Protein 6DAQ (pdb70)

Radius of gyration: 31.93 Å; Cα contacts (8 Å, |Δi|>4): 2854; chains: 4; bounding box: 57×90×87 Å

Structure (mmCIF, N/CA/C/O backbone):
data_6DAQ
#
_entry.id   6DAQ
#
_cell.length_a   52.532
_cell.length_b   137.200
_cell.length_c   88.270
_cell.angle_alpha   90.00
_cell.angle_beta   98.91
_cell.angle_gamma   90.00
#
_symmetry.space_group_name_H-M   'P 1 21 1'
#
loop_
_entity.id
_entity.type
_entity.pdbx_description
1 polymer PhdJ
2 polymer PhdJ
3 water water
#
loop_
_atom_site.group_PDB
_atom_site.id
_atom_site.type_symbol
_atom_site.label_atom_id
_atom_site.label_alt_id
_atom_site.label_comp_id
_atom_site.label_asym_id
_atom_site.label_entity_id
_atom_site.label_seq_id
_atom_site.pdbx_PDB_ins_code
_atom_site.Cartn_x
_atom_site.Cartn_y
_atom_site.Cartn_z
_atom_site.occupancy
_atom_site.B_iso_or_equiv
_atom_site.auth_seq_id
_atom_site.auth_comp_id
_atom_site.auth_asym_id
_atom_site.auth_atom_id
_atom_site.pdbx_PDB_model_num
ATOM 1 N N . ASP A 1 5 ? 8.730 -20.829 -27.313 1.00 51.37 5 ASP A N 1
ATOM 2 C CA . ASP A 1 5 ? 7.977 -21.531 -28.349 1.00 52.90 5 ASP A CA 1
ATOM 3 C C . ASP A 1 5 ? 6.606 -21.953 -27.826 1.00 50.94 5 ASP A C 1
ATOM 4 O O . ASP A 1 5 ? 6.232 -21.619 -26.701 1.00 54.28 5 ASP A O 1
ATOM 9 N N . THR A 1 6 ? 5.858 -22.682 -28.649 1.00 49.84 6 THR A N 1
ATOM 10 C CA . THR A 1 6 ? 4.501 -23.067 -28.291 1.00 49.87 6 THR A CA 1
ATOM 11 C C . THR A 1 6 ? 4.496 -24.202 -27.276 1.00 51.14 6 THR A C 1
ATOM 12 O O . THR A 1 6 ? 5.424 -25.015 -27.210 1.00 57.09 6 THR A O 1
ATOM 16 N N . LYS A 1 7 ? 3.424 -24.254 -26.482 1.00 48.08 7 LYS A N 1
ATOM 17 C CA . LYS A 1 7 ? 3.157 -25.407 -25.636 1.00 49.18 7 LYS A CA 1
ATOM 18 C C . LYS A 1 7 ? 2.425 -26.516 -26.381 1.00 44.39 7 LYS A C 1
ATOM 19 O O . LYS A 1 7 ? 2.491 -27.677 -25.959 1.00 48.15 7 LYS A O 1
ATOM 25 N N . LEU A 1 8 ? 1.746 -26.195 -27.482 1.00 35.06 8 LEU A N 1
ATOM 26 C CA . LEU A 1 8 ? 1.039 -27.219 -28.241 1.00 33.25 8 LEU A CA 1
ATOM 27 C C . LEU A 1 8 ? 2.034 -28.127 -28.954 1.00 28.76 8 LEU A C 1
ATOM 28 O O . LEU A 1 8 ? 2.980 -27.657 -29.595 1.00 28.23 8 LEU A O 1
ATOM 33 N N . THR A 1 9 ? 1.833 -29.433 -28.824 1.00 26.16 9 THR A N 1
ATOM 34 C CA . THR A 1 9 ? 2.649 -30.428 -29.503 1.00 26.19 9 THR A CA 1
ATOM 35 C C . THR A 1 9 ? 1.732 -31.367 -30.274 1.00 21.36 9 THR A C 1
ATOM 36 O O . THR A 1 9 ? 0.503 -31.247 -30.233 1.00 22.77 9 THR A O 1
ATOM 40 N N . VAL A 1 10 ? 2.347 -32.321 -30.973 1.00 22.49 10 VAL A N 1
ATOM 41 C CA . VAL A 1 10 ? 1.582 -33.350 -31.671 1.00 23.26 10 VAL A CA 1
ATOM 42 C C . VAL A 1 10 ? 0.613 -34.053 -30.721 1.00 21.90 10 VAL A C 1
ATOM 43 O O . VAL A 1 10 ? -0.488 -34.446 -31.128 1.00 19.93 10 VAL A O 1
ATOM 47 N N . ASP A 1 11 ? 0.974 -34.180 -29.437 1.00 24.39 11 ASP A N 1
ATOM 48 C CA . ASP A 1 11 ? 0.118 -34.885 -28.484 1.00 24.99 11 ASP A CA 1
ATOM 49 C C . ASP A 1 11 ? -1.220 -34.189 -28.272 1.00 27.13 11 ASP A C 1
ATOM 50 O O . ASP A 1 11 ? -2.183 -34.839 -27.850 1.00 27.65 11 ASP A O 1
ATOM 55 N N . ASP A 1 12 ? -1.301 -32.888 -28.542 1.00 22.31 12 ASP A N 1
ATOM 56 C CA . ASP A 1 12 ? -2.544 -32.153 -28.366 1.00 26.01 12 ASP A CA 1
ATOM 57 C C . ASP A 1 12 ? -3.490 -32.259 -29.554 1.00 22.06 12 ASP A C 1
ATOM 58 O O . ASP A 1 12 ? -4.628 -31.787 -29.458 1.00 21.93 12 ASP A O 1
ATOM 63 N N . ILE A 1 13 ? -3.068 -32.849 -30.665 1.00 21.05 13 ILE A N 1
ATOM 64 C CA . ILE A 1 13 ? -3.911 -32.929 -31.858 1.00 19.43 13 ILE A CA 1
ATOM 65 C C . ILE A 1 13 ? -4.506 -34.332 -31.883 1.00 19.58 13 ILE A C 1
ATOM 66 O O . ILE A 1 13 ? -3.932 -35.267 -32.446 1.00 18.12 13 ILE A O 1
ATOM 71 N N . THR A 1 14 ? -5.674 -34.484 -31.257 1.00 19.65 14 THR A N 1
ATOM 72 C CA . THR A 1 14 ? -6.398 -35.748 -31.247 1.00 20.31 14 THR A CA 1
ATOM 73 C C . THR A 1 14 ? -7.872 -35.494 -31.532 1.00 17.79 14 THR A C 1
ATOM 74 O O . THR A 1 14 ? -8.399 -34.411 -31.272 1.00 21.90 14 THR A O 1
ATOM 78 N N . GLY A 1 15 ? -8.542 -36.511 -32.064 1.00 16.94 15 GLY A N 1
ATOM 79 C CA . GLY A 1 15 ? -9.968 -36.403 -32.305 1.00 16.39 15 GLY A CA 1
ATOM 80 C C . GLY A 1 15 ? -10.311 -35.621 -33.557 1.00 18.52 15 GLY A C 1
ATOM 81 O O . GLY A 1 15 ? -9.642 -35.768 -34.585 1.00 18.38 15 GLY A O 1
ATOM 82 N N . VAL A 1 16 ? -11.337 -34.776 -33.487 1.00 14.81 16 VAL A N 1
ATOM 83 C CA . VAL A 1 16 ? -11.904 -34.136 -34.671 1.00 17.30 16 VAL A CA 1
ATOM 84 C C . VAL A 1 16 ? -11.300 -32.744 -34.818 1.00 17.07 16 VAL A C 1
ATOM 85 O O . VAL A 1 16 ? -11.554 -31.849 -34.001 1.00 14.98 16 VAL A O 1
ATOM 89 N N . VAL A 1 17 ? -10.506 -32.550 -35.869 1.00 14.46 17 VAL A N 1
ATOM 90 C CA . VAL A 1 17 ? -10.016 -31.224 -36.229 1.00 16.52 17 VAL A CA 1
ATOM 91 C C . VAL A 1 17 ? -11.037 -30.638 -37.198 1.00 15.09 17 VAL A C 1
ATOM 92 O O . VAL A 1 17 ? -11.033 -30.945 -38.391 1.00 13.69 17 VAL A O 1
ATOM 96 N N . GLY A 1 18 ? -11.932 -29.802 -36.677 1.00 12.38 18 GLY A N 1
ATOM 97 C CA . GLY A 1 18 ? -12.998 -29.238 -37.479 1.00 15.13 18 GLY A CA 1
ATOM 98 C C . GLY A 1 18 ? -12.537 -27.963 -38.151 1.00 14.63 18 GLY A C 1
ATOM 99 O O . GLY A 1 18 ? -11.889 -27.121 -37.525 1.00 18.56 18 GLY A O 1
ATOM 100 N N . ILE A 1 19 ? -12.875 -27.826 -39.431 1.00 14.72 19 ILE A N 1
ATOM 101 C CA . ILE A 1 19 ? -12.546 -26.643 -40.227 1.00 16.22 19 ILE A CA 1
ATOM 102 C C . ILE A 1 19 ? -13.852 -25.984 -40.646 1.00 16.84 19 ILE A C 1
ATOM 103 O O . ILE A 1 19 ? -14.679 -26.614 -41.320 1.00 16.30 19 ILE A O 1
ATOM 108 N N . ILE A 1 20 ? -14.023 -24.716 -40.282 1.00 15.70 20 ILE A N 1
ATOM 109 C CA . ILE A 1 20 ? -15.271 -24.004 -40.552 1.00 15.01 20 ILE A CA 1
ATOM 110 C C . ILE A 1 20 ? -15.079 -23.013 -41.695 1.00 16.95 20 ILE A C 1
ATOM 111 O O . ILE A 1 20 ? -13.973 -22.482 -41.883 1.00 13.27 20 ILE A O 1
ATOM 116 N N . PRO A 1 21 ? -16.117 -22.737 -42.474 1.00 15.35 21 PRO A N 1
ATOM 117 C CA . PRO A 1 21 ? -16.065 -21.648 -43.446 1.00 11.73 21 PRO A CA 1
ATOM 118 C C . PRO A 1 21 ? -16.249 -20.314 -42.733 1.00 14.03 21 PRO A C 1
ATOM 119 O O . PRO A 1 21 ? -16.486 -20.246 -41.524 1.00 15.42 21 PRO A O 1
ATOM 123 N N . THR A 1 22 ? -16.178 -19.247 -43.517 1.00 10.64 22 THR A N 1
ATOM 124 C CA . THR A 1 22 ? -16.347 -17.904 -42.988 1.00 13.31 22 THR A CA 1
ATOM 125 C C . THR A 1 22 ? -17.738 -17.398 -43.341 1.00 12.62 22 THR A C 1
ATOM 126 O O . THR A 1 22 ? -18.008 -17.140 -44.523 1.00 16.55 22 THR A O 1
ATOM 130 N N . PRO A 1 23 ? -18.647 -17.257 -42.376 1.00 14.26 23 PRO A N 1
ATOM 131 C CA . PRO A 1 23 ? -20.005 -16.801 -42.704 1.00 14.67 23 PRO A CA 1
ATOM 132 C C . PRO A 1 23 ? -19.983 -15.443 -43.396 1.00 14.80 23 PRO A C 1
ATOM 133 O O . PRO A 1 23 ? -19.142 -14.591 -43.107 1.00 15.14 23 PRO A O 1
ATOM 137 N N . SER A 1 24 ? -20.905 -15.261 -44.344 1.00 14.61 24 SER A N 1
ATOM 138 C CA . SER A 1 24 ? -20.939 -14.073 -45.182 1.00 17.00 24 SER A CA 1
ATOM 139 C C . SER A 1 24 ? -22.319 -13.427 -45.144 1.00 18.67 24 SER A C 1
ATOM 140 O O . SER A 1 24 ? -23.335 -14.094 -44.934 1.00 16.73 24 SER A O 1
ATOM 143 N N . ILE A 1 25 ? -22.335 -12.115 -45.359 1.00 17.81 25 ILE A N 1
ATOM 144 C CA . ILE A 1 25 ? -23.563 -11.325 -45.412 1.00 20.87 25 ILE A CA 1
ATOM 145 C C . ILE A 1 25 ? -24.122 -11.379 -46.833 1.00 18.25 25 ILE A C 1
ATOM 146 O O . ILE A 1 25 ? -23.392 -11.749 -47.763 1.00 15.06 25 ILE A O 1
ATOM 151 N N . PRO A 1 26 ? -25.398 -11.029 -47.047 1.00 19.02 26 PRO A N 1
ATOM 152 C CA . PRO A 1 26 ? -26.010 -11.221 -48.378 1.00 20.85 26 PRO A CA 1
ATOM 153 C C . PRO A 1 26 ? -25.281 -10.542 -49.540 1.00 21.83 26 PRO A C 1
ATOM 154 O O . PRO A 1 26 ? -25.348 -11.040 -50.671 1.00 19.50 26 PRO A O 1
ATOM 158 N N . THR A 1 27 ? -24.601 -9.420 -49.315 1.00 19.87 27 THR A N 1
ATOM 159 C CA . THR A 1 27 ? -23.900 -8.741 -50.398 1.00 20.01 27 THR A CA 1
ATOM 160 C C . THR A 1 27 ? -22.435 -9.153 -50.510 1.00 18.24 27 THR A C 1
ATOM 161 O O . THR A 1 27 ? -21.636 -8.405 -51.083 1.00 20.30 27 THR A O 1
ATOM 165 N N . ALA A 1 28 ? -22.064 -10.327 -49.993 1.00 15.95 28 ALA A N 1
ATOM 166 C CA . ALA A 1 28 ? -20.660 -10.731 -49.985 1.00 19.35 28 ALA A CA 1
ATOM 167 C C . ALA A 1 28 ? -20.093 -11.011 -51.372 1.00 19.78 28 ALA A C 1
ATOM 168 O O . ALA A 1 28 ? -18.868 -11.114 -51.505 1.00 16.90 28 ALA A O 1
ATOM 170 N N . ASP A 1 29 ? -20.929 -11.151 -52.399 1.00 16.23 29 ASP A N 1
ATOM 171 C CA . ASP A 1 29 ? -20.434 -11.431 -53.740 1.00 18.09 29 ASP A CA 1
ATOM 172 C C . ASP A 1 29 ? -20.211 -10.169 -54.566 1.00 20.70 29 ASP A C 1
ATOM 173 O O . ASP A 1 29 ? -19.970 -10.272 -55.772 1.00 23.22 29 ASP A O 1
ATOM 178 N N . GLN A 1 30 ? -20.270 -8.980 -53.939 1.00 17.05 30 GLN A N 1
ATOM 179 C CA . GLN A 1 30 ? -20.100 -7.707 -54.634 1.00 20.06 30 GLN A CA 1
ATOM 180 C C . GLN A 1 30 ? -18.720 -7.142 -54.349 1.00 19.04 30 GLN A C 1
ATOM 181 O O . GLN A 1 30 ? -18.329 -7.057 -53.179 1.00 17.38 30 GLN A O 1
ATOM 187 N N . PRO A 1 31 ? -17.957 -6.746 -55.370 1.00 17.55 31 PRO A N 1
ATOM 188 C CA . PRO A 1 31 ? -16.623 -6.183 -55.106 1.00 19.68 31 PRO A CA 1
ATOM 189 C C . PRO A 1 31 ? -16.661 -4.889 -54.307 1.00 18.54 31 PRO A C 1
ATOM 190 O O . PRO A 1 31 ? -15.672 -4.560 -53.640 1.00 18.20 31 PRO A O 1
ATOM 194 N N . GLY A 1 32 ? -17.775 -4.160 -54.325 1.00 19.19 32 GLY A N 1
ATOM 195 C CA . GLY A 1 32 ? -17.894 -2.925 -53.575 1.00 20.90 32 GLY A CA 1
ATOM 196 C C . GLY A 1 32 ? -18.215 -3.085 -52.108 1.00 24.67 32 GLY A C 1
ATOM 197 O O . GLY A 1 32 ? -18.271 -2.091 -51.377 1.00 25.41 32 GLY A O 1
ATOM 198 N N . THR A 1 33 ? -18.429 -4.314 -51.649 1.00 17.50 33 THR A N 1
ATOM 199 C CA . THR A 1 33 ? -18.719 -4.563 -50.242 1.00 21.26 33 THR A CA 1
ATOM 200 C C . THR A 1 33 ? -17.418 -4.594 -49.447 1.00 20.43 33 THR A C 1
ATOM 201 O O . THR A 1 33 ? -16.588 -5.492 -49.636 1.00 18.90 33 THR A O 1
ATOM 205 N N . ALA A 1 34 ? -17.250 -3.618 -48.552 1.00 16.93 34 ALA A N 1
ATOM 206 C CA . ALA A 1 34 ? -15.977 -3.443 -47.857 1.00 21.66 34 ALA A CA 1
ATOM 207 C C . ALA A 1 34 ? -15.736 -4.538 -46.823 1.00 21.31 34 ALA A C 1
ATOM 208 O O . ALA A 1 34 ? -14.616 -5.051 -46.713 1.00 21.87 34 ALA A O 1
ATOM 210 N N . PHE A 1 35 ? -16.760 -4.892 -46.043 1.00 20.41 35 PHE A N 1
ATOM 211 C CA . PHE A 1 35 ? -16.641 -5.878 -44.970 1.00 20.64 35 PHE A CA 1
ATOM 212 C C . PHE A 1 35 ? -17.810 -6.845 -45.075 1.00 19.05 35 PHE A C 1
ATOM 213 O O . PHE A 1 35 ? -18.963 -6.446 -44.890 1.00 19.95 35 PHE A O 1
ATOM 221 N N . SER A 1 36 ? -17.514 -8.117 -45.351 1.00 16.39 36 SER A N 1
ATOM 222 C CA . SER A 1 36 ? -18.531 -9.080 -45.761 1.00 16.26 36 SER A CA 1
ATOM 223 C C . SER A 1 36 ? -18.707 -10.239 -44.787 1.00 16.46 36 SER A C 1
ATOM 224 O O . SER A 1 36 ? -19.449 -11.181 -45.093 1.00 16.82 36 SER A O 1
ATOM 227 N N . VAL A 1 37 ? -18.047 -10.214 -43.639 1.00 14.78 37 VAL A N 1
ATOM 228 C CA . VAL A 1 37 ? -18.144 -11.306 -42.677 1.00 12.57 37 VAL A CA 1
ATOM 229 C C . VAL A 1 37 ? -19.365 -11.076 -41.797 1.00 16.93 37 VAL A C 1
ATOM 230 O O . VAL A 1 37 ? -19.603 -9.958 -41.334 1.00 13.48 37 VAL A O 1
ATOM 234 N N . ASP A 1 38 ? -20.148 -12.132 -41.578 1.00 13.92 38 ASP A N 1
ATOM 235 C CA . ASP A 1 38 ? -21.213 -12.118 -40.577 1.00 19.14 38 ASP A CA 1
ATOM 236 C C . ASP A 1 38 ? -20.586 -12.556 -39.261 1.00 18.74 38 ASP A C 1
ATOM 237 O O . ASP A 1 38 ? -20.416 -13.752 -39.009 1.00 17.12 38 ASP A O 1
ATOM 242 N N . LEU A 1 39 ? -20.235 -11.583 -38.418 1.00 16.47 39 LEU A N 1
ATOM 243 C CA . LEU A 1 39 ? -19.523 -11.904 -37.184 1.00 18.06 39 LEU A CA 1
ATOM 244 C C . LEU A 1 39 ? -20.438 -12.553 -36.155 1.00 19.60 39 LEU A C 1
ATOM 245 O O . LEU A 1 39 ? -19.974 -13.371 -35.354 1.00 19.93 39 LEU A O 1
ATOM 250 N N . ASP A 1 40 ? -21.724 -12.185 -36.143 1.00 19.96 40 ASP A N 1
ATOM 251 C CA . ASP A 1 40 ? -22.675 -12.831 -35.240 1.00 21.98 40 ASP A CA 1
ATOM 252 C C . ASP A 1 40 ? -22.744 -14.328 -35.509 1.00 20.83 40 ASP A C 1
ATOM 253 O O . ASP A 1 40 ? -22.702 -15.144 -34.581 1.00 21.42 40 ASP A O 1
ATOM 258 N N . GLU A 1 41 ? -22.864 -14.703 -36.782 1.00 18.89 41 GLU A N 1
ATOM 259 C CA . GLU A 1 41 ? -22.915 -16.112 -37.153 1.00 17.32 41 GLU A CA 1
ATOM 260 C C . GLU A 1 41 ? -21.579 -16.803 -36.917 1.00 16.78 41 GLU A C 1
ATOM 261 O O . GLU A 1 41 ? -21.552 -17.980 -36.546 1.00 19.19 41 GLU A O 1
ATOM 267 N N . ALA A 1 42 ? -20.467 -16.093 -37.134 1.00 15.92 42 ALA A N 1
ATOM 268 C CA . ALA A 1 42 ? -19.156 -16.661 -36.833 1.00 17.76 42 ALA A CA 1
ATOM 269 C C . ALA A 1 42 ? -19.054 -17.061 -35.371 1.00 18.28 42 ALA A C 1
ATOM 270 O O . ALA A 1 42 ? -18.509 -18.124 -35.048 1.00 14.57 42 ALA A O 1
ATOM 272 N N . ALA A 1 43 ? -19.563 -16.214 -34.470 1.00 16.41 43 ALA A N 1
ATOM 273 C CA . ALA A 1 43 ? -19.481 -16.512 -33.043 1.00 18.05 43 ALA A CA 1
ATOM 274 C C . ALA A 1 43 ? -20.370 -17.694 -32.671 1.00 20.21 43 ALA A C 1
ATOM 275 O O . ALA A 1 43 ? -19.951 -18.578 -31.913 1.00 20.58 43 ALA A O 1
ATOM 277 N N . THR A 1 44 ? -21.599 -17.737 -33.189 1.00 18.18 44 THR A N 1
ATOM 278 C CA . THR A 1 44 ? -22.480 -18.847 -32.842 1.00 19.47 44 THR A CA 1
ATOM 279 C C . THR A 1 44 ? -21.993 -20.150 -33.469 1.00 22.37 44 THR A C 1
ATOM 280 O O . THR A 1 44 ? -22.115 -21.222 -32.861 1.00 16.93 44 THR A O 1
ATOM 284 N N . LEU A 1 45 ? -21.419 -20.074 -34.674 1.00 18.33 45 LEU A N 1
ATOM 285 C CA . LEU A 1 45 ? -20.892 -21.272 -35.320 1.00 17.75 45 LEU A CA 1
ATOM 286 C C . LEU A 1 45 ? -19.729 -21.858 -34.528 1.00 19.12 45 LEU A C 1
ATOM 287 O O . LEU A 1 45 ? -19.706 -23.062 -34.247 1.00 17.47 45 LEU A O 1
ATOM 292 N N . ALA A 1 46 ? -18.747 -21.022 -34.171 1.00 15.83 46 ALA A N 1
ATOM 293 C CA . ALA A 1 46 ? -17.601 -21.511 -33.411 1.00 14.99 46 ALA A CA 1
ATOM 294 C C . ALA A 1 46 ? -18.044 -22.125 -32.092 1.00 15.58 46 ALA A C 1
ATOM 295 O O . ALA A 1 46 ? -17.542 -23.181 -31.690 1.00 15.35 46 ALA A O 1
ATOM 297 N N . ASP A 1 47 ? -18.994 -21.482 -31.411 1.00 17.01 47 ASP A N 1
ATOM 298 C CA . ASP A 1 47 ? -19.504 -22.032 -30.160 1.00 21.44 47 ASP A CA 1
ATOM 299 C C . ASP A 1 47 ? -20.202 -23.369 -30.391 1.00 19.56 47 ASP A C 1
ATOM 300 O O . ASP A 1 47 ? -20.061 -24.296 -29.586 1.00 18.12 47 ASP A O 1
ATOM 305 N N . ALA A 1 48 ? -20.947 -23.494 -31.494 1.00 19.21 48 ALA A N 1
ATOM 306 C CA . ALA A 1 48 ? -21.636 -24.749 -31.784 1.00 19.70 48 ALA A CA 1
ATOM 307 C C . ALA A 1 48 ? -20.656 -25.883 -32.059 1.00 19.37 48 ALA A C 1
ATOM 308 O O . ALA A 1 48 ? -20.948 -27.040 -31.742 1.00 16.55 48 ALA A O 1
ATOM 310 N N . MET A 1 49 ? -19.502 -25.579 -32.656 1.00 17.88 49 MET A N 1
ATOM 311 C CA . MET A 1 49 ? -18.496 -26.615 -32.858 1.00 18.36 49 MET A CA 1
ATOM 312 C C . MET A 1 49 ? -17.956 -27.116 -31.524 1.00 18.42 49 MET A C 1
ATOM 313 O O . MET A 1 49 ? -17.817 -28.328 -31.319 1.00 16.41 49 MET A O 1
ATOM 318 N N . VAL A 1 50 ? -17.650 -26.197 -30.605 1.00 16.28 50 VAL A N 1
ATOM 319 C CA . VAL A 1 50 ? -17.209 -26.593 -29.270 1.00 18.43 50 VAL A CA 1
ATOM 320 C C . VAL A 1 50 ? -18.270 -27.452 -28.597 1.00 18.59 50 VAL A C 1
ATOM 321 O O . VAL A 1 50 ? -17.996 -28.573 -28.149 1.00 18.65 50 VAL A O 1
ATOM 325 N N . ARG A 1 51 ? -19.502 -26.937 -28.516 1.00 18.03 51 ARG A N 1
ATOM 326 C CA . ARG A 1 51 ? -20.575 -27.670 -27.855 1.00 18.99 51 ARG A CA 1
ATOM 327 C C . ARG A 1 51 ? -20.895 -28.976 -28.565 1.00 20.79 51 ARG A C 1
ATOM 328 O O . ARG A 1 51 ? -21.393 -29.910 -27.927 1.00 22.25 51 ARG A O 1
ATOM 336 N N . GLY A 1 52 ? -20.611 -29.068 -29.865 1.00 19.62 52 GLY A N 1
ATOM 337 C CA . GLY A 1 52 ? -20.806 -30.291 -30.613 1.00 20.24 52 GLY A CA 1
ATOM 338 C C . GLY A 1 52 ? -19.704 -31.324 -30.501 1.00 20.02 52 GLY A C 1
ATOM 339 O O . GLY A 1 52 ? -19.793 -32.372 -31.145 1.00 19.71 52 GLY A O 1
ATOM 340 N N . GLY A 1 53 ? -18.657 -31.061 -29.723 1.00 17.18 53 GLY A N 1
ATOM 341 C CA . GLY A 1 53 ? -17.611 -32.040 -29.492 1.00 16.77 53 GLY A CA 1
ATOM 342 C C . GLY A 1 53 ? -16.389 -31.951 -30.382 1.00 21.59 53 GLY A C 1
ATOM 343 O O . GLY A 1 53 ? -15.530 -32.839 -30.303 1.00 19.60 53 GLY A O 1
ATOM 344 N N . VAL A 1 54 ? -16.278 -30.914 -31.221 1.00 18.09 54 VAL A N 1
ATOM 345 C CA . VAL A 1 54 ? -15.072 -30.732 -32.021 1.00 17.04 54 VAL A CA 1
ATOM 346 C C . VAL A 1 54 ? -13.881 -30.509 -31.097 1.00 15.45 54 VAL A C 1
ATOM 347 O O . VAL A 1 54 ? -13.960 -29.760 -30.115 1.00 17.62 54 VAL A O 1
ATOM 351 N N . ASP A 1 55 ? -12.766 -31.174 -31.401 1.00 15.05 55 ASP A N 1
ATOM 352 C CA . ASP A 1 55 ? -11.602 -31.151 -30.525 1.00 16.07 55 ASP A CA 1
ATOM 353 C C . ASP A 1 55 ? -10.614 -30.039 -30.860 1.00 18.48 55 ASP A C 1
ATOM 354 O O . ASP A 1 55 ? -9.945 -29.525 -29.954 1.00 17.92 55 ASP A O 1
ATOM 359 N N . VAL A 1 56 ? -10.491 -29.675 -32.136 1.00 14.17 56 VAL A N 1
ATOM 360 C CA . VAL A 1 56 ? -9.612 -28.599 -32.589 1.00 17.33 56 VAL A CA 1
ATOM 361 C C . VAL A 1 56 ? -10.331 -27.858 -33.709 1.00 19.04 56 VAL A C 1
ATOM 362 O O . VAL A 1 56 ? -10.895 -28.488 -34.609 1.00 16.79 56 VAL A O 1
ATOM 366 N N . LEU A 1 57 ? -10.316 -26.527 -33.656 1.00 15.86 57 LEU A N 1
ATOM 367 C CA . LEU A 1 57 ? -10.995 -25.687 -34.637 1.00 17.29 57 LEU A CA 1
ATOM 368 C C . LEU A 1 57 ? -9.970 -24.974 -35.510 1.00 17.94 57 LEU A C 1
ATOM 369 O O . LEU A 1 57 ? -9.015 -24.383 -34.993 1.00 15.56 57 LEU A O 1
ATOM 374 N N . MET A 1 58 ? -10.176 -25.015 -36.828 1.00 15.18 58 MET A N 1
ATOM 375 C CA . MET A 1 58 ? -9.342 -24.279 -37.771 1.00 16.15 58 MET A CA 1
ATOM 376 C C . MET A 1 58 ? -10.221 -23.422 -38.674 1.00 15.74 58 MET A C 1
ATOM 377 O O . MET A 1 58 ? -11.384 -23.749 -38.932 1.00 14.11 58 MET A O 1
ATOM 382 N N . THR A 1 59 ? -9.652 -22.316 -39.152 1.00 13.74 59 THR A N 1
ATOM 383 C CA . THR A 1 59 ? -10.350 -21.376 -40.015 1.00 17.51 59 THR A CA 1
ATOM 384 C C . THR A 1 59 ? -9.563 -21.159 -41.300 1.00 13.88 59 THR A C 1
ATOM 385 O O . THR A 1 59 ? -8.375 -21.479 -41.390 1.00 14.41 59 THR A O 1
ATOM 389 N N . THR A 1 60 ? -10.254 -20.596 -42.289 1.00 14.28 60 THR A N 1
ATOM 390 C CA . THR A 1 60 ? -9.662 -19.992 -43.488 1.00 18.20 60 THR A CA 1
ATOM 391 C C . THR A 1 60 ? -8.570 -20.860 -44.127 1.00 16.94 60 THR A C 1
ATOM 392 O O . THR A 1 60 ? -7.409 -20.464 -44.274 1.00 17.66 60 THR A O 1
ATOM 396 N N . GLY A 1 61 ? -8.976 -22.063 -44.516 1.00 12.93 61 GLY A N 1
ATOM 397 C CA . GLY A 1 61 ? -8.295 -22.777 -45.576 1.00 15.28 61 GLY A CA 1
ATOM 398 C C . GLY A 1 61 ? -8.944 -22.412 -46.900 1.00 19.26 61 GLY A C 1
ATOM 399 O O . GLY A 1 61 ? -9.396 -21.275 -47.073 1.00 16.81 61 GLY A O 1
ATOM 400 N N . THR A 1 62 ? -9.037 -23.366 -47.828 1.00 16.02 62 THR A N 1
ATOM 401 C CA . THR A 1 62 ? -9.575 -23.055 -49.149 1.00 18.33 62 THR A CA 1
ATOM 402 C C . THR A 1 62 ? -11.044 -22.650 -49.071 1.00 15.09 62 THR A C 1
ATOM 403 O O . THR A 1 62 ? -11.411 -21.534 -49.460 1.00 14.82 62 THR A O 1
ATOM 407 N N . PHE A 1 63 ? -11.906 -23.542 -48.567 1.00 13.82 63 PHE A N 1
ATOM 408 C CA . PHE A 1 63 ? -13.336 -23.237 -48.592 1.00 15.40 63 PHE A CA 1
ATOM 409 C C . PHE A 1 63 ? -13.715 -22.162 -47.586 1.00 13.39 63 PHE A C 1
ATOM 410 O O . PHE A 1 63 ? -14.799 -21.579 -47.705 1.00 14.06 63 PHE A O 1
ATOM 418 N N . GLY A 1 64 ? -12.859 -21.894 -46.600 1.00 11.14 64 GLY A N 1
ATOM 419 C CA . GLY A 1 64 ? -13.027 -20.733 -45.747 1.00 13.43 64 GLY A CA 1
ATOM 420 C C . GLY A 1 64 ? -12.658 -19.426 -46.407 1.00 13.41 64 GLY A C 1
ATOM 421 O O . GLY A 1 64 ? -12.701 -18.378 -45.754 1.00 15.77 64 GLY A O 1
ATOM 422 N N . GLU A 1 65 ? -12.265 -19.480 -47.682 1.00 16.17 65 GLU A N 1
ATOM 423 C CA . GLU A 1 65 ? -12.071 -18.300 -48.526 1.00 16.34 65 GLU A CA 1
ATOM 424 C C . GLU A 1 65 ? -10.904 -17.454 -48.034 1.00 14.44 65 GLU A C 1
ATOM 425 O O . GLU A 1 65 ? -10.930 -16.220 -48.087 1.00 15.56 65 GLU A O 1
ATOM 431 N N . CYS A 1 66 ? -9.863 -18.139 -47.555 1.00 13.76 66 CYS A N 1
ATOM 432 C CA . CYS A 1 66 ? -8.617 -17.471 -47.211 1.00 12.44 66 CYS A CA 1
ATOM 433 C C . CYS A 1 66 ? -8.107 -16.613 -48.364 1.00 15.15 66 CYS A C 1
ATOM 434 O O . CYS A 1 66 ? -7.540 -15.539 -48.136 1.00 14.61 66 CYS A O 1
ATOM 437 N N . ALA A 1 67 ? -8.330 -17.054 -49.605 1.00 15.07 67 ALA A N 1
ATOM 438 C CA . ALA A 1 67 ? -7.854 -16.304 -50.762 1.00 14.77 67 ALA A CA 1
ATOM 439 C C . ALA A 1 67 ? -8.582 -14.975 -50.917 1.00 14.85 67 ALA A C 1
ATOM 440 O O . ALA A 1 67 ? -7.981 -13.984 -51.341 1.00 15.34 67 ALA A O 1
ATOM 442 N N . SER A 1 68 ? -9.876 -14.934 -50.596 1.00 15.53 68 SER A N 1
ATOM 443 C CA . SER A 1 68 ? -10.715 -13.832 -51.035 1.00 15.92 68 SER A CA 1
ATOM 444 C C . SER A 1 68 ? -11.177 -12.904 -49.920 1.00 16.07 68 SER A C 1
ATOM 445 O O . SER A 1 68 ? -11.795 -11.878 -50.221 1.00 18.27 68 SER A O 1
ATOM 448 N N . LEU A 1 69 ? -10.901 -13.214 -48.657 1.00 14.16 69 LEU A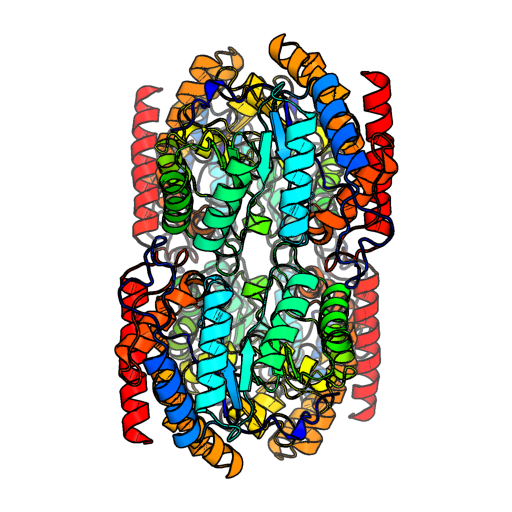 N 1
ATOM 449 C CA . LEU A 1 69 ? -11.160 -12.247 -47.595 1.00 14.43 69 LEU A CA 1
ATOM 450 C C . LEU A 1 69 ? -10.074 -11.178 -47.601 1.00 13.20 69 LEU A C 1
ATOM 451 O O . LEU A 1 69 ? -8.912 -11.457 -47.905 1.00 16.56 69 LEU A O 1
ATOM 456 N N . THR A 1 70 ? -10.455 -9.948 -47.276 1.00 14.87 70 THR A N 1
ATOM 457 C CA . THR A 1 70 ? -9.444 -8.936 -47.016 1.00 15.22 70 THR A CA 1
ATOM 458 C C . THR A 1 70 ? -8.774 -9.216 -45.673 1.00 17.37 70 THR A C 1
ATOM 459 O O . THR A 1 70 ? -9.256 -10.015 -44.860 1.00 14.64 70 THR A O 1
ATOM 463 N N . TRP A 1 71 ? -7.639 -8.550 -45.440 1.00 15.53 71 TRP A N 1
ATOM 464 C CA . TRP A 1 71 ? -6.961 -8.709 -44.158 1.00 18.45 71 TRP A CA 1
ATOM 465 C C . TRP A 1 71 ? -7.863 -8.297 -43.003 1.00 18.45 71 TRP A C 1
ATOM 466 O O . TRP A 1 71 ? -7.901 -8.969 -41.966 1.00 17.14 71 TRP A O 1
ATOM 477 N N . ASP A 1 72 ? -8.590 -7.188 -43.160 1.00 20.79 72 ASP A N 1
ATOM 478 C CA . ASP A 1 72 ? -9.437 -6.703 -42.075 1.00 18.84 72 ASP A CA 1
ATOM 479 C C . ASP A 1 72 ? -10.552 -7.691 -41.761 1.00 19.50 72 ASP A C 1
ATOM 480 O O . ASP A 1 72 ? -10.884 -7.911 -40.590 1.00 17.59 72 ASP A O 1
ATOM 485 N N . GLU A 1 73 ? -11.141 -8.295 -42.796 1.00 17.65 73 GLU A N 1
ATOM 486 C CA . GLU A 1 73 ? -12.144 -9.332 -42.579 1.00 16.10 73 GLU A CA 1
ATOM 487 C C . GLU A 1 73 ? -11.545 -10.537 -41.870 1.00 16.81 73 GLU A C 1
ATOM 488 O O . GLU A 1 73 ? -12.152 -11.097 -40.951 1.00 19.11 73 GLU A O 1
ATOM 494 N N . LEU A 1 74 ? -10.354 -10.952 -42.290 1.00 14.98 74 LEU A N 1
ATOM 495 C CA . LEU A 1 74 ? -9.755 -12.170 -41.760 1.00 18.20 74 LEU A CA 1
ATOM 496 C C . LEU A 1 74 ? -9.416 -12.024 -40.281 1.00 18.22 74 LEU A C 1
ATOM 497 O O . LEU A 1 74 ? -9.746 -12.899 -39.472 1.00 20.61 74 LEU A O 1
ATOM 502 N N . GLN A 1 75 ? -8.751 -10.925 -39.912 1.00 18.25 75 GLN A N 1
ATOM 503 C CA . GLN A 1 75 ? -8.379 -10.716 -38.515 1.00 19.19 75 GLN A CA 1
ATOM 504 C C . GLN A 1 75 ? -9.610 -10.519 -37.634 1.00 21.32 75 GLN A C 1
ATOM 505 O O . GLN A 1 75 ? -9.664 -11.031 -36.510 1.00 16.46 75 GLN A O 1
ATOM 511 N N . SER A 1 76 ? -10.609 -9.782 -38.121 1.00 18.59 76 SER A N 1
ATOM 512 C CA . SER A 1 76 ? -11.812 -9.586 -37.322 1.00 20.30 76 SER A CA 1
ATOM 513 C C . SER A 1 76 ? -12.571 -10.900 -37.145 1.00 18.81 76 SER A C 1
ATOM 514 O O . SER A 1 76 ? -13.080 -11.190 -36.054 1.00 17.57 76 SER A O 1
ATOM 517 N N . PHE A 1 77 ? -12.632 -11.714 -38.201 1.00 14.84 77 PHE A N 1
ATOM 518 C CA . PHE A 1 77 ? -13.275 -13.024 -38.116 1.00 15.41 77 PHE A CA 1
ATOM 519 C C . PHE A 1 77 ? -12.559 -13.924 -37.117 1.00 17.20 77 PHE A C 1
ATOM 520 O O . PHE A 1 77 ? -13.191 -14.532 -36.245 1.00 15.44 77 PHE A O 1
ATOM 528 N N . VAL A 1 78 ? -11.231 -14.020 -37.232 1.00 14.85 78 VAL A N 1
ATOM 529 C CA . VAL A 1 78 ? -10.448 -14.843 -36.316 1.00 15.88 78 VAL A CA 1
ATOM 530 C C . VAL A 1 78 ? -10.597 -14.348 -34.881 1.00 17.81 78 VAL A C 1
ATOM 531 O O . VAL A 1 78 ? -10.774 -15.146 -33.949 1.00 15.36 78 VAL A O 1
ATOM 535 N N . ALA A 1 79 ? -10.523 -13.029 -34.674 1.00 14.33 79 ALA A N 1
ATOM 536 C CA . ALA A 1 79 ? -10.718 -12.483 -33.330 1.00 18.49 79 ALA A CA 1
ATOM 537 C C . ALA A 1 79 ? -12.058 -12.916 -32.743 1.00 16.10 79 ALA A C 1
ATOM 538 O O . ALA A 1 79 ? -12.134 -13.309 -31.572 1.00 15.29 79 ALA A O 1
ATOM 540 N N . THR A 1 80 ? -13.122 -12.859 -33.550 1.00 15.33 80 THR A N 1
ATOM 541 C CA . THR A 1 80 ? -14.451 -13.274 -33.107 1.00 16.55 80 THR A CA 1
ATOM 542 C C . THR A 1 80 ? -14.503 -14.768 -32.795 1.00 14.86 80 THR A C 1
ATOM 543 O O . THR A 1 80 ? -15.096 -15.174 -31.786 1.00 15.53 80 THR A O 1
ATOM 547 N N . VAL A 1 81 ? -13.895 -15.603 -33.641 1.00 12.19 81 VAL A N 1
ATOM 548 C CA . VAL A 1 81 ? -13.902 -17.045 -33.388 1.00 14.11 81 VAL A CA 1
ATOM 549 C C . VAL A 1 81 ? -13.154 -17.359 -32.096 1.00 16.74 81 VAL A C 1
ATOM 550 O O . VAL A 1 81 ? -13.643 -18.104 -31.239 1.00 14.88 81 VAL A O 1
ATOM 554 N N . VAL A 1 82 ? -11.954 -16.789 -31.939 1.00 15.39 82 VAL A N 1
ATOM 555 C CA . VAL A 1 82 ? -11.167 -17.002 -30.723 1.00 14.99 82 VAL A CA 1
ATOM 556 C C . VAL A 1 82 ? -11.964 -16.601 -29.485 1.00 18.00 82 VAL A C 1
ATOM 557 O O . VAL A 1 82 ? -11.987 -17.326 -28.482 1.00 19.41 82 VAL A O 1
ATOM 561 N N . ASP A 1 83 ? -12.634 -15.446 -29.535 1.00 18.71 83 ASP A N 1
ATOM 562 C CA . ASP A 1 83 ? -13.395 -14.977 -28.378 1.00 20.29 83 ASP A CA 1
ATOM 563 C C . ASP A 1 83 ? -14.567 -15.901 -28.070 1.00 18.45 83 ASP A C 1
ATOM 564 O O . ASP A 1 83 ? -14.854 -16.178 -26.900 1.00 17.96 83 ASP A O 1
ATOM 569 N N . ALA A 1 84 ? -15.251 -16.392 -29.105 1.00 18.32 84 ALA A N 1
ATOM 570 C CA . ALA A 1 84 ? -16.383 -17.286 -28.886 1.00 17.09 84 ALA A CA 1
ATOM 571 C C . ALA A 1 84 ? -15.929 -18.638 -28.342 1.00 22.22 84 ALA A C 1
ATOM 572 O O . ALA A 1 84 ? -16.592 -19.216 -27.467 1.00 16.60 84 ALA A O 1
ATOM 574 N N . VAL A 1 85 ? -14.798 -19.154 -28.835 1.00 17.83 85 VAL A N 1
ATOM 575 C CA . VAL A 1 85 ? -14.277 -20.421 -28.321 1.00 18.93 85 VAL A CA 1
ATOM 576 C C . VAL A 1 85 ? -13.862 -20.275 -26.859 1.00 20.20 85 VAL A C 1
ATOM 577 O O . VAL A 1 85 ? -14.035 -21.201 -26.053 1.00 19.71 85 VAL A O 1
ATOM 581 N N . ALA A 1 86 ? -13.308 -19.114 -26.498 1.00 18.76 86 ALA A N 1
ATOM 582 C CA . ALA A 1 86 ? -13.023 -18.759 -25.102 1.00 21.03 86 ALA A CA 1
ATOM 583 C C . ALA A 1 86 ? -12.130 -19.790 -24.412 1.00 23.48 86 ALA A C 1
ATOM 584 O O . ALA A 1 86 ? -12.361 -20.162 -23.259 1.00 19.45 86 ALA A O 1
ATOM 586 N N . GLY A 1 87 ? -11.107 -20.260 -25.125 1.00 20.70 87 GLY A N 1
ATOM 587 C CA . GLY A 1 87 ? -10.105 -21.133 -24.546 1.00 22.18 87 GLY A CA 1
ATOM 588 C C . GLY A 1 87 ? -10.509 -22.579 -24.343 1.00 21.86 87 GLY A C 1
ATOM 589 O O . GLY A 1 87 ? -9.742 -23.334 -23.737 1.00 19.98 87 GLY A O 1
ATOM 590 N N . ARG A 1 88 ? -11.673 -23.000 -24.842 1.00 18.35 88 ARG A N 1
ATOM 591 C CA . ARG A 1 88 ? -12.139 -24.359 -24.567 1.00 21.10 88 ARG A CA 1
ATOM 592 C C . ARG A 1 88 ? -11.402 -25.400 -25.414 1.00 22.53 88 ARG A C 1
ATOM 593 O O . ARG A 1 88 ? -11.149 -26.515 -24.944 1.00 21.74 88 ARG A O 1
ATOM 601 N N . ILE A 1 89 ? -11.060 -25.067 -26.656 1.00 18.99 89 ILE A N 1
ATOM 602 C CA . ILE A 1 89 ? -10.299 -25.961 -27.533 1.00 17.85 89 ILE A CA 1
ATOM 603 C C . ILE A 1 89 ? -9.298 -25.131 -28.324 1.00 19.68 89 ILE A C 1
ATOM 604 O O . ILE A 1 89 ? -9.469 -23.914 -28.480 1.00 18.56 89 ILE A O 1
ATOM 609 N N . PRO A 1 90 ? -8.229 -25.762 -28.827 1.00 16.82 90 PRO A N 1
ATOM 610 C CA . PRO A 1 90 ? -7.243 -25.004 -29.614 1.00 22.93 90 PRO A CA 1
ATOM 611 C C . PRO A 1 90 ? -7.855 -24.475 -30.901 1.00 18.18 90 PRO A C 1
ATOM 612 O O . PRO A 1 90 ? -8.701 -25.124 -31.519 1.00 15.31 90 PRO A O 1
ATOM 616 N N . VAL A 1 91 ? -7.412 -23.282 -31.298 1.00 18.05 91 VAL A N 1
ATOM 617 C CA . VAL A 1 91 ? -7.884 -22.609 -32.506 1.00 16.21 91 VAL A CA 1
ATOM 618 C C . VAL A 1 91 ? -6.674 -22.276 -33.367 1.00 16.45 91 VAL A C 1
ATOM 619 O O . VAL A 1 91 ? -5.776 -21.545 -32.928 1.00 18.79 91 VAL A O 1
ATOM 623 N N . PHE A 1 92 ? -6.657 -22.796 -34.590 1.00 16.04 92 PHE A N 1
ATOM 624 C CA . PHE A 1 92 ? -5.614 -22.508 -35.566 1.00 16.63 92 PHE A CA 1
ATOM 625 C C . PHE A 1 92 ? -6.192 -21.568 -36.619 1.00 15.81 92 PHE A C 1
ATOM 626 O O . PHE A 1 92 ? -7.183 -21.901 -37.277 1.00 14.44 92 PHE A O 1
ATOM 634 N N . ALA A 1 93 ? -5.594 -20.389 -36.758 1.00 16.25 93 ALA A N 1
ATOM 635 C CA . ALA A 1 93 ? -6.057 -19.402 -37.723 1.00 17.55 93 ALA A CA 1
ATOM 636 C C . ALA A 1 93 ? -5.378 -19.641 -39.063 1.00 16.12 93 ALA A C 1
ATOM 637 O O . ALA A 1 93 ? -4.145 -19.700 -39.142 1.00 12.64 93 ALA A O 1
ATOM 639 N N . GLY A 1 94 ? -6.184 -19.777 -40.112 1.00 14.61 94 GLY A N 1
ATOM 640 C CA . GLY A 1 94 ? -5.649 -19.979 -41.444 1.00 15.57 94 GLY A CA 1
ATOM 641 C C . GLY A 1 94 ? -4.971 -18.724 -41.949 1.00 17.69 94 GLY A C 1
ATOM 642 O O . GLY A 1 94 ? -5.610 -17.662 -42.047 1.00 17.53 94 GLY A O 1
ATOM 643 N N . ALA A 1 95 ? -3.680 -18.818 -42.256 1.00 17.01 95 ALA A N 1
ATOM 644 C CA . ALA A 1 95 ? -2.892 -17.700 -42.767 1.00 14.47 95 ALA A CA 1
ATOM 645 C C . ALA A 1 95 ? -2.100 -18.203 -43.966 1.00 20.37 95 ALA A C 1
ATOM 646 O O . ALA A 1 95 ? -1.137 -18.961 -43.806 1.00 26.07 95 ALA A O 1
ATOM 648 N N . THR A 1 96 ? -2.520 -17.811 -45.161 1.00 17.75 96 THR A N 1
ATOM 649 C CA . THR A 1 96 ? -1.812 -18.166 -46.385 1.00 16.25 96 THR A CA 1
ATOM 650 C C . THR A 1 96 ? -1.805 -16.944 -47.283 1.00 17.09 96 THR A C 1
ATOM 651 O O . THR A 1 96 ? -2.861 -16.356 -47.531 1.00 18.54 96 THR A O 1
ATOM 655 N N . THR A 1 97 ? -0.621 -16.549 -47.745 1.00 17.40 97 THR A N 1
ATOM 656 C CA . THR A 1 97 ? -0.467 -15.429 -48.666 1.00 16.28 97 THR A CA 1
ATOM 657 C C . THR A 1 97 ? 0.423 -15.864 -49.825 1.00 17.51 97 THR A C 1
ATOM 658 O O . THR A 1 97 ? 0.868 -17.013 -49.901 1.00 17.03 97 THR A O 1
ATOM 662 N N . LEU A 1 98 ? 0.706 -14.922 -50.721 1.00 10.61 98 LEU A N 1
ATOM 663 C CA . LEU A 1 98 ? 1.556 -15.195 -51.867 1.00 13.65 98 LEU A CA 1
ATOM 664 C C . LEU A 1 98 ? 3.041 -15.262 -51.529 1.00 16.20 98 LEU A C 1
ATOM 665 O O . LEU A 1 98 ? 3.823 -15.625 -52.412 1.00 16.96 98 LEU A O 1
ATOM 670 N N . ASN A 1 99 ? 3.465 -14.934 -50.302 1.00 15.96 99 ASN A N 1
ATOM 671 C CA . ASN A 1 99 ? 4.897 -14.985 -50.010 1.00 14.83 99 ASN A CA 1
ATOM 672 C C . ASN A 1 99 ? 5.156 -15.208 -48.522 1.00 15.34 99 ASN A C 1
ATOM 673 O O . ASN A 1 99 ? 4.255 -15.126 -47.683 1.00 15.79 99 ASN A O 1
ATOM 678 N N . THR A 1 100 ? 6.432 -15.478 -48.215 1.00 14.56 100 THR A N 1
ATOM 679 C CA . THR A 1 100 ? 6.850 -15.818 -46.856 1.00 18.28 100 THR A CA 1
ATOM 680 C C . THR A 1 100 ? 6.659 -14.653 -45.895 1.00 14.28 100 THR A C 1
ATOM 681 O O . THR A 1 100 ? 6.184 -14.842 -44.768 1.00 16.01 100 THR A O 1
ATOM 685 N N . ARG A 1 101 ? 7.034 -13.443 -46.315 1.00 14.60 101 ARG A N 1
ATOM 686 C CA . ARG A 1 101 ? 7.055 -12.317 -45.386 1.00 16.52 101 ARG A CA 1
ATOM 687 C C . ARG A 1 101 ? 5.647 -11.860 -45.022 1.00 13.19 101 ARG A C 1
ATOM 688 O O . ARG A 1 101 ? 5.381 -11.531 -43.861 1.00 14.43 101 ARG A O 1
ATOM 696 N N . ASP A 1 102 ? 4.732 -11.827 -45.994 1.00 12.99 102 ASP A N 1
ATOM 697 C CA . ASP A 1 102 ? 3.345 -11.496 -45.678 1.00 11.55 102 ASP A CA 1
ATOM 698 C C . ASP A 1 102 ? 2.719 -12.545 -44.762 1.00 19.00 102 ASP A C 1
ATOM 699 O O . ASP A 1 102 ? 1.952 -12.206 -43.849 1.00 15.92 102 ASP A O 1
ATOM 704 N N . THR A 1 103 ? 3.030 -13.825 -44.990 1.00 14.00 103 THR A N 1
ATOM 705 C CA . THR A 1 103 ? 2.488 -14.869 -44.124 1.00 14.08 103 THR A CA 1
ATOM 706 C C . THR A 1 103 ? 3.010 -14.724 -42.699 1.00 13.50 103 THR A C 1
ATOM 707 O O . THR A 1 103 ? 2.257 -14.906 -41.735 1.00 16.93 103 THR A O 1
ATOM 711 N N . ILE A 1 104 ? 4.297 -14.395 -42.546 1.00 14.06 104 ILE A N 1
ATOM 712 C CA . ILE A 1 104 ? 4.861 -14.164 -41.216 1.00 16.54 104 ILE A CA 1
ATOM 713 C C . ILE A 1 104 ? 4.163 -12.987 -40.543 1.00 15.90 104 ILE A C 1
ATOM 714 O O . ILE A 1 104 ? 3.751 -13.068 -39.380 1.00 15.01 104 ILE A O 1
ATOM 719 N N . ALA A 1 105 ? 3.998 -11.882 -41.277 1.00 14.78 105 ALA A N 1
ATOM 720 C CA . ALA A 1 105 ? 3.358 -10.696 -40.711 1.00 17.70 105 ALA A CA 1
ATOM 721 C C . ALA A 1 105 ? 1.910 -10.972 -40.319 1.00 16.41 105 ALA A C 1
ATOM 722 O O . ALA A 1 105 ? 1.452 -10.534 -39.257 1.00 15.98 105 ALA A O 1
ATOM 724 N N . ARG A 1 106 ? 1.164 -11.681 -41.167 1.00 16.10 106 ARG A N 1
ATOM 725 C CA . ARG A 1 106 ? -0.198 -12.053 -40.797 1.00 16.65 106 ARG A CA 1
ATOM 726 C C . ARG A 1 106 ? -0.197 -12.973 -39.577 1.00 17.09 106 ARG A C 1
ATOM 727 O O . ARG A 1 106 ? -0.948 -12.756 -38.619 1.00 14.39 106 ARG A O 1
ATOM 735 N N . GLY A 1 107 ? 0.664 -13.995 -39.588 1.00 16.22 107 GLY A N 1
ATOM 736 C CA . GLY A 1 107 ? 0.675 -14.959 -38.496 1.00 15.88 107 GLY A CA 1
ATOM 737 C C . GLY A 1 107 ? 1.033 -14.344 -37.155 1.00 18.50 107 GLY A C 1
ATOM 738 O O . GLY A 1 107 ? 0.476 -14.722 -36.119 1.00 17.76 107 GLY A O 1
ATOM 739 N N . ARG A 1 108 ? 1.982 -13.403 -37.152 1.00 19.42 108 ARG A N 1
ATOM 740 C CA . ARG A 1 108 ? 2.310 -12.684 -35.926 1.00 20.58 108 ARG A CA 1
ATOM 741 C C . ARG A 1 108 ? 1.081 -11.982 -35.371 1.00 19.68 108 ARG A C 1
ATOM 742 O O . ARG A 1 108 ? 0.794 -12.058 -34.171 1.00 18.52 108 ARG A O 1
ATOM 750 N N . ARG A 1 109 ? 0.341 -11.292 -36.240 1.00 19.63 109 ARG A N 1
ATOM 751 C CA . ARG A 1 109 ? -0.830 -10.551 -35.794 1.00 22.09 109 ARG A CA 1
ATOM 752 C C . ARG A 1 109 ? -1.946 -11.492 -35.359 1.00 20.01 109 ARG A C 1
ATOM 753 O O . ARG A 1 109 ? -2.655 -11.214 -34.383 1.00 14.95 109 ARG A O 1
ATOM 761 N N . LEU A 1 110 ? -2.117 -12.611 -36.067 1.00 14.95 110 LEU A N 1
ATOM 762 C CA . LEU A 1 110 ? -3.159 -13.555 -35.681 1.00 18.40 110 LEU A CA 1
ATOM 763 C C . LEU A 1 110 ? -2.853 -14.170 -34.319 1.00 17.44 110 LEU A C 1
ATOM 764 O O . LEU A 1 110 ? -3.759 -14.357 -33.499 1.00 14.76 110 LEU A O 1
ATOM 769 N N . GLY A 1 111 ? -1.575 -14.450 -34.043 1.00 18.20 111 GLY A N 1
ATOM 770 C CA . GLY A 1 111 ? -1.206 -14.915 -32.716 1.00 18.14 111 GLY A CA 1
ATOM 771 C C . GLY A 1 111 ? -1.499 -13.884 -31.643 1.00 18.07 111 GLY A C 1
ATOM 772 O O . GLY A 1 111 ? -1.973 -14.222 -30.555 1.00 18.52 111 GLY A O 1
ATOM 773 N N . GLU A 1 112 ? -1.245 -12.606 -31.945 1.00 21.26 112 GLU A N 1
ATOM 774 C CA . GLU A 1 112 ? -1.549 -11.529 -31.009 1.00 17.96 112 GLU A CA 1
ATOM 775 C C . GLU A 1 112 ? -3.043 -11.410 -30.729 1.00 19.90 112 GLU A C 1
ATOM 776 O O . GLU A 1 112 ? -3.424 -10.856 -29.695 1.00 19.83 112 GLU A O 1
ATOM 782 N N . LEU A 1 113 ? -3.897 -11.918 -31.616 1.00 16.08 113 LEU A N 1
ATOM 783 C CA . LEU A 1 113 ? -5.337 -11.917 -31.392 1.00 17.48 113 LEU A CA 1
ATOM 784 C C . LEU A 1 113 ? -5.811 -13.119 -30.578 1.00 21.98 113 LEU A C 1
ATOM 785 O O . LEU A 1 113 ? -7.015 -13.248 -30.329 1.00 24.79 113 LEU A O 1
ATOM 790 N N . GLY A 1 114 ? -4.906 -14.003 -30.166 1.00 17.46 114 GLY A N 1
ATOM 791 C CA . GLY A 1 114 ? -5.264 -15.109 -29.305 1.00 20.18 114 GLY A CA 1
ATOM 792 C C . GLY A 1 114 ? -5.362 -16.456 -29.986 1.00 21.01 114 GLY A C 1
ATOM 793 O O . GLY A 1 114 ? -5.711 -17.441 -29.321 1.00 14.82 114 GLY A O 1
ATOM 794 N N . ALA A 1 115 ? -5.080 -16.536 -31.286 1.00 15.61 115 ALA A N 1
ATOM 795 C CA . ALA A 1 115 ? -5.039 -17.838 -31.935 1.00 16.23 115 ALA A CA 1
ATOM 796 C C . ALA A 1 115 ? -3.955 -18.696 -31.298 1.00 19.29 115 ALA A C 1
ATOM 797 O O . ALA A 1 115 ? -2.885 -18.201 -30.933 1.00 18.82 115 ALA A O 1
ATOM 799 N N . ASP A 1 116 ? -4.245 -19.991 -31.142 1.00 15.97 116 ASP A N 1
ATOM 800 C CA . ASP A 1 116 ? -3.283 -20.904 -30.534 1.00 18.22 116 ASP A CA 1
ATOM 801 C C . ASP A 1 116 ? -2.256 -21.416 -31.528 1.00 20.22 116 ASP A C 1
ATOM 802 O O . ASP A 1 116 ? -1.190 -21.883 -31.114 1.00 21.73 116 ASP A O 1
ATOM 807 N N . GLY A 1 117 ? -2.553 -21.344 -32.818 1.00 18.86 117 GLY A N 1
ATOM 808 C CA . GLY A 1 117 ? -1.591 -21.733 -33.825 1.00 19.47 117 GLY A CA 1
ATOM 809 C C . GLY A 1 117 ? -2.013 -21.213 -35.178 1.00 19.19 117 GLY A C 1
ATOM 810 O O . GLY A 1 117 ? -2.992 -20.475 -35.304 1.00 16.60 117 GLY A O 1
ATOM 811 N N . LEU A 1 118 ? -1.265 -21.626 -36.199 1.00 15.78 118 LEU A N 1
ATOM 812 C CA . LEU A 1 118 ? -1.510 -21.204 -37.570 1.00 16.65 118 LEU A CA 1
ATOM 813 C C . LEU A 1 118 ? -1.755 -22.413 -38.465 1.00 19.84 118 LEU A C 1
ATOM 814 O O . LEU A 1 118 ? -1.057 -23.429 -38.365 1.00 17.95 118 LEU A O 1
ATOM 819 N N . PHE A 1 119 ? -2.749 -22.286 -39.342 1.00 16.43 119 PHE A N 1
ATOM 820 C CA . PHE A 1 119 ? -3.088 -23.279 -40.361 1.00 17.06 119 PHE A CA 1
ATOM 821 C C . PHE A 1 119 ? -2.600 -22.675 -41.680 1.00 16.55 119 PHE A C 1
ATOM 822 O O . PHE A 1 119 ? -3.222 -21.757 -42.218 1.00 14.39 119 PHE A O 1
ATOM 830 N N . VAL A 1 120 ? -1.468 -23.165 -42.186 1.00 16.67 120 VAL A N 1
ATOM 831 C CA . VAL A 1 120 ? -0.677 -22.429 -43.173 1.00 18.32 120 VAL A CA 1
ATOM 832 C C . VAL A 1 120 ? -0.517 -23.263 -44.441 1.00 17.09 120 VAL A C 1
ATOM 833 O O . VAL A 1 120 ? 0.063 -24.357 -44.406 1.00 17.50 120 VAL A O 1
ATOM 837 N N . GLY A 1 121 ? -1.033 -22.741 -45.559 1.00 18.58 121 GLY A N 1
ATOM 838 C CA . GLY A 1 121 ? -0.667 -23.201 -46.884 1.00 19.74 121 GLY A CA 1
ATOM 839 C C . GLY A 1 121 ? 0.639 -22.558 -47.309 1.00 22.81 121 GLY A C 1
ATOM 840 O O . GLY A 1 121 ? 1.405 -22.061 -46.483 1.00 28.64 121 GLY A O 1
ATOM 841 N N . ARG A 1 122 ? 0.903 -22.555 -48.608 1.00 16.53 122 ARG A N 1
ATOM 842 C CA . ARG A 1 122 ? 2.158 -21.981 -49.066 1.00 16.96 122 ARG A CA 1
ATOM 843 C C . ARG A 1 122 ? 1.949 -21.169 -50.336 1.00 18.25 122 ARG A C 1
ATOM 844 O O . ARG A 1 122 ? 0.944 -21.341 -51.034 1.00 16.45 122 ARG A O 1
ATOM 852 N N . PRO A 1 123 ? 2.875 -20.255 -50.645 1.00 17.37 123 PRO A N 1
ATOM 853 C CA . PRO A 1 123 ? 2.763 -19.468 -51.883 1.00 15.99 123 PRO A CA 1
ATOM 854 C C . PRO A 1 123 ? 2.662 -20.364 -53.108 1.00 15.82 123 PRO A C 1
ATOM 855 O O . PRO A 1 123 ? 3.320 -21.404 -53.193 1.00 15.07 123 PRO A O 1
ATOM 859 N N . MET A 1 124 ? 1.820 -19.957 -54.066 1.00 16.58 124 MET A N 1
ATOM 860 C CA . MET A 1 124 ? 1.555 -20.823 -55.211 1.00 14.20 124 MET A CA 1
ATOM 861 C C . MET A 1 124 ? 1.576 -20.121 -56.569 1.00 16.08 124 MET A C 1
ATOM 862 O O . MET A 1 124 ? 1.210 -20.752 -57.570 1.00 15.03 124 MET A O 1
ATOM 867 N N . TRP A 1 125 ? 1.998 -18.855 -56.657 1.00 12.76 125 TRP A N 1
ATOM 868 C CA . TRP A 1 125 ? 2.159 -18.230 -57.971 1.00 13.22 125 TRP A CA 1
ATOM 869 C C . TRP A 1 125 ? 3.091 -19.063 -58.844 1.00 15.10 125 TRP A C 1
ATOM 870 O O . TRP A 1 125 ? 2.797 -19.333 -60.016 1.00 14.23 125 TRP A O 1
ATOM 881 N N . LEU A 1 126 ? 4.233 -19.475 -58.282 1.00 15.61 126 LEU A N 1
ATOM 882 C CA . LEU A 1 126 ? 5.034 -20.584 -58.769 1.00 14.69 126 LEU A CA 1
ATOM 883 C C . LEU A 1 126 ? 4.942 -21.742 -57.785 1.00 15.67 126 LEU A C 1
ATOM 884 O O . LEU A 1 126 ? 4.740 -21.524 -56.585 1.00 14.16 126 LEU A O 1
ATOM 889 N N . PRO A 1 127 ? 5.076 -22.982 -58.247 1.00 15.34 127 PRO A N 1
ATOM 890 C CA . PRO A 1 127 ? 5.168 -24.097 -57.302 1.00 14.16 127 PRO A CA 1
ATOM 891 C C . PRO A 1 127 ? 6.478 -24.036 -56.533 1.00 17.47 127 PRO A C 1
ATOM 892 O O . PRO A 1 127 ? 7.480 -23.488 -56.997 1.00 19.56 127 PRO A O 1
ATOM 896 N N . LEU A 1 128 ? 6.455 -24.588 -55.329 1.00 15.91 128 LEU A N 1
ATOM 897 C CA . LEU A 1 128 ? 7.654 -24.758 -54.524 1.00 14.80 128 LEU A CA 1
ATOM 898 C C . LEU A 1 128 ? 8.041 -26.230 -54.564 1.00 19.32 128 LEU A C 1
ATOM 899 O O . LEU A 1 128 ? 7.172 -27.101 -54.440 1.00 17.32 128 LEU A O 1
ATOM 904 N N . ASP A 1 129 ? 9.328 -26.510 -54.774 1.00 14.80 129 ASP A N 1
ATOM 905 C CA . ASP A 1 129 ? 9.792 -27.884 -54.667 1.00 21.90 129 ASP A CA 1
ATOM 906 C C . ASP A 1 129 ? 9.981 -28.230 -53.193 1.00 20.55 129 ASP A C 1
ATOM 907 O O . ASP A 1 129 ? 9.781 -27.395 -52.309 1.00 17.30 129 ASP A O 1
ATOM 912 N N . ASP A 1 130 ? 10.369 -29.477 -52.921 1.00 19.56 130 ASP A N 1
ATOM 913 C CA . ASP A 1 130 ? 10.482 -29.919 -51.535 1.00 21.25 130 ASP A CA 1
ATOM 914 C C . ASP A 1 130 ? 11.465 -29.052 -50.756 1.00 18.65 130 ASP A C 1
ATOM 915 O O . ASP A 1 130 ? 11.209 -28.700 -49.597 1.00 21.17 130 ASP A O 1
ATOM 920 N N . ALA A 1 131 ? 12.578 -28.668 -51.386 1.00 18.63 131 ALA A N 1
ATOM 921 C CA . ALA A 1 131 ? 13.517 -27.749 -50.745 1.00 20.64 131 ALA A CA 1
ATOM 922 C C . ALA A 1 131 ? 12.845 -26.425 -50.384 1.00 21.90 131 ALA A C 1
ATOM 923 O O . ALA A 1 131 ? 13.013 -25.912 -49.271 1.00 16.48 131 ALA A O 1
ATOM 925 N N . GLY A 1 132 ? 12.085 -25.848 -51.320 1.00 19.67 132 GLY A N 1
ATOM 926 C CA . GLY A 1 132 ? 11.434 -24.573 -51.056 1.00 17.90 132 GLY A CA 1
ATOM 927 C C . GLY A 1 132 ? 10.281 -24.681 -50.079 1.00 16.55 132 GLY A C 1
ATOM 928 O O . GLY A 1 132 ? 10.031 -23.753 -49.305 1.00 17.13 132 GLY A O 1
ATOM 929 N N . ILE A 1 133 ? 9.566 -25.809 -50.100 1.00 17.97 133 ILE A N 1
ATOM 930 C CA . ILE A 1 133 ? 8.500 -26.045 -49.129 1.00 19.01 133 ILE A CA 1
ATOM 931 C C . ILE A 1 133 ? 9.065 -26.070 -47.714 1.00 16.56 133 ILE A C 1
ATOM 932 O O . ILE A 1 133 ? 8.540 -25.416 -46.803 1.00 14.73 133 ILE A O 1
ATOM 937 N N . VAL A 1 134 ? 10.146 -26.828 -47.508 1.00 19.03 134 VAL A N 1
ATOM 938 C CA . VAL A 1 134 ? 10.751 -26.918 -46.180 1.00 20.30 134 VAL A CA 1
ATOM 939 C C . VAL A 1 134 ? 11.265 -25.553 -45.741 1.00 18.49 134 VAL A C 1
ATOM 940 O O . VAL A 1 134 ? 11.032 -25.118 -44.606 1.00 15.94 134 VAL A O 1
ATOM 944 N N . ARG A 1 135 ? 11.977 -24.860 -46.637 1.00 19.57 135 ARG A N 1
ATOM 945 C CA . ARG A 1 135 ? 12.494 -23.531 -46.321 1.00 21.39 135 ARG A CA 1
ATOM 946 C C . ARG A 1 135 ? 11.381 -22.588 -45.880 1.00 19.60 135 ARG A C 1
ATOM 947 O O . ARG A 1 135 ? 11.553 -21.809 -44.936 1.00 17.00 135 ARG A O 1
ATOM 955 N N . PHE A 1 136 ? 10.225 -22.657 -46.547 1.00 18.67 136 PHE A N 1
ATOM 956 C CA . PHE A 1 136 ? 9.112 -21.772 -46.218 1.00 16.60 136 PHE A CA 1
ATOM 957 C C . PHE A 1 136 ? 8.598 -22.021 -44.804 1.00 16.63 136 PHE A C 1
ATOM 958 O O . PHE A 1 136 ? 8.392 -21.077 -44.033 1.00 16.31 136 PHE A O 1
ATOM 966 N N . TYR A 1 137 ? 8.350 -23.289 -44.456 1.00 15.12 137 TYR A N 1
ATOM 967 C CA . TYR A 1 137 ? 7.818 -23.591 -43.129 1.00 18.41 137 TYR A CA 1
ATOM 968 C C . TYR A 1 137 ? 8.855 -23.347 -42.038 1.00 16.14 137 TYR A C 1
ATOM 969 O O . TYR A 1 137 ? 8.503 -22.908 -40.934 1.00 17.33 137 TYR A O 1
ATOM 978 N N . ARG A 1 138 ? 10.133 -23.602 -42.321 1.00 17.17 138 ARG A N 1
ATOM 979 C CA . ARG A 1 138 ? 11.164 -23.252 -41.350 1.00 20.49 138 ARG A CA 1
ATOM 980 C C . ARG A 1 138 ? 11.214 -21.747 -41.118 1.00 22.49 138 ARG A C 1
ATOM 981 O O . ARG A 1 138 ? 11.362 -21.296 -39.975 1.00 20.62 138 ARG A O 1
ATOM 989 N N . ASP A 1 139 ? 11.084 -20.955 -42.191 1.00 17.92 139 ASP A N 1
ATOM 990 C CA . ASP A 1 139 ? 11.074 -19.498 -42.058 1.00 17.29 139 ASP A CA 1
ATOM 991 C C . ASP A 1 139 ? 9.911 -19.030 -41.191 1.00 18.23 139 ASP A C 1
ATOM 992 O O . ASP A 1 139 ? 10.079 -18.176 -40.313 1.00 18.25 139 ASP A O 1
ATOM 997 N N . VAL A 1 140 ? 8.708 -19.553 -41.448 1.00 18.34 140 VAL A N 1
ATOM 998 C CA . VAL A 1 140 ? 7.550 -19.160 -40.650 1.00 17.62 140 VAL A CA 1
ATOM 999 C C . VAL A 1 140 ? 7.747 -19.576 -39.198 1.00 18.90 140 VAL A C 1
ATOM 1000 O O . VAL A 1 140 ? 7.488 -18.799 -38.273 1.00 19.74 140 VAL A O 1
ATOM 1004 N N . ALA A 1 141 ? 8.222 -20.804 -38.979 1.00 16.37 141 ALA A N 1
ATOM 1005 C CA . ALA A 1 141 ? 8.368 -21.320 -37.622 1.00 22.27 141 ALA A CA 1
ATOM 1006 C C . ALA A 1 141 ? 9.403 -20.530 -36.833 1.00 23.44 141 ALA A C 1
ATOM 1007 O O . ALA A 1 141 ? 9.201 -20.240 -35.648 1.00 22.26 141 ALA A O 1
ATOM 1009 N N . GLU A 1 142 ? 10.519 -20.171 -37.472 1.00 20.55 142 GLU A N 1
ATOM 1010 C CA . GLU A 1 142 ? 11.551 -19.410 -36.777 1.00 22.24 142 GLU A CA 1
ATOM 1011 C C . GLU A 1 142 ? 11.117 -17.974 -36.514 1.00 24.02 142 GLU A C 1
ATOM 1012 O O . GLU A 1 142 ? 11.559 -17.371 -35.531 1.00 20.57 142 GLU A O 1
ATOM 1018 N N . ALA A 1 143 ? 10.257 -17.411 -37.371 1.00 23.54 143 ALA A N 1
ATOM 1019 C CA . ALA A 1 143 ? 9.831 -16.026 -37.188 1.00 22.27 143 ALA A CA 1
ATOM 1020 C C . ALA A 1 143 ? 8.732 -15.887 -36.146 1.00 20.65 143 ALA A C 1
ATOM 1021 O O . ALA A 1 143 ? 8.687 -14.876 -35.439 1.00 23.54 143 ALA A O 1
ATOM 1023 N N . VAL A 1 144 ? 7.843 -16.871 -36.035 1.00 20.35 144 VAL A N 1
ATOM 1024 C CA . VAL A 1 144 ? 6.767 -16.817 -35.047 1.00 22.50 144 VAL A CA 1
ATOM 1025 C C . VAL A 1 144 ? 6.854 -18.080 -34.188 1.00 28.41 144 VAL A C 1
ATOM 1026 O O . VAL A 1 144 ? 5.950 -18.933 -34.202 1.00 24.71 144 VAL A O 1
ATOM 1030 N N . PRO A 1 145 ? 7.926 -18.231 -33.405 1.00 24.53 145 PRO A N 1
ATOM 1031 C CA . PRO A 1 145 ? 8.157 -19.508 -32.703 1.00 31.12 145 PRO A CA 1
ATOM 1032 C C . PRO A 1 145 ? 7.070 -19.880 -31.702 1.00 31.53 145 PRO A C 1
ATOM 1033 O O . PRO A 1 145 ? 6.972 -21.057 -31.329 1.00 30.33 145 PRO A O 1
ATOM 1037 N N . ASN A 1 146 ? 6.246 -18.922 -31.271 1.00 29.49 146 ASN A N 1
ATOM 1038 C CA . ASN A 1 146 ? 5.186 -19.157 -30.298 1.00 31.29 146 ASN A CA 1
ATOM 1039 C C . ASN A 1 146 ? 3.978 -19.883 -30.878 1.00 28.62 146 ASN A C 1
ATOM 1040 O O . ASN A 1 146 ? 3.139 -20.360 -30.107 1.00 28.16 146 ASN A O 1
ATOM 1045 N N . MET A 1 147 ? 3.854 -19.972 -32.197 1.00 23.54 147 MET A N 1
ATOM 1046 C CA . MET A 1 147 ? 2.667 -20.535 -32.825 1.00 21.53 147 MET A CA 1
ATOM 1047 C C . MET A 1 147 ? 2.938 -21.963 -33.277 1.00 24.24 147 MET A C 1
ATOM 1048 O O . MET A 1 147 ? 3.917 -22.220 -33.985 1.00 22.31 147 MET A O 1
ATOM 1053 N N . ALA A 1 148 ? 2.071 -22.886 -32.867 1.00 21.03 148 ALA A N 1
ATOM 1054 C CA . ALA A 1 148 ? 2.051 -24.206 -33.478 1.00 21.94 148 ALA A CA 1
ATOM 1055 C C . ALA A 1 148 ? 1.563 -24.089 -34.918 1.00 18.96 148 ALA A C 1
ATOM 1056 O O . ALA A 1 148 ? 0.842 -23.152 -35.273 1.00 22.47 148 ALA A O 1
ATOM 1058 N N . LEU A 1 149 ? 1.966 -25.041 -35.754 1.00 17.57 149 LEU A N 1
ATOM 1059 C CA . LEU A 1 149 ? 1.672 -25.001 -37.179 1.00 19.37 149 LEU A CA 1
ATOM 1060 C C . LEU A 1 149 ? 0.950 -26.268 -37.611 1.00 20.79 149 LEU A C 1
ATOM 1061 O O . LEU A 1 149 ? 1.335 -27.379 -37.229 1.00 17.29 149 LEU A O 1
ATOM 1066 N N . VAL A 1 150 ? -0.101 -26.097 -38.406 1.00 17.42 150 VAL A N 1
ATOM 1067 C CA . VAL A 1 150 ? -0.714 -27.193 -39.145 1.00 18.76 150 VAL A CA 1
ATOM 1068 C C . VAL A 1 150 ? -0.386 -26.974 -40.616 1.00 21.49 150 VAL A C 1
ATOM 1069 O O . VAL A 1 150 ? -0.805 -25.973 -41.211 1.00 18.16 150 VAL A O 1
ATOM 1073 N N . VAL A 1 151 ? 0.387 -27.897 -41.190 1.00 17.64 151 VAL A N 1
ATOM 1074 C CA . VAL A 1 151 ? 0.778 -27.818 -42.594 1.00 19.26 151 VAL A CA 1
ATOM 1075 C C . VAL A 1 151 ? -0.420 -28.156 -43.471 1.00 17.50 151 VAL A C 1
ATOM 1076 O O . VAL A 1 151 ? -1.116 -29.152 -43.234 1.00 18.04 151 VAL A O 1
ATOM 1080 N N . TYR A 1 152 ? -0.667 -27.329 -44.494 1.00 16.62 152 TYR A N 1
ATOM 1081 C CA . TYR A 1 152 ? -1.821 -27.475 -45.387 1.00 12.64 152 TYR A CA 1
ATOM 1082 C C . TYR A 1 152 ? -1.350 -28.113 -46.692 1.00 17.89 152 TYR A C 1
ATOM 1083 O O . TYR A 1 152 ? -0.840 -27.432 -47.587 1.00 17.43 152 TYR A O 1
ATOM 1092 N N . ASP A 1 153 ? -1.557 -29.424 -46.806 1.00 10.58 153 ASP A N 1
ATOM 1093 C CA . ASP A 1 153 ? -1.067 -30.221 -47.932 1.00 16.93 153 ASP A CA 1
ATOM 1094 C C . ASP A 1 153 ? -2.194 -30.359 -48.955 1.00 17.54 153 ASP A C 1
ATOM 1095 O O . ASP A 1 153 ? -2.858 -31.388 -49.059 1.00 15.21 153 ASP A O 1
ATOM 1100 N N . ASN A 1 154 ? -2.409 -29.290 -49.723 1.00 18.80 154 ASN A N 1
ATOM 1101 C CA . ASN A 1 154 ? -3.449 -29.249 -50.748 1.00 16.72 154 ASN A CA 1
ATOM 1102 C C . ASN A 1 154 ? -2.778 -29.224 -52.114 1.00 17.23 154 ASN A C 1
ATOM 1103 O O . ASN A 1 154 ? -2.428 -28.147 -52.618 1.00 15.67 154 ASN A O 1
ATOM 1108 N N . PRO A 1 155 ? -2.589 -30.378 -52.762 1.00 15.55 155 PRO A N 1
ATOM 1109 C CA . PRO A 1 155 ? -1.782 -30.391 -53.993 1.00 16.71 155 PRO A CA 1
ATOM 1110 C C . PRO A 1 155 ? -2.352 -29.526 -55.101 1.00 16.23 155 PRO A C 1
ATOM 1111 O O . PRO A 1 155 ? -1.588 -28.837 -55.788 1.00 17.67 155 PRO A O 1
ATOM 1115 N N . GLY A 1 156 ? -3.674 -29.528 -55.288 1.00 15.21 156 GLY A N 1
ATOM 1116 C CA . GLY A 1 156 ? -4.260 -28.736 -56.361 1.00 16.02 156 GLY A CA 1
ATOM 1117 C C . GLY A 1 156 ? -4.154 -27.239 -56.126 1.00 19.13 156 GLY A C 1
ATOM 1118 O O . GLY A 1 156 ? -3.857 -26.476 -57.050 1.00 19.69 156 GLY A O 1
ATOM 1119 N N . ALA A 1 157 ? -4.395 -26.792 -54.891 1.00 18.08 157 ALA A N 1
ATOM 1120 C CA . ALA A 1 157 ? -4.329 -25.359 -54.625 1.00 18.04 157 ALA A CA 1
ATOM 1121 C C . ALA A 1 157 ? -2.901 -24.838 -54.734 1.00 14.05 157 ALA A C 1
ATOM 1122 O O . ALA A 1 157 ? -2.667 -23.783 -55.333 1.00 13.52 157 ALA A O 1
ATOM 1124 N N . PHE A 1 158 ? -1.933 -25.565 -54.178 1.00 13.57 158 PHE A N 1
ATOM 1125 C CA . PHE A 1 158 ? -0.571 -25.062 -54.044 1.00 15.81 158 PHE A CA 1
ATOM 1126 C C . PHE A 1 158 ? 0.382 -25.626 -55.093 1.00 14.29 158 PHE A C 1
ATOM 1127 O O . PHE A 1 158 ? 1.599 -25.426 -54.985 1.00 14.85 158 PHE A O 1
ATOM 1135 N N . LYS A 1 159 ? -0.152 -26.305 -56.113 1.00 16.16 159 LYS A N 1
ATOM 1136 C CA . LYS A 1 159 ? 0.611 -26.774 -57.274 1.00 12.28 159 LYS A CA 1
ATOM 1137 C C . LYS A 1 159 ? 1.642 -27.834 -56.876 1.00 15.71 159 LYS A C 1
ATOM 1138 O O . LYS A 1 159 ? 2.828 -27.736 -57.196 1.00 12.72 159 LYS A O 1
ATOM 1144 N N . GLY A 1 160 ? 1.178 -28.862 -56.175 1.00 17.16 160 GLY A N 1
ATOM 1145 C CA . GLY A 1 160 ? 2.069 -29.963 -55.880 1.00 16.67 160 GLY A CA 1
ATOM 1146 C C . GLY A 1 160 ? 1.825 -30.649 -54.557 1.00 18.00 160 GLY A C 1
ATOM 1147 O O . GLY A 1 160 ? 1.504 -30.014 -53.547 1.00 15.17 160 GLY A O 1
ATOM 1148 N N . LYS A 1 161 ? 1.979 -31.966 -54.566 1.00 19.35 161 LYS A N 1
ATOM 1149 C CA . LYS A 1 161 ? 1.918 -32.757 -53.349 1.00 17.92 161 LYS A CA 1
ATOM 1150 C C . LYS A 1 161 ? 3.236 -32.628 -52.595 1.00 19.06 161 LYS A C 1
ATOM 1151 O O . LYS A 1 161 ? 4.313 -32.779 -53.183 1.00 17.10 161 LYS A O 1
ATOM 1157 N N . ILE A 1 162 ? 3.154 -32.334 -51.295 1.00 14.00 162 ILE A N 1
ATOM 1158 C CA . ILE A 1 162 ? 4.357 -32.268 -50.475 1.00 16.33 162 ILE A CA 1
ATOM 1159 C C . ILE A 1 162 ? 5.046 -33.629 -50.476 1.00 20.36 162 ILE A C 1
ATOM 1160 O O . ILE A 1 162 ? 4.420 -34.664 -50.208 1.00 14.54 162 ILE A O 1
ATOM 1165 N N . GLY A 1 163 ? 6.340 -33.637 -50.795 1.00 17.96 163 GLY A N 1
ATOM 1166 C CA . GLY A 1 163 ? 7.067 -34.891 -50.901 1.00 22.15 163 GLY A CA 1
ATOM 1167 C C . GLY A 1 163 ? 7.373 -35.506 -49.544 1.00 22.03 163 GLY A C 1
ATOM 1168 O O . GLY A 1 163 ? 7.492 -34.816 -48.532 1.00 18.05 163 GLY A O 1
ATOM 1169 N N . THR A 1 164 ? 7.484 -36.836 -49.532 1.00 19.18 164 THR A N 1
ATOM 1170 C CA . THR A 1 164 ? 7.921 -37.541 -48.329 1.00 22.19 164 THR A CA 1
ATOM 1171 C C . THR A 1 164 ? 9.253 -37.027 -47.786 1.00 19.80 164 THR A C 1
ATOM 1172 O O . THR A 1 164 ? 9.369 -36.890 -46.556 1.00 21.53 164 THR A O 1
ATOM 1176 N N . PRO A 1 165 ? 10.272 -36.725 -48.602 1.00 22.43 165 PRO A N 1
ATOM 1177 C CA . PRO A 1 165 ? 11.475 -36.085 -48.037 1.00 24.00 165 PRO A CA 1
ATOM 1178 C C . PRO A 1 165 ? 11.191 -34.748 -47.375 1.00 24.17 165 PRO A C 1
ATOM 1179 O O . PRO A 1 165 ? 11.847 -34.401 -46.381 1.00 22.24 165 PRO A O 1
ATOM 1183 N N . ALA A 1 166 ? 10.235 -33.977 -47.898 1.00 22.01 166 ALA A N 1
ATOM 1184 C CA . ALA A 1 166 ? 9.854 -32.740 -47.225 1.00 18.99 166 ALA A CA 1
ATOM 1185 C C . ALA A 1 166 ? 9.214 -33.033 -45.874 1.00 17.51 166 ALA A C 1
ATOM 1186 O O . ALA A 1 166 ? 9.460 -32.316 -44.895 1.00 19.85 166 ALA A O 1
ATOM 1188 N N . TYR A 1 167 ? 8.397 -34.087 -45.797 1.00 22.05 167 TYR A N 1
ATOM 1189 C CA . TYR A 1 167 ? 7.767 -34.438 -44.527 1.00 20.64 167 TYR A CA 1
ATOM 1190 C C . TYR A 1 167 ? 8.808 -34.854 -43.493 1.00 18.94 167 TYR A C 1
ATOM 1191 O O . TYR A 1 167 ? 8.691 -34.502 -42.314 1.00 18.66 167 TYR A O 1
ATOM 1200 N N . GLU A 1 168 ? 9.837 -35.593 -43.920 1.00 20.26 168 GLU A N 1
ATOM 1201 C CA . GLU A 1 168 ? 10.932 -35.941 -43.018 1.00 21.56 168 GLU A CA 1
ATOM 1202 C C . GLU A 1 168 ? 11.522 -34.694 -42.362 1.00 19.68 168 GLU A C 1
ATOM 1203 O O . GLU A 1 168 ? 11.661 -34.636 -41.136 1.00 23.44 168 GLU A O 1
ATOM 1209 N N . ALA A 1 169 ? 11.840 -33.667 -43.160 1.00 18.73 169 ALA A N 1
ATOM 1210 C CA . ALA A 1 169 ? 12.442 -32.456 -42.597 1.00 19.68 169 ALA A CA 1
ATOM 1211 C C . ALA A 1 169 ? 11.435 -31.645 -41.783 1.00 18.56 169 ALA A C 1
ATOM 1212 O O . ALA A 1 169 ? 11.797 -31.046 -40.763 1.00 21.47 169 ALA A O 1
ATOM 1214 N N . LEU A 1 170 ? 10.172 -31.602 -42.217 1.00 18.27 170 LEU A N 1
ATOM 1215 C CA . LEU A 1 170 ? 9.155 -30.874 -41.456 1.00 18.72 170 LEU A CA 1
ATOM 1216 C C . LEU A 1 170 ? 8.960 -31.461 -40.060 1.00 19.62 170 LEU A C 1
ATOM 1217 O O . LEU A 1 170 ? 8.661 -30.725 -39.113 1.00 19.56 170 LEU A O 1
ATOM 1222 N N . SER A 1 171 ? 9.117 -32.779 -39.914 1.00 22.31 171 SER A N 1
ATOM 1223 C CA . SER A 1 171 ? 8.979 -33.427 -38.615 1.00 21.83 171 SER A CA 1
ATOM 1224 C C . SER A 1 171 ? 10.120 -33.086 -37.667 1.00 24.70 171 SER A C 1
ATOM 1225 O O . SER A 1 171 ? 10.070 -33.485 -36.499 1.00 27.34 171 SER A O 1
ATOM 1228 N N . GLN A 1 172 ? 11.141 -32.371 -38.138 1.00 22.22 172 GLN A N 1
ATOM 1229 C CA . GLN A 1 172 ? 12.197 -31.879 -37.268 1.00 26.12 172 GLN A CA 1
ATOM 1230 C C . GLN A 1 172 ? 11.932 -30.464 -36.774 1.00 25.34 172 GLN A C 1
ATOM 1231 O O . GLN A 1 172 ? 12.696 -29.957 -35.946 1.00 24.61 172 GLN A O 1
ATOM 1237 N N . ILE A 1 173 ? 10.878 -29.815 -37.260 1.00 26.75 173 ILE A N 1
ATOM 1238 C CA . ILE A 1 173 ? 10.511 -28.471 -36.828 1.00 20.65 173 ILE A CA 1
ATOM 1239 C C . ILE A 1 173 ? 9.507 -28.608 -35.681 1.00 24.29 173 ILE A C 1
ATOM 1240 O O . ILE A 1 173 ? 8.382 -29.070 -35.922 1.00 20.94 173 ILE A O 1
ATOM 1245 N N . PRO A 1 174 ? 9.856 -28.214 -34.456 1.00 28.36 174 PRO A N 1
ATOM 1246 C CA . PRO A 1 174 ? 8.968 -28.494 -33.313 1.00 30.04 174 PRO A CA 1
ATOM 1247 C C . PRO A 1 174 ? 7.600 -27.855 -33.440 1.00 27.99 174 PRO A C 1
ATOM 1248 O O . PRO A 1 174 ? 6.614 -28.426 -32.953 1.00 27.22 174 PRO A O 1
ATOM 1252 N N . GLN A 1 175 ? 7.515 -26.689 -34.085 1.00 26.46 175 GLN A N 1
ATOM 1253 C CA . GLN A 1 175 ? 6.243 -25.987 -34.216 1.00 22.45 175 GLN A CA 1
ATOM 1254 C C . GLN A 1 175 ? 5.249 -26.762 -35.067 1.00 20.36 175 GLN A C 1
ATOM 1255 O O . GLN A 1 175 ? 4.036 -26.571 -34.926 1.00 20.50 175 GLN A O 1
ATOM 1261 N N . VAL A 1 176 ? 5.735 -27.615 -35.965 1.00 19.19 176 VAL A N 1
ATOM 1262 C CA . VAL A 1 176 ? 4.861 -28.371 -36.857 1.00 22.66 176 VAL A CA 1
ATOM 1263 C C . VAL A 1 176 ? 4.256 -29.526 -36.062 1.00 22.30 176 VAL A C 1
ATOM 1264 O O . VAL A 1 176 ? 4.929 -30.518 -35.773 1.00 21.29 176 VAL A O 1
ATOM 1268 N N . VAL A 1 177 ? 2.973 -29.404 -35.719 1.00 17.78 177 VAL A N 1
ATOM 1269 C CA . VAL A 1 177 ? 2.305 -30.413 -34.905 1.00 24.31 177 VAL A CA 1
ATOM 1270 C C . VAL A 1 177 ? 1.360 -31.296 -35.711 1.00 18.94 177 VAL A C 1
ATOM 1271 O O . VAL A 1 177 ? 1.026 -32.402 -35.257 1.00 19.18 177 VAL A O 1
ATOM 1275 N N . ALA A 1 178 ? 0.919 -30.850 -36.882 1.00 18.56 178 ALA A N 1
ATOM 1276 C CA . ALA A 1 178 ? -0.026 -31.628 -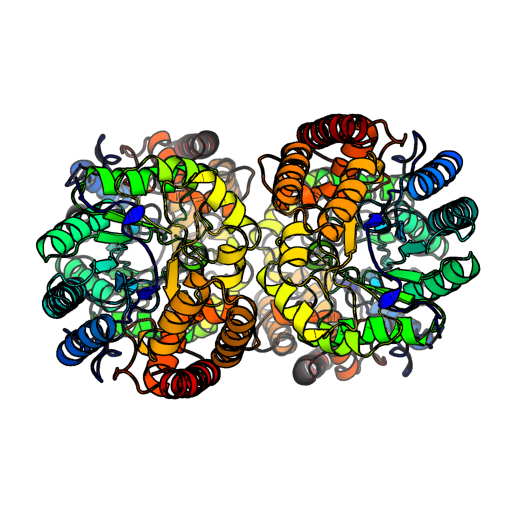37.665 1.00 15.54 178 ALA A CA 1
ATOM 1277 C C . ALA A 1 178 ? 0.073 -31.205 -39.119 1.00 17.73 178 ALA A C 1
ATOM 1278 O O . ALA A 1 178 ? 0.640 -30.158 -39.446 1.00 18.82 178 ALA A O 1
ATOM 1280 N N . ALA A 1 179 ? -0.490 -32.038 -39.984 1.00 16.90 179 ALA A N 1
ATOM 1281 C CA . ALA A 1 179 ? -0.629 -31.703 -41.393 1.00 18.36 179 ALA A CA 1
ATOM 1282 C C . ALA A 1 179 ? -2.009 -32.133 -41.892 1.00 18.85 179 ALA A C 1
ATOM 1283 O O . ALA A 1 179 ? -2.445 -33.267 -41.659 1.00 15.08 179 ALA A O 1
ATOM 1309 N N . HIS A 1 181 ? -4.069 -33.569 -44.572 1.00 18.84 181 HIS A N 1
ATOM 1310 C CA . HIS A 1 181 ? -3.660 -34.471 -45.644 1.00 19.18 181 HIS A CA 1
ATOM 1311 C C . HIS A 1 181 ? -4.849 -34.852 -46.523 1.00 17.98 181 HIS A C 1
ATOM 1312 O O . HIS A 1 181 ? -5.997 -34.630 -46.149 1.00 21.68 181 HIS A O 1
ATOM 1319 N N . LEU A 1 182 ? -4.567 -35.430 -47.692 1.00 24.46 182 LEU A N 1
ATOM 1320 C CA . LEU A 1 182 ? -5.597 -35.884 -48.620 1.00 23.94 182 LEU A CA 1
ATOM 1321 C C . LEU A 1 182 ? -6.071 -37.306 -48.344 1.00 24.25 182 LEU A C 1
ATOM 1322 O O . LEU A 1 182 ? -7.093 -37.722 -48.902 1.00 25.87 182 LEU A O 1
ATOM 1327 N N . GLY A 1 183 ? -5.355 -38.062 -47.518 1.00 21.66 183 GLY A N 1
ATOM 1328 C CA . GLY A 1 183 ? -5.752 -39.435 -47.263 1.00 20.56 183 GLY A CA 1
ATOM 1329 C C . GLY A 1 183 ? -5.609 -40.294 -48.506 1.00 26.66 183 GLY A C 1
ATOM 1330 O O . GLY A 1 183 ? -4.638 -40.182 -49.265 1.00 22.64 183 GLY A O 1
ATOM 1331 N N . LEU A 1 184 ? -6.604 -41.159 -48.728 1.00 21.80 184 LEU A N 1
ATOM 1332 C CA . LEU A 1 184 ? -6.577 -42.056 -49.879 1.00 26.91 184 LEU A CA 1
ATOM 1333 C C . LEU A 1 184 ? -6.575 -41.307 -51.206 1.00 29.67 184 LEU A C 1
ATOM 1334 O O . LEU A 1 184 ? -6.172 -41.880 -52.223 1.00 28.46 184 LEU A O 1
ATOM 1339 N N . LEU A 1 185 ? -7.011 -40.043 -51.225 1.00 24.47 185 LEU A N 1
ATOM 1340 C CA . LEU A 1 185 ? -6.981 -39.273 -52.467 1.00 27.84 185 LEU A CA 1
ATOM 1341 C C . LEU A 1 185 ? -5.559 -39.086 -52.986 1.00 29.67 185 LEU A C 1
ATOM 1342 O O . LEU A 1 185 ? -5.353 -38.981 -54.201 1.00 33.92 185 LEU A O 1
ATOM 1347 N N . SER A 1 186 ? -4.569 -39.027 -52.098 1.00 26.22 186 SER A N 1
ATOM 1348 C CA . SER A 1 186 ? -3.179 -39.030 -52.531 1.00 27.83 186 SER A CA 1
ATOM 1349 C C . SER A 1 186 ? -2.615 -40.440 -52.647 1.00 33.55 186 SER A C 1
ATOM 1350 O O . SER A 1 186 ? -1.443 -40.597 -53.004 1.00 34.07 186 SER A O 1
ATOM 1353 N N . GLY A 1 187 ? -3.419 -41.457 -52.343 1.00 30.84 187 GLY A N 1
ATOM 1354 C CA . GLY A 1 187 ? -3.046 -42.838 -52.569 1.00 32.51 187 GLY A CA 1
ATOM 1355 C C . GLY A 1 187 ? -2.034 -43.392 -51.591 1.00 32.77 187 GLY A C 1
ATOM 1356 O O . GLY A 1 187 ? -2.270 -43.429 -50.380 1.00 36.97 187 GLY A O 1
ATOM 1357 N N . SER A 1 188 ? -0.893 -43.831 -52.118 1.00 33.88 188 SER A N 1
ATOM 1358 C CA . SER A 1 188 ? 0.155 -44.406 -51.288 1.00 29.01 188 SER A CA 1
ATOM 1359 C C . SER A 1 188 ? 0.893 -43.359 -50.461 1.00 28.79 188 SER A C 1
ATOM 1360 O O . SER A 1 188 ? 1.636 -43.730 -49.547 1.00 24.37 188 SER A O 1
ATOM 1363 N N . ALA A 1 189 ? 0.691 -42.070 -50.749 1.00 31.60 189 ALA A N 1
ATOM 1364 C CA . ALA A 1 189 ? 1.502 -41.027 -50.127 1.00 26.89 189 ALA A CA 1
ATOM 1365 C C . ALA A 1 189 ? 1.259 -40.937 -48.623 1.00 20.04 189 ALA A C 1
ATOM 1366 O O . ALA A 1 189 ? 2.203 -40.713 -47.856 1.00 21.35 189 ALA A O 1
ATOM 1368 N N . PHE A 1 190 ? 0.007 -41.098 -48.180 1.00 18.17 190 PHE A N 1
ATOM 1369 C CA . PHE A 1 190 ? -0.291 -40.955 -46.755 1.00 21.63 190 PHE A CA 1
ATOM 1370 C C . PHE A 1 190 ? 0.571 -41.888 -45.916 1.00 23.36 190 PHE A C 1
ATOM 1371 O O . PHE A 1 190 ? 1.104 -41.488 -44.870 1.00 21.73 190 PHE A O 1
ATOM 1379 N N . LEU A 1 191 ? 0.713 -43.138 -46.362 1.00 22.61 191 LEU A N 1
ATOM 1380 C CA . LEU A 1 191 ? 1.490 -44.123 -45.616 1.00 24.86 191 LEU A CA 1
ATOM 1381 C C . LEU A 1 191 ? 2.974 -43.784 -45.631 1.00 26.65 191 LEU A C 1
ATOM 1382 O O . LEU A 1 191 ? 3.650 -43.895 -44.600 1.00 25.06 191 LEU A O 1
ATOM 1387 N N . SER A 1 192 ? 3.497 -43.379 -46.795 1.00 23.51 192 SER A N 1
ATOM 1388 C CA . SER A 1 192 ? 4.886 -42.937 -46.886 1.00 23.97 192 SER A CA 1
ATOM 1389 C C . SER A 1 192 ? 5.138 -41.726 -45.994 1.00 22.33 192 SER A C 1
ATOM 1390 O O . SER A 1 192 ? 6.102 -41.704 -45.218 1.00 19.58 192 SER A O 1
ATOM 1393 N N . ASP A 1 193 ? 4.284 -40.699 -46.102 1.00 20.26 193 ASP A N 1
ATOM 1394 C CA . ASP A 1 193 ? 4.419 -39.529 -45.236 1.00 21.71 193 ASP A CA 1
ATOM 1395 C C . ASP A 1 193 ? 4.326 -39.904 -43.760 1.00 19.69 193 ASP A C 1
ATOM 1396 O O . ASP A 1 193 ? 5.026 -39.315 -42.927 1.00 20.64 193 ASP A O 1
ATOM 1401 N N . LEU A 1 194 ? 3.468 -40.870 -43.419 1.00 20.34 194 LEU A N 1
ATOM 1402 C CA . LEU A 1 194 ? 3.318 -41.287 -42.025 1.00 25.56 194 LEU A CA 1
ATOM 1403 C C . LEU A 1 194 ? 4.634 -41.810 -41.459 1.00 20.99 194 LEU A C 1
ATOM 1404 O O . LEU A 1 194 ? 5.044 -41.423 -40.358 1.00 22.66 194 LEU A O 1
ATOM 1409 N N . ARG A 1 195 ? 5.310 -42.695 -42.201 1.00 25.96 195 ARG A N 1
ATOM 1410 C CA . ARG A 1 195 ? 6.609 -43.202 -41.756 1.00 27.03 195 ARG A CA 1
ATOM 1411 C C . ARG A 1 195 ? 7.623 -42.078 -41.628 1.00 25.01 195 ARG A C 1
ATOM 1412 O O . ARG A 1 195 ? 8.456 -42.081 -40.714 1.00 25.09 195 ARG A O 1
ATOM 1420 N N . ALA A 1 196 ? 7.552 -41.098 -42.529 1.00 25.60 196 ALA A N 1
ATOM 1421 C CA . ALA A 1 196 ? 8.536 -40.024 -42.566 1.00 23.65 196 ALA A CA 1
ATOM 1422 C C . ALA A 1 196 ? 8.493 -39.171 -41.306 1.00 24.08 196 ALA A C 1
ATOM 1423 O O . ALA A 1 196 ? 9.543 -38.746 -40.806 1.00 27.65 196 ALA A O 1
ATOM 1425 N N . VAL A 1 197 ? 7.296 -38.870 -40.796 1.00 22.43 197 VAL A N 1
ATOM 1426 C CA . VAL A 1 197 ? 7.215 -37.978 -39.643 1.00 22.53 197 VAL A CA 1
ATOM 1427 C C . VAL A 1 197 ? 7.454 -38.719 -38.337 1.00 26.24 197 VAL A C 1
ATOM 1428 O O . VAL A 1 197 ? 7.739 -38.077 -37.316 1.00 23.76 197 VAL A O 1
ATOM 1432 N N . SER A 1 198 ? 7.332 -40.047 -38.342 1.00 22.42 198 SER A N 1
ATOM 1433 C CA . SER A 1 198 ? 7.731 -40.892 -37.216 1.00 24.35 198 SER A CA 1
ATOM 1434 C C . SER A 1 198 ? 7.111 -40.416 -35.903 1.00 24.61 198 SER A C 1
ATOM 1435 O O . SER A 1 198 ? 7.798 -40.202 -34.902 1.00 24.20 198 SER A O 1
ATOM 1438 N N . GLY A 1 199 ? 5.791 -40.235 -35.920 1.00 21.77 199 GLY A N 1
ATOM 1439 C CA . GLY A 1 199 ? 5.060 -39.855 -34.733 1.00 19.32 199 GLY A CA 1
ATOM 1440 C C . GLY A 1 199 ? 5.272 -38.437 -34.256 1.00 25.89 199 GLY A C 1
ATOM 1441 O O . GLY A 1 199 ? 4.672 -38.047 -33.250 1.00 23.26 199 GLY A O 1
ATOM 1442 N N . ARG A 1 200 ? 6.097 -37.644 -34.937 1.00 24.88 200 ARG A N 1
ATOM 1443 C CA . ARG A 1 200 ? 6.344 -36.278 -34.500 1.00 23.01 200 ARG A CA 1
ATOM 1444 C C . ARG A 1 200 ? 5.323 -35.289 -35.051 1.00 23.48 200 ARG A C 1
ATOM 1445 O O . ARG A 1 200 ? 5.297 -34.135 -34.609 1.00 23.26 200 ARG A O 1
ATOM 1453 N N . VAL A 1 201 ? 4.489 -35.718 -35.994 1.00 21.37 201 VAL A N 1
ATOM 1454 C CA . VAL A 1 201 ? 3.473 -34.882 -36.624 1.00 22.66 201 VAL A CA 1
ATOM 1455 C C . VAL A 1 201 ? 2.203 -35.710 -36.759 1.00 18.95 201 VAL A C 1
ATOM 1456 O O . VAL A 1 201 ? 2.256 -36.876 -37.159 1.00 18.80 201 VAL A O 1
ATOM 1460 N N . ARG A 1 202 ? 1.058 -35.109 -36.441 1.00 19.04 202 ARG A N 1
ATOM 1461 C CA . ARG A 1 202 ? -0.225 -35.783 -36.619 1.00 18.96 202 ARG A CA 1
ATOM 1462 C C . ARG A 1 202 ? -0.676 -35.610 -38.062 1.00 18.00 202 ARG A C 1
ATOM 1463 O O . ARG A 1 202 ? -0.971 -34.492 -38.498 1.00 18.84 202 ARG A O 1
ATOM 1471 N N . LEU A 1 203 ? -0.731 -36.708 -38.809 1.00 16.56 203 LEU A N 1
ATOM 1472 C CA . LEU A 1 203 ? -1.176 -36.665 -40.195 1.00 18.53 203 LEU A CA 1
ATOM 1473 C C . LEU A 1 203 ? -2.682 -36.896 -40.244 1.00 19.94 203 LEU A C 1
ATOM 1474 O O . LEU A 1 203 ? -3.165 -37.980 -39.886 1.00 21.04 203 LEU A O 1
ATOM 1479 N N . LEU A 1 204 ? -3.412 -35.880 -40.707 1.00 15.69 204 LEU A N 1
ATOM 1480 C CA . LEU A 1 204 ? -4.864 -35.841 -40.645 1.00 16.94 204 LEU A CA 1
ATOM 1481 C C . LEU A 1 204 ? -5.456 -36.288 -41.970 1.00 17.86 204 LEU A C 1
ATOM 1482 O O . LEU A 1 204 ? -5.399 -35.525 -42.951 1.00 17.54 204 LEU A O 1
ATOM 1487 N N . PRO A 1 205 ? -6.033 -37.480 -42.057 1.00 15.97 205 PRO A N 1
ATOM 1488 C CA . PRO A 1 205 ? -6.860 -37.823 -43.214 1.00 14.40 205 PRO A CA 1
ATOM 1489 C C . PRO A 1 205 ? -8.236 -37.188 -43.069 1.00 15.36 205 PRO A C 1
ATOM 1490 O O . PRO A 1 205 ? -8.576 -36.618 -42.034 1.00 16.10 205 PRO A O 1
ATOM 1494 N N . LEU A 1 206 ? -9.028 -37.304 -44.131 1.00 19.99 206 LEU A N 1
ATOM 1495 C CA . LEU A 1 206 ? -10.434 -36.928 -44.073 1.00 18.13 206 LEU A CA 1
ATOM 1496 C C . LEU A 1 206 ? -11.203 -37.908 -43.193 1.00 21.22 206 LEU A C 1
ATOM 1497 O O . LEU A 1 206 ? -10.803 -39.063 -43.009 1.00 20.23 206 LEU A O 1
ATOM 1502 N N . GLU A 1 207 ? -12.335 -37.443 -42.653 1.00 20.49 207 GLU A N 1
ATOM 1503 C CA . GLU A 1 207 ? -13.152 -38.327 -41.829 1.00 21.71 207 GLU A CA 1
ATOM 1504 C C . GLU A 1 207 ? -13.679 -39.510 -42.631 1.00 20.97 207 GLU A C 1
ATOM 1505 O O . GLU A 1 207 ? -13.977 -40.557 -42.047 1.00 19.92 207 GLU A O 1
ATOM 1511 N N . THR A 1 208 ? -13.749 -39.392 -43.958 1.00 21.17 208 THR A N 1
ATOM 1512 C CA . THR A 1 208 ? -14.241 -40.490 -44.782 1.00 22.51 208 THR A CA 1
ATOM 1513 C C . THR A 1 208 ? -13.221 -41.613 -44.962 1.00 21.59 208 THR A C 1
ATOM 1514 O O . THR A 1 208 ? -13.598 -42.696 -45.427 1.00 22.60 208 THR A O 1
ATOM 1518 N N . ASP A 1 209 ? -11.951 -41.415 -44.583 1.00 23.36 209 ASP A N 1
ATOM 1519 C CA . ASP A 1 209 ? -11.041 -42.555 -44.559 1.00 23.02 209 ASP A CA 1
ATOM 1520 C C . ASP A 1 209 ? -10.242 -42.642 -43.263 1.00 21.21 209 ASP A C 1
ATOM 1521 O O . ASP A 1 209 ? -9.277 -43.406 -43.200 1.00 16.71 209 ASP A O 1
ATOM 1526 N N . TRP A 1 210 ? -10.658 -41.910 -42.225 1.00 15.67 210 TRP A N 1
ATOM 1527 C CA . TRP A 1 210 ? -10.033 -42.029 -40.916 1.00 18.47 210 TRP A CA 1
ATOM 1528 C C . TRP A 1 210 ? -10.066 -43.469 -40.419 1.00 16.08 210 TRP A C 1
ATOM 1529 O O . TRP A 1 210 ? -9.060 -43.975 -39.919 1.00 15.32 210 TRP A O 1
ATOM 1540 N N . TYR A 1 211 ? -11.208 -44.149 -40.553 1.00 14.08 211 TYR A N 1
ATOM 1541 C CA . TYR A 1 211 ? -11.323 -45.495 -39.996 1.00 16.84 211 TYR A CA 1
ATOM 1542 C C . TYR A 1 211 ? -10.284 -46.442 -40.597 1.00 18.14 211 TYR A C 1
ATOM 1543 O O . TYR A 1 211 ? -9.649 -47.217 -39.870 1.00 17.47 211 TYR A O 1
ATOM 1552 N N . TYR A 1 212 ? -10.083 -46.379 -41.917 1.00 17.06 212 TYR A N 1
ATOM 1553 C CA . TYR A 1 212 ? -9.130 -47.278 -42.569 1.00 17.60 212 TYR A CA 1
ATOM 1554 C C . TYR A 1 212 ? -7.720 -47.083 -42.022 1.00 20.83 212 TYR A C 1
ATOM 1555 O O . TYR A 1 212 ? -7.024 -48.055 -41.702 1.00 15.97 212 TYR A O 1
ATOM 1564 N N . PHE A 1 213 ? -7.282 -45.827 -41.906 1.00 14.18 213 PHE A N 1
ATOM 1565 C CA . PHE A 1 213 ? -5.925 -45.556 -41.442 1.00 16.60 213 PHE A CA 1
ATOM 1566 C C . PHE A 1 213 ? -5.779 -45.756 -39.939 1.00 16.99 213 PHE A C 1
ATOM 1567 O O . PHE A 1 213 ? -4.701 -46.138 -39.475 1.00 18.51 213 PHE A O 1
ATOM 1575 N N . ALA A 1 214 ? -6.834 -45.491 -39.164 1.00 14.95 214 ALA A N 1
ATOM 1576 C CA . ALA A 1 214 ? -6.744 -45.680 -37.720 1.00 18.55 214 ALA A CA 1
ATOM 1577 C C . ALA A 1 214 ? -6.680 -47.161 -37.357 1.00 19.43 214 ALA A C 1
ATOM 1578 O O . ALA A 1 214 ? -5.991 -47.543 -36.408 1.00 20.65 214 ALA A O 1
ATOM 1580 N N . ARG A 1 215 ? -7.397 -48.011 -38.086 1.00 17.12 215 ARG A N 1
ATOM 1581 C CA . ARG A 1 215 ? -7.325 -49.434 -37.777 1.00 19.13 215 ARG A CA 1
ATOM 1582 C C . ARG A 1 215 ? -5.944 -49.990 -38.093 1.00 19.66 215 ARG A C 1
ATOM 1583 O O . ARG A 1 215 ? -5.421 -50.829 -37.349 1.00 18.17 215 ARG A O 1
ATOM 1591 N N . LEU A 1 216 ? -5.329 -49.513 -39.179 1.00 15.54 216 LEU A N 1
ATOM 1592 C CA . LEU A 1 216 ? -3.993 -49.961 -39.554 1.00 17.40 216 LEU A CA 1
ATOM 1593 C C . LEU A 1 216 ? -2.908 -49.370 -38.662 1.00 16.27 216 LEU A C 1
ATOM 1594 O O . LEU A 1 216 ? -1.891 -50.027 -38.419 1.00 18.78 216 LEU A O 1
ATOM 1599 N N . PHE A 1 217 ? -3.078 -48.133 -38.195 1.00 19.91 217 PHE A N 1
ATOM 1600 C CA . PHE A 1 217 ? -2.047 -47.432 -37.423 1.00 20.57 217 PHE A CA 1
ATOM 1601 C C . PHE A 1 217 ? -2.704 -46.740 -36.235 1.00 21.94 217 PHE A C 1
ATOM 1602 O O . PHE A 1 217 ? -2.759 -45.506 -36.158 1.00 20.45 217 PHE A O 1
ATOM 1610 N N . PRO A 1 218 ? -3.190 -47.523 -35.264 1.00 21.24 218 PRO A N 1
ATOM 1611 C CA . PRO A 1 218 ? -4.055 -46.954 -34.215 1.00 21.21 218 PRO A CA 1
ATOM 1612 C C . PRO A 1 218 ? -3.351 -46.023 -33.249 1.00 25.68 218 PRO A C 1
ATOM 1613 O O . PRO A 1 218 ? -4.010 -45.152 -32.667 1.00 26.31 218 PRO A O 1
ATOM 1617 N N . GLU A 1 219 ? -2.049 -46.186 -33.032 1.00 22.40 219 GLU A N 1
ATOM 1618 C CA . GLU A 1 219 ? -1.363 -45.313 -32.093 1.00 28.41 219 GLU A CA 1
ATOM 1619 C C . GLU A 1 219 ? -0.946 -43.989 -32.721 1.00 26.60 219 GLU A C 1
ATOM 1620 O O . GLU A 1 219 ? -0.692 -43.028 -31.989 1.00 27.02 219 GLU A O 1
ATOM 1626 N N . GLU A 1 220 ? -0.885 -43.912 -34.051 1.00 24.01 220 GLU A N 1
ATOM 1627 C CA . GLU A 1 220 ? -0.453 -42.709 -34.755 1.00 21.05 220 GLU A CA 1
ATOM 1628 C C . GLU A 1 220 ? -1.619 -41.912 -35.334 1.00 21.08 220 GLU A C 1
ATOM 1629 O O . GLU A 1 220 ? -1.674 -40.691 -35.174 1.00 21.99 220 GLU A O 1
ATOM 1635 N N . VAL A 1 221 ? -2.552 -42.573 -36.017 1.00 22.03 221 VAL A N 1
ATOM 1636 C CA . VAL A 1 221 ? -3.642 -41.873 -36.689 1.00 20.45 221 VAL A CA 1
ATOM 1637 C C . VAL A 1 221 ? -4.813 -41.737 -35.726 1.00 19.23 221 VAL A C 1
ATOM 1638 O O . VAL A 1 221 ? -5.835 -42.422 -35.849 1.00 18.07 221 VAL A O 1
ATOM 1642 N N . THR A 1 222 ? -4.665 -40.838 -34.759 1.00 17.83 222 THR A N 1
ATOM 1643 C CA . THR A 1 222 ? -5.635 -40.634 -33.693 1.00 20.03 222 THR A CA 1
ATOM 1644 C C . THR A 1 222 ? -6.487 -39.387 -33.908 1.00 18.49 222 THR A C 1
ATOM 1645 O O . THR A 1 222 ? -7.168 -38.940 -32.979 1.00 18.33 222 THR A O 1
ATOM 1649 N N . ALA A 1 223 ? -6.451 -38.810 -35.104 1.00 16.19 223 ALA A N 1
ATOM 1650 C CA . ALA A 1 223 ? -7.197 -37.599 -35.398 1.00 15.87 223 ALA A CA 1
ATOM 1651 C C . ALA A 1 223 ? -7.502 -37.565 -36.885 1.00 19.28 223 ALA A C 1
ATOM 1652 O O . ALA A 1 223 ? -6.834 -38.219 -37.692 1.00 16.65 223 ALA A O 1
ATOM 1654 N N . CYS A 1 224 ? -8.540 -36.806 -37.235 1.00 17.14 224 CYS A N 1
ATOM 1655 C CA . CYS A 1 224 ? -8.875 -36.521 -38.621 1.00 17.51 224 CYS A CA 1
ATOM 1656 C C . CYS A 1 224 ? -9.191 -35.037 -38.745 1.00 15.35 224 CYS A C 1
ATOM 1657 O O . CYS A 1 224 ? -9.326 -34.326 -37.751 1.00 14.65 224 CYS A O 1
ATOM 1660 N N . TRP A 1 225 ? -9.295 -34.558 -39.979 1.00 16.32 225 TRP A N 1
ATOM 1661 C CA . TRP A 1 225 ? -9.889 -33.252 -40.216 1.00 18.39 225 TRP A CA 1
ATOM 1662 C C . TRP A 1 225 ? -11.233 -33.459 -40.902 1.00 17.42 225 TRP A C 1
ATOM 1663 O O . TRP A 1 225 ? -11.475 -34.494 -41.529 1.00 15.93 225 TRP A O 1
ATOM 1674 N N . SER A 1 226 ? -12.129 -32.493 -40.730 1.00 15.73 226 SER A N 1
ATOM 1675 C CA . SER A 1 226 ? -13.427 -32.539 -41.387 1.00 14.39 226 SER A CA 1
ATOM 1676 C C . SER A 1 226 ? -13.821 -31.139 -41.821 1.00 15.48 226 SER A C 1
ATOM 1677 O O . SER A 1 226 ? -13.924 -30.235 -40.986 1.00 15.01 226 SER A O 1
ATOM 1680 N N . GLY A 1 227 ? -14.056 -30.972 -43.118 1.00 18.39 227 GLY A N 1
ATOM 1681 C CA . GLY A 1 227 ? -14.651 -29.769 -43.652 1.00 21.04 227 GLY A CA 1
ATOM 1682 C C . GLY A 1 227 ? -16.160 -29.785 -43.640 1.00 20.48 227 GLY A C 1
ATOM 1683 O O . GLY A 1 227 ? -16.782 -28.870 -44.187 1.00 16.43 227 GLY A O 1
ATOM 1684 N N . ASN A 1 228 ? -16.765 -30.797 -43.014 1.00 17.00 228 ASN A N 1
ATOM 1685 C CA . ASN A 1 228 ? -18.209 -30.968 -42.983 1.00 18.03 228 ASN A CA 1
ATOM 1686 C C . ASN A 1 228 ? -18.841 -30.599 -41.646 1.00 16.58 228 ASN A C 1
ATOM 1687 O O . ASN A 1 228 ? -20.072 -30.639 -41.537 1.00 17.01 228 ASN A O 1
ATOM 1692 N N . VAL A 1 229 ? -18.044 -30.243 -40.628 1.00 15.89 229 VAL A N 1
ATOM 1693 C CA . VAL A 1 229 ? -18.601 -30.048 -39.286 1.00 18.05 229 VAL A CA 1
ATOM 1694 C C . VAL A 1 229 ? -19.597 -28.894 -39.260 1.00 19.11 229 VAL A C 1
ATOM 1695 O O . VAL A 1 229 ? -20.532 -28.895 -38.451 1.00 18.68 229 VAL A O 1
ATOM 1699 N N . ALA A 1 230 ? -19.431 -27.901 -40.143 1.00 18.08 230 ALA A N 1
ATOM 1700 C CA . ALA A 1 230 ? -20.386 -26.798 -40.198 1.00 18.14 230 ALA A CA 1
ATOM 1701 C C . ALA A 1 230 ? -21.734 -27.214 -40.771 1.00 19.51 230 ALA A C 1
ATOM 1702 O O . ALA A 1 230 ? -22.659 -26.395 -40.786 1.00 16.73 230 ALA A O 1
ATOM 1704 N N . CYS A 1 231 ? -21.865 -28.452 -41.249 1.00 16.21 231 CYS A N 1
ATOM 1705 C CA . CYS A 1 231 ? -23.155 -29.023 -41.610 1.00 17.34 231 CYS A CA 1
ATOM 1706 C C . CYS A 1 231 ? -23.768 -29.822 -40.471 1.00 18.44 231 CYS A C 1
ATOM 1707 O O . CYS A 1 231 ? -24.860 -30.376 -40.638 1.00 17.29 231 CYS A O 1
ATOM 1710 N N . GLY A 1 232 ? -23.092 -29.882 -39.324 1.00 17.87 232 GLY A N 1
ATOM 1711 C CA . GLY A 1 232 ? -23.484 -30.731 -38.225 1.00 19.92 232 GLY A CA 1
ATOM 1712 C C . GLY A 1 232 ? -22.357 -31.679 -37.858 1.00 18.29 232 GLY A C 1
ATOM 1713 O O . GLY A 1 232 ? -21.975 -32.549 -38.645 1.00 18.21 232 GLY A O 1
ATOM 1714 N N . PRO A 1 233 ? -21.798 -31.529 -36.653 1.00 16.81 233 PRO A N 1
ATOM 1715 C CA . PRO A 1 233 ? -20.599 -32.296 -36.291 1.00 18.35 233 PRO A CA 1
ATOM 1716 C C . PRO A 1 233 ? -20.855 -33.669 -35.690 1.00 19.31 233 PRO A C 1
ATOM 1717 O O . PRO A 1 233 ? -19.891 -34.428 -35.528 1.00 19.90 233 PRO A O 1
ATOM 1721 N N . ALA A 1 234 ? -22.104 -34.012 -35.366 1.00 18.93 234 ALA A N 1
ATOM 1722 C CA . ALA A 1 234 ? -22.370 -35.268 -34.663 1.00 20.06 234 ALA A CA 1
ATOM 1723 C C . ALA A 1 234 ? -21.956 -36.528 -35.425 1.00 19.47 234 ALA A C 1
ATOM 1724 O O . ALA A 1 234 ? -21.531 -37.493 -34.764 1.00 19.98 234 ALA A O 1
ATOM 1726 N N . PRO A 1 235 ? -22.075 -36.622 -36.757 1.00 17.96 235 PRO A N 1
ATOM 1727 C CA . PRO A 1 235 ? -21.567 -37.836 -37.423 1.00 20.12 235 PRO A CA 1
ATOM 1728 C C . PRO A 1 235 ? -20.066 -38.024 -37.266 1.00 20.52 235 PRO A C 1
ATOM 1729 O O . PRO A 1 235 ? -19.597 -39.168 -37.214 1.00 18.46 235 PRO A O 1
ATOM 1733 N N . VAL A 1 236 ? -19.300 -36.936 -37.175 1.00 16.40 236 VAL A N 1
ATOM 1734 C CA . VAL A 1 236 ? -17.846 -37.057 -37.132 1.00 17.79 236 VAL A CA 1
ATOM 1735 C C . VAL A 1 236 ? -17.361 -37.322 -35.712 1.00 18.20 236 VAL A C 1
ATOM 1736 O O . VAL A 1 236 ? -16.410 -38.085 -35.504 1.00 15.10 236 VAL A O 1
ATOM 1740 N N . THR A 1 237 ? -17.988 -36.692 -34.714 1.00 15.24 237 THR A N 1
ATOM 1741 C CA . THR A 1 237 ? -17.630 -37.006 -33.336 1.00 15.56 237 THR A CA 1
ATOM 1742 C C . THR A 1 237 ? -18.041 -38.428 -32.976 1.00 16.89 237 THR A C 1
ATOM 1743 O O . THR A 1 237 ? -17.329 -39.107 -32.231 1.00 17.80 237 THR A O 1
ATOM 1747 N N . HIS A 1 238 ? -19.161 -38.908 -33.525 1.00 17.04 238 HIS A N 1
ATOM 1748 C CA . HIS A 1 238 ? -19.546 -40.302 -33.324 1.00 18.90 238 HIS A CA 1
ATOM 1749 C C . HIS A 1 238 ? -18.513 -41.255 -33.924 1.00 18.10 238 HIS A C 1
ATOM 1750 O O . HIS A 1 238 ? -18.171 -42.276 -33.316 1.00 17.52 238 HIS A O 1
ATOM 1757 N N . LEU A 1 239 ? -17.993 -40.931 -35.112 1.00 19.78 239 LEU A N 1
ATOM 1758 C CA . LEU A 1 239 ? -16.939 -41.747 -35.710 1.00 16.74 239 LEU A CA 1
ATOM 1759 C C . LEU A 1 239 ? -15.705 -41.800 -34.814 1.00 17.03 239 LEU A C 1
ATOM 1760 O O . LEU A 1 239 ? -15.088 -42.861 -34.654 1.00 19.83 239 LEU A O 1
ATOM 1765 N N . ARG A 1 240 ? -15.339 -40.664 -34.218 1.00 17.89 240 ARG A N 1
ATOM 1766 C CA . ARG A 1 240 ? -14.201 -40.623 -33.302 1.00 18.30 240 ARG A CA 1
ATOM 1767 C C . ARG A 1 240 ? -14.386 -41.594 -32.141 1.00 18.15 240 ARG A C 1
ATOM 1768 O O . ARG A 1 240 ? -13.447 -42.306 -31.766 1.00 15.18 240 ARG A O 1
ATOM 1776 N N . ASP A 1 241 ? -15.588 -41.624 -31.554 1.00 17.83 241 ASP A N 1
ATOM 1777 C CA . ASP A 1 241 ? -15.858 -42.532 -30.442 1.00 18.81 241 ASP A CA 1
ATOM 1778 C C . ASP A 1 241 ? -15.844 -43.988 -30.896 1.00 19.26 241 ASP A C 1
ATOM 1779 O O . ASP A 1 241 ? -15.340 -44.862 -30.178 1.00 17.66 241 ASP A O 1
ATOM 1784 N N . LEU A 1 242 ? -16.417 -44.271 -32.072 1.00 16.98 242 LEU A N 1
ATOM 1785 C CA . LEU A 1 242 ? -16.398 -45.634 -32.597 1.00 20.28 242 LEU A CA 1
ATOM 1786 C C . LEU A 1 242 ? -14.971 -46.107 -32.848 1.00 20.65 242 LEU A C 1
ATOM 1787 O O . LEU A 1 242 ? -14.637 -47.271 -32.584 1.00 18.89 242 LEU A O 1
ATOM 1792 N N . ILE A 1 243 ? -14.116 -45.219 -33.363 1.00 14.55 243 ILE A N 1
ATOM 1793 C CA . ILE A 1 243 ? -12.725 -45.586 -33.604 1.00 16.72 243 ILE A CA 1
ATOM 1794 C C . ILE A 1 243 ? -12.000 -45.825 -32.284 1.00 19.28 243 ILE A C 1
ATOM 1795 O O . ILE A 1 243 ? -11.233 -46.787 -32.144 1.00 19.50 243 ILE A O 1
ATOM 1800 N N . ARG A 1 244 ? -12.242 -44.966 -31.291 1.00 19.27 244 ARG A N 1
ATOM 1801 C CA . ARG A 1 244 ? -11.647 -45.175 -29.974 1.00 22.19 244 ARG A CA 1
ATOM 1802 C C . ARG A 1 244 ? -12.066 -46.516 -29.384 1.00 22.50 244 ARG A C 1
ATOM 1803 O O . ARG A 1 244 ? -11.246 -47.224 -28.787 1.00 24.63 244 ARG A O 1
ATOM 1811 N N . ALA A 1 245 ? -13.335 -46.889 -29.549 1.00 18.93 245 ALA A N 1
ATOM 1812 C CA . ALA A 1 245 ? -13.832 -48.172 -29.064 1.00 21.94 245 ALA A CA 1
ATOM 1813 C C . ALA A 1 245 ? -13.404 -49.348 -29.937 1.00 20.08 245 ALA A C 1
ATOM 1814 O O . ALA A 1 245 ? -13.715 -50.495 -29.595 1.00 23.15 245 ALA A O 1
ATOM 1816 N N . ARG A 1 246 ? -12.707 -49.089 -31.044 1.00 20.40 246 ARG A N 1
ATOM 1817 C CA . ARG A 1 246 ? -12.301 -50.121 -32.002 1.00 19.59 246 ARG A CA 1
ATOM 1818 C C . ARG A 1 246 ? -13.494 -50.973 -32.441 1.00 22.57 246 ARG A C 1
ATOM 1819 O O . ARG A 1 246 ? -13.389 -52.189 -32.636 1.00 23.49 246 ARG A O 1
ATOM 1827 N N . ARG A 1 247 ? -14.646 -50.317 -32.610 1.00 18.97 247 ARG A N 1
ATOM 1828 C CA . ARG A 1 247 ? -15.860 -50.979 -33.095 1.00 22.63 247 ARG A CA 1
ATOM 1829 C C . ARG A 1 247 ? -15.849 -50.942 -34.621 1.00 21.24 247 ARG A C 1
ATOM 1830 O O . ARG A 1 247 ? -16.512 -50.123 -35.263 1.00 19.14 247 ARG A O 1
ATOM 1838 N N . TRP A 1 248 ? -15.087 -51.872 -35.209 1.00 20.22 248 TRP A N 1
ATOM 1839 C CA . TRP A 1 248 ? -14.719 -51.744 -36.619 1.00 21.08 248 TRP A CA 1
ATOM 1840 C C . TRP A 1 248 ? -15.919 -51.925 -37.542 1.00 21.76 248 TRP A C 1
ATOM 1841 O O . TRP A 1 248 ? -16.034 -51.225 -38.556 1.00 19.85 248 TRP A O 1
ATOM 1852 N N . ASP A 1 249 ? -16.813 -52.866 -37.226 1.00 18.88 249 ASP A N 1
ATOM 1853 C CA . ASP A 1 249 ? -18.010 -53.041 -38.047 1.00 19.80 249 ASP A CA 1
ATOM 1854 C C . ASP A 1 249 ? -18.836 -51.759 -38.088 1.00 19.40 249 ASP A C 1
ATOM 1855 O O . ASP A 1 249 ? -19.272 -51.320 -39.160 1.00 19.44 249 ASP A O 1
ATOM 1860 N N . ASP A 1 250 ? -19.061 -51.144 -36.924 1.00 16.96 250 ASP A N 1
ATOM 1861 C CA . ASP A 1 250 ? -19.813 -49.893 -36.886 1.00 18.09 250 ASP A CA 1
ATOM 1862 C C . ASP A 1 250 ? -19.051 -48.767 -37.573 1.00 16.52 250 ASP A C 1
ATOM 1863 O O . ASP A 1 250 ? -19.656 -47.923 -38.243 1.00 18.26 250 ASP A O 1
ATOM 1868 N N . CYS A 1 251 ? -17.726 -48.727 -37.401 1.00 18.59 251 CYS A N 1
ATOM 1869 C CA . CYS A 1 251 ? -16.909 -47.743 -38.107 1.00 16.65 251 CYS A CA 1
ATOM 1870 C C . CYS A 1 251 ? -17.093 -47.853 -39.615 1.00 20.09 251 CYS A C 1
ATOM 1871 O O . CYS A 1 251 ? -17.232 -46.837 -40.307 1.00 18.82 251 CYS A O 1
ATOM 1874 N N . GLN A 1 252 ? -17.076 -49.082 -40.141 1.00 15.54 252 GLN A N 1
ATOM 1875 C CA . GLN A 1 252 ? -17.266 -49.287 -41.573 1.00 18.87 252 GLN A CA 1
ATOM 1876 C C . GLN A 1 252 ? -18.664 -48.869 -42.014 1.00 19.36 252 GLN A C 1
ATOM 1877 O O . GLN A 1 252 ? -18.822 -48.215 -43.052 1.00 17.25 252 GLN A O 1
ATOM 1883 N N . ALA A 1 253 ? -19.689 -49.252 -41.247 1.00 16.40 253 ALA A N 1
ATOM 1884 C CA . ALA A 1 253 ? -21.054 -48.856 -41.580 1.00 22.47 253 ALA A CA 1
ATOM 1885 C C . ALA A 1 253 ? -21.199 -47.339 -41.607 1.00 19.35 253 ALA A C 1
ATOM 1886 O O . ALA A 1 253 ? -21.793 -46.781 -42.538 1.00 19.51 253 ALA A O 1
ATOM 1888 N N . LEU A 1 254 ? -20.660 -46.655 -40.595 1.00 17.97 254 LEU A N 1
ATOM 1889 C CA . LEU A 1 254 ? -20.768 -45.198 -40.546 1.00 18.02 254 LEU A CA 1
ATOM 1890 C C . LEU A 1 254 ? -19.979 -44.549 -41.676 1.00 17.85 254 LEU A C 1
ATOM 1891 O O . LEU A 1 254 ? -20.442 -43.576 -42.285 1.00 20.34 254 LEU A O 1
ATOM 1896 N N . THR A 1 255 ? -18.787 -45.076 -41.971 1.00 17.76 255 THR A N 1
ATOM 1897 C CA . THR A 1 255 ? -17.997 -44.549 -43.079 1.00 16.13 255 THR A CA 1
ATOM 1898 C C . THR A 1 255 ? -18.762 -44.647 -44.393 1.00 17.91 255 THR A C 1
ATOM 1899 O O . THR A 1 255 ? -18.719 -43.725 -45.215 1.00 19.05 255 THR A O 1
ATOM 1903 N N . ASP A 1 256 ? -19.481 -45.753 -44.602 1.00 18.48 256 ASP A N 1
ATOM 1904 C CA . ASP A 1 256 ? -20.319 -45.884 -45.790 1.00 17.48 256 ASP A CA 1
ATOM 1905 C C . ASP A 1 256 ? -21.442 -44.850 -45.793 1.00 19.32 256 ASP A C 1
ATOM 1906 O O . ASP A 1 256 ? -21.771 -44.291 -46.845 1.00 21.52 256 ASP A O 1
ATOM 1911 N N . GLU A 1 257 ? -22.042 -44.583 -44.627 1.00 18.17 257 GLU A N 1
ATOM 1912 C CA . GLU A 1 257 ? -23.069 -43.546 -44.534 1.00 17.78 257 GLU A CA 1
ATOM 1913 C C . GLU A 1 257 ? -22.507 -42.174 -44.898 1.00 19.90 257 GLU A C 1
ATOM 1914 O O . GLU A 1 257 ? -23.124 -41.421 -45.662 1.00 20.30 257 GLU A O 1
ATOM 1920 N N . LEU A 1 258 ? -21.339 -41.828 -44.345 1.00 18.00 258 LEU A N 1
ATOM 1921 C CA . LEU A 1 258 ? -20.715 -40.541 -44.641 1.00 18.03 258 LEU A CA 1
ATOM 1922 C C . LEU A 1 258 ? -20.410 -40.404 -46.127 1.00 20.91 258 LEU A C 1
ATOM 1923 O O . LEU A 1 258 ? -20.701 -39.371 -46.739 1.00 20.13 258 LEU A O 1
ATOM 1928 N N . GLU A 1 259 ? -19.809 -41.441 -46.723 1.00 18.34 259 GLU A N 1
ATOM 1929 C CA . GLU A 1 259 ? -19.492 -41.405 -48.147 1.00 24.59 259 GLU A CA 1
ATOM 1930 C C . GLU A 1 259 ? -20.759 -41.335 -48.990 1.00 26.27 259 GLU A C 1
ATOM 1931 O O . GLU A 1 259 ? -20.797 -40.639 -50.014 1.00 23.56 259 GLU A O 1
ATOM 1937 N N . GLY A 1 260 ? -21.811 -42.044 -48.569 1.00 22.74 260 GLY A N 1
ATOM 1938 C CA . GLY A 1 260 ? -23.069 -41.989 -49.300 1.00 24.05 260 GLY A CA 1
ATOM 1939 C C . GLY A 1 260 ? -23.706 -40.611 -49.283 1.00 28.03 260 GLY A C 1
ATOM 1940 O O . GLY A 1 260 ? -24.294 -40.178 -50.279 1.00 24.06 260 GLY A O 1
ATOM 1941 N N . ALA A 1 261 ? -23.607 -39.904 -48.154 1.00 22.07 261 ALA A N 1
ATOM 1942 C CA . ALA A 1 261 ? -24.195 -38.572 -48.072 1.00 21.41 261 ALA A CA 1
ATOM 1943 C C . ALA A 1 261 ? -23.470 -37.577 -48.970 1.00 23.50 261 ALA A C 1
ATOM 1944 O O . ALA A 1 261 ? -24.103 -36.673 -49.524 1.00 22.66 261 ALA A O 1
ATOM 1946 N N . LEU A 1 262 ? -22.158 -37.727 -49.131 1.00 22.59 262 LEU A N 1
ATOM 1947 C CA . LEU A 1 262 ? -21.351 -36.820 -49.937 1.00 22.68 262 LEU A CA 1
ATOM 1948 C C . LEU A 1 262 ? -21.194 -37.290 -51.380 1.00 23.29 262 LEU A C 1
ATOM 1949 O O . LEU A 1 262 ? -20.375 -36.729 -52.111 1.00 27.18 262 LEU A O 1
ATOM 1954 N N . GLU A 1 263 ? -21.974 -38.286 -51.805 1.00 24.81 263 GLU A N 1
ATOM 1955 C CA . GLU A 1 263 ? -21.765 -38.919 -53.106 1.00 31.34 263 GLU A CA 1
ATOM 1956 C C . GLU A 1 263 ? -21.920 -37.937 -54.265 1.00 31.26 263 GLU A C 1
ATOM 1957 O O . GLU A 1 263 ? -21.237 -38.078 -55.287 1.00 30.94 263 GLU A O 1
ATOM 1963 N N . THR A 1 264 ? -22.800 -36.947 -54.133 1.00 26.78 264 THR A N 1
ATOM 1964 C CA . THR A 1 264 ? -23.058 -36.002 -55.213 1.00 27.92 264 THR A CA 1
ATOM 1965 C C . THR A 1 264 ? -22.129 -34.799 -55.199 1.00 26.47 264 THR A C 1
ATOM 1966 O O . THR A 1 264 ? -22.274 -33.922 -56.055 1.00 25.84 264 THR A O 1
ATOM 1970 N N . LEU A 1 265 ? -21.191 -34.736 -54.253 1.00 20.65 265 LEU A N 1
ATOM 1971 C CA . LEU A 1 265 ? -20.350 -33.552 -54.106 1.00 25.96 265 LEU A CA 1
ATOM 1972 C C . LEU A 1 265 ? -19.461 -33.327 -55.327 1.00 27.46 265 LEU A C 1
ATOM 1973 O O . LEU A 1 265 ? -19.255 -32.183 -55.748 1.00 25.64 265 LEU A O 1
ATOM 1978 N N . TYR A 1 266 ? -18.918 -34.395 -55.904 1.00 27.11 266 TYR A N 1
ATOM 1979 C CA . TYR A 1 266 ? -17.996 -34.254 -57.025 1.00 28.45 266 TYR A CA 1
ATOM 1980 C C . TYR A 1 266 ? -18.763 -34.382 -58.334 1.00 29.08 266 TYR A C 1
ATOM 1981 O O . TYR A 1 266 ? -19.434 -35.401 -58.545 1.00 31.68 266 TYR A O 1
ATOM 1990 N N . PRO A 1 267 ? -18.705 -33.392 -59.226 1.00 30.82 267 PRO A N 1
ATOM 1991 C CA . PRO A 1 267 ? -19.458 -33.485 -60.485 1.00 31.70 267 PRO A CA 1
ATOM 1992 C C . PRO A 1 267 ? -19.028 -34.698 -61.298 1.00 31.71 267 PRO A C 1
ATOM 1993 O O . PRO A 1 267 ? -17.843 -34.889 -61.584 1.00 34.62 267 PRO A O 1
ATOM 1997 N N . GLY A 1 268 ? -20.007 -35.526 -61.657 1.00 32.08 268 GLY A N 1
ATOM 1998 C CA . GLY A 1 268 ? -19.749 -36.771 -62.354 1.00 35.78 268 GLY A CA 1
ATOM 1999 C C . GLY A 1 268 ? -18.729 -37.647 -61.655 1.00 37.37 268 GLY A C 1
ATOM 2000 O O . GLY A 1 268 ? -18.038 -38.443 -62.298 1.00 40.03 268 GLY A O 1
ATOM 2001 N N . GLY A 1 269 ? -18.623 -37.505 -60.334 1.00 33.60 269 GLY A N 1
ATOM 2002 C CA . GLY A 1 269 ? -17.612 -38.199 -59.565 1.00 32.02 269 GLY A CA 1
ATOM 2003 C C . GLY A 1 269 ? -16.195 -37.710 -59.768 1.00 34.87 269 GLY A C 1
ATOM 2004 O O . GLY A 1 269 ? -15.268 -38.311 -59.212 1.00 36.22 269 GLY A O 1
ATOM 2005 N N . ASN A 1 270 ? -15.996 -36.634 -60.527 1.00 36.72 270 ASN A N 1
ATOM 2006 C CA . ASN A 1 270 ? -14.667 -36.167 -60.912 1.00 34.51 270 ASN A CA 1
ATOM 2007 C C . ASN A 1 270 ? -14.128 -35.224 -59.841 1.00 31.28 270 ASN A C 1
ATOM 2008 O O . ASN A 1 270 ? -14.647 -34.117 -59.657 1.00 30.81 270 ASN A O 1
ATOM 2013 N N . PHE A 1 271 ? -13.067 -35.654 -59.155 1.00 30.72 271 PHE A N 1
ATOM 2014 C CA . PHE A 1 271 ? -12.488 -34.850 -58.082 1.00 33.61 271 PHE A CA 1
ATOM 2015 C C . PHE A 1 271 ? -11.885 -33.556 -58.618 1.00 34.50 271 PHE A C 1
ATOM 2016 O O . PHE A 1 271 ? -12.122 -32.473 -58.069 1.00 28.34 271 PHE A O 1
ATOM 2024 N N . ALA A 1 272 ? -11.093 -33.654 -59.690 1.00 34.02 272 ALA A N 1
ATOM 2025 C CA . ALA A 1 272 ? -10.407 -32.479 -60.224 1.00 34.56 272 ALA A CA 1
ATOM 2026 C C . ALA A 1 272 ? -11.390 -31.411 -60.679 1.00 29.59 272 ALA A C 1
ATOM 2027 O O . ALA A 1 272 ? -11.098 -30.215 -60.573 1.00 31.58 272 ALA A O 1
ATOM 2029 N N . GLU A 1 273 ? -12.557 -31.816 -61.180 1.00 29.30 273 GLU A N 1
ATOM 2030 C CA . GLU A 1 273 ? -13.571 -30.834 -61.544 1.00 26.69 273 GLU A CA 1
ATOM 2031 C C . GLU A 1 273 ? -14.155 -30.160 -60.305 1.00 32.03 273 GLU A C 1
ATOM 2032 O O . GLU A 1 273 ? -14.452 -28.957 -60.327 1.00 27.00 273 GLU A O 1
ATOM 2038 N N . PHE A 1 274 ? -14.311 -30.914 -59.211 1.00 27.15 274 PHE A N 1
ATOM 2039 C CA . PHE A 1 274 ? -14.797 -30.326 -57.965 1.00 27.62 274 PHE A CA 1
ATOM 2040 C C . PHE A 1 274 ? -13.848 -29.254 -57.449 1.00 25.49 274 PHE A C 1
ATOM 2041 O O . PHE A 1 274 ? -14.290 -28.232 -56.912 1.00 21.26 274 PHE A O 1
ATOM 2049 N N . LEU A 1 275 ? -12.537 -29.483 -57.576 1.00 24.04 275 LEU A N 1
ATOM 2050 C CA . LEU A 1 275 ? -11.565 -28.532 -57.050 1.00 28.17 275 LEU A CA 1
ATOM 2051 C C . LEU A 1 275 ? -11.567 -27.223 -57.825 1.00 22.93 275 LEU A C 1
ATOM 2052 O O . LEU A 1 275 ? -11.254 -26.171 -57.253 1.00 27.20 275 LEU A O 1
ATOM 2057 N N . LYS A 1 276 ? -11.900 -27.263 -59.119 1.00 25.12 276 LYS A N 1
ATOM 2058 C CA . LYS A 1 276 ? -12.020 -26.029 -59.889 1.00 26.58 276 LYS A CA 1
ATOM 2059 C C . LYS A 1 276 ? -13.092 -25.105 -59.327 1.00 25.23 276 LYS A C 1
ATOM 2060 O O . LYS A 1 276 ? -13.069 -23.900 -59.612 1.00 24.81 276 LYS A O 1
ATOM 2066 N N . TYR A 1 277 ? -14.037 -25.647 -58.550 1.00 20.24 277 TYR A N 1
ATOM 2067 C CA . TYR A 1 277 ? -15.177 -24.892 -58.044 1.00 21.54 277 TYR A CA 1
ATOM 2068 C C . TYR A 1 277 ? -15.465 -25.233 -56.588 1.00 19.19 277 TYR A C 1
ATOM 2069 O O . TYR A 1 277 ? -16.617 -25.158 -56.148 1.00 18.91 277 TYR A O 1
ATOM 2078 N N . SER A 1 278 ? -14.430 -25.600 -55.830 1.00 16.65 278 SER A N 1
ATOM 2079 C CA . SER A 1 278 ? -14.642 -26.139 -54.492 1.00 19.63 278 SER A CA 1
ATOM 2080 C C . SER A 1 278 ? -15.224 -25.096 -53.547 1.00 19.50 278 SER A C 1
ATOM 2081 O O . SER A 1 278 ? -16.043 -25.425 -52.677 1.00 16.87 278 SER A O 1
ATOM 2084 N N . ILE A 1 279 ? -14.806 -23.838 -53.689 1.00 16.69 279 ILE A N 1
ATOM 2085 C CA . ILE A 1 279 ? -15.343 -22.781 -52.839 1.00 14.82 279 ILE A CA 1
ATOM 2086 C C . ILE A 1 279 ? -16.842 -22.634 -53.067 1.00 14.88 279 ILE A C 1
ATOM 2087 O O . ILE A 1 279 ? -17.632 -22.550 -52.118 1.00 15.81 279 ILE A O 1
ATOM 2092 N N . GLN A 1 280 ? -17.250 -22.600 -54.334 1.00 13.77 280 GLN A N 1
ATOM 2093 C CA . GLN A 1 280 ? -18.654 -22.400 -54.673 1.00 14.96 280 GLN A CA 1
ATOM 2094 C C . GLN A 1 280 ? -19.500 -23.601 -54.275 1.00 16.90 280 GLN A C 1
ATOM 2095 O O . GLN A 1 280 ? -20.627 -23.440 -53.792 1.00 16.12 280 GLN A O 1
ATOM 2101 N N . ILE A 1 281 ? -18.971 -24.812 -54.471 1.00 15.57 281 ILE A N 1
ATOM 2102 C CA . ILE A 1 281 ? -19.751 -26.021 -54.227 1.00 15.84 281 ILE A CA 1
ATOM 2103 C C . ILE A 1 281 ? -19.937 -26.242 -52.731 1.00 16.90 281 ILE A C 1
ATOM 2104 O O . ILE A 1 281 ? -21.041 -26.549 -52.268 1.00 15.44 281 ILE A O 1
ATOM 2109 N N . ASP A 1 282 ? -18.861 -26.082 -51.953 1.00 16.28 282 ASP A N 1
ATOM 2110 C CA . ASP A 1 282 ? -18.975 -26.214 -50.501 1.00 17.67 282 ASP A CA 1
ATOM 2111 C C . ASP A 1 282 ? -19.947 -25.189 -49.930 1.00 18.22 282 ASP A C 1
ATOM 2112 O O . ASP A 1 282 ? -20.685 -25.483 -48.980 1.00 18.94 282 ASP A O 1
ATOM 2117 N N . ASN A 1 283 ? -19.958 -23.979 -50.499 1.00 16.88 283 ASN A N 1
ATOM 2118 C CA . ASN A 1 283 ? -20.867 -22.933 -50.039 1.00 16.04 283 ASN A CA 1
ATOM 2119 C C . ASN A 1 283 ? -22.319 -23.361 -50.194 1.00 18.53 283 ASN A C 1
ATOM 2120 O O . ASN A 1 283 ? -23.147 -23.106 -49.312 1.00 21.41 283 ASN A O 1
ATOM 2125 N N . ALA A 1 284 ? -22.648 -24.012 -51.311 1.00 17.80 284 ALA A N 1
ATOM 2126 C CA . ALA A 1 284 ? -24.002 -24.524 -51.496 1.00 19.81 284 ALA A CA 1
ATOM 2127 C C . ALA A 1 284 ? -24.308 -25.631 -50.495 1.00 20.99 284 ALA A C 1
ATOM 2128 O O . ALA A 1 284 ? -25.430 -25.722 -49.985 1.00 20.84 284 ALA A O 1
ATOM 2130 N N . GLN A 1 285 ? -23.316 -26.477 -50.200 1.00 16.12 285 GLN A N 1
ATOM 2131 C CA . GLN A 1 285 ? -23.502 -27.536 -49.211 1.00 19.59 285 GLN A CA 1
ATOM 2132 C C . GLN A 1 285 ? -23.765 -26.961 -47.823 1.00 17.41 285 GLN A C 1
ATOM 2133 O O . GLN A 1 285 ? -24.671 -27.420 -47.118 1.00 22.26 285 GLN A O 1
ATOM 2139 N N . PHE A 1 286 ? -22.990 -25.949 -47.414 1.00 21.01 286 PHE A N 1
ATOM 2140 C CA . PHE A 1 286 ? -23.214 -25.335 -46.107 1.00 19.98 286 PHE A CA 1
ATOM 2141 C C . PHE A 1 286 ? -24.605 -24.717 -46.014 1.00 21.37 286 PHE A C 1
ATOM 2142 O O . PHE A 1 286 ? -25.291 -24.874 -44.998 1.00 19.00 286 PHE A O 1
ATOM 2150 N N . GLN A 1 287 ? -25.037 -24.007 -47.060 1.00 19.86 287 GLN A N 1
ATOM 2151 C CA . GLN A 1 287 ? -26.370 -23.404 -47.041 1.00 22.08 287 GLN A CA 1
ATOM 2152 C C . GLN A 1 287 ? -27.458 -24.467 -46.905 1.00 19.59 287 GLN A C 1
ATOM 2153 O O . GLN A 1 287 ? -28.391 -24.320 -46.107 1.00 18.13 287 GLN A O 1
ATOM 2159 N N . ALA A 1 288 ? -27.350 -25.553 -47.674 1.00 18.91 288 ALA A N 1
ATOM 2160 C CA . ALA A 1 288 ? -28.439 -26.525 -47.734 1.00 21.56 288 ALA A CA 1
ATOM 2161 C C . ALA A 1 288 ? -28.555 -27.345 -46.452 1.00 20.77 288 ALA A C 1
ATOM 2162 O O . ALA A 1 288 ? -29.665 -27.734 -46.070 1.00 22.00 288 ALA A O 1
ATOM 2164 N N . ALA A 1 289 ? -27.435 -27.624 -45.781 1.00 18.46 289 ALA A N 1
ATOM 2165 C CA . ALA A 1 289 ? -27.483 -28.432 -44.564 1.00 19.46 289 ALA A CA 1
ATOM 2166 C C . ALA A 1 289 ? -28.222 -27.725 -43.432 1.00 19.35 289 ALA A C 1
ATOM 2167 O O . ALA A 1 289 ? -28.756 -28.389 -42.535 1.00 21.20 289 ALA A O 1
ATOM 2169 N N . GLY A 1 290 ? -28.250 -26.394 -43.442 1.00 18.35 290 GLY A N 1
ATOM 2170 C CA . GLY A 1 290 ? -29.060 -25.653 -42.491 1.00 24.16 290 GLY A CA 1
ATOM 2171 C C . GLY A 1 290 ? -28.559 -25.631 -41.065 1.00 22.52 290 GLY A C 1
ATOM 2172 O O . GLY A 1 290 ? -29.272 -25.144 -40.185 1.00 22.02 290 GLY A O 1
ATOM 2173 N N . PHE A 1 291 ? -27.362 -26.155 -40.799 1.00 22.02 291 PHE A N 1
ATOM 2174 C CA . PHE A 1 291 ? -26.804 -26.057 -39.453 1.00 20.24 291 PHE A CA 1
ATOM 2175 C C . PHE A 1 291 ? -26.340 -24.637 -39.164 1.00 21.73 291 PHE A C 1
ATOM 2176 O O . PHE A 1 291 ? -26.454 -24.156 -38.032 1.00 23.24 291 PHE A O 1
ATOM 2184 N N . MET A 1 292 ? -25.811 -23.955 -40.173 1.00 22.01 292 MET A N 1
ATOM 2185 C CA . MET A 1 292 ? -25.441 -22.551 -40.084 1.00 22.98 292 MET A CA 1
ATOM 2186 C C . MET A 1 292 ? -26.113 -21.805 -41.224 1.00 23.69 292 MET A C 1
ATOM 2187 O O . MET A 1 292 ? -26.643 -22.407 -42.160 1.00 24.33 292 MET A O 1
ATOM 2192 N N . ARG A 1 293 ? -26.083 -20.480 -41.146 1.00 24.20 293 ARG A N 1
ATOM 2193 C CA . ARG A 1 293 ? -26.606 -19.632 -42.205 1.00 25.66 293 ARG A CA 1
ATOM 2194 C C . ARG A 1 293 ? -25.459 -18.836 -42.807 1.00 24.40 293 ARG A C 1
ATOM 2195 O O . ARG A 1 293 ? -24.558 -18.396 -42.090 1.00 24.01 293 ARG A O 1
ATOM 2203 N N . THR A 1 294 ? -25.482 -18.667 -44.124 1.00 20.02 294 THR A N 1
ATOM 2204 C CA . THR A 1 294 ? -24.448 -17.872 -44.772 1.00 21.24 294 THR A CA 1
ATOM 2205 C C . THR A 1 294 ? -24.944 -17.447 -46.145 1.00 21.43 294 THR A C 1
ATOM 2206 O O . THR A 1 294 ? -25.831 -18.076 -46.730 1.00 22.56 294 THR A O 1
ATOM 2210 N N . GLY A 1 295 ? -24.362 -16.359 -46.642 1.00 18.27 295 GLY A N 1
ATOM 2211 C CA . GLY A 1 295 ? -24.701 -15.837 -47.940 1.00 19.65 295 GLY A CA 1
ATOM 2212 C C . GLY A 1 295 ? -23.816 -16.410 -49.026 1.00 21.83 295 GLY A C 1
ATOM 2213 O O . GLY A 1 295 ? -23.320 -17.539 -48.931 1.00 18.28 295 GLY A O 1
ATOM 2214 N N . PRO A 1 296 ? -23.593 -15.635 -50.078 1.00 16.11 296 PRO A N 1
ATOM 2215 C CA . PRO A 1 296 ? -22.841 -16.130 -51.232 1.00 18.23 296 PRO A CA 1
ATOM 2216 C C . PRO A 1 296 ? -21.340 -16.046 -50.966 1.00 17.61 296 PRO A C 1
ATOM 2217 O O . PRO A 1 296 ? -20.893 -15.645 -49.893 1.00 17.67 296 PRO A O 1
ATOM 2221 N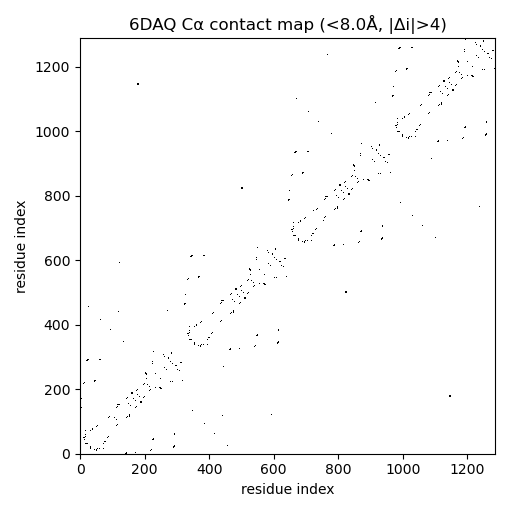 N . THR A 1 297 ? -20.565 -16.443 -51.968 1.00 17.85 297 THR A N 1
ATOM 2222 C CA . THR A 1 297 ? -19.114 -16.428 -51.885 1.00 16.03 297 THR A CA 1
ATOM 2223 C C . THR A 1 297 ? -18.577 -15.055 -52.278 1.00 17.65 297 THR A C 1
ATOM 2224 O O . THR A 1 297 ? -19.284 -14.225 -52.850 1.00 15.03 297 THR A O 1
ATOM 2228 N N . ARG A 1 298 ? -17.294 -14.817 -51.958 1.00 14.97 298 ARG A N 1
ATOM 2229 C CA . ARG A 1 298 ? -16.680 -13.525 -52.236 1.00 16.05 298 ARG A CA 1
ATOM 2230 C C . ARG A 1 298 ? -16.042 -13.510 -53.626 1.00 15.14 298 ARG A C 1
ATOM 2231 O O . ARG A 1 298 ? -15.668 -14.562 -54.160 1.00 15.65 298 ARG A O 1
ATOM 2239 N N . PRO A 1 299 ? -15.913 -12.334 -54.239 1.00 12.31 299 PRO A N 1
ATOM 2240 C CA . PRO A 1 299 ? -15.200 -12.235 -55.525 1.00 15.22 299 PRO A CA 1
ATOM 2241 C C . PRO A 1 299 ? -13.762 -12.699 -55.380 1.00 14.49 299 PRO A C 1
ATOM 2242 O O . PRO A 1 299 ? -13.098 -12.381 -54.381 1.00 16.20 299 PRO A O 1
ATOM 2246 N N . PRO A 1 300 ? -13.222 -13.418 -56.376 1.00 14.97 300 PRO A N 1
ATOM 2247 C CA . PRO A 1 300 ? -13.765 -13.650 -57.716 1.00 13.39 300 PRO A CA 1
ATOM 2248 C C . PRO A 1 300 ? -14.490 -14.978 -57.912 1.00 16.93 300 PRO A C 1
ATOM 2249 O O . PRO A 1 300 ? -14.813 -15.307 -59.051 1.00 14.26 300 PRO A O 1
ATOM 2253 N N . TYR A 1 301 ? -14.719 -15.739 -56.847 1.00 16.87 301 TYR A N 1
ATOM 2254 C CA . TYR A 1 301 ? -15.181 -17.120 -56.994 1.00 16.02 301 TYR A CA 1
ATOM 2255 C C . TYR A 1 301 ? -16.700 -17.190 -56.837 1.00 16.25 301 TYR A C 1
ATOM 2256 O O . TYR A 1 301 ? -17.242 -17.790 -55.908 1.00 17.75 301 TYR A O 1
ATOM 2265 N N . THR A 1 302 ? -17.381 -16.566 -57.805 1.00 15.27 302 THR A N 1
ATOM 2266 C CA . THR A 1 302 ? -18.837 -16.519 -57.859 1.00 16.80 302 THR A CA 1
ATOM 2267 C C . THR A 1 302 ? -19.425 -17.216 -59.080 1.00 19.83 302 THR A C 1
ATOM 2268 O O . THR A 1 302 ? -20.654 -17.281 -59.200 1.00 21.42 302 THR A O 1
ATOM 2272 N N . GLU A 1 303 ? -18.600 -17.728 -59.990 1.00 14.70 303 GLU A N 1
ATOM 2273 C CA . GLU A 1 303 ? -19.077 -18.376 -61.204 1.00 18.64 303 GLU A CA 1
ATOM 2274 C C . GLU A 1 303 ? -18.866 -19.882 -61.094 1.00 22.17 303 GLU A C 1
ATOM 2275 O O . GLU A 1 303 ? -17.792 -20.339 -60.682 1.00 16.18 303 GLU A O 1
ATOM 2281 N N . VAL A 1 304 ? -19.888 -20.646 -61.470 1.00 20.04 304 VAL A N 1
ATOM 2282 C CA . VAL A 1 304 ? -19.873 -22.099 -61.326 1.00 22.05 304 VAL A CA 1
ATOM 2283 C C . VAL A 1 304 ? -21.052 -22.669 -62.106 1.00 22.19 304 VAL A C 1
ATOM 2284 O O . VAL A 1 304 ? -22.146 -22.085 -62.084 1.00 20.09 304 VAL A O 1
ATOM 2288 N N . PRO A 1 305 ? -20.877 -23.776 -62.824 1.00 20.89 305 PRO A N 1
ATOM 2289 C CA . PRO A 1 305 ? -22.035 -24.446 -63.428 1.00 26.15 305 PRO A CA 1
ATOM 2290 C C . PRO A 1 305 ? -23.070 -24.792 -62.366 1.00 24.67 305 PRO A C 1
ATOM 2291 O O . PRO A 1 305 ? -22.744 -25.331 -61.307 1.00 24.54 305 PRO A O 1
ATOM 2295 N N . GLU A 1 306 ? -24.329 -24.466 -62.665 1.00 25.53 306 GLU A N 1
ATOM 2296 C CA . GLU A 1 306 ? -25.403 -24.625 -61.690 1.00 24.47 306 GLU A CA 1
ATOM 2297 C C . GLU A 1 306 ? -25.565 -26.074 -61.247 1.00 27.21 306 GLU A C 1
ATOM 2298 O O . GLU A 1 306 ? -25.897 -26.334 -60.083 1.00 24.05 306 GLU A O 1
ATOM 2304 N N . SER A 1 307 ? -25.333 -27.030 -62.150 1.00 23.44 307 SER A N 1
ATOM 2305 C CA . SER A 1 307 ? -25.465 -28.434 -61.780 1.00 25.13 307 SER A CA 1
ATOM 2306 C C . SER A 1 307 ? -24.471 -28.821 -60.692 1.00 26.67 307 SER A C 1
ATOM 2307 O O . SER A 1 307 ? -24.744 -29.734 -59.903 1.00 23.54 307 SER A O 1
ATOM 2310 N N . TYR A 1 308 ? -23.320 -28.141 -60.626 1.00 24.38 308 TYR A N 1
ATOM 2311 C CA . TYR A 1 308 ? -22.359 -28.424 -59.563 1.00 23.28 308 TYR A CA 1
ATOM 2312 C C . TYR A 1 308 ? -22.897 -27.973 -58.210 1.00 22.06 308 TYR A C 1
ATOM 2313 O O . TYR A 1 308 ? -22.686 -28.647 -57.194 1.00 23.35 308 TYR A O 1
ATOM 2322 N N . LEU A 1 309 ? -23.591 -26.833 -58.177 1.00 19.72 309 LEU A N 1
ATOM 2323 C CA . LEU A 1 309 ? -24.219 -26.384 -56.938 1.00 21.05 309 LEU A CA 1
ATOM 2324 C C . LEU A 1 309 ? -25.320 -27.339 -56.503 1.00 22.16 309 LEU A C 1
ATOM 2325 O O . LEU A 1 309 ? -25.515 -27.559 -55.304 1.00 22.37 309 LEU A O 1
ATOM 2330 N N . ALA A 1 310 ? -26.053 -27.911 -57.466 1.00 22.30 310 ALA A N 1
ATOM 2331 C CA . ALA A 1 310 ? -27.073 -28.905 -57.140 1.00 25.25 310 ALA A CA 1
ATOM 2332 C C . ALA A 1 310 ? -26.467 -30.100 -56.415 1.00 21.20 310 ALA A C 1
ATOM 2333 O O . ALA A 1 310 ? -27.030 -30.586 -55.427 1.00 22.11 310 ALA A O 1
ATOM 2335 N N . GLY A 1 311 ? -25.324 -30.593 -56.898 1.00 18.81 311 GLY A N 1
ATOM 2336 C CA . GLY A 1 311 ? -24.635 -31.660 -56.191 1.00 22.23 311 GLY A CA 1
ATOM 2337 C C . GLY A 1 311 ? -24.272 -31.272 -54.772 1.00 22.30 311 GLY A C 1
ATOM 2338 O O . GLY A 1 311 ? -24.443 -32.061 -53.839 1.00 19.74 311 GLY A O 1
ATOM 2339 N N . GLY A 1 312 ? -23.786 -30.043 -54.586 1.00 21.60 312 GLY A N 1
ATOM 2340 C CA . GLY A 1 312 ? -23.459 -29.581 -53.248 1.00 19.70 312 GLY A CA 1
ATOM 2341 C C . GLY A 1 312 ? -24.670 -29.503 -52.336 1.00 21.72 312 GLY A C 1
ATOM 2342 O O . GLY A 1 312 ? -24.607 -29.920 -51.175 1.00 20.62 312 GLY A O 1
ATOM 2343 N N . ARG A 1 313 ? -25.788 -28.978 -52.845 1.00 17.69 313 ARG A N 1
ATOM 2344 C CA . ARG A 1 313 ? -26.996 -28.876 -52.030 1.00 21.67 313 ARG A CA 1
ATOM 2345 C C . ARG A 1 313 ? -27.517 -30.248 -51.624 1.00 19.90 313 ARG A C 1
ATOM 2346 O O . ARG A 1 313 ? -27.969 -30.434 -50.488 1.00 19.48 313 ARG A O 1
ATOM 2354 N N . GLU A 1 314 ? -27.482 -31.219 -52.535 1.00 22.69 314 GLU A N 1
ATOM 2355 C CA . GLU A 1 314 ? -27.948 -32.551 -52.170 1.00 23.80 314 GLU A CA 1
ATOM 2356 C C . GLU A 1 314 ? -27.044 -33.172 -51.113 1.00 23.71 314 GLU A C 1
ATOM 2357 O O . GLU A 1 314 ? -27.528 -33.825 -50.180 1.00 19.96 314 GLU A O 1
ATOM 2363 N N . ALA A 1 315 ? -25.728 -32.962 -51.232 1.00 19.14 315 ALA A N 1
ATOM 2364 C CA . ALA A 1 315 ? -24.810 -33.444 -50.205 1.00 23.08 315 ALA A CA 1
ATOM 2365 C C . ALA A 1 315 ? -25.100 -32.793 -48.859 1.00 19.25 315 ALA A C 1
ATOM 2366 O O . ALA A 1 315 ? -25.025 -33.452 -47.816 1.00 19.99 315 ALA A O 1
ATOM 2368 N N . GLY A 1 316 ? -25.437 -31.500 -48.860 1.00 19.41 316 GLY A N 1
ATOM 2369 C CA . GLY A 1 316 ? -25.787 -30.841 -47.610 1.00 20.24 316 GLY A CA 1
ATOM 2370 C C . GLY A 1 316 ? -27.043 -31.416 -46.983 1.00 21.88 316 GLY A C 1
ATOM 2371 O O . GLY A 1 316 ? -27.085 -31.689 -45.779 1.00 19.80 316 GLY A O 1
ATOM 2372 N N . LYS A 1 317 ? -28.084 -31.615 -47.796 1.00 20.17 317 LYS A N 1
ATOM 2373 C CA . LYS A 1 317 ? -29.334 -32.172 -47.287 1.00 23.22 317 LYS A CA 1
ATOM 2374 C C . LYS A 1 317 ? -29.134 -33.581 -46.736 1.00 24.49 317 LYS A C 1
ATOM 2375 O O . LYS A 1 317 ? -29.676 -33.923 -45.677 1.00 24.62 317 LYS A O 1
ATOM 2381 N N . ASN A 1 318 ? -28.349 -34.410 -47.432 1.00 18.92 318 ASN A N 1
ATOM 2382 C CA . ASN A 1 318 ? -28.087 -35.762 -46.946 1.00 21.96 318 ASN A CA 1
ATOM 2383 C C . ASN A 1 318 ? -27.313 -35.743 -45.632 1.00 22.27 318 ASN A C 1
ATOM 2384 O O . ASN A 1 318 ? -27.605 -36.527 -44.721 1.00 17.48 318 ASN A O 1
ATOM 2389 N N . TRP A 1 319 ? -26.322 -34.858 -45.516 1.00 18.15 319 TRP A N 1
ATOM 2390 C CA . TRP A 1 319 ? -25.574 -34.761 -44.268 1.00 18.59 319 TRP A CA 1
ATOM 2391 C C . TRP A 1 319 ? -26.461 -34.261 -43.134 1.00 19.07 319 TRP A C 1
ATOM 2392 O O . TRP A 1 319 ? -26.317 -34.704 -41.989 1.00 18.34 319 TRP A O 1
ATOM 2403 N N . ALA A 1 320 ? -27.387 -33.341 -43.435 1.00 19.31 320 ALA A N 1
ATOM 2404 C CA . ALA A 1 320 ? -28.333 -32.877 -42.422 1.00 21.02 320 ALA A CA 1
ATOM 2405 C C . ALA A 1 320 ? -29.079 -34.043 -41.782 1.00 22.17 320 ALA A C 1
ATOM 2406 O O . ALA A 1 320 ? -29.295 -34.053 -40.565 1.00 18.05 320 ALA A O 1
ATOM 2408 N N . ALA A 1 321 ? -29.478 -35.036 -42.586 1.00 19.44 321 ALA A N 1
ATOM 2409 C CA . ALA A 1 321 ? -30.167 -36.204 -42.037 1.00 27.11 321 ALA A CA 1
ATOM 2410 C C . ALA A 1 321 ? -29.242 -37.033 -41.153 1.00 24.26 321 ALA A C 1
ATOM 2411 O O . ALA A 1 321 ? -29.680 -37.599 -40.143 1.00 25.03 321 ALA A O 1
ATOM 2413 N N . LEU A 1 322 ? -27.961 -37.124 -41.517 1.00 21.30 322 LEU A N 1
ATOM 2414 C CA . LEU A 1 322 ? -26.999 -37.787 -40.643 1.00 22.03 322 LEU A CA 1
ATOM 2415 C C . LEU A 1 322 ? -26.837 -37.025 -39.334 1.00 23.65 322 LEU A C 1
ATOM 2416 O O . LEU A 1 322 ? -26.797 -37.632 -38.258 1.00 23.23 322 LEU A O 1
ATOM 2421 N N . GLN A 1 323 ? -26.742 -35.693 -39.404 1.00 17.83 323 GLN A N 1
ATOM 2422 C CA . GLN A 1 323 ? -26.638 -34.894 -38.187 1.00 23.75 323 GLN A CA 1
ATOM 2423 C C . GLN A 1 323 ? -27.841 -35.121 -37.278 1.00 26.11 323 GLN A C 1
ATOM 2424 O O . GLN A 1 323 ? -27.688 -35.324 -36.068 1.00 20.78 323 GLN A O 1
ATOM 2430 N N . GLN A 1 324 ? -29.050 -35.100 -37.850 1.00 21.70 324 GLN A N 1
ATOM 2431 C CA . GLN A 1 324 ? -30.246 -35.353 -37.053 1.00 26.86 324 GLN A CA 1
ATOM 2432 C C . GLN A 1 324 ? -30.186 -36.725 -36.392 1.00 25.89 324 GLN A C 1
ATOM 2433 O O . GLN A 1 324 ? -30.489 -36.863 -35.202 1.00 30.92 324 GLN A O 1
ATOM 2439 N N . ARG A 1 325 ? -29.765 -37.749 -37.139 1.00 26.04 325 ARG A N 1
ATOM 2440 C CA . ARG A 1 325 ? -29.756 -39.103 -36.591 1.00 26.22 325 ARG A CA 1
ATOM 2441 C C . ARG A 1 325 ? -28.760 -39.242 -35.443 1.00 31.58 325 ARG A C 1
ATOM 2442 O O . ARG A 1 325 ? -29.068 -39.871 -34.424 1.00 33.68 325 ARG A O 1
ATOM 2450 N N . TYR A 1 326 ? -27.568 -38.654 -35.572 1.00 25.94 326 TYR A N 1
ATOM 2451 C CA . TYR A 1 326 ? -26.519 -38.883 -34.586 1.00 26.84 326 TYR A CA 1
ATOM 2452 C C . TYR A 1 326 ? -26.460 -37.824 -33.490 1.00 28.07 326 TYR A C 1
ATOM 2453 O O . TYR A 1 326 ? -25.705 -38.001 -32.528 1.00 31.34 326 TYR A O 1
ATOM 2462 N N . ALA A 1 327 ? -27.247 -36.756 -33.586 1.00 26.15 327 ALA A N 1
ATOM 2463 C CA . ALA A 1 327 ? -27.302 -35.753 -32.523 1.00 26.91 327 ALA A CA 1
ATOM 2464 C C . ALA A 1 327 ? -28.035 -36.288 -31.292 1.00 36.52 327 ALA A C 1
ATOM 2465 O O . ALA A 1 327 ? -28.856 -37.208 -31.390 1.00 40.24 327 ALA A O 1
ATOM 2467 N N . ASP B 2 5 ? -12.297 8.375 -67.474 1.00 20.84 5 ASP B N 1
ATOM 2468 C CA . ASP B 2 5 ? -11.760 7.246 -68.237 1.00 23.58 5 ASP B CA 1
ATOM 2469 C C . ASP B 2 5 ? -10.289 7.468 -68.549 1.00 23.99 5 ASP B C 1
ATOM 2470 O O . ASP B 2 5 ? -9.852 8.607 -68.735 1.00 22.26 5 ASP B O 1
ATOM 2475 N N . THR B 2 6 ? -9.529 6.377 -68.599 1.00 22.38 6 THR B N 1
ATOM 2476 C CA . THR B 2 6 ? -8.175 6.441 -69.132 1.00 19.99 6 THR B CA 1
ATOM 2477 C C . THR B 2 6 ? -8.196 7.023 -70.540 1.00 17.27 6 THR B C 1
ATOM 2478 O O . THR B 2 6 ? -9.141 6.809 -71.306 1.00 18.28 6 THR B O 1
ATOM 2482 N N . LYS B 2 7 ? -7.150 7.779 -70.871 1.00 19.37 7 LYS B N 1
ATOM 2483 C CA . LYS B 2 7 ? -6.994 8.315 -72.217 1.00 20.98 7 LYS B CA 1
ATOM 2484 C C . LYS B 2 7 ? -6.301 7.332 -73.145 1.00 24.02 7 LYS B C 1
ATOM 2485 O O . LYS B 2 7 ? -6.356 7.509 -74.368 1.00 21.84 7 LYS B O 1
ATOM 2491 N N . LEU B 2 8 ? -5.657 6.307 -72.589 1.00 20.32 8 LEU B N 1
ATOM 2492 C CA . LEU B 2 8 ? -4.967 5.315 -73.402 1.00 21.82 8 LEU B CA 1
ATOM 2493 C C . LEU B 2 8 ? -5.967 4.401 -74.094 1.00 18.28 8 LEU B C 1
ATOM 2494 O O . LEU B 2 8 ? -7.014 4.058 -73.535 1.00 20.11 8 LEU B O 1
ATOM 2499 N N . THR B 2 9 ? -5.639 4.012 -75.323 1.00 20.48 9 THR B N 1
ATOM 2500 C CA . THR B 2 9 ? -6.396 3.038 -76.095 1.00 21.33 9 THR B CA 1
ATOM 2501 C C . THR B 2 9 ? -5.412 2.062 -76.726 1.00 20.15 9 THR B C 1
ATOM 2502 O O . THR B 2 9 ? -4.194 2.160 -76.536 1.00 18.80 9 THR B O 1
ATOM 2506 N N . VAL B 2 10 ? -5.956 1.121 -77.500 1.00 21.14 10 VAL B N 1
ATOM 2507 C CA . VAL B 2 10 ? -5.124 0.154 -78.215 1.00 21.45 10 VAL B CA 1
ATOM 2508 C C . VAL B 2 10 ? -4.109 0.852 -79.116 1.00 23.00 10 VAL B C 1
ATOM 2509 O O . VAL B 2 10 ? -2.986 0.362 -79.294 1.00 24.27 10 VAL B O 1
ATOM 2513 N N . ASP B 2 11 ? -4.466 2.015 -79.676 1.00 24.17 11 ASP B N 1
ATOM 2514 C CA . ASP B 2 11 ? -3.570 2.719 -80.592 1.00 23.23 11 ASP B CA 1
ATOM 2515 C C . ASP B 2 11 ? -2.273 3.146 -79.911 1.00 22.80 11 ASP B C 1
ATOM 2516 O O . ASP B 2 11 ? -1.252 3.333 -80.581 1.00 24.14 11 ASP B O 1
ATOM 2521 N N . ASP B 2 12 ? -2.296 3.320 -78.591 1.00 22.10 12 ASP B N 1
ATOM 2522 C CA . ASP B 2 12 ? -1.114 3.731 -77.846 1.00 22.19 12 ASP B CA 1
ATOM 2523 C C . ASP B 2 12 ? -0.129 2.595 -77.606 1.00 21.09 12 ASP B C 1
ATOM 2524 O O . ASP B 2 12 ? 1.000 2.855 -77.172 1.00 21.54 12 ASP B O 1
ATOM 2529 N N . ILE B 2 13 ? -0.518 1.354 -77.875 1.00 18.85 13 ILE B N 1
ATOM 2530 C CA . ILE B 2 13 ? 0.321 0.192 -77.590 1.00 19.15 13 ILE B CA 1
ATOM 2531 C C . ILE B 2 13 ? 0.939 -0.238 -78.918 1.00 17.20 13 ILE B C 1
ATOM 2532 O O . ILE B 2 13 ? 0.382 -1.051 -79.658 1.00 18.58 13 ILE B O 1
ATOM 2537 N N . THR B 2 14 ? 2.112 0.318 -79.221 1.00 22.22 14 THR B N 1
ATOM 2538 C CA . THR B 2 14 ? 2.871 -0.012 -80.419 1.00 19.05 14 THR B CA 1
ATOM 2539 C C . THR B 2 14 ? 4.337 -0.158 -80.046 1.00 17.47 14 THR B C 1
ATOM 2540 O O . THR B 2 14 ? 4.830 0.523 -79.145 1.00 18.47 14 THR B O 1
ATOM 2544 N N . GLY B 2 15 ? 5.035 -1.048 -80.747 1.00 17.61 15 GLY B N 1
ATOM 2545 C CA . GLY B 2 15 ? 6.461 -1.201 -80.527 1.00 16.52 15 GLY B CA 1
ATOM 2546 C C . GLY B 2 15 ? 6.809 -2.144 -79.395 1.00 16.89 15 GLY B C 1
ATOM 2547 O O . GLY B 2 15 ? 6.148 -3.161 -79.208 1.00 17.09 15 GLY B O 1
ATOM 2548 N N . VAL B 2 16 ? 7.836 -1.817 -78.620 1.00 17.33 16 VAL B N 1
ATOM 2549 C CA . VAL B 2 16 ? 8.356 -2.728 -77.610 1.00 14.22 16 VAL B CA 1
ATOM 2550 C C . VAL B 2 16 ? 7.684 -2.423 -76.275 1.00 18.51 16 VAL B C 1
ATOM 2551 O O . VAL B 2 16 ? 7.866 -1.341 -75.706 1.00 14.54 16 VAL B O 1
ATOM 2555 N N . VAL B 2 17 ? 6.899 -3.377 -75.777 1.00 15.41 17 VAL B N 1
ATOM 2556 C CA . VAL B 2 17 ? 6.388 -3.335 -74.409 1.00 16.47 17 VAL B CA 1
ATOM 2557 C C . VAL B 2 17 ? 7.407 -4.068 -73.542 1.00 16.06 17 VAL B C 1
ATOM 2558 O O . VAL B 2 17 ? 7.379 -5.294 -73.428 1.00 18.39 17 VAL B O 1
ATOM 2562 N N . GLY B 2 18 ? 8.320 -3.320 -72.932 1.00 12.50 18 GLY B N 1
ATOM 2563 C CA . GLY B 2 18 ? 9.357 -3.920 -72.107 1.00 13.88 18 GLY B CA 1
ATOM 2564 C C . GLY B 2 18 ? 8.864 -4.165 -70.688 1.00 17.36 18 GLY B C 1
ATOM 2565 O O . GLY B 2 18 ? 8.185 -3.326 -70.098 1.00 15.59 18 GLY B O 1
ATOM 2566 N N . ILE B 2 19 ? 9.217 -5.332 -70.153 1.00 16.65 19 ILE B N 1
ATOM 2567 C CA . ILE B 2 19 ? 8.884 -5.721 -68.787 1.00 15.66 19 ILE B CA 1
ATOM 2568 C C . ILE B 2 19 ? 10.183 -5.848 -68.003 1.00 16.72 19 ILE B C 1
ATOM 2569 O O . ILE B 2 19 ? 11.069 -6.621 -68.386 1.00 12.68 19 ILE B O 1
ATOM 2574 N N . ILE B 2 20 ? 10.299 -5.097 -66.909 1.00 15.40 20 ILE B N 1
ATOM 2575 C CA . ILE B 2 20 ? 11.534 -5.092 -66.121 1.00 12.95 20 ILE B CA 1
ATOM 2576 C C . ILE B 2 20 ? 11.362 -5.904 -64.843 1.00 16.47 20 ILE B C 1
ATOM 2577 O O . ILE B 2 20 ? 10.251 -5.982 -64.295 1.00 15.38 20 ILE B O 1
ATOM 2582 N N . PRO B 2 21 ? 12.424 -6.511 -64.335 1.00 14.47 21 PRO B N 1
ATOM 2583 C CA . PRO B 2 21 ? 12.384 -7.113 -63.003 1.00 15.38 21 PRO B CA 1
ATOM 2584 C C . PRO B 2 21 ? 12.453 -6.009 -61.956 1.00 13.35 21 PRO B C 1
ATOM 2585 O O . PRO B 2 21 ? 12.536 -4.821 -62.270 1.00 16.72 21 PRO B O 1
ATOM 2589 N N . THR B 2 22 ? 12.428 -6.426 -60.697 1.00 11.96 22 THR B N 1
ATOM 2590 C CA . THR B 2 22 ? 12.518 -5.513 -59.565 1.00 14.98 22 THR B CA 1
ATOM 2591 C C . THR B 2 22 ? 13.892 -5.678 -58.934 1.00 16.13 22 THR B C 1
ATOM 2592 O O . THR B 2 22 ? 14.140 -6.683 -58.248 1.00 15.59 22 THR B O 1
ATOM 2596 N N . PRO B 2 23 ? 14.817 -4.740 -59.151 1.00 14.06 23 PRO B N 1
ATOM 2597 C CA . PRO B 2 23 ? 16.175 -4.896 -58.614 1.00 14.87 23 PRO B CA 1
ATOM 2598 C C . PRO B 2 23 ? 16.159 -5.111 -57.108 1.00 16.12 23 PRO B C 1
ATOM 2599 O O . PRO B 2 23 ? 15.399 -4.472 -56.376 1.00 16.68 23 PRO B O 1
ATOM 2603 N N . SER B 2 24 ? 16.999 -6.031 -56.647 1.00 16.66 24 SER B N 1
ATOM 2604 C CA . SER B 2 24 ? 17.028 -6.411 -55.243 1.00 18.57 24 SER B CA 1
ATOM 2605 C C . SER B 2 24 ? 18.393 -6.116 -54.633 1.00 20.20 24 SER B C 1
ATOM 2606 O O . SER B 2 24 ? 19.408 -6.065 -55.336 1.00 19.34 24 SER B O 1
ATOM 2609 N N . ILE B 2 25 ? 18.398 -5.915 -53.315 1.00 16.94 25 ILE B N 1
ATOM 2610 C CA . ILE B 2 25 ? 19.612 -5.683 -52.534 1.00 19.78 25 ILE B CA 1
ATOM 2611 C C . ILE B 2 25 ? 20.199 -7.038 -52.141 1.00 18.38 25 ILE B C 1
ATOM 2612 O O . ILE B 2 25 ? 19.530 -8.069 -52.308 1.00 22.34 25 ILE B O 1
ATOM 2617 N N . PRO B 2 26 ? 21.437 -7.096 -51.636 1.00 20.62 26 PRO B N 1
ATOM 2618 C CA . PRO B 2 26 ? 22.067 -8.408 -51.397 1.00 17.33 26 PRO B CA 1
ATOM 2619 C C . PRO B 2 26 ? 21.355 -9.291 -50.380 1.00 20.16 26 PRO B C 1
ATOM 2620 O O . PRO B 2 26 ? 21.463 -10.521 -50.474 1.00 18.85 26 PRO B O 1
ATOM 2624 N N . THR B 2 27 ? 20.655 -8.718 -49.399 1.00 18.80 27 THR B N 1
ATOM 2625 C CA . THR B 2 27 ? 19.945 -9.499 -48.391 1.00 19.37 27 THR B CA 1
ATOM 2626 C C . THR B 2 27 ? 18.493 -9.785 -48.775 1.00 19.51 27 THR B C 1
ATOM 2627 O O . THR B 2 27 ? 17.692 -10.151 -47.905 1.00 17.72 27 THR B O 1
ATOM 2631 N N . ALA B 2 28 ? 18.133 -9.625 -50.050 1.00 16.89 28 ALA B N 1
ATOM 2632 C CA . ALA B 2 28 ? 16.735 -9.754 -50.451 1.00 17.89 28 ALA B CA 1
ATOM 2633 C C . ALA B 2 28 ? 16.196 -11.172 -50.326 1.00 17.26 28 ALA B C 1
ATOM 2634 O O . ALA B 2 28 ? 14.977 -11.356 -50.411 1.00 16.78 28 ALA B O 1
ATOM 2636 N N . ASP B 2 29 ? 17.049 -12.177 -50.147 1.00 15.53 29 ASP B N 1
ATOM 2637 C CA . ASP B 2 29 ? 16.556 -13.541 -50.018 1.00 21.00 29 ASP B CA 1
ATOM 2638 C C . ASP B 2 29 ? 16.281 -13.933 -48.571 1.00 19.67 29 ASP B C 1
ATOM 2639 O O . ASP B 2 29 ? 15.948 -15.090 -48.310 1.00 20.31 29 ASP B O 1
ATOM 2644 N N . GLN B 2 30 ? 16.373 -12.983 -47.632 1.00 20.45 30 GLN B N 1
ATOM 2645 C CA . GLN B 2 30 ? 16.199 -13.279 -46.215 1.00 18.82 30 GLN B CA 1
ATOM 2646 C C . GLN B 2 30 ? 14.813 -12.863 -45.753 1.00 18.94 30 GLN B C 1
ATOM 2647 O O . GLN B 2 30 ? 14.374 -11.739 -46.049 1.00 16.90 30 GLN B O 1
ATOM 2653 N N . PRO B 2 31 ? 14.096 -13.728 -45.031 1.00 19.55 31 PRO B N 1
ATOM 2654 C CA . PRO B 2 31 ? 12.731 -13.374 -44.612 1.00 19.06 31 PRO B CA 1
ATOM 2655 C C . PRO B 2 31 ? 12.670 -12.191 -43.658 1.00 20.53 31 PRO B C 1
ATOM 2656 O O . PRO B 2 31 ? 11.633 -11.519 -43.605 1.00 16.38 31 PRO B O 1
ATOM 2660 N N . GLY B 2 32 ? 13.746 -11.898 -42.921 1.00 20.44 32 GLY B N 1
ATOM 2661 C CA . GLY B 2 32 ? 13.760 -10.754 -42.026 1.00 20.74 32 GLY B CA 1
ATOM 2662 C C . GLY B 2 32 ? 14.042 -9.409 -42.676 1.00 21.13 32 GLY B C 1
ATOM 2663 O O . GLY B 2 32 ? 13.961 -8.383 -41.995 1.00 19.72 32 GLY B O 1
ATOM 2664 N N . THR B 2 33 ? 14.365 -9.382 -43.969 1.00 18.80 33 THR B N 1
ATOM 2665 C CA . THR B 2 33 ? 14.651 -8.121 -44.647 1.00 18.95 33 THR B CA 1
ATOM 2666 C C . THR B 2 33 ? 13.365 -7.319 -44.819 1.00 17.57 33 THR B C 1
ATOM 2667 O O . THR B 2 33 ? 12.454 -7.742 -45.540 1.00 17.04 33 THR B O 1
ATOM 2671 N N . ALA B 2 34 ? 13.294 -6.156 -44.166 1.00 17.25 34 ALA B N 1
ATOM 2672 C CA . ALA B 2 34 ? 12.062 -5.370 -44.181 1.00 17.32 34 ALA B CA 1
ATOM 2673 C C . ALA B 2 34 ? 11.826 -4.708 -45.536 1.00 18.09 34 ALA B C 1
ATOM 2674 O O . ALA B 2 34 ? 10.680 -4.604 -45.987 1.00 19.05 34 ALA B O 1
ATOM 2676 N N . PHE B 2 35 ? 12.885 -4.232 -46.189 1.00 16.65 35 PHE B N 1
ATOM 2677 C CA . PHE B 2 35 ? 12.755 -3.561 -47.483 1.00 20.13 35 PHE B CA 1
ATOM 2678 C C . PHE B 2 35 ? 13.907 -4.016 -48.362 1.00 14.97 35 PHE B C 1
ATOM 2679 O O . PHE B 2 35 ? 15.072 -3.790 -48.022 1.00 14.79 35 PHE B O 1
ATOM 2687 N N . SER B 2 36 ? 13.585 -4.666 -49.484 1.00 14.56 36 SER B N 1
ATOM 2688 C CA . SER B 2 36 ? 14.581 -5.392 -50.265 1.00 13.77 36 SER B CA 1
ATOM 2689 C C . SER B 2 36 ? 14.781 -4.840 -51.671 1.00 16.52 36 SER B C 1
ATOM 2690 O O . SER B 2 36 ? 15.475 -5.477 -52.474 1.00 14.33 36 SER B O 1
ATOM 2693 N N . VAL B 2 37 ? 14.193 -3.691 -51.997 1.00 14.43 37 VAL B N 1
ATOM 2694 C CA . VAL B 2 37 ? 14.283 -3.128 -53.342 1.00 19.64 37 VAL B CA 1
ATOM 2695 C C . VAL B 2 37 ? 15.497 -2.210 -53.425 1.00 18.90 37 VAL B C 1
ATOM 2696 O O . VAL B 2 37 ? 15.738 -1.407 -52.517 1.00 12.89 37 VAL B O 1
ATOM 2700 N N . ASP B 2 38 ? 16.260 -2.321 -54.515 1.00 16.86 38 ASP B N 1
ATOM 2701 C CA . ASP B 2 38 ? 17.334 -1.366 -54.809 1.00 18.41 38 ASP B CA 1
ATOM 2702 C C . ASP B 2 38 ? 16.725 -0.231 -55.628 1.00 16.70 38 ASP B C 1
ATOM 2703 O O . ASP B 2 38 ? 16.602 -0.326 -56.853 1.00 15.28 38 ASP B O 1
ATOM 2708 N N . LEU B 2 39 ? 16.351 0.855 -54.947 1.00 14.80 39 LEU B N 1
ATOM 2709 C CA . LEU B 2 39 ? 15.646 1.946 -55.617 1.00 17.53 39 LEU B CA 1
ATOM 2710 C C . LEU B 2 39 ? 16.557 2.735 -56.548 1.00 15.56 39 LEU B C 1
ATOM 2711 O O . LEU B 2 39 ? 16.088 3.263 -57.562 1.00 18.55 39 LEU B O 1
ATOM 2716 N N . ASP B 2 40 ? 17.844 2.849 -56.217 1.00 18.21 40 ASP B N 1
ATOM 2717 C CA . ASP B 2 40 ? 18.781 3.509 -57.121 1.00 15.88 40 ASP B CA 1
ATOM 2718 C C . ASP B 2 40 ? 18.853 2.776 -58.455 1.00 16.93 40 ASP B C 1
ATOM 2719 O O . ASP B 2 40 ? 18.753 3.391 -59.525 1.00 16.32 40 ASP B O 1
ATOM 2724 N N . GLU B 2 41 ? 19.027 1.452 -58.409 1.00 14.38 41 GLU B N 1
ATOM 2725 C CA . GLU B 2 41 ? 19.053 0.665 -59.635 1.00 15.61 41 GLU B CA 1
ATOM 2726 C C . GLU B 2 41 ? 17.707 0.696 -60.349 1.00 16.54 41 GLU B C 1
ATOM 2727 O O . GLU B 2 41 ? 17.665 0.727 -61.584 1.00 16.46 41 GLU B O 1
ATOM 2733 N N . ALA B 2 42 ? 16.601 0.705 -59.595 1.00 16.61 42 ALA B N 1
ATOM 2734 C CA . ALA B 2 42 ? 15.285 0.797 -60.221 1.00 17.14 42 ALA B CA 1
ATOM 2735 C C . ALA B 2 42 ? 15.174 2.045 -61.088 1.00 18.72 42 ALA B C 1
ATOM 2736 O O . ALA B 2 42 ? 14.695 1.979 -62.227 1.00 20.97 42 ALA B O 1
ATOM 2738 N N . ALA B 2 43 ? 15.629 3.193 -60.574 1.00 19.71 43 ALA B N 1
ATOM 2739 C CA . ALA B 2 43 ? 15.492 4.437 -61.326 1.00 16.84 43 ALA B CA 1
ATOM 2740 C C . ALA B 2 43 ? 16.403 4.456 -62.548 1.00 16.02 43 ALA B C 1
ATOM 2741 O O . ALA B 2 43 ? 15.980 4.866 -63.635 1.00 18.10 43 ALA B O 1
ATOM 2743 N N . THR B 2 44 ? 17.655 4.011 -62.396 1.00 19.71 44 THR B N 1
ATOM 2744 C CA . THR B 2 44 ? 18.563 4.002 -63.540 1.00 20.90 44 THR B CA 1
ATOM 2745 C C . THR B 2 44 ? 18.107 3.005 -64.595 1.00 18.06 44 THR B C 1
ATOM 2746 O O . THR B 2 44 ? 18.219 3.275 -65.799 1.00 16.57 44 THR B O 1
ATOM 2750 N N . LEU B 2 45 ? 17.582 1.851 -64.166 1.00 20.35 45 LEU B N 1
ATOM 2751 C CA . LEU B 2 45 ? 17.092 0.864 -65.127 1.00 18.96 45 LEU B CA 1
ATOM 2752 C C . LEU B 2 45 ? 15.880 1.388 -65.885 1.00 17.45 45 LEU B C 1
ATOM 2753 O O . LEU B 2 45 ? 15.794 1.234 -67.109 1.00 17.37 45 LEU B O 1
ATOM 2758 N N . ALA B 2 46 ? 14.931 2.011 -65.178 1.00 15.00 46 ALA B N 1
ATOM 2759 C CA . ALA B 2 46 ? 13.763 2.565 -65.857 1.00 14.87 46 ALA B CA 1
ATOM 2760 C C . ALA B 2 46 ? 14.174 3.653 -66.845 1.00 18.77 46 ALA B C 1
ATOM 2761 O O . ALA B 2 46 ? 13.645 3.724 -67.962 1.00 16.35 46 ALA B O 1
ATOM 2763 N N . ASP B 2 47 ? 15.133 4.497 -66.457 1.00 17.90 47 ASP B N 1
ATOM 2764 C CA . ASP B 2 47 ? 15.607 5.539 -67.363 1.00 19.49 47 ASP B CA 1
ATOM 2765 C C . ASP B 2 47 ? 16.335 4.939 -68.559 1.00 19.14 47 ASP B C 1
ATOM 2766 O O . ASP B 2 47 ? 16.190 5.425 -69.687 1.00 20.82 47 ASP B O 1
ATOM 2771 N N . ALA B 2 48 ? 17.126 3.886 -68.334 1.00 18.99 48 ALA B N 1
ATOM 2772 C CA . ALA B 2 48 ? 17.811 3.227 -69.443 1.00 23.50 48 ALA B CA 1
ATOM 2773 C C . ALA B 2 48 ? 16.822 2.626 -70.432 1.00 20.71 48 ALA B C 1
ATOM 2774 O O . ALA B 2 48 ? 17.072 2.635 -71.643 1.00 17.94 48 ALA B O 1
ATOM 2776 N N . MET B 2 49 ? 15.692 2.106 -69.941 1.00 18.24 49 MET B N 1
ATOM 2777 C CA . MET B 2 49 ? 14.679 1.585 -70.852 1.00 19.67 49 MET B CA 1
ATOM 2778 C C . MET B 2 49 ? 14.118 2.689 -71.740 1.00 17.21 49 MET B C 1
ATOM 2779 O O . MET B 2 49 ? 13.941 2.487 -72.947 1.00 18.39 49 MET B O 1
ATOM 2784 N N . VAL B 2 50 ? 13.847 3.869 -71.169 1.00 15.36 50 VAL B N 1
ATOM 2785 C CA . VAL B 2 50 ? 13.317 4.970 -71.970 1.00 19.23 50 VAL B CA 1
ATOM 2786 C C . VAL B 2 50 ? 14.343 5.416 -73.004 1.00 21.68 50 VAL B C 1
ATOM 2787 O O . VAL B 2 50 ? 14.033 5.549 -74.195 1.00 20.29 50 VAL B O 1
ATOM 2791 N N . ARG B 2 51 ? 15.580 5.660 -72.561 1.00 18.41 51 ARG B N 1
ATOM 2792 C CA . ARG B 2 51 ? 16.610 6.143 -73.472 1.00 22.79 51 ARG B CA 1
ATOM 2793 C C . ARG B 2 51 ? 16.925 5.113 -74.545 1.00 22.46 51 ARG B C 1
ATOM 2794 O O . ARG B 2 51 ? 17.280 5.480 -75.672 1.00 22.25 51 ARG B O 1
ATOM 2802 N N . GLY B 2 52 ? 16.787 3.830 -74.221 1.00 19.83 52 GLY B N 1
ATOM 2803 C CA . GLY B 2 52 ? 16.989 2.739 -75.149 1.00 18.26 52 GLY B CA 1
ATOM 2804 C C . GLY B 2 52 ? 15.882 2.530 -76.152 1.00 19.92 52 GLY B C 1
ATOM 2805 O O . GLY B 2 52 ? 16.014 1.676 -77.033 1.00 24.42 52 GLY B O 1
ATOM 2806 N N . GLY B 2 53 ? 14.786 3.274 -76.040 1.00 19.31 53 GLY B N 1
ATOM 2807 C CA . GLY B 2 53 ? 13.732 3.246 -77.032 1.00 20.22 53 GLY B CA 1
ATOM 2808 C C . GLY B 2 53 ? 12.564 2.337 -76.731 1.00 20.47 53 GLY B C 1
ATOM 2809 O O . GLY B 2 53 ? 11.747 2.098 -77.629 1.00 20.20 53 GLY B O 1
ATOM 2810 N N . VAL B 2 54 ? 12.461 1.815 -75.506 1.00 16.61 54 VAL B N 1
ATOM 2811 C CA . VAL B 2 54 ? 11.297 1.019 -75.132 1.00 17.39 54 VAL B CA 1
ATOM 2812 C C . VAL B 2 54 ? 10.061 1.901 -75.197 1.00 15.06 54 VAL B C 1
ATOM 2813 O O . VAL B 2 54 ? 10.071 3.047 -74.729 1.00 18.90 54 VAL B O 1
ATOM 2817 N N . ASP B 2 55 ? 8.986 1.370 -75.781 1.00 16.10 55 ASP B N 1
ATOM 2818 C CA . ASP B 2 55 ? 7.814 2.180 -76.090 1.00 17.08 55 ASP B CA 1
ATOM 2819 C C . ASP B 2 55 ? 6.794 2.213 -74.962 1.00 20.00 55 ASP B C 1
ATOM 2820 O O . ASP B 2 55 ? 6.122 3.232 -74.771 1.00 15.24 55 ASP B O 1
ATOM 2825 N N . VAL B 2 56 ? 6.638 1.103 -74.244 1.00 16.07 56 VAL B N 1
ATOM 2826 C CA . VAL B 2 56 ? 5.766 1.000 -73.081 1.00 15.88 56 VAL B CA 1
ATOM 2827 C C . VAL B 2 56 ? 6.518 0.194 -72.031 1.00 15.09 56 VAL B C 1
ATOM 2828 O O . VAL B 2 56 ? 7.168 -0.802 -72.360 1.00 17.16 56 VAL B O 1
ATOM 2832 N N . LEU B 2 57 ? 6.432 0.611 -70.771 1.00 14.86 57 LEU B N 1
ATOM 2833 C CA . LEU B 2 57 ? 7.111 -0.080 -69.681 1.00 15.59 57 LEU B CA 1
ATOM 2834 C C . LEU B 2 57 ? 6.090 -0.713 -68.743 1.00 16.96 57 LEU B C 1
ATOM 2835 O O . LEU B 2 57 ? 5.071 -0.097 -68.412 1.00 17.07 57 LEU B O 1
ATOM 2840 N N . MET B 2 58 ? 6.361 -1.953 -68.332 1.00 14.61 58 MET B N 1
ATOM 2841 C CA . MET B 2 58 ? 5.544 -2.647 -67.346 1.00 15.61 58 MET B CA 1
ATOM 2842 C C . MET B 2 58 ? 6.435 -3.215 -66.251 1.00 15.99 58 MET B C 1
ATOM 2843 O O . MET B 2 58 ? 7.602 -3.541 -66.485 1.00 13.04 58 MET B O 1
ATOM 2848 N N . THR B 2 59 ? 5.870 -3.322 -65.048 1.00 15.75 59 THR B N 1
ATOM 2849 C CA . THR B 2 59 ? 6.562 -3.856 -63.885 1.00 9.84 59 THR B CA 1
ATOM 2850 C C . THR B 2 59 ? 5.797 -5.039 -63.306 1.00 15.32 59 THR B C 1
ATOM 2851 O O . THR B 2 59 ? 4.624 -5.263 -63.617 1.00 13.12 59 THR B O 1
ATOM 2855 N N . THR B 2 60 ? 6.504 -5.793 -62.463 1.00 11.86 60 THR B N 1
ATOM 2856 C CA . THR B 2 60 ? 5.939 -6.771 -61.526 1.00 14.54 60 THR B CA 1
ATOM 2857 C C . THR B 2 60 ? 4.884 -7.679 -62.172 1.00 17.31 60 THR B C 1
ATOM 2858 O O . THR B 2 60 ? 3.722 -7.740 -61.758 1.00 17.45 60 THR B O 1
ATOM 2862 N N . GLY B 2 61 ? 5.323 -8.401 -63.201 1.00 14.62 61 GLY B N 1
ATOM 2863 C CA . GLY B 2 61 ? 4.680 -9.645 -63.575 1.00 16.34 61 GLY B CA 1
ATOM 2864 C C . GLY B 2 61 ? 5.296 -10.788 -62.786 1.00 16.20 61 GLY B C 1
ATOM 2865 O O . GLY B 2 61 ? 5.688 -10.597 -61.631 1.00 17.04 61 GLY B O 1
ATOM 2866 N N . THR B 2 62 ? 5.427 -11.967 -63.399 1.00 14.12 62 THR B N 1
ATOM 2867 C CA . THR B 2 62 ? 5.963 -13.120 -62.678 1.00 18.53 62 THR B CA 1
ATOM 2868 C C . THR B 2 62 ? 7.422 -12.906 -62.287 1.00 17.02 62 THR B C 1
ATOM 2869 O O . THR B 2 62 ? 7.773 -12.973 -61.101 1.00 16.13 62 THR B O 1
ATOM 2873 N N . PHE B 2 63 ? 8.297 -12.674 -63.272 1.00 13.99 63 PHE B N 1
ATOM 2874 C CA . PHE B 2 63 ? 9.719 -12.581 -62.960 1.00 19.10 63 PHE B CA 1
ATOM 2875 C C . PHE B 2 63 ? 10.062 -11.288 -62.235 1.00 15.58 63 PHE B C 1
ATOM 2876 O O . PHE B 2 63 ? 11.126 -11.212 -61.615 1.00 13.56 63 PHE B O 1
ATOM 2884 N N . GLY B 2 64 ? 9.192 -10.278 -62.303 1.00 13.92 64 GLY B N 1
ATOM 2885 C CA . GLY B 2 64 ? 9.308 -9.094 -61.466 1.00 13.35 64 GLY B CA 1
ATOM 2886 C C . GLY B 2 64 ? 8.915 -9.303 -60.019 1.00 16.83 64 GLY B C 1
ATOM 2887 O O . GLY B 2 64 ? 8.918 -8.341 -59.242 1.00 14.02 64 GLY B O 1
ATOM 2888 N N . GLU B 2 65 ? 8.561 -10.539 -59.651 1.00 13.79 65 GLU B N 1
ATOM 2889 C CA . GLU B 2 65 ? 8.297 -10.927 -58.265 1.00 14.26 65 GLU B CA 1
ATOM 2890 C C . GLU B 2 65 ? 7.107 -10.167 -57.681 1.00 14.14 65 GLU B C 1
ATOM 2891 O O . GLU B 2 65 ? 7.106 -9.774 -56.513 1.00 13.89 65 GLU B O 1
ATOM 2897 N N . CYS B 2 66 ? 6.073 -9.977 -58.505 1.00 14.99 66 CYS B N 1
ATOM 2898 C CA . CYS B 2 66 ? 4.795 -9.495 -58.001 1.00 14.04 66 CYS B CA 1
ATOM 2899 C C . CYS B 2 66 ? 4.320 -10.317 -56.809 1.00 14.76 66 CYS B C 1
ATOM 2900 O O . CYS B 2 66 ? 3.740 -9.771 -55.863 1.00 17.45 66 CYS B O 1
ATOM 2903 N N . ALA B 2 67 ? 4.577 -11.624 -56.826 1.00 15.33 67 ALA B N 1
ATOM 2904 C CA . ALA B 2 67 ? 4.099 -12.487 -55.751 1.00 15.89 67 ALA B CA 1
ATOM 2905 C C . ALA B 2 67 ? 4.777 -12.173 -54.425 1.00 14.16 67 ALA B C 1
ATOM 2906 O O . ALA B 2 67 ? 4.125 -12.187 -53.379 1.00 15.15 67 ALA B O 1
ATOM 2908 N N . SER B 2 68 ? 6.087 -11.899 -54.444 1.00 15.27 68 SER B N 1
ATOM 2909 C CA . SER B 2 68 ? 6.899 -11.928 -53.233 1.00 14.95 68 SER B CA 1
ATOM 2910 C C . SER B 2 68 ? 7.312 -10.559 -52.695 1.00 18.93 68 SER B C 1
ATOM 2911 O O . SER B 2 68 ? 7.886 -10.497 -51.601 1.00 16.47 68 SER B O 1
ATOM 2914 N N . LEU B 2 69 ? 7.056 -9.470 -53.416 1.00 14.76 69 LEU B N 1
ATOM 2915 C CA . LEU B 2 69 ? 7.276 -8.143 -52.845 1.00 17.96 69 LEU B CA 1
ATOM 2916 C C . LEU B 2 69 ? 6.195 -7.816 -51.823 1.00 16.90 69 LEU B C 1
ATOM 2917 O O . LEU B 2 69 ? 5.029 -8.180 -51.998 1.00 16.59 69 LEU B O 1
ATOM 2922 N N . THR B 2 70 ? 6.578 -7.104 -50.761 1.00 14.91 70 THR B N 1
ATOM 2923 C CA . THR B 2 70 ? 5.569 -6.568 -49.855 1.00 17.44 70 THR B CA 1
ATOM 2924 C C . THR B 2 70 ? 4.817 -5.421 -50.528 1.00 17.01 70 THR B C 1
ATOM 2925 O O . THR B 2 70 ? 5.253 -4.865 -51.542 1.00 13.00 70 THR B O 1
ATOM 2929 N N . TRP B 2 71 ? 3.661 -5.075 -49.952 1.00 13.95 71 TRP B N 1
ATOM 2930 C CA . TRP B 2 71 ? 2.865 -3.974 -50.493 1.00 14.38 71 TRP B CA 1
ATOM 2931 C C . TRP B 2 71 ? 3.641 -2.662 -50.429 1.00 17.44 71 TRP B C 1
ATOM 2932 O O . TRP B 2 71 ? 3.623 -1.871 -51.381 1.00 16.67 71 TRP B O 1
ATOM 2943 N N . ASP B 2 72 ? 4.357 -2.438 -49.323 1.00 15.90 72 ASP B N 1
ATOM 2944 C CA . ASP B 2 72 ? 5.235 -1.279 -49.188 1.00 14.56 72 ASP B CA 1
ATOM 2945 C C . ASP B 2 72 ? 6.298 -1.250 -50.287 1.00 14.75 72 ASP B C 1
ATOM 2946 O O . ASP B 2 72 ? 6.547 -0.201 -50.893 1.00 15.59 72 ASP B O 1
ATOM 2951 N N . GLU B 2 73 ? 6.933 -2.394 -50.560 1.00 13.87 73 GLU B N 1
ATOM 2952 C CA . GLU B 2 73 ? 7.956 -2.459 -51.603 1.00 15.84 73 GLU B CA 1
ATOM 2953 C C . GLU B 2 73 ? 7.365 -2.186 -52.981 1.00 15.14 73 GLU B C 1
ATOM 2954 O O . GLU B 2 73 ? 7.977 -1.488 -53.797 1.00 14.85 73 GLU B O 1
ATOM 2960 N N . LEU B 2 74 ? 6.188 -2.749 -53.265 1.00 15.41 74 LEU B N 1
ATOM 2961 C CA . LEU B 2 74 ? 5.574 -2.559 -54.576 1.00 17.67 74 LEU B CA 1
ATOM 2962 C C . LEU B 2 74 ? 5.255 -1.089 -54.826 1.00 16.20 74 LEU B C 1
ATOM 2963 O O . LEU B 2 74 ? 5.537 -0.558 -55.907 1.00 14.79 74 LEU B O 1
ATOM 2968 N N . GLN B 2 75 ? 4.665 -0.412 -53.833 1.00 16.29 75 GLN B N 1
ATOM 2969 C CA . GLN B 2 75 ? 4.368 1.012 -53.979 1.00 15.24 75 GLN B CA 1
ATOM 2970 C C . GLN B 2 75 ? 5.638 1.816 -54.223 1.00 14.20 75 GLN B C 1
ATOM 2971 O O . GLN B 2 75 ? 5.707 2.631 -55.150 1.00 16.35 75 GLN B O 1
ATOM 2977 N N . SER B 2 76 ? 6.648 1.610 -53.379 1.00 13.88 76 SER B N 1
ATOM 2978 C CA . SER B 2 76 ? 7.890 2.362 -53.496 1.00 12.17 76 SER B CA 1
ATOM 2979 C C . SER B 2 76 ? 8.551 2.126 -54.850 1.00 14.29 76 SER B C 1
ATOM 2980 O O . SER B 2 76 ? 8.994 3.073 -55.512 1.00 14.91 76 SER B O 1
ATOM 2983 N N . PHE B 2 77 ? 8.619 0.863 -55.281 1.00 13.90 77 PHE B N 1
ATOM 2984 C CA . PHE B 2 77 ? 9.249 0.536 -56.561 1.00 13.19 77 PHE B CA 1
ATOM 2985 C C . PHE B 2 77 ? 8.506 1.175 -57.726 1.00 11.41 77 PHE B C 1
ATOM 2986 O O . PHE B 2 77 ? 9.129 1.710 -58.650 1.00 13.09 77 PHE B O 1
ATOM 2994 N N . VAL B 2 78 ? 7.175 1.111 -57.713 1.00 12.27 78 VAL B N 1
ATOM 2995 C CA . VAL B 2 78 ? 6.406 1.670 -58.819 1.00 13.27 78 VAL B CA 1
ATOM 2996 C C . VAL B 2 78 ? 6.521 3.189 -58.829 1.00 16.32 78 VAL B C 1
ATOM 2997 O O . VAL B 2 78 ? 6.697 3.805 -59.889 1.00 14.49 78 VAL B O 1
ATOM 3001 N N . ALA B 2 79 ? 6.443 3.815 -57.650 1.00 14.14 79 ALA B N 1
ATOM 3002 C CA . ALA B 2 79 ? 6.612 5.262 -57.571 1.00 17.98 79 ALA B CA 1
ATOM 3003 C C . ALA B 2 79 ? 7.971 5.677 -58.113 1.00 16.96 79 ALA B C 1
ATOM 3004 O O . ALA B 2 79 ? 8.081 6.661 -58.854 1.00 13.89 79 ALA B O 1
ATOM 3006 N N . THR B 2 80 ? 9.016 4.923 -57.763 1.00 14.60 80 THR B N 1
ATOM 3007 C CA . THR B 2 80 ? 10.356 5.227 -58.252 1.00 16.03 80 THR B CA 1
ATOM 3008 C C . THR B 2 80 ? 10.444 5.056 -59.768 1.00 16.49 80 THR B C 1
ATOM 3009 O O . THR B 2 80 ? 11.084 5.861 -60.457 1.00 14.47 80 THR B O 1
ATOM 3013 N N . VAL B 2 81 ? 9.799 4.020 -60.306 1.00 16.97 81 VAL B N 1
ATOM 3014 C CA . VAL B 2 81 ? 9.805 3.818 -61.754 1.00 16.86 81 VAL B CA 1
ATOM 3015 C C . VAL B 2 81 ? 9.023 4.926 -62.451 1.00 17.18 81 VAL B C 1
ATOM 3016 O O . VAL B 2 81 ? 9.478 5.485 -63.458 1.00 17.74 81 VAL B O 1
ATOM 3020 N N . VAL B 2 82 ? 7.849 5.275 -61.915 1.00 16.51 82 VAL B N 1
ATOM 3021 C CA . VAL B 2 82 ? 7.047 6.356 -62.487 1.00 16.03 82 VAL B CA 1
ATOM 3022 C C . VAL B 2 82 ? 7.842 7.661 -62.500 1.00 18.73 82 VAL B C 1
ATOM 3023 O O . VAL B 2 82 ? 7.930 8.343 -63.530 1.00 16.21 82 VAL B O 1
ATOM 3027 N N . ASP B 2 83 ? 8.454 8.013 -61.361 1.00 17.38 83 ASP B N 1
ATOM 3028 C CA . ASP B 2 83 ? 9.238 9.245 -61.283 1.00 16.97 83 ASP B CA 1
ATOM 3029 C C . ASP B 2 83 ? 10.371 9.253 -62.306 1.00 17.78 83 ASP B C 1
ATOM 3030 O O . ASP B 2 83 ? 10.609 10.268 -62.969 1.00 17.49 83 ASP B O 1
ATOM 3035 N N . ALA B 2 84 ? 11.088 8.133 -62.440 1.00 17.36 84 ALA B N 1
ATOM 3036 C CA . ALA B 2 84 ? 12.225 8.086 -63.357 1.00 19.90 84 ALA B CA 1
ATOM 3037 C C . ALA B 2 84 ? 11.778 8.201 -64.813 1.00 21.91 84 ALA B C 1
ATOM 3038 O O . ALA B 2 84 ? 12.446 8.858 -65.621 1.00 17.71 84 ALA B O 1
ATOM 3040 N N . VAL B 2 85 ? 10.653 7.571 -65.167 1.00 17.73 85 VAL B N 1
ATOM 3041 C CA . VAL B 2 85 ? 10.147 7.666 -66.534 1.00 18.48 85 VAL B CA 1
ATOM 3042 C C . VAL B 2 85 ? 9.668 9.085 -66.829 1.00 18.31 85 VAL B C 1
ATOM 3043 O O . VAL B 2 85 ? 9.823 9.585 -67.949 1.00 17.19 85 VAL B O 1
ATOM 3047 N N . ALA B 2 86 ? 9.087 9.751 -65.827 1.00 19.05 86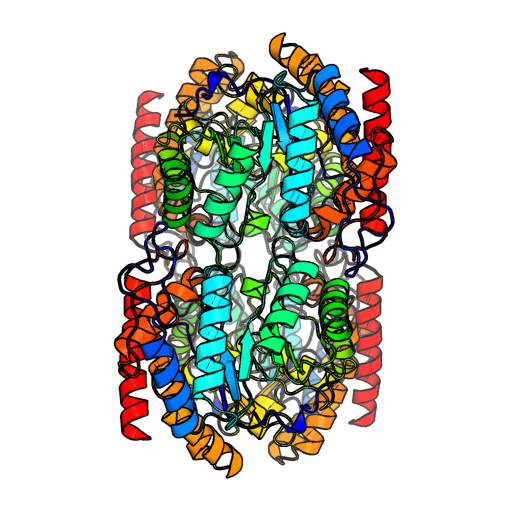 ALA B N 1
ATOM 3048 C CA . ALA B 2 86 ? 8.700 11.167 -65.898 1.00 21.17 86 ALA B CA 1
ATOM 3049 C C . ALA B 2 86 ? 7.758 11.448 -67.066 1.00 25.08 86 ALA B C 1
ATOM 3050 O O . ALA B 2 86 ? 7.891 12.456 -67.760 1.00 22.89 86 ALA B O 1
ATOM 3052 N N . GLY B 2 87 ? 6.793 10.555 -67.279 1.00 17.36 87 GLY B N 1
ATOM 3053 C CA . GLY B 2 87 ? 5.801 10.756 -68.314 1.00 20.11 87 GLY B CA 1
ATOM 3054 C C . GLY B 2 87 ? 6.276 10.560 -69.740 1.00 20.59 87 GLY B C 1
ATOM 3055 O O . GLY B 2 87 ? 5.510 10.835 -70.667 1.00 20.91 87 GLY B O 1
ATOM 3056 N N . ARG B 2 88 ? 7.504 10.080 -69.952 1.00 17.21 88 ARG B N 1
ATOM 3057 C CA . ARG B 2 88 ? 8.025 9.973 -71.314 1.00 18.89 88 ARG B CA 1
ATOM 3058 C C . ARG B 2 88 ? 7.362 8.834 -72.083 1.00 22.16 88 ARG B C 1
ATOM 3059 O O . ARG B 2 88 ? 7.095 8.967 -73.282 1.00 22.68 88 ARG B O 1
ATOM 3067 N N . ILE B 2 89 ? 7.111 7.704 -71.425 1.00 16.97 89 ILE B N 1
ATOM 3068 C CA . ILE B 2 89 ? 6.361 6.594 -72.016 1.00 19.60 89 ILE B CA 1
ATOM 3069 C C . ILE B 2 89 ? 5.359 6.085 -70.990 1.00 17.82 89 ILE B C 1
ATOM 3070 O O . ILE B 2 89 ? 5.527 6.300 -69.782 1.00 17.76 89 ILE B O 1
ATOM 3075 N N . PRO B 2 90 ? 4.287 5.426 -71.442 1.00 19.33 90 PRO B N 1
ATOM 3076 C CA . PRO B 2 90 ? 3.294 4.907 -70.485 1.00 18.52 90 PRO B CA 1
ATOM 3077 C C . PRO B 2 90 ? 3.893 3.825 -69.592 1.00 19.86 90 PRO B C 1
ATOM 3078 O O . PRO B 2 90 ? 4.663 2.976 -70.047 1.00 15.29 90 PRO B O 1
ATOM 3082 N N . VAL B 2 91 ? 3.519 3.855 -68.313 1.00 16.62 91 VAL B N 1
ATOM 3083 C CA . VAL B 2 91 ? 3.993 2.894 -67.319 1.00 17.41 91 VAL B CA 1
ATOM 3084 C C . VAL B 2 91 ? 2.798 2.104 -66.799 1.00 15.22 91 VAL B C 1
ATOM 3085 O O . VAL B 2 91 ? 1.846 2.686 -66.267 1.00 15.63 91 VAL B O 1
ATOM 3089 N N . PHE B 2 92 ? 2.852 0.782 -66.943 1.00 16.93 92 PHE B N 1
ATOM 3090 C CA . PHE B 2 92 ? 1.824 -0.112 -66.426 1.00 16.41 92 PHE B CA 1
ATOM 3091 C C . PHE B 2 92 ? 2.381 -0.830 -65.203 1.00 13.92 92 PHE B C 1
ATOM 3092 O O . PHE B 2 92 ? 3.388 -1.536 -65.303 1.00 16.09 92 PHE B O 1
ATOM 3100 N N . ALA B 2 93 ? 1.741 -0.638 -64.051 1.00 14.67 93 ALA B N 1
ATOM 3101 C CA . ALA B 2 93 ? 2.195 -1.252 -62.810 1.00 14.78 93 ALA B CA 1
ATOM 3102 C C . ALA B 2 93 ? 1.569 -2.631 -62.640 1.00 16.20 93 ALA B C 1
ATOM 3103 O O . ALA B 2 93 ? 0.342 -2.775 -62.683 1.00 13.53 93 ALA B O 1
ATOM 3105 N N . GLY B 2 94 ? 2.413 -3.639 -62.437 1.00 16.12 94 GLY B N 1
ATOM 3106 C CA . GLY B 2 94 ? 1.924 -4.985 -62.209 1.00 12.60 94 GLY B CA 1
ATOM 3107 C C . GLY B 2 94 ? 1.215 -5.084 -60.877 1.00 17.93 94 GLY B C 1
ATOM 3108 O O . GLY B 2 94 ? 1.831 -4.867 -59.820 1.00 15.77 94 GLY B O 1
ATOM 3109 N N . ALA B 2 95 ? -0.078 -5.394 -60.903 1.00 13.28 95 ALA B N 1
ATOM 3110 C CA . ALA B 2 95 ? -0.880 -5.542 -59.695 1.00 15.98 95 ALA B CA 1
ATOM 3111 C C . ALA B 2 95 ? -1.688 -6.823 -59.837 1.00 21.89 95 ALA B C 1
ATOM 3112 O O . ALA B 2 95 ? -2.635 -6.883 -60.630 1.00 23.62 95 ALA B O 1
ATOM 3114 N N . THR B 2 96 ? -1.289 -7.853 -59.101 1.00 16.51 96 THR B N 1
ATOM 3115 C CA . THR B 2 96 ? -2.002 -9.123 -59.077 1.00 16.41 96 THR B CA 1
ATOM 3116 C C . THR B 2 96 ? -2.021 -9.598 -57.635 1.00 17.60 96 THR B C 1
ATOM 3117 O O . THR B 2 96 ? -0.964 -9.698 -57.006 1.00 22.45 96 THR B O 1
ATOM 3121 N N . THR B 2 97 ? -3.214 -9.862 -57.110 1.00 14.18 97 THR B N 1
ATOM 3122 C CA . THR B 2 97 ? -3.351 -10.423 -55.770 1.00 16.55 97 THR B CA 1
ATOM 3123 C C . THR B 2 97 ? -4.206 -11.679 -55.837 1.00 15.75 97 THR B C 1
ATOM 3124 O O . THR B 2 97 ? -4.613 -12.100 -56.925 1.00 13.24 97 THR B O 1
ATOM 3128 N N . LEU B 2 98 ? -4.512 -12.256 -54.674 1.00 13.26 98 LEU B N 1
ATOM 3129 C CA . LEU B 2 98 ? -5.343 -13.446 -54.589 1.00 11.64 98 LEU B CA 1
ATOM 3130 C C . LEU B 2 98 ? -6.832 -13.175 -54.792 1.00 13.08 98 LEU B C 1
ATOM 3131 O O . LEU B 2 98 ? -7.596 -14.136 -54.914 1.00 16.34 98 LEU B O 1
ATOM 3136 N N . ASN B 2 99 ? -7.284 -11.919 -54.825 1.00 14.39 99 ASN B N 1
ATOM 3137 C CA . ASN B 2 99 ? -8.715 -11.684 -54.999 1.00 14.01 99 ASN B CA 1
ATOM 3138 C C . ASN B 2 99 ? -8.974 -10.324 -55.636 1.00 15.03 99 ASN B C 1
ATOM 3139 O O . ASN B 2 99 ? -8.088 -9.471 -55.738 1.00 13.84 99 ASN B O 1
ATOM 3144 N N . THR B 2 100 ? -10.233 -10.139 -56.048 1.00 16.00 100 THR B N 1
ATOM 3145 C CA . THR B 2 100 ? -10.650 -8.957 -56.802 1.00 17.85 100 THR B CA 1
ATOM 3146 C C . THR B 2 100 ? -10.512 -7.674 -55.987 1.00 18.36 100 THR B C 1
ATOM 3147 O O . THR B 2 100 ? -10.069 -6.642 -56.509 1.00 13.49 100 THR B O 1
ATOM 3151 N N . ARG B 2 101 ? -10.903 -7.710 -54.711 1.00 14.84 101 ARG B N 1
ATOM 3152 C CA . ARG B 2 101 ? -10.998 -6.469 -53.947 1.00 14.02 101 ARG B CA 1
ATOM 3153 C C . ARG B 2 101 ? -9.622 -5.943 -53.558 1.00 17.50 101 ARG B C 1
ATOM 3154 O O . ARG B 2 101 ? -9.392 -4.726 -53.585 1.00 15.50 101 ARG B O 1
ATOM 3162 N N . ASP B 2 102 ? -8.690 -6.834 -53.199 1.00 14.60 102 ASP B N 1
ATOM 3163 C CA . ASP B 2 102 ? -7.321 -6.392 -52.937 1.00 12.19 102 ASP B CA 1
ATOM 3164 C C . ASP B 2 102 ? -6.662 -5.860 -54.204 1.00 15.32 102 ASP B C 1
ATOM 3165 O O . ASP B 2 102 ? -5.890 -4.898 -54.149 1.00 16.64 102 ASP B O 1
ATOM 3170 N N . THR B 2 103 ? -6.934 -6.490 -55.351 1.00 16.30 103 THR B N 1
ATOM 3171 C CA . THR B 2 103 ? -6.393 -5.993 -56.614 1.00 15.19 103 THR B CA 1
ATOM 3172 C C . THR B 2 103 ? -6.934 -4.604 -56.931 1.00 13.42 103 THR B C 1
ATOM 3173 O O . THR B 2 103 ? -6.196 -3.733 -57.405 1.00 15.99 103 THR B O 1
ATOM 3177 N N . ILE B 2 104 ? -8.225 -4.378 -56.680 1.00 12.64 104 ILE B N 1
ATOM 3178 C CA . ILE B 2 104 ? -8.795 -3.048 -56.880 1.00 14.53 104 ILE B CA 1
ATOM 3179 C C . ILE B 2 104 ? -8.133 -2.046 -55.945 1.00 15.59 104 ILE B C 1
ATOM 3180 O O . ILE B 2 104 ? -7.728 -0.952 -56.359 1.00 17.03 104 ILE B O 1
ATOM 3185 N N . ALA B 2 105 ? -8.010 -2.407 -54.666 1.00 14.39 105 ALA B N 1
ATOM 3186 C CA . ALA B 2 105 ? -7.411 -1.501 -53.691 1.00 19.06 105 ALA B CA 1
ATOM 3187 C C . ALA B 2 105 ? -5.979 -1.149 -54.079 1.00 14.80 105 ALA B C 1
ATOM 3188 O O . ALA B 2 105 ? -5.582 0.021 -54.035 1.00 14.84 105 ALA B O 1
ATOM 3190 N N . ARG B 2 106 ? -5.192 -2.151 -54.487 1.00 13.60 106 ARG B N 1
ATOM 3191 C CA . ARG B 2 106 ? -3.826 -1.884 -54.936 1.00 15.19 106 ARG B CA 1
ATOM 3192 C C . ARG B 2 106 ? -3.816 -1.048 -56.212 1.00 15.59 106 ARG B C 1
ATOM 3193 O O . ARG B 2 106 ? -3.017 -0.110 -56.342 1.00 13.72 106 ARG B O 1
ATOM 3201 N N . GLY B 2 107 ? -4.706 -1.365 -57.155 1.00 14.79 107 GLY B N 1
ATOM 3202 C CA . GLY B 2 107 ? -4.721 -0.649 -58.419 1.00 16.39 107 GLY B CA 1
ATOM 3203 C C . GLY B 2 107 ? -5.054 0.822 -58.261 1.00 15.20 107 GLY B C 1
ATOM 3204 O O . GLY B 2 107 ? -4.492 1.673 -58.958 1.00 15.20 107 GLY B O 1
ATOM 3205 N N . ARG B 2 108 ? -5.980 1.141 -57.352 1.00 17.61 108 ARG B N 1
ATOM 3206 C CA . ARG B 2 108 ? -6.289 2.541 -57.072 1.00 16.50 108 ARG B CA 1
ATOM 3207 C C . ARG B 2 108 ? -5.052 3.276 -56.576 1.00 16.64 108 ARG B C 1
ATOM 3208 O O . ARG B 2 108 ? -4.710 4.356 -57.076 1.00 15.93 108 ARG B O 1
ATOM 3216 N N . ARG B 2 109 ? -4.363 2.694 -55.589 1.00 16.59 109 ARG B N 1
ATOM 3217 C CA . ARG B 2 109 ? -3.181 3.336 -55.027 1.00 17.16 109 ARG B CA 1
ATOM 3218 C C . ARG B 2 109 ? -2.099 3.525 -56.083 1.00 15.94 109 ARG B C 1
ATOM 3219 O O . ARG B 2 109 ? -1.493 4.600 -56.176 1.00 14.88 109 ARG B O 1
ATOM 3227 N N . LEU B 2 110 ? -1.847 2.498 -56.901 1.00 14.30 110 LEU B N 1
ATOM 3228 C CA . LEU B 2 110 ? -0.790 2.622 -57.901 1.00 14.60 110 LEU B CA 1
ATOM 3229 C C . LEU B 2 110 ? -1.118 3.704 -58.924 1.00 14.03 110 LEU B C 1
ATOM 3230 O O . LEU B 2 110 ? -0.215 4.401 -59.406 1.00 13.00 110 LEU B O 1
ATOM 3235 N N . GLY B 2 111 ? -2.399 3.876 -59.256 1.00 16.51 111 GLY B N 1
ATOM 3236 C CA . GLY B 2 111 ? -2.786 5.009 -60.084 1.00 15.56 111 GLY B CA 1
ATOM 3237 C C . GLY B 2 111 ? -2.555 6.338 -59.386 1.00 18.64 111 GLY B C 1
ATOM 3238 O O . GLY B 2 111 ? -2.074 7.297 -59.999 1.00 16.19 111 GLY B O 1
ATOM 3239 N N . GLU B 2 112 ? -2.878 6.410 -58.089 1.00 18.03 112 GLU B N 1
ATOM 3240 C CA . GLU B 2 112 ? -2.586 7.612 -57.311 1.00 23.23 112 GLU B CA 1
ATOM 3241 C C . GLU B 2 112 ? -1.097 7.934 -57.301 1.00 18.96 112 GLU B C 1
ATOM 3242 O O . GLU B 2 112 ? -0.717 9.104 -57.191 1.00 17.07 112 GLU B O 1
ATOM 3248 N N . LEU B 2 113 ? -0.243 6.918 -57.402 1.00 16.34 113 LEU B N 1
ATOM 3249 C CA . LEU B 2 113 ? 1.200 7.117 -57.436 1.00 15.22 113 LEU B CA 1
ATOM 3250 C C . LEU B 2 113 ? 1.723 7.421 -58.835 1.00 17.76 113 LEU B C 1
ATOM 3251 O O . LEU B 2 113 ? 2.942 7.481 -59.028 1.00 15.08 113 LEU B O 1
ATOM 3256 N N . GLY B 2 114 ? 0.838 7.602 -59.812 1.00 17.12 114 GLY B N 1
ATOM 3257 C CA . GLY B 2 114 ? 1.240 8.085 -61.118 1.00 20.92 114 GLY B CA 1
ATOM 3258 C C . GLY B 2 114 ? 1.352 7.046 -62.213 1.00 20.58 114 GLY B C 1
ATOM 3259 O O . GLY B 2 114 ? 1.767 7.394 -63.328 1.00 14.34 114 GLY B O 1
ATOM 3260 N N . ALA B 2 115 ? 1.012 5.787 -61.947 1.00 14.13 115 ALA B N 1
ATOM 3261 C CA . ALA B 2 115 ? 1.028 4.799 -63.017 1.00 16.55 115 ALA B CA 1
ATOM 3262 C C . ALA B 2 115 ? -0.068 5.111 -64.029 1.00 17.38 115 ALA B C 1
ATOM 3263 O O . ALA B 2 115 ? -1.157 5.566 -63.668 1.00 16.98 115 ALA B O 1
ATOM 3265 N N . ASP B 2 116 ? 0.223 4.864 -65.306 1.00 16.67 116 ASP B N 1
ATOM 3266 C CA . ASP B 2 116 ? -0.766 5.096 -66.353 1.00 17.82 116 ASP B CA 1
ATOM 3267 C C . ASP B 2 116 ? -1.739 3.936 -66.498 1.00 20.96 116 ASP B C 1
ATOM 3268 O O . ASP B 2 116 ? -2.856 4.136 -66.990 1.00 15.61 116 ASP B O 1
ATOM 3273 N N . GLY B 2 117 ? -1.340 2.736 -66.085 1.00 18.21 117 GLY B N 1
ATOM 3274 C CA . GLY B 2 117 ? -2.198 1.577 -66.196 1.00 16.26 117 GLY B CA 1
ATOM 3275 C C . GLY B 2 117 ? -1.729 0.485 -65.263 1.00 17.26 117 GLY B C 1
ATOM 3276 O O . GLY B 2 117 ? -0.751 0.635 -64.526 1.00 15.59 117 GLY B O 1
ATOM 3277 N N . LEU B 2 118 ? -2.447 -0.627 -65.310 1.00 14.09 118 LEU B N 1
ATOM 3278 C CA . LEU B 2 118 ? -2.165 -1.776 -64.467 1.00 17.11 118 LEU B CA 1
ATOM 3279 C C . LEU B 2 118 ? -1.937 -3.000 -65.343 1.00 16.73 118 LEU B C 1
ATOM 3280 O O . LEU B 2 118 ? -2.660 -3.223 -66.318 1.00 16.15 118 LEU B O 1
ATOM 3285 N N . PHE B 2 119 ? -0.906 -3.763 -64.996 1.00 15.13 119 PHE B N 1
ATOM 3286 C CA . PHE B 2 119 ? -0.550 -5.023 -65.643 1.00 14.45 119 PHE B CA 1
ATOM 3287 C C . PHE B 2 119 ? -1.064 -6.116 -64.705 1.00 18.73 119 PHE B C 1
ATOM 3288 O O . PHE B 2 119 ? -0.465 -6.381 -63.660 1.00 14.69 119 PHE B O 1
ATOM 3296 N N . VAL B 2 120 ? -2.193 -6.731 -65.062 1.00 13.79 120 VAL B N 1
ATOM 3297 C CA . VAL B 2 120 ? -3.034 -7.439 -64.099 1.00 16.93 120 VAL B CA 1
ATOM 3298 C C . VAL B 2 120 ? -3.139 -8.912 -64.482 1.00 18.30 120 VAL B C 1
ATOM 3299 O O . VAL B 2 120 ? -3.712 -9.256 -65.525 1.00 15.45 120 VAL B O 1
ATOM 3303 N N . GLY B 2 121 ? -2.595 -9.783 -63.627 1.00 18.28 121 GLY B N 1
ATOM 3304 C CA . GLY B 2 121 ? -2.911 -11.201 -63.651 1.00 15.24 121 GLY B CA 1
ATOM 3305 C C . GLY B 2 121 ? -4.283 -11.434 -63.055 1.00 20.90 121 GLY B C 1
ATOM 3306 O O . GLY B 2 121 ? -5.171 -10.579 -63.140 1.00 26.48 121 GLY B O 1
ATOM 3307 N N . ARG B 2 122 ? -4.478 -12.591 -62.437 1.00 17.02 122 ARG B N 1
ATOM 3308 C CA . ARG B 2 122 ? -5.776 -12.855 -61.836 1.00 16.02 122 ARG B CA 1
ATOM 3309 C C . ARG B 2 122 ? -5.599 -13.811 -60.668 1.00 15.78 122 ARG B C 1
ATOM 3310 O O . ARG B 2 122 ? -4.561 -14.475 -60.557 1.00 16.09 122 ARG B O 1
ATOM 3318 N N . PRO B 2 123 ? -6.580 -13.880 -59.762 1.00 17.04 123 PRO B N 1
ATOM 3319 C CA . PRO B 2 123 ? -6.484 -14.812 -58.629 1.00 14.03 123 PRO B CA 1
ATOM 3320 C C . PRO B 2 123 ? -6.319 -16.251 -59.096 1.00 15.95 123 PRO B C 1
ATOM 3321 O O . PRO B 2 123 ? -6.950 -16.685 -60.062 1.00 14.55 123 PRO B O 1
ATOM 3325 N N . MET B 2 124 ? -5.460 -16.999 -58.396 1.00 13.77 124 MET B N 1
ATOM 3326 C CA . MET B 2 124 ? -5.125 -18.348 -58.834 1.00 15.29 124 MET B CA 1
ATOM 3327 C C . MET B 2 124 ? -5.176 -19.421 -57.749 1.00 15.53 124 MET B C 1
ATOM 3328 O O . MET B 2 124 ? -4.826 -20.569 -58.040 1.00 15.59 124 MET B O 1
ATOM 3333 N N . TRP B 2 125 ? -5.598 -19.101 -56.518 1.00 12.33 125 TRP B N 1
ATOM 3334 C CA . TRP B 2 125 ? -5.783 -20.154 -55.515 1.00 13.50 125 TRP B CA 1
ATOM 3335 C C . TRP B 2 125 ? -6.710 -21.242 -56.049 1.00 16.57 125 TRP B C 1
ATOM 3336 O O . TRP B 2 125 ? -6.386 -22.435 -56.001 1.00 17.29 125 TRP B O 1
ATOM 3347 N N . LEU B 2 126 ? -7.873 -20.842 -56.560 1.00 16.29 126 LEU B N 1
ATOM 3348 C CA . LEU B 2 126 ? -8.677 -21.658 -57.452 1.00 16.13 126 LEU B CA 1
ATOM 3349 C C . LEU B 2 126 ? -8.568 -21.104 -58.868 1.00 16.02 126 LEU B C 1
ATOM 3350 O O . LEU B 2 126 ? -8.373 -19.896 -59.054 1.00 17.59 126 LEU B O 1
ATOM 3355 N N . PRO B 2 127 ? -8.664 -21.951 -59.884 1.00 16.31 127 PRO B N 1
ATOM 3356 C CA . PRO B 2 127 ? -8.747 -21.436 -61.251 1.00 17.23 127 PRO B CA 1
ATOM 3357 C C . PRO B 2 127 ? -10.059 -20.699 -61.455 1.00 20.57 127 PRO B C 1
ATOM 3358 O O . PRO B 2 127 ? -11.045 -20.906 -60.739 1.00 18.72 127 PRO B O 1
ATOM 3362 N N . LEU B 2 128 ? -10.047 -19.800 -62.433 1.00 15.69 128 LEU B N 1
ATOM 3363 C CA . LEU B 2 128 ? -11.232 -19.070 -62.857 1.00 17.73 128 LEU B CA 1
ATOM 3364 C C . LEU B 2 128 ? -11.610 -19.540 -64.253 1.00 20.20 128 LEU B C 1
ATOM 3365 O O . LEU B 2 128 ? -10.745 -19.634 -65.133 1.00 19.08 128 LEU B O 1
ATOM 3370 N N . ASP B 2 129 ? -12.888 -19.851 -64.457 1.00 17.85 129 ASP B N 1
ATOM 3371 C CA . ASP B 2 129 ? -13.319 -20.171 -65.807 1.00 23.71 129 ASP B CA 1
ATOM 3372 C C . ASP B 2 129 ? -13.507 -18.870 -66.589 1.00 18.93 129 ASP B C 1
ATOM 3373 O O . ASP B 2 129 ? -13.275 -17.771 -66.079 1.00 19.78 129 ASP B O 1
ATOM 3378 N N . ASP B 2 130 ? -13.936 -18.987 -67.846 1.00 21.65 130 ASP B N 1
ATOM 3379 C CA . ASP B 2 130 ? -14.026 -17.800 -68.692 1.00 22.81 130 ASP B CA 1
ATOM 3380 C C . ASP B 2 130 ? -15.004 -16.777 -68.116 1.00 19.91 130 ASP B C 1
ATOM 3381 O O . ASP B 2 130 ? -14.765 -15.567 -68.200 1.00 19.54 130 ASP B O 1
ATOM 3386 N N . ALA B 2 131 ? -16.091 -17.242 -67.494 1.00 18.43 131 ALA B N 1
ATOM 3387 C CA . ALA B 2 131 ? -17.032 -16.318 -66.865 1.00 24.15 131 ALA B CA 1
ATOM 3388 C C . ALA B 2 131 ? -16.396 -15.590 -65.687 1.00 20.47 131 ALA B C 1
ATOM 3389 O O . ALA B 2 131 ? -16.570 -14.374 -65.534 1.00 17.93 131 ALA B O 1
ATOM 3391 N N . GLY B 2 132 ? -15.669 -16.316 -64.833 1.00 20.76 132 GLY B N 1
ATOM 3392 C CA . GLY B 2 132 ? -1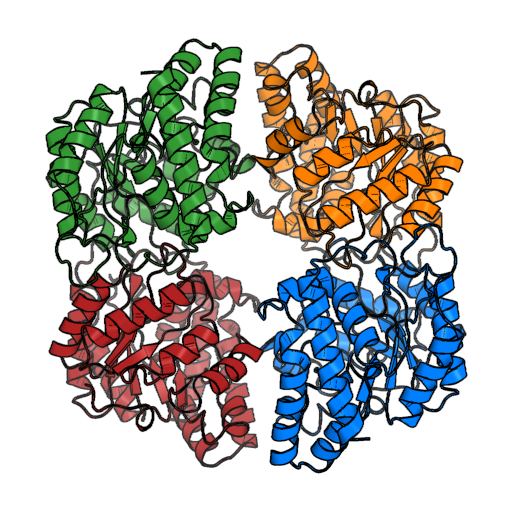5.017 -15.671 -63.704 1.00 17.56 132 GLY B CA 1
ATOM 3393 C C . GLY B 2 132 ? -13.873 -14.774 -64.128 1.00 18.02 132 GLY B C 1
ATOM 3394 O O . GLY B 2 132 ? -13.579 -13.780 -63.459 1.00 17.97 132 GLY B O 1
ATOM 3395 N N . ILE B 2 133 ? -13.215 -15.109 -65.239 1.00 16.47 133 ILE B N 1
ATOM 3396 C CA . ILE B 2 133 ? -12.158 -14.254 -65.766 1.00 18.14 133 ILE B CA 1
ATOM 3397 C C . ILE B 2 133 ? -12.739 -12.936 -66.264 1.00 16.43 133 ILE B C 1
ATOM 3398 O O . ILE B 2 133 ? -12.209 -11.859 -65.973 1.00 14.85 133 ILE B O 1
ATOM 3403 N N . VAL B 2 134 ? -13.835 -13.004 -67.026 1.00 16.75 134 VAL B N 1
ATOM 3404 C CA . VAL B 2 134 ? -14.453 -11.788 -67.553 1.00 17.06 134 VAL B CA 1
ATOM 3405 C C . VAL B 2 134 ? -14.954 -10.912 -66.409 1.00 17.66 134 VAL B C 1
ATOM 3406 O O . VAL B 2 134 ? -14.713 -9.700 -66.381 1.00 16.13 134 VAL B O 1
ATOM 3410 N N . ARG B 2 135 ? -15.642 -11.519 -65.437 1.00 16.77 135 ARG B N 1
ATOM 3411 C CA . ARG B 2 135 ? -16.197 -10.747 -64.326 1.00 17.17 135 ARG B CA 1
ATOM 3412 C C . ARG B 2 135 ? -15.096 -10.088 -63.503 1.00 17.16 135 ARG B C 1
ATOM 3413 O O . ARG B 2 135 ? -15.261 -8.961 -63.022 1.00 18.14 135 ARG B O 1
ATOM 3421 N N . PHE B 2 136 ? -13.969 -10.782 -63.322 1.00 15.57 136 PHE B N 1
ATOM 3422 C CA . PHE B 2 136 ? -12.846 -10.208 -62.587 1.00 14.96 136 PHE B CA 1
ATOM 3423 C C . PHE B 2 136 ? -12.343 -8.935 -63.259 1.00 14.73 136 PHE B C 1
ATOM 3424 O O . PHE B 2 136 ? -12.197 -7.895 -62.611 1.00 16.28 136 PHE B O 1
ATOM 3432 N N . TYR B 2 137 ? -12.066 -9.000 -64.564 1.00 13.09 137 TYR B N 1
ATOM 3433 C CA . TYR B 2 137 ? -11.554 -7.821 -65.255 1.00 17.83 137 TYR B CA 1
ATOM 3434 C C . TYR B 2 137 ? -12.610 -6.727 -65.382 1.00 19.08 137 TYR B C 1
ATOM 3435 O O . TYR B 2 137 ? -12.271 -5.537 -65.333 1.00 19.45 137 TYR B O 1
ATOM 3444 N N . ARG B 2 138 ? -13.884 -7.097 -65.550 1.00 17.79 138 ARG B N 1
ATOM 3445 C CA . ARG B 2 138 ? -14.945 -6.093 -65.546 1.00 21.06 138 ARG B CA 1
ATOM 3446 C C . ARG B 2 138 ? -15.021 -5.386 -64.196 1.00 20.33 138 ARG B C 1
ATOM 3447 O O . ARG B 2 138 ? -15.160 -4.157 -64.139 1.00 16.73 138 ARG B O 1
ATOM 3455 N N . ASP B 2 139 ? -14.938 -6.149 -63.098 1.00 15.73 139 ASP B N 1
ATOM 3456 C CA . ASP B 2 139 ? -14.934 -5.548 -61.765 1.00 19.14 139 ASP B CA 1
ATOM 3457 C C . ASP B 2 139 ? -13.775 -4.570 -61.602 1.00 19.78 139 ASP B C 1
ATOM 3458 O O . ASP B 2 139 ? -13.943 -3.480 -61.041 1.00 16.59 139 ASP B O 1
ATOM 3463 N N . VAL B 2 140 ? -12.582 -4.957 -62.059 1.00 19.83 140 VAL B N 1
ATOM 3464 C CA . VAL B 2 140 ? -11.418 -4.090 -61.909 1.00 17.62 140 VAL B CA 1
ATOM 3465 C C . VAL B 2 140 ? -11.608 -2.815 -62.718 1.00 18.66 140 VAL B C 1
ATOM 3466 O O . VAL B 2 140 ? -11.424 -1.700 -62.213 1.00 15.24 140 VAL B O 1
ATOM 3470 N N . ALA B 2 141 ? -12.004 -2.964 -63.982 1.00 16.73 141 ALA B N 1
ATOM 3471 C CA . ALA B 2 141 ? -12.154 -1.807 -64.857 1.00 18.61 141 ALA B CA 1
ATOM 3472 C C . ALA B 2 141 ? -13.214 -0.843 -64.339 1.00 17.50 141 ALA B C 1
ATOM 3473 O O . ALA B 2 141 ? -13.009 0.377 -64.357 1.00 19.56 141 ALA B O 1
ATOM 3475 N N . GLU B 2 142 ? -14.350 -1.367 -63.867 1.00 18.20 142 GLU B N 1
ATOM 3476 C CA . GLU B 2 142 ? -15.416 -0.497 -63.376 1.00 18.95 142 GLU B CA 1
ATOM 3477 C C . GLU B 2 142 ? -15.010 0.228 -62.100 1.00 18.93 142 GLU B C 1
ATOM 3478 O O . GLU B 2 142 ? -15.422 1.373 -61.881 1.00 20.36 142 GLU B O 1
ATOM 3484 N N . ALA B 2 143 ? -14.200 -0.409 -61.255 1.00 18.67 143 ALA B N 1
ATOM 3485 C CA . ALA B 2 143 ? -13.784 0.228 -60.011 1.00 20.39 143 ALA B CA 1
ATOM 3486 C C . ALA B 2 143 ? -12.667 1.240 -60.227 1.00 19.05 143 ALA B C 1
ATOM 3487 O O . ALA B 2 143 ? -12.584 2.230 -59.493 1.00 17.30 143 ALA B O 1
ATOM 3489 N N . VAL B 2 144 ? -11.799 1.012 -61.208 1.00 15.23 144 VAL B N 1
ATOM 3490 C CA . VAL B 2 144 ? -10.672 1.909 -61.452 1.00 17.97 144 VAL B CA 1
ATOM 3491 C C . VAL B 2 144 ? -10.705 2.347 -62.914 1.00 21.13 144 VAL B C 1
ATOM 3492 O O . VAL B 2 144 ? -9.773 2.042 -63.673 1.00 18.86 144 VAL B O 1
ATOM 3496 N N . PRO B 2 145 ? -11.745 3.070 -63.352 1.00 22.48 145 PRO B N 1
ATOM 3497 C CA . PRO B 2 145 ? -11.894 3.355 -64.790 1.00 19.77 145 PRO B CA 1
ATOM 3498 C C . PRO B 2 145 ? -10.826 4.282 -65.345 1.00 24.37 145 PRO B C 1
ATOM 3499 O O . PRO B 2 145 ? -10.676 4.360 -66.572 1.00 23.34 145 PRO B O 1
ATOM 3503 N N . ASN B 2 146 ? -10.078 4.973 -64.484 1.00 20.14 146 ASN B N 1
ATOM 3504 C CA . ASN B 2 146 ? -8.992 5.846 -64.905 1.00 22.82 146 ASN B CA 1
ATOM 3505 C C . ASN B 2 146 ? -7.728 5.089 -65.300 1.00 20.71 146 ASN B C 1
ATOM 3506 O O . ASN B 2 146 ? -6.800 5.712 -65.824 1.00 18.80 146 ASN B O 1
ATOM 3511 N N . MET B 2 147 ? -7.656 3.780 -65.059 1.00 19.06 147 MET B N 1
ATOM 3512 C CA . MET B 2 147 ? -6.475 2.989 -65.395 1.00 19.64 147 MET B CA 1
ATOM 3513 C C . MET B 2 147 ? -6.730 2.149 -66.642 1.00 19.40 147 MET B C 1
ATOM 3514 O O . MET B 2 147 ? -7.712 1.401 -66.706 1.00 16.20 147 MET B O 1
ATOM 3519 N N . ALA B 2 148 ? -5.843 2.269 -67.624 1.00 19.58 148 ALA B N 1
ATOM 3520 C CA . ALA B 2 148 ? -5.803 1.291 -68.697 1.00 17.04 148 ALA B CA 1
ATOM 3521 C C . ALA B 2 148 ? -5.301 -0.039 -68.147 1.00 15.64 148 ALA B C 1
ATOM 3522 O O . ALA B 2 148 ? -4.631 -0.093 -67.112 1.00 14.51 148 ALA B O 1
ATOM 3524 N N . LEU B 2 149 ? -5.646 -1.127 -68.836 1.00 15.45 149 LEU B N 1
ATOM 3525 C CA . LEU B 2 149 ? -5.328 -2.471 -68.363 1.00 17.39 149 LEU B CA 1
ATOM 3526 C C . LEU B 2 149 ? -4.618 -3.272 -69.440 1.00 18.93 149 LEU B C 1
ATOM 3527 O O . LEU B 2 149 ? -5.040 -3.275 -70.602 1.00 16.84 149 LEU B O 1
ATOM 3532 N N . VAL B 2 150 ? -3.561 -3.979 -69.043 1.00 18.64 150 VAL B N 1
ATOM 3533 C CA . VAL B 2 150 ? -2.961 -5.026 -69.865 1.00 15.85 150 VAL B CA 1
ATOM 3534 C C . VAL B 2 150 ? -3.261 -6.364 -69.205 1.00 15.16 150 VAL B C 1
ATOM 3535 O O . VAL B 2 150 ? -2.826 -6.621 -68.075 1.00 13.97 150 VAL B O 1
ATOM 3539 N N . VAL B 2 151 ? -3.998 -7.217 -69.914 1.00 13.56 151 VAL B N 1
ATOM 3540 C CA . VAL B 2 151 ? -4.327 -8.544 -69.406 1.00 17.58 151 VAL B CA 1
ATOM 3541 C C . VAL B 2 151 ? -3.093 -9.436 -69.456 1.00 15.09 151 VAL B C 1
ATOM 3542 O O . VAL B 2 151 ? -2.367 -9.473 -70.458 1.00 15.56 151 VAL B O 1
ATOM 3546 N N . TYR B 2 152 ? -2.863 -10.174 -68.374 1.00 16.35 152 TYR B N 1
ATOM 3547 C CA . TYR B 2 152 ? -1.685 -11.025 -68.210 1.00 15.44 152 TYR B CA 1
ATOM 3548 C C . TYR B 2 152 ? -2.116 -12.475 -68.415 1.00 14.72 152 TYR B C 1
ATOM 3549 O O . TYR B 2 152 ? -2.582 -13.134 -67.481 1.00 15.87 152 TYR B O 1
ATOM 3558 N N . ASP B 2 153 ? -1.948 -12.976 -69.643 1.00 13.81 153 ASP B N 1
ATOM 3559 C CA . ASP B 2 153 ? -2.419 -14.310 -70.029 1.00 20.36 153 ASP B CA 1
ATOM 3560 C C . ASP B 2 153 ? -1.281 -15.305 -69.809 1.00 20.00 153 ASP B C 1
ATOM 3561 O O . ASP B 2 153 ? -0.563 -15.698 -70.730 1.00 19.48 153 ASP B O 1
ATOM 3566 N N . ASN B 2 154 ? -1.111 -15.703 -68.544 1.00 16.69 154 ASN B N 1
ATOM 3567 C CA . ASN B 2 154 ? -0.086 -16.657 -68.132 1.00 17.83 154 ASN B CA 1
ATOM 3568 C C . ASN B 2 154 ? -0.774 -17.947 -67.687 1.00 21.21 154 ASN B C 1
ATOM 3569 O O . ASN B 2 154 ? -1.256 -18.034 -66.545 1.00 16.81 154 ASN B O 1
ATOM 3574 N N . PRO B 2 155 ? -0.866 -18.962 -68.555 1.00 15.37 155 PRO B N 1
ATOM 3575 C CA . PRO B 2 155 ? -1.653 -20.159 -68.201 1.00 18.38 155 PRO B CA 1
ATOM 3576 C C . PRO B 2 155 ? -1.083 -20.945 -67.036 1.00 17.77 155 PRO B C 1
ATOM 3577 O O . PRO B 2 155 ? -1.849 -21.442 -66.200 1.00 17.76 155 PRO B O 1
ATOM 3581 N N . GLY B 2 156 ? 0.242 -21.093 -66.969 1.00 18.72 156 GLY B N 1
ATOM 3582 C CA . GLY B 2 156 ? 0.838 -21.821 -65.861 1.00 18.41 156 GLY B CA 1
ATOM 3583 C C . GLY B 2 156 ? 0.652 -21.116 -64.532 1.00 18.40 156 GLY B C 1
ATOM 3584 O O . GLY B 2 156 ? 0.270 -21.742 -63.536 1.00 18.81 156 GLY B O 1
ATOM 3585 N N . ALA B 2 157 ? 0.890 -19.801 -64.499 1.00 14.27 157 ALA B N 1
ATOM 3586 C CA . ALA B 2 157 ? 0.777 -19.069 -63.240 1.00 15.09 157 ALA B CA 1
ATOM 3587 C C . ALA B 2 157 ? -0.656 -19.063 -62.717 1.00 15.37 157 ALA B C 1
ATOM 3588 O O . ALA B 2 157 ? -0.888 -19.276 -61.522 1.00 14.09 157 ALA B O 1
ATOM 3590 N N . PHE B 2 158 ? -1.633 -18.831 -63.589 1.00 15.17 158 PHE B N 1
ATOM 3591 C CA . PHE B 2 158 ? -2.999 -18.582 -63.142 1.00 16.73 158 PHE B CA 1
ATOM 3592 C C . PHE B 2 158 ? -3.922 -19.770 -63.383 1.00 15.32 158 PHE B C 1
ATOM 3593 O O . PHE B 2 158 ? -5.143 -19.635 -63.240 1.00 15.64 158 PHE B O 1
ATOM 3601 N N . LYS B 2 159 ? -3.360 -20.929 -63.741 1.00 16.35 159 LYS B N 1
ATOM 3602 C CA . LYS B 2 159 ? -4.094 -22.191 -63.835 1.00 15.44 159 LYS B CA 1
ATOM 3603 C C . LYS B 2 159 ? -5.136 -22.150 -64.953 1.00 20.49 159 LYS B C 1
ATOM 3604 O O . LYS B 2 159 ? -6.309 -22.476 -64.757 1.00 14.62 159 LYS B O 1
ATOM 3610 N N . GLY B 2 160 ? -4.699 -21.739 -66.142 1.00 18.98 160 GLY B N 1
ATOM 3611 C CA . GLY B 2 160 ? -5.555 -21.848 -67.307 1.00 17.03 160 GLY B CA 1
ATOM 3612 C C . GLY B 2 160 ? -5.305 -20.808 -68.379 1.00 22.44 160 GLY B C 1
ATOM 3613 O O . GLY B 2 160 ? -5.057 -19.639 -68.076 1.00 16.21 160 GLY B O 1
ATOM 3614 N N . LYS B 2 161 ? -5.371 -21.230 -69.637 1.00 21.65 161 LYS B N 1
ATOM 3615 C CA . LYS B 2 161 ? -5.324 -20.309 -70.762 1.00 18.68 161 LYS B CA 1
ATOM 3616 C C . LYS B 2 161 ? -6.654 -19.572 -70.887 1.00 21.69 161 LYS B C 1
ATOM 3617 O O . LYS B 2 161 ? -7.724 -20.178 -70.774 1.00 19.56 161 LYS B O 1
ATOM 3623 N N . ILE B 2 162 ? -6.587 -18.252 -71.099 1.00 16.41 162 ILE B N 1
ATOM 3624 C CA . ILE B 2 162 ? -7.802 -17.464 -71.284 1.00 16.20 162 ILE B CA 1
ATOM 3625 C C . ILE B 2 162 ? -8.489 -17.896 -72.572 1.00 18.22 162 ILE B C 1
ATOM 3626 O O . ILE B 2 162 ? -7.869 -17.946 -73.643 1.00 16.72 162 ILE B O 1
ATOM 3631 N N . GLY B 2 163 ? -9.774 -18.223 -72.474 1.00 17.40 163 GLY B N 1
ATOM 3632 C CA . GLY B 2 163 ? -10.485 -18.738 -73.625 1.00 18.66 163 GLY B CA 1
ATOM 3633 C C . GLY B 2 163 ? -10.831 -17.659 -74.632 1.00 22.23 163 GLY B C 1
ATOM 3634 O O . GLY B 2 163 ? -10.894 -16.469 -74.326 1.00 20.42 163 GLY B O 1
ATOM 3635 N N . THR B 2 164 ? -11.051 -18.096 -75.871 1.00 23.52 164 THR B N 1
ATOM 3636 C CA . THR B 2 164 ? -11.456 -17.162 -76.916 1.00 19.95 164 THR B CA 1
ATOM 3637 C C . THR B 2 164 ? -12.770 -16.454 -76.602 1.00 23.37 164 THR B C 1
ATOM 3638 O O . THR B 2 164 ? -12.852 -15.240 -76.856 1.00 23.31 164 THR B O 1
ATOM 3642 N N . PRO B 2 165 ? -13.808 -17.108 -76.063 1.00 23.61 165 PRO B N 1
ATOM 3643 C CA . PRO B 2 165 ? -15.003 -16.343 -75.666 1.00 24.08 165 PRO B CA 1
ATOM 3644 C C . PRO B 2 165 ? -14.719 -15.277 -74.621 1.00 25.83 165 PRO B C 1
ATOM 3645 O O . PRO B 2 165 ? -15.403 -14.245 -74.600 1.00 24.36 165 PRO B O 1
ATOM 3649 N N . ALA B 2 166 ? -13.738 -15.496 -73.742 1.00 19.55 166 ALA B N 1
ATOM 3650 C CA . ALA B 2 166 ? -13.408 -14.474 -72.754 1.00 22.84 166 ALA B CA 1
ATOM 3651 C C . ALA B 2 166 ? -12.720 -13.285 -73.411 1.00 16.53 166 ALA B C 1
ATOM 3652 O O . ALA B 2 166 ? -12.975 -12.135 -73.045 1.00 17.98 166 ALA B O 1
ATOM 3654 N N . TYR B 2 167 ? -11.851 -13.545 -74.391 1.00 21.83 167 TYR B N 1
ATOM 3655 C CA . TYR B 2 167 ? -11.223 -12.450 -75.122 1.00 18.93 167 TYR B CA 1
ATOM 3656 C C . TYR B 2 167 ? -12.262 -11.613 -75.860 1.00 20.79 167 TYR B C 1
ATOM 3657 O O . TYR B 2 167 ? -12.125 -10.389 -75.951 1.00 19.56 167 TYR B O 1
ATOM 3666 N N . GLU B 2 168 ? -13.313 -12.252 -76.386 1.00 23.66 168 GLU B N 1
ATOM 3667 C CA . GLU B 2 168 ? -14.377 -11.500 -77.047 1.00 24.05 168 GLU B CA 1
ATOM 3668 C C . GLU B 2 168 ? -14.991 -10.486 -76.094 1.00 21.36 168 GLU B C 1
ATOM 3669 O O . GLU B 2 168 ? -15.131 -9.303 -76.430 1.00 19.70 168 GLU B O 1
ATOM 3675 N N . ALA B 2 169 ? -15.356 -10.935 -74.888 1.00 21.07 169 ALA B N 1
ATOM 3676 C CA . ALA B 2 169 ? -15.957 -10.041 -73.903 1.00 22.66 169 ALA B CA 1
ATOM 3677 C C . ALA B 2 169 ? -14.955 -9.025 -73.368 1.00 20.70 169 ALA B C 1
ATOM 3678 O O . ALA B 2 169 ? -15.329 -7.882 -73.084 1.00 22.22 169 ALA B O 1
ATOM 3680 N N . LEU B 2 170 ? -13.686 -9.417 -73.215 1.00 20.45 170 LEU B N 1
ATOM 3681 C CA . LEU B 2 170 ? -12.680 -8.481 -72.715 1.00 17.76 170 LEU B CA 1
ATOM 3682 C C . LEU B 2 170 ? -12.463 -7.329 -73.685 1.00 19.43 170 LEU B C 1
ATOM 3683 O O . LEU B 2 170 ? -12.203 -6.201 -73.257 1.00 17.28 170 LEU B O 1
ATOM 3688 N N . SER B 2 171 ? -12.564 -7.591 -74.990 1.00 19.04 171 SER B N 1
ATOM 3689 C CA . SER B 2 171 ? -12.383 -6.530 -75.970 1.00 17.39 171 SER B CA 1
ATOM 3690 C C . SER B 2 171 ? -13.523 -5.522 -75.963 1.00 20.32 171 SER B C 1
ATOM 3691 O O . SER B 2 171 ? -13.420 -4.500 -76.648 1.00 22.10 171 SER B O 1
ATOM 3694 N N . GLN B 2 172 ? -14.600 -5.782 -75.223 1.00 18.88 172 GLN B N 1
ATOM 3695 C CA . GLN B 2 172 ? -15.665 -4.805 -75.034 1.00 25.18 172 GLN B CA 1
ATOM 3696 C C . GLN B 2 172 ? -15.424 -3.893 -73.833 1.00 25.43 172 GLN B C 1
ATOM 3697 O O . GLN B 2 172 ? -16.225 -2.983 -73.599 1.00 24.53 172 GLN B O 1
ATOM 3703 N N . ILE B 2 173 ? -14.351 -4.102 -73.076 1.00 19.89 173 ILE B N 1
ATOM 3704 C CA . ILE B 2 173 ? -14.026 -3.258 -71.930 1.00 21.51 173 ILE B CA 1
ATOM 3705 C C . ILE B 2 173 ? -13.065 -2.166 -72.394 1.00 21.03 173 ILE B C 1
ATOM 3706 O O . ILE B 2 173 ? -11.919 -2.480 -72.755 1.00 18.86 173 ILE B O 1
ATOM 3711 N N . PRO B 2 174 ? -13.465 -0.890 -72.364 1.00 24.16 174 PRO B N 1
ATOM 3712 C CA . PRO B 2 174 ? -12.601 0.166 -72.925 1.00 21.84 174 PRO B CA 1
ATOM 3713 C C . PRO B 2 174 ? -11.238 0.265 -72.261 1.00 23.83 174 PRO B C 1
ATOM 3714 O O . PRO B 2 174 ? -10.270 0.676 -72.913 1.00 25.30 174 PRO B O 1
ATOM 3718 N N . GLN B 2 175 ? -11.131 -0.092 -70.980 1.00 17.67 175 GLN B N 1
ATOM 3719 C CA . GLN B 2 175 ? -9.859 0.016 -70.276 1.00 19.48 175 GLN B CA 1
ATOM 3720 C C . GLN B 2 175 ? -8.855 -1.045 -70.712 1.00 17.86 175 GLN B C 1
ATOM 3721 O O . GLN B 2 175 ? -7.647 -0.845 -70.536 1.00 19.26 175 GLN B O 1
ATOM 3727 N N . VAL B 2 176 ? -9.318 -2.163 -71.265 1.00 16.09 176 VAL B N 1
ATOM 3728 C CA . VAL B 2 176 ? -8.430 -3.242 -71.696 1.00 18.33 176 VAL B CA 1
ATOM 3729 C C . VAL B 2 176 ? -7.815 -2.849 -73.038 1.00 21.19 176 VAL B C 1
ATOM 3730 O O . VAL B 2 176 ? -8.488 -2.868 -74.071 1.00 20.41 176 VAL B O 1
ATOM 3734 N N . VAL B 2 177 ? -6.532 -2.492 -73.029 1.00 15.71 177 VAL B N 1
ATOM 3735 C CA . VAL B 2 177 ? -5.872 -2.024 -74.239 1.00 19.19 177 VAL B CA 1
ATOM 3736 C C . VAL B 2 177 ? -4.911 -3.050 -74.829 1.00 21.44 177 VAL B C 1
ATOM 3737 O O . VAL B 2 177 ? -4.571 -2.935 -76.016 1.00 17.79 177 VAL B O 1
ATOM 3741 N N . ALA B 2 178 ? -4.484 -4.053 -74.063 1.00 17.00 178 ALA B N 1
ATOM 3742 C CA . ALA B 2 178 ? -3.510 -5.018 -74.556 1.00 14.02 178 ALA B CA 1
ATOM 3743 C C . ALA B 2 178 ? -3.591 -6.291 -73.728 1.00 15.05 178 ALA B C 1
ATOM 3744 O O . ALA B 2 178 ? -4.154 -6.309 -72.631 1.00 16.04 178 ALA B O 1
ATOM 3746 N N . ALA B 2 179 ? -3.013 -7.358 -74.269 1.00 13.91 179 ALA B N 1
ATOM 3747 C CA . ALA B 2 179 ? -2.863 -8.596 -73.510 1.00 18.78 179 ALA B CA 1
ATOM 3748 C C . ALA B 2 179 ? -1.473 -9.178 -73.702 1.00 18.41 179 ALA B C 1
ATOM 3749 O O . ALA B 2 179 ? -1.015 -9.332 -74.831 1.00 15.51 179 ALA B O 1
ATOM 3765 N N . HIS B 2 181 ? 0.642 -12.103 -74.175 1.00 16.95 181 HIS B N 1
ATOM 3766 C CA . HIS B 2 181 ? 0.259 -13.407 -74.720 1.00 19.08 181 HIS B CA 1
ATOM 3767 C C . HIS B 2 181 ? 1.462 -14.340 -74.855 1.00 18.21 181 HIS B C 1
ATOM 3768 O O . HIS B 2 181 ? 2.607 -13.890 -74.848 1.00 20.31 181 HIS B O 1
ATOM 3775 N N . LEU B 2 182 ? 1.195 -15.641 -74.979 1.00 22.39 182 LEU B N 1
ATOM 3776 C CA . LEU B 2 182 ? 2.247 -16.641 -75.128 1.00 23.43 182 LEU B CA 1
ATOM 3777 C C . LEU B 2 182 ? 2.728 -16.801 -76.566 1.00 24.17 182 LEU B C 1
ATOM 3778 O O . LEU B 2 182 ? 3.740 -17.475 -76.790 1.00 22.10 182 LEU B O 1
ATOM 3783 N N . GLY B 2 183 ? 2.027 -16.229 -77.539 1.00 22.83 183 GLY B N 1
ATOM 3784 C CA . GLY B 2 183 ? 2.463 -16.368 -78.920 1.00 22.50 183 GLY B CA 1
ATOM 3785 C C . GLY B 2 183 ? 2.394 -17.815 -79.374 1.00 25.30 183 GLY B C 1
ATOM 3786 O O . GLY B 2 183 ? 1.395 -18.511 -79.159 1.00 24.86 183 GLY B O 1
ATOM 3787 N N . LEU B 2 184 ? 3.478 -18.289 -79.995 1.00 20.20 184 LEU B N 1
ATOM 3788 C CA . LEU B 2 184 ? 3.488 -19.646 -80.531 1.00 23.68 184 LEU B CA 1
ATOM 3789 C C . LEU B 2 184 ? 3.462 -20.713 -79.441 1.00 29.06 184 LEU B C 1
ATOM 3790 O O . LEU B 2 184 ? 3.093 -21.857 -79.729 1.00 24.58 184 LEU B O 1
ATOM 3795 N N . LEU B 2 185 ? 3.826 -20.368 -78.200 1.00 23.22 185 LEU B N 1
ATOM 3796 C CA . LEU B 2 185 ? 3.700 -21.305 -77.087 1.00 27.43 185 LEU B CA 1
ATOM 3797 C C . LEU B 2 185 ? 2.253 -21.707 -76.821 1.00 30.78 185 LEU B C 1
ATOM 3798 O O . LEU B 2 185 ? 2.016 -22.657 -76.067 1.00 32.09 185 LEU B O 1
ATOM 3803 N N . SER B 2 186 ? 1.290 -20.996 -77.400 1.00 31.62 186 SER B N 1
ATOM 3804 C CA . SER B 2 186 ? -0.091 -21.453 -77.527 1.00 32.12 186 SER B CA 1
ATOM 3805 C C . SER B 2 186 ? -0.456 -21.278 -79.001 1.00 39.78 186 SER B C 1
ATOM 3806 O O . SER B 2 186 ? -1.197 -20.361 -79.372 1.00 37.61 186 SER B O 1
ATOM 3809 N N . GLY B 2 187 ? 0.098 -22.153 -79.840 1.00 41.54 187 GLY B N 1
ATOM 3810 C CA . GLY B 2 187 ? 0.151 -21.949 -81.277 1.00 31.19 187 GLY B CA 1
ATOM 3811 C C . GLY B 2 187 ? -1.116 -21.467 -81.952 1.00 31.39 187 GLY B C 1
ATOM 3812 O O . GLY B 2 187 ? -1.149 -20.367 -82.513 1.00 43.40 187 GLY B O 1
ATOM 3813 N N . SER B 2 188 ? -2.171 -22.278 -81.910 1.00 29.92 188 SER B N 1
ATOM 3814 C CA . SER B 2 188 ? -3.399 -21.901 -82.597 1.00 30.90 188 SER B CA 1
ATOM 3815 C C . SER B 2 188 ? -4.157 -20.806 -81.856 1.00 32.48 188 SER B C 1
ATOM 3816 O O . SER B 2 188 ? -4.959 -20.093 -82.472 1.00 26.45 188 SER B O 1
ATOM 3819 N N . ALA B 2 189 ? -3.897 -20.636 -80.558 1.00 25.52 189 ALA B N 1
ATOM 3820 C CA . ALA B 2 189 ? -4.738 -19.763 -79.751 1.00 25.14 189 ALA B CA 1
ATOM 3821 C C . ALA B 2 189 ? -4.503 -18.291 -80.060 1.00 22.17 189 ALA B C 1
ATOM 3822 O O . ALA B 2 189 ? -5.454 -17.504 -80.016 1.00 25.82 189 ALA B O 1
ATOM 3824 N N . PHE B 2 190 ? -3.261 -17.895 -80.375 1.00 17.73 190 PHE B N 1
ATOM 3825 C CA . PHE B 2 190 ? -2.988 -16.481 -80.634 1.00 24.39 190 PHE B CA 1
ATOM 3826 C C . PHE B 2 190 ? -3.840 -15.964 -81.781 1.00 23.37 190 PHE B C 1
ATOM 3827 O O . PHE B 2 190 ? -4.377 -14.851 -81.715 1.00 17.65 190 PHE B O 1
ATOM 3835 N N . LEU B 2 191 ? -3.971 -16.757 -82.845 1.00 22.53 191 LEU B N 1
ATOM 3836 C CA . LEU B 2 191 ? -4.774 -16.320 -83.977 1.00 25.80 191 LEU B CA 1
ATOM 3837 C C . LEU B 2 191 ? -6.255 -16.309 -83.622 1.00 23.12 191 LEU B C 1
ATOM 3838 O O . LEU B 2 191 ? -6.982 -15.390 -84.016 1.00 22.29 191 LEU B O 1
ATOM 3843 N N . SER B 2 192 ? -6.720 -17.318 -82.880 1.00 21.47 192 SER B N 1
ATOM 3844 C CA . SER B 2 192 ? -8.116 -17.347 -82.456 1.00 22.97 192 SER B CA 1
ATOM 3845 C C . SER B 2 192 ? -8.432 -16.166 -81.550 1.00 21.16 192 SER B C 1
ATOM 3846 O O . SER B 2 192 ? -9.463 -15.504 -81.708 1.00 24.14 192 SER B O 1
ATOM 3849 N N . ASP B 2 193 ? -7.550 -15.894 -80.584 1.00 20.17 193 ASP B N 1
ATOM 3850 C CA . ASP B 2 193 ? -7.724 -14.729 -79.724 1.00 19.31 193 ASP B CA 1
ATOM 3851 C C . ASP B 2 193 ? -7.626 -13.427 -80.519 1.00 22.65 193 ASP B C 1
ATOM 3852 O O . ASP B 2 193 ? -8.353 -12.467 -80.230 1.00 21.84 193 ASP B O 1
ATOM 3857 N N . LEU B 2 194 ? -6.746 -13.380 -81.528 1.00 20.01 194 LEU B N 1
ATOM 3858 C CA . LEU B 2 194 ? -6.599 -12.167 -82.331 1.00 20.81 194 LEU B CA 1
ATOM 3859 C C . LEU B 2 194 ? -7.900 -11.807 -83.048 1.00 28.08 194 LEU B C 1
ATOM 3860 O O . LEU B 2 194 ? -8.296 -10.634 -83.060 1.00 28.99 194 LEU B O 1
ATOM 3865 N N . ARG B 2 195 ? -8.577 -12.796 -83.658 1.00 23.47 195 ARG B N 1
ATOM 3866 C CA . ARG B 2 195 ? -9.877 -12.524 -84.279 1.00 29.83 195 ARG B CA 1
ATOM 3867 C C . ARG B 2 195 ? -10.917 -12.122 -83.246 1.00 29.22 195 ARG B C 1
ATOM 3868 O O . ARG B 2 195 ? -11.756 -11.254 -83.519 1.00 27.08 195 ARG B O 1
ATOM 3876 N N . ALA B 2 196 ? -10.880 -12.751 -82.069 1.00 26.70 196 ALA B N 1
ATOM 3877 C CA . ALA B 2 196 ? -11.873 -12.475 -81.037 1.00 22.22 196 ALA B CA 1
ATOM 3878 C C . ALA B 2 196 ? -11.870 -11.008 -80.621 1.00 23.42 196 ALA B C 1
ATOM 3879 O O . ALA B 2 196 ? -12.929 -10.433 -80.346 1.00 26.48 196 ALA B O 1
ATOM 3881 N N . VAL B 2 197 ? -10.693 -10.379 -80.562 1.00 24.78 197 VAL B N 1
ATOM 3882 C CA . VAL B 2 197 ? -10.619 -8.993 -80.099 1.00 22.00 197 VAL B CA 1
ATOM 3883 C C . VAL B 2 197 ? -10.820 -7.980 -81.220 1.00 26.02 197 VAL B C 1
ATOM 3884 O O . VAL B 2 197 ? -11.027 -6.789 -80.927 1.00 20.78 197 VAL B O 1
ATOM 3888 N N . SER B 2 198 ? -10.764 -8.416 -82.480 1.00 22.98 198 SER B N 1
ATOM 3889 C CA . SER B 2 198 ? -11.060 -7.620 -83.678 1.00 23.32 198 SER B CA 1
ATOM 3890 C C . SER B 2 198 ? -10.541 -6.185 -83.573 1.00 19.38 198 SER B C 1
ATOM 3891 O O . SER B 2 198 ? -11.293 -5.212 -83.616 1.00 25.04 198 SER B O 1
ATOM 3894 N N . GLY B 2 199 ? -9.219 -6.072 -83.448 1.00 20.72 199 GLY B N 1
ATOM 3895 C CA . GLY B 2 199 ? -8.551 -4.787 -83.449 1.00 19.82 199 GLY B CA 1
ATOM 3896 C C . GLY B 2 199 ? -8.763 -3.920 -82.225 1.00 23.66 199 GLY B C 1
ATOM 3897 O O . GLY B 2 199 ? -8.209 -2.815 -82.173 1.00 24.58 199 GLY B O 1
ATOM 3898 N N . ARG B 2 200 ? -9.537 -4.365 -81.234 1.00 21.44 200 ARG B N 1
ATOM 3899 C CA . ARG B 2 200 ? -9.782 -3.515 -80.071 1.00 17.60 200 ARG B CA 1
ATOM 3900 C C . ARG B 2 200 ? -8.757 -3.704 -78.960 1.00 19.82 200 ARG B C 1
ATOM 3901 O O . ARG B 2 200 ? -8.647 -2.837 -78.084 1.00 22.80 200 ARG B O 1
ATOM 3909 N N . VAL B 2 201 ? -8.008 -4.804 -78.972 1.00 20.20 201 VAL B N 1
ATOM 3910 C CA . VAL B 2 201 ? -7.002 -5.098 -77.958 1.00 19.08 201 VAL B CA 1
ATOM 3911 C C . VAL B 2 201 ? -5.716 -5.487 -78.672 1.00 22.27 201 VAL B C 1
ATOM 3912 O O . VAL B 2 201 ? -5.747 -6.299 -79.602 1.00 17.34 201 VAL B O 1
ATOM 3916 N N . ARG B 2 202 ? -4.587 -4.925 -78.234 1.00 18.49 202 ARG B N 1
ATOM 3917 C CA . ARG B 2 202 ? -3.291 -5.294 -78.803 1.00 18.13 202 ARG B CA 1
ATOM 3918 C C . ARG B 2 202 ? -2.840 -6.619 -78.196 1.00 18.13 202 ARG B C 1
ATOM 3919 O O . ARG B 2 202 ? -2.579 -6.703 -76.990 1.00 14.96 202 ARG B O 1
ATOM 3927 N N . LEU B 2 203 ? -2.743 -7.653 -79.030 1.00 18.15 203 LEU B N 1
ATOM 3928 C CA . LEU B 2 203 ? -2.270 -8.960 -78.592 1.00 17.39 203 LEU B CA 1
ATOM 3929 C C . LEU B 2 203 ? -0.755 -9.013 -78.742 1.00 18.22 203 LEU B C 1
ATOM 3930 O O . LEU B 2 203 ? -0.231 -8.938 -79.860 1.00 19.57 203 LEU B O 1
ATOM 3935 N N . LEU B 2 204 ? -0.055 -9.148 -77.617 1.00 15.44 204 LEU B N 1
ATOM 3936 C CA . LEU B 2 204 ? 1.394 -9.049 -77.605 1.00 14.81 204 LEU B CA 1
ATOM 3937 C C . LEU B 2 204 ? 2.016 -10.435 -77.622 1.00 17.64 204 LEU B C 1
ATOM 3938 O O . LEU B 2 204 ? 1.933 -11.153 -76.612 1.00 16.09 204 LEU B O 1
ATOM 3943 N N . PRO B 2 205 ? 2.661 -10.846 -78.709 1.00 17.65 205 PRO B N 1
ATOM 3944 C CA . PRO B 2 205 ? 3.506 -12.041 -78.664 1.00 18.20 205 PRO B CA 1
ATOM 3945 C C . PRO B 2 205 ? 4.854 -11.710 -78.032 1.00 18.54 205 PRO B C 1
ATOM 3946 O O . PRO B 2 205 ? 5.172 -10.556 -77.748 1.00 17.90 205 PRO B O 1
ATOM 3950 N N . LEU B 2 206 ? 5.656 -12.751 -77.826 1.00 21.11 206 LEU B N 1
ATOM 3951 C CA . LEU B 2 206 ? 7.045 -12.545 -77.434 1.00 22.24 206 LEU B CA 1
ATOM 3952 C C . LEU B 2 206 ? 7.832 -11.929 -78.586 1.00 20.48 206 LEU B C 1
ATOM 3953 O O . LEU B 2 206 ? 7.462 -12.045 -79.759 1.00 20.41 206 LEU B O 1
ATOM 3958 N N . GLU B 2 207 ? 8.952 -11.288 -78.247 1.00 20.53 207 GLU B N 1
ATOM 3959 C CA . GLU B 2 207 ? 9.831 -10.791 -79.298 1.00 19.92 207 GLU B CA 1
ATOM 3960 C C . GLU B 2 207 ? 10.371 -11.919 -80.168 1.00 19.77 207 GLU B C 1
ATOM 3961 O O . GLU B 2 207 ? 10.703 -11.678 -81.331 1.00 17.14 207 GLU B O 1
ATOM 3967 N N . THR B 2 208 ? 10.431 -13.153 -79.651 1.00 18.30 208 THR B N 1
ATOM 3968 C CA . THR B 2 208 ? 10.988 -14.259 -80.424 1.00 19.36 208 THR B CA 1
ATOM 3969 C C . THR B 2 208 ? 10.041 -14.792 -81.496 1.00 21.41 208 THR B C 1
ATOM 3970 O O . THR B 2 208 ? 10.482 -15.575 -82.344 1.00 20.45 208 THR B O 1
ATOM 3974 N N . ASP B 2 209 ? 8.761 -14.405 -81.500 1.00 17.15 209 ASP B N 1
ATOM 3975 C CA . ASP B 2 209 ? 7.906 -14.768 -82.626 1.00 21.61 209 ASP B CA 1
ATOM 3976 C C . ASP B 2 209 ? 7.080 -13.588 -83.126 1.00 19.46 209 ASP B C 1
ATOM 3977 O O . ASP B 2 209 ? 6.135 -13.783 -83.901 1.00 20.08 209 ASP B O 1
ATOM 3982 N N . TRP B 2 210 ? 7.437 -12.365 -82.723 1.00 17.55 210 TRP B N 1
ATOM 3983 C CA . TRP B 2 210 ? 6.737 -11.182 -83.213 1.00 17.12 210 TRP B CA 1
ATOM 3984 C C . TRP B 2 210 ? 6.786 -11.096 -84.735 1.00 14.41 210 TRP B C 1
ATOM 3985 O O . TRP B 2 210 ? 5.762 -10.836 -85.381 1.00 14.06 210 TRP B O 1
ATOM 3996 N N . TYR B 2 211 ? 7.962 -11.327 -85.328 1.00 14.36 211 TYR B N 1
ATOM 3997 C CA . TYR B 2 211 ? 8.088 -11.200 -86.779 1.00 17.43 211 TYR B CA 1
ATOM 3998 C C . TYR B 2 211 ? 7.073 -12.077 -87.505 1.00 18.21 211 TYR B C 1
ATOM 3999 O O . TYR B 2 211 ? 6.441 -11.631 -88.471 1.00 15.69 211 TYR B O 1
ATOM 4008 N N . TYR B 2 212 ? 6.899 -13.324 -87.052 1.00 16.48 212 TYR B N 1
ATOM 4009 C CA . TYR B 2 212 ? 5.984 -14.244 -87.723 1.00 17.76 212 TYR B CA 1
ATOM 4010 C C . TYR B 2 212 ? 4.567 -13.682 -87.767 1.00 20.63 212 TYR B C 1
ATOM 4011 O O . TYR B 2 212 ? 3.930 -13.653 -88.827 1.00 17.87 212 TYR B O 1
ATOM 4020 N N . PHE B 2 213 ? 4.062 -13.214 -86.620 1.00 18.67 213 PHE B N 1
ATOM 4021 C CA . PHE B 2 213 ? 2.701 -12.689 -86.572 1.00 17.02 213 PHE B CA 1
ATOM 4022 C C . PHE B 2 213 ? 2.599 -11.321 -87.240 1.00 20.51 213 PHE B C 1
ATOM 4023 O O . PHE B 2 213 ? 1.564 -11.001 -87.841 1.00 20.67 213 PHE B O 1
ATOM 4031 N N . ALA B 2 214 ? 3.652 -10.507 -87.150 1.00 14.94 214 ALA B N 1
ATOM 4032 C CA . ALA B 2 214 ? 3.629 -9.191 -87.787 1.00 18.32 214 ALA B CA 1
ATOM 4033 C C . ALA B 2 214 ? 3.544 -9.298 -89.307 1.00 18.36 214 ALA B C 1
ATOM 4034 O O . ALA B 2 214 ? 2.800 -8.546 -89.941 1.00 18.43 214 ALA B O 1
ATOM 4036 N N . ARG B 2 215 ? 4.311 -10.202 -89.919 1.00 19.80 215 ARG B N 1
ATOM 4037 C CA . ARG B 2 215 ? 4.257 -10.299 -91.375 1.00 19.43 215 ARG B CA 1
ATOM 4038 C C . ARG B 2 215 ? 2.897 -10.807 -91.836 1.00 20.12 215 ARG B C 1
ATOM 4039 O O . ARG B 2 215 ? 2.380 -10.375 -92.875 1.00 21.15 215 ARG B O 1
ATOM 4047 N N . LEU B 2 216 ? 2.297 -11.711 -91.066 1.00 19.03 216 LEU B N 1
ATOM 4048 C CA . LEU B 2 216 ? 1.008 -12.275 -91.440 1.00 17.91 216 LEU B CA 1
ATOM 4049 C C . LEU B 2 216 ? -0.143 -11.335 -91.114 1.00 19.87 216 LEU B C 1
ATOM 4050 O O . LEU B 2 216 ? -1.161 -11.341 -91.817 1.00 18.63 216 LEU B O 1
ATOM 4055 N N . PHE B 2 217 ? 0.000 -10.525 -90.065 1.00 18.15 217 PHE B N 1
ATOM 4056 C CA . PHE B 2 217 ? -1.050 -9.619 -89.603 1.00 21.41 217 PHE B CA 1
ATOM 4057 C C . PHE B 2 217 ? -0.441 -8.250 -89.330 1.00 24.73 217 PHE B C 1
ATOM 4058 O O . PHE B 2 217 ? -0.370 -7.796 -88.180 1.00 20.21 217 PHE B O 1
ATOM 4066 N N . PRO B 2 218 ? -0.014 -7.551 -90.387 1.00 23.05 218 PRO B N 1
ATOM 4067 C CA . PRO B 2 218 ? 0.740 -6.300 -90.185 1.00 24.54 218 PRO B CA 1
ATOM 4068 C C . PRO B 2 218 ? -0.061 -5.184 -89.541 1.00 23.12 218 PRO B C 1
ATOM 4069 O O . PRO B 2 218 ? 0.525 -4.354 -88.837 1.00 19.66 218 PRO B O 1
ATOM 4073 N N . GLU B 2 219 ? -1.374 -5.128 -89.755 1.00 22.73 219 GLU B N 1
ATOM 4074 C CA . GLU B 2 219 ? -2.149 -4.003 -89.248 1.00 27.12 219 GLU B CA 1
ATOM 4075 C C . GLU B 2 219 ? -2.526 -4.161 -87.781 1.00 27.65 219 GLU B C 1
ATOM 4076 O O . GLU B 2 219 ? -2.794 -3.152 -87.118 1.00 23.90 219 GLU B O 1
ATOM 4082 N N . GLU B 2 220 ? -2.548 -5.391 -87.261 1.00 19.38 220 GLU B N 1
ATOM 4083 C CA . GLU B 2 220 ? -2.961 -5.649 -85.885 1.00 22.12 220 GLU B CA 1
ATOM 4084 C C . GLU B 2 220 ? -1.793 -5.920 -84.944 1.00 21.78 220 GLU B C 1
ATOM 4085 O O . GLU B 2 220 ? -1.772 -5.397 -83.826 1.00 19.26 220 GLU B O 1
ATOM 4091 N N . VAL B 2 221 ? -0.819 -6.727 -85.360 1.00 19.61 221 VAL B N 1
ATOM 4092 C CA . VAL B 2 221 ? 0.263 -7.141 -84.472 1.00 18.79 221 VAL B CA 1
ATOM 4093 C C . VAL B 2 221 ? 1.430 -6.175 -84.607 1.00 21.01 221 VAL B C 1
ATOM 4094 O O . VAL B 2 221 ? 2.475 -6.513 -85.176 1.00 20.05 221 VAL B O 1
ATOM 4098 N N . THR B 2 222 ? 1.260 -4.966 -84.076 1.00 18.15 222 THR B N 1
ATOM 4099 C CA . THR B 2 222 ? 2.250 -3.907 -84.205 1.00 20.22 222 THR B CA 1
ATOM 4100 C C . THR B 2 222 ? 3.097 -3.731 -82.953 1.00 18.59 222 THR B C 1
ATOM 4101 O O . THR B 2 222 ? 3.846 -2.753 -82.859 1.00 17.15 222 THR B O 1
ATOM 4105 N N . ALA B 2 223 ? 2.991 -4.644 -81.989 1.00 15.76 223 ALA B N 1
ATOM 4106 C CA . ALA B 2 223 ? 3.760 -4.550 -80.757 1.00 15.67 223 ALA B CA 1
ATOM 4107 C C . ALA B 2 223 ? 4.053 -5.950 -80.242 1.00 18.25 223 ALA B C 1
ATOM 4108 O O . ALA B 2 223 ? 3.312 -6.894 -80.521 1.00 15.80 223 ALA B O 1
ATOM 4110 N N . CYS B 2 224 ? 5.146 -6.075 -79.491 1.00 14.65 224 CYS B N 1
ATOM 4111 C CA . CYS B 2 224 ? 5.453 -7.288 -78.749 1.00 15.23 224 CYS B CA 1
ATOM 4112 C C . CYS B 2 224 ? 5.720 -6.918 -77.297 1.00 15.60 224 CYS B C 1
ATOM 4113 O O . CYS B 2 224 ? 5.782 -5.739 -76.934 1.00 14.82 224 CYS B O 1
ATOM 4116 N N . TRP B 2 225 ? 5.851 -7.940 -76.454 1.00 15.12 225 TRP B N 1
ATOM 4117 C CA . TRP B 2 225 ? 6.379 -7.771 -75.109 1.00 16.07 225 TRP B CA 1
ATOM 4118 C C . TRP B 2 225 ? 7.710 -8.505 -75.009 1.00 16.43 225 TRP B C 1
ATOM 4119 O O . TRP B 2 225 ? 7.939 -9.506 -75.697 1.00 16.67 225 TRP B O 1
ATOM 4130 N N . SER B 2 226 ? 8.603 -7.985 -74.170 1.00 13.91 226 SER B N 1
ATOM 4131 C CA . SER B 2 226 ? 9.917 -8.592 -73.986 1.00 15.51 226 SER B CA 1
ATOM 4132 C C . SER B 2 226 ? 10.295 -8.562 -72.514 1.00 16.50 226 SER B C 1
ATOM 4133 O O . SER B 2 226 ? 10.319 -7.493 -71.896 1.00 15.65 226 SER B O 1
ATOM 4136 N N . GLY B 2 227 ? 10.586 -9.734 -71.958 1.00 18.04 227 GLY B N 1
ATOM 4137 C CA . GLY B 2 227 ? 11.132 -9.868 -70.627 1.00 16.86 227 GLY B CA 1
ATOM 4138 C C . GLY B 2 227 ? 12.641 -9.810 -70.579 1.00 14.80 227 GLY B C 1
ATOM 4139 O O . GLY B 2 227 ? 13.224 -9.988 -69.507 1.00 13.21 227 GLY B O 1
ATOM 4140 N N . ASN B 2 228 ? 13.289 -9.548 -71.713 1.00 15.68 228 ASN B N 1
ATOM 4141 C CA . ASN B 2 228 ? 14.740 -9.515 -71.811 1.00 18.14 228 ASN B CA 1
ATOM 4142 C C . ASN B 2 228 ? 15.315 -8.106 -71.929 1.00 17.20 228 ASN B C 1
ATOM 4143 O O . ASN B 2 228 ? 16.536 -7.970 -72.052 1.00 18.26 228 ASN B O 1
ATOM 4148 N N . VAL B 2 229 ? 14.485 -7.056 -71.896 1.00 14.38 229 VAL B N 1
ATOM 4149 C CA . VAL B 2 229 ? 15.022 -5.712 -72.127 1.00 15.90 229 VAL B CA 1
ATOM 4150 C C . VAL B 2 229 ? 15.995 -5.306 -71.025 1.00 17.32 229 VAL B C 1
ATOM 4151 O O . VAL B 2 229 ? 16.906 -4.501 -71.265 1.00 17.73 229 VAL B O 1
ATOM 4155 N N . ALA B 2 230 ? 15.832 -5.838 -69.810 1.00 13.46 230 ALA B N 1
ATOM 4156 C CA . ALA B 2 230 ? 16.767 -5.509 -68.737 1.00 15.67 230 ALA B CA 1
ATOM 4157 C C . ALA B 2 230 ? 18.115 -6.194 -68.903 1.00 15.36 230 ALA B C 1
ATOM 4158 O O . ALA B 2 230 ? 19.020 -5.941 -68.101 1.00 17.89 230 ALA B O 1
ATOM 4160 N N . CYS B 2 231 ? 18.256 -7.071 -69.896 1.00 14.62 231 CYS B N 1
ATOM 4161 C CA . CYS B 2 231 ? 19.549 -7.566 -70.347 1.00 16.41 231 CYS B CA 1
ATOM 4162 C C . CYS B 2 231 ? 20.142 -6.700 -71.445 1.00 17.37 231 CYS B C 1
ATOM 4163 O O . CYS B 2 231 ? 21.248 -6.989 -71.917 1.00 17.94 231 CYS B O 1
ATOM 4166 N N . GLY B 2 232 ? 19.425 -5.659 -71.862 1.00 17.60 232 GLY B N 1
ATOM 4167 C CA . GLY B 2 232 ? 19.801 -4.850 -72.999 1.00 20.86 232 GLY B CA 1
ATOM 4168 C C . GLY B 2 232 ? 18.684 -4.798 -74.025 1.00 16.23 232 GLY B C 1
ATOM 4169 O O . GLY B 2 232 ? 18.331 -5.808 -74.642 1.00 17.62 232 GLY B O 1
ATOM 4170 N N . PRO B 2 233 ? 18.095 -3.616 -74.228 1.00 18.38 233 PRO B N 1
ATOM 4171 C CA . PRO B 2 233 ? 16.923 -3.522 -75.110 1.00 18.81 233 PRO B CA 1
ATOM 4172 C C . PRO B 2 233 ? 17.256 -3.396 -76.590 1.00 16.94 233 PRO B C 1
ATOM 4173 O O . PRO B 2 233 ? 16.341 -3.521 -77.418 1.00 14.58 233 PRO B O 1
ATOM 4177 N N . ALA B 2 234 ? 18.522 -3.171 -76.947 1.00 16.92 234 ALA B N 1
ATOM 4178 C CA . ALA B 2 234 ? 18.859 -2.895 -78.342 1.00 18.39 234 ALA B CA 1
ATOM 4179 C C . ALA B 2 234 ? 18.435 -3.990 -79.317 1.00 19.17 234 ALA B C 1
ATOM 4180 O O . ALA B 2 234 ? 17.966 -3.642 -80.415 1.00 20.42 234 ALA B O 1
ATOM 4182 N N . PRO B 2 235 ? 18.563 -5.290 -79.017 1.00 20.64 235 PRO B N 1
ATOM 4183 C CA . PRO B 2 235 ? 18.077 -6.290 -79.983 1.00 17.28 235 PRO B CA 1
ATOM 4184 C C . PRO B 2 235 ? 16.574 -6.242 -80.194 1.00 16.59 235 PRO B C 1
ATOM 4185 O O . PRO B 2 235 ? 16.105 -6.583 -81.287 1.00 13.56 235 PRO B O 1
ATOM 4189 N N . VAL B 2 236 ? 15.803 -5.806 -79.195 1.00 18.36 236 VAL B N 1
ATOM 4190 C CA . VAL B 2 236 ? 14.346 -5.809 -79.318 1.00 17.44 236 VAL B CA 1
ATOM 4191 C C . VAL B 2 236 ? 13.854 -4.564 -80.045 1.00 18.85 236 VAL B C 1
ATOM 4192 O O . VAL B 2 236 ? 12.943 -4.640 -80.879 1.00 18.16 236 VAL B O 1
ATOM 4196 N N . THR B 2 237 ? 14.418 -3.394 -79.729 1.00 17.39 237 THR B N 1
ATOM 4197 C CA . THR B 2 237 ? 14.053 -2.203 -80.484 1.00 17.51 237 THR B CA 1
ATOM 4198 C C . THR B 2 237 ? 14.526 -2.299 -81.933 1.00 19.21 237 THR B C 1
ATOM 4199 O O . THR B 2 237 ? 13.852 -1.793 -82.837 1.00 18.35 237 THR B O 1
ATOM 4203 N N . HIS B 2 238 ? 15.666 -2.950 -82.182 1.00 18.84 238 HIS B N 1
ATOM 4204 C CA . HIS B 2 238 ? 16.088 -3.161 -83.564 1.00 17.56 238 HIS B CA 1
ATOM 4205 C C . HIS B 2 238 ? 15.084 -4.031 -84.312 1.00 19.00 238 HIS B C 1
ATOM 4206 O O . HIS B 2 238 ? 14.723 -3.725 -85.454 1.00 16.41 238 HIS B O 1
ATOM 4213 N N . LEU B 2 239 ? 14.609 -5.111 -83.677 1.00 17.56 239 LEU B N 1
ATOM 4214 C CA . LEU B 2 239 ? 13.588 -5.951 -84.303 1.00 20.54 239 LEU B CA 1
ATOM 4215 C C . LEU B 2 239 ? 12.343 -5.144 -84.661 1.00 14.05 239 LEU B C 1
ATOM 4216 O O . LEU B 2 239 ? 11.780 -5.304 -85.752 1.00 14.32 239 LEU B O 1
ATOM 4221 N N . ARG B 2 240 ? 11.888 -4.284 -83.746 1.00 15.35 240 ARG B N 1
ATOM 4222 C CA . ARG B 2 240 ? 10.759 -3.408 -84.046 1.00 16.10 240 ARG B CA 1
ATOM 4223 C C . ARG B 2 240 ? 11.025 -2.578 -85.296 1.00 16.01 240 ARG B C 1
ATOM 4224 O O . ARG B 2 240 ? 10.149 -2.435 -86.158 1.00 14.46 240 ARG B O 1
ATOM 4232 N N . ASP B 2 241 ? 12.238 -2.035 -85.421 1.00 15.90 241 ASP B N 1
ATOM 4233 C CA . ASP B 2 241 ? 12.543 -1.185 -86.566 1.00 16.04 241 ASP B CA 1
ATOM 4234 C C . ASP B 2 241 ? 12.656 -1.993 -87.852 1.00 17.41 241 ASP B C 1
ATOM 4235 O O . ASP B 2 241 ? 12.270 -1.503 -88.917 1.00 17.72 241 ASP B O 1
ATOM 4240 N N . LEU B 2 242 ? 13.160 -3.230 -87.770 1.00 17.20 242 LEU B N 1
ATOM 4241 C CA . LEU B 2 242 ? 13.166 -4.111 -88.938 1.00 19.20 242 LEU B CA 1
ATOM 4242 C C . LEU B 2 242 ? 11.748 -4.441 -89.388 1.00 18.16 242 LEU B C 1
ATOM 4243 O O . LEU B 2 242 ? 11.458 -4.481 -90.592 1.00 15.82 242 LEU B O 1
ATOM 4248 N N . ILE B 2 243 ? 10.853 -4.695 -88.431 1.00 13.54 243 ILE B N 1
ATOM 4249 C CA . ILE B 2 243 ? 9.477 -5.053 -88.760 1.00 17.29 243 ILE B CA 1
ATOM 4250 C C . ILE B 2 243 ? 8.744 -3.868 -89.377 1.00 16.08 243 ILE B C 1
ATOM 4251 O O . ILE B 2 243 ? 7.984 -4.023 -90.341 1.00 16.45 243 ILE B O 1
ATOM 4256 N N . ARG B 2 244 ? 8.947 -2.667 -88.827 1.00 17.20 244 ARG B N 1
ATOM 4257 C CA . ARG B 2 244 ? 8.308 -1.485 -89.391 1.00 17.76 244 ARG B CA 1
ATOM 4258 C C . ARG B 2 244 ? 8.770 -1.230 -90.820 1.00 18.22 244 ARG B C 1
ATOM 4259 O O . ARG B 2 244 ? 7.983 -0.770 -91.655 1.00 19.41 244 ARG B O 1
ATOM 4267 N N . ALA B 2 245 ? 10.028 -1.534 -91.124 1.00 15.48 245 ALA B N 1
ATOM 4268 C CA . ALA B 2 245 ? 10.543 -1.407 -92.480 1.00 17.98 245 ALA B CA 1
ATOM 4269 C C . ALA B 2 245 ? 10.251 -2.634 -93.338 1.00 19.99 245 ALA B C 1
ATOM 4270 O O . ALA B 2 245 ? 10.635 -2.657 -94.513 1.00 18.10 245 ALA B O 1
ATOM 4272 N N . ARG B 2 246 ? 9.594 -3.651 -92.771 1.00 17.46 246 ARG B N 1
ATOM 4273 C CA . ARG B 2 246 ? 9.219 -4.872 -93.489 1.00 21.99 246 ARG B CA 1
ATOM 4274 C C . ARG B 2 246 ? 10.437 -5.544 -94.116 1.00 19.64 246 ARG B C 1
ATOM 4275 O O . ARG B 2 246 ? 10.382 -6.054 -95.236 1.00 18.54 246 ARG B O 1
ATOM 4283 N N . ARG B 2 247 ? 11.549 -5.539 -93.377 1.00 16.83 247 ARG B N 1
ATOM 4284 C CA . ARG B 2 247 ? 12.781 -6.208 -93.795 1.00 20.11 247 ARG B CA 1
ATOM 4285 C C . ARG B 2 247 ? 12.709 -7.662 -93.332 1.00 21.38 247 ARG B C 1
ATOM 4286 O O . ARG B 2 247 ? 13.355 -8.078 -92.366 1.00 20.18 247 ARG B O 1
ATOM 4294 N N . TRP B 2 248 ? 11.909 -8.451 -94.058 1.00 17.92 248 TRP B N 1
ATOM 4295 C CA . TRP B 2 248 ? 11.559 -9.790 -93.591 1.00 20.88 248 TRP B CA 1
ATOM 4296 C C . TRP B 2 248 ? 12.775 -10.708 -93.511 1.00 23.36 248 TRP B C 1
ATOM 4297 O O . TRP B 2 248 ? 12.906 -11.478 -92.554 1.00 22.75 248 TRP B O 1
ATOM 4308 N N . ASP B 2 249 ? 13.660 -10.668 -94.515 1.00 22.08 249 ASP B N 1
ATOM 4309 C CA . ASP B 2 249 ? 14.872 -11.486 -94.446 1.00 23.84 249 ASP B CA 1
ATOM 4310 C C . ASP B 2 249 ? 15.705 -11.135 -93.215 1.00 21.16 249 ASP B C 1
ATOM 4311 O O . ASP B 2 249 ? 16.220 -12.023 -92.524 1.00 21.81 249 ASP B O 1
ATOM 4316 N N . ASP B 2 250 ? 15.851 -9.842 -92.928 1.00 20.63 250 ASP B N 1
ATOM 4317 C CA . ASP B 2 250 ? 16.595 -9.431 -91.742 1.00 20.25 250 ASP B CA 1
ATOM 4318 C C . ASP B 2 250 ? 15.850 -9.807 -90.466 1.00 19.11 250 ASP B C 1
ATOM 4319 O O . ASP B 2 250 ? 16.473 -10.218 -89.481 1.00 15.84 250 ASP B O 1
ATOM 4324 N N . CYS B 2 251 ? 14.516 -9.684 -90.471 1.00 19.38 251 CYS B N 1
ATOM 4325 C CA . CYS B 2 251 ? 13.718 -10.091 -89.315 1.00 18.97 251 CYS B CA 1
ATOM 4326 C C . CYS B 2 251 ? 13.934 -11.560 -88.980 1.00 22.66 251 CYS B C 1
ATOM 4327 O O . CYS B 2 251 ? 14.046 -11.930 -87.802 1.00 15.59 251 CYS B O 1
ATOM 4330 N N . GLN B 2 252 ? 13.972 -12.416 -90.004 1.00 20.04 252 GLN B N 1
ATOM 4331 C CA . GLN B 2 252 ? 14.178 -13.837 -89.759 1.00 20.53 252 GLN B CA 1
ATOM 4332 C C . GLN B 2 252 ? 15.555 -14.090 -89.167 1.00 19.65 252 GLN B C 1
ATOM 4333 O O . GLN B 2 252 ? 15.693 -14.849 -88.200 1.00 19.32 252 GLN B O 1
ATOM 4339 N N . ALA B 2 253 ? 16.585 -13.444 -89.724 1.00 21.80 253 ALA B N 1
ATOM 4340 C CA . ALA B 2 253 ? 17.941 -13.619 -89.215 1.00 23.50 253 ALA B CA 1
ATOM 4341 C C . ALA B 2 253 ? 18.060 -13.143 -87.772 1.00 20.24 253 ALA B C 1
ATOM 4342 O O . ALA B 2 253 ? 18.688 -13.811 -86.943 1.00 22.98 253 ALA B O 1
ATOM 4344 N N . LEU B 2 254 ? 17.462 -11.994 -87.448 1.00 19.62 254 LEU B N 1
ATOM 4345 C CA . LEU B 2 254 ? 17.516 -11.515 -86.068 1.00 18.19 254 LEU B CA 1
ATOM 4346 C C . LEU B 2 254 ? 16.711 -12.419 -85.142 1.00 18.31 254 LEU B C 1
ATOM 4347 O O . LEU B 2 254 ? 17.166 -12.740 -84.035 1.00 17.21 254 LEU B O 1
ATOM 4352 N N . THR B 2 255 ? 15.513 -12.832 -85.574 1.00 15.38 255 THR B N 1
ATOM 4353 C CA . THR B 2 255 ? 14.704 -13.753 -84.778 1.00 18.23 255 THR B CA 1
ATOM 4354 C C . THR B 2 255 ? 15.473 -15.031 -84.460 1.00 20.64 255 THR B C 1
ATOM 4355 O O . THR B 2 255 ? 15.386 -15.553 -83.341 1.00 20.20 255 THR B O 1
ATOM 4359 N N . ASP B 2 256 ? 16.233 -15.549 -85.435 1.00 18.56 256 ASP B N 1
ATOM 4360 C CA . ASP B 2 256 ? 17.078 -16.713 -85.185 1.00 23.79 256 ASP B CA 1
ATOM 4361 C C . ASP B 2 256 ? 18.162 -16.395 -84.159 1.00 21.68 256 ASP B C 1
ATOM 4362 O O . ASP B 2 256 ? 18.524 -17.248 -83.341 1.00 17.82 256 ASP B O 1
ATOM 4367 N N . GLU B 2 257 ? 18.708 -15.178 -84.203 1.00 20.00 257 GLU B N 1
ATOM 4368 C CA . GLU B 2 257 ? 19.729 -14.792 -83.236 1.00 21.34 257 GLU B CA 1
ATOM 4369 C C . GLU B 2 257 ? 19.151 -14.721 -81.826 1.00 23.72 257 GLU B C 1
ATOM 4370 O O . GLU B 2 257 ? 19.795 -15.159 -80.865 1.00 20.64 257 GLU B O 1
ATOM 4376 N N . LEU B 2 258 ? 17.935 -14.184 -81.683 1.00 19.89 258 LEU B N 1
ATOM 4377 C CA . LEU B 2 258 ? 17.306 -14.133 -80.366 1.00 18.13 258 LEU B CA 1
ATOM 4378 C C . LEU B 2 258 ? 17.035 -15.534 -79.833 1.00 21.61 258 LEU B C 1
ATOM 4379 O O . LEU B 2 258 ? 17.292 -15.819 -78.657 1.00 21.83 258 LEU B O 1
ATOM 4384 N N . GLU B 2 259 ? 16.516 -16.422 -80.685 1.00 21.38 259 GLU B N 1
ATOM 4385 C CA . GLU B 2 259 ? 16.219 -17.786 -80.253 1.00 24.12 259 GLU B CA 1
ATOM 4386 C C . GLU B 2 259 ? 17.482 -18.524 -79.842 1.00 25.42 259 GLU B C 1
ATOM 4387 O O . GLU B 2 259 ? 17.495 -19.228 -78.825 1.00 27.52 259 GLU B O 1
ATOM 4393 N N . GLY B 2 260 ? 18.550 -18.389 -80.630 1.00 20.87 260 GLY B N 1
ATOM 4394 C CA . GLY B 2 260 ? 19.793 -19.065 -80.296 1.00 26.09 260 GLY B CA 1
ATOM 4395 C C . GLY B 2 260 ? 20.407 -18.555 -79.007 1.00 23.06 260 GLY B C 1
ATOM 4396 O O . GLY B 2 260 ? 21.012 -19.318 -78.250 1.00 28.68 260 GLY B O 1
ATOM 4397 N N . ALA B 2 261 ? 20.261 -17.259 -78.736 1.00 21.54 261 ALA B N 1
ATOM 4398 C CA . ALA B 2 261 ? 20.802 -16.710 -77.499 1.00 20.88 261 ALA B CA 1
ATOM 4399 C C . ALA B 2 261 ? 20.053 -17.245 -76.286 1.00 21.89 261 ALA B C 1
ATOM 4400 O O . ALA B 2 261 ? 20.656 -17.482 -75.234 1.00 20.22 261 ALA B O 1
ATOM 4402 N N . LEU B 2 262 ? 18.744 -17.450 -76.419 1.00 21.83 262 LEU B N 1
ATOM 4403 C CA . LEU B 2 262 ? 17.892 -17.900 -75.327 1.00 25.91 262 LEU B CA 1
ATOM 4404 C C . LEU B 2 262 ? 17.739 -19.416 -75.274 1.00 27.74 262 LEU B C 1
ATOM 4405 O O . LEU B 2 262 ? 16.958 -19.915 -74.459 1.00 27.89 262 LEU B O 1
ATOM 4410 N N . GLU B 2 263 ? 18.469 -20.153 -76.114 1.00 26.11 263 GLU B N 1
ATOM 4411 C CA . GLU B 2 263 ? 18.259 -21.594 -76.228 1.00 34.35 263 GLU B CA 1
ATOM 4412 C C . GLU B 2 263 ? 18.418 -22.308 -74.889 1.00 33.06 263 GLU B C 1
ATOM 4413 O O . GLU B 2 263 ? 17.616 -23.187 -74.548 1.00 33.42 263 GLU B O 1
ATOM 4419 N N . THR B 2 264 ? 19.450 -21.956 -74.121 1.00 28.46 264 THR B N 1
ATOM 4420 C CA . THR B 2 264 ? 19.743 -22.644 -72.866 1.00 27.90 264 THR B CA 1
ATOM 4421 C C . THR B 2 264 ? 18.787 -22.280 -71.735 1.00 32.44 264 THR B C 1
ATOM 4422 O O . THR B 2 264 ? 18.920 -22.844 -70.643 1.00 30.66 264 THR B O 1
ATOM 4426 N N . LEU B 2 265 ? 17.837 -21.369 -71.960 1.00 28.09 265 LEU B N 1
ATOM 4427 C CA . LEU B 2 265 ? 16.965 -20.923 -70.877 1.00 29.94 265 LEU B CA 1
ATOM 4428 C C . LEU B 2 265 ? 16.132 -22.068 -70.310 1.00 32.64 265 LEU B C 1
ATOM 4429 O O . LEU B 2 265 ? 15.958 -22.174 -69.091 1.00 32.31 265 LEU B O 1
ATOM 4434 N N . TYR B 2 266 ? 15.612 -22.937 -71.170 1.00 29.98 266 TYR B N 1
ATOM 4435 C CA . TYR B 2 266 ? 14.718 -23.992 -70.713 1.00 36.74 266 TYR B CA 1
ATOM 4436 C C . TYR B 2 266 ? 15.519 -25.256 -70.440 1.00 37.69 266 TYR B C 1
ATOM 4437 O O . TYR B 2 266 ? 16.163 -25.779 -71.362 1.00 34.88 266 TYR B O 1
ATOM 4446 N N . PRO B 2 267 ? 15.510 -25.780 -69.212 1.00 39.19 267 PRO B N 1
ATOM 4447 C CA . PRO B 2 267 ? 16.364 -26.935 -68.881 1.00 44.30 267 PRO B CA 1
ATOM 4448 C C . PRO B 2 267 ? 15.978 -28.161 -69.695 1.00 42.58 267 PRO B C 1
ATOM 4449 O O . PRO B 2 267 ? 14.860 -28.671 -69.589 1.00 47.73 267 PRO B O 1
ATOM 4453 N N . GLY B 2 268 ? 16.918 -28.637 -70.510 1.00 46.23 268 GLY B N 1
ATOM 4454 C CA . GLY B 2 268 ? 16.615 -29.730 -71.420 1.00 43.64 268 GLY B CA 1
ATOM 4455 C C . GLY B 2 268 ? 15.528 -29.389 -72.414 1.00 46.87 268 GLY B C 1
ATOM 4456 O O . GLY B 2 268 ? 14.797 -30.281 -72.861 1.00 42.28 268 GLY B O 1
ATOM 4457 N N . GLY B 2 269 ? 15.387 -28.109 -72.758 1.00 38.87 269 GLY B N 1
ATOM 4458 C CA . GLY B 2 269 ? 14.337 -27.674 -73.657 1.00 36.78 269 GLY B CA 1
ATOM 4459 C C . GLY B 2 269 ? 12.968 -27.812 -73.030 1.00 40.68 269 GLY B C 1
ATOM 4460 O O . GLY B 2 269 ? 11.950 -27.545 -73.674 1.00 42.15 269 GLY B O 1
ATOM 4461 N N . ASN B 2 270 ? 12.933 -28.226 -71.766 1.00 44.63 270 ASN B N 1
ATOM 4462 C CA . ASN B 2 270 ? 11.680 -28.508 -71.075 1.00 41.11 270 ASN B CA 1
ATOM 4463 C C . ASN B 2 270 ? 11.076 -27.188 -70.631 1.00 41.67 270 ASN B C 1
ATOM 4464 O O . ASN B 2 270 ? 11.514 -26.589 -69.644 1.00 40.74 270 ASN B O 1
ATOM 4469 N N . PHE B 2 271 ? 10.066 -26.725 -71.365 1.00 38.78 271 PHE B N 1
ATOM 4470 C CA . PHE B 2 271 ? 9.423 -25.469 -71.000 1.00 39.71 271 PHE B CA 1
ATOM 4471 C C . PHE B 2 271 ? 8.781 -25.565 -69.618 1.00 44.50 271 PHE B C 1
ATOM 4472 O O . PHE B 2 271 ? 9.129 -24.799 -68.711 1.00 41.65 271 PHE B O 1
ATOM 4480 N N . ALA B 2 272 ? 7.866 -26.525 -69.429 1.00 44.01 272 ALA B N 1
ATOM 4481 C CA . ALA B 2 272 ? 7.166 -26.669 -68.150 1.00 40.64 272 ALA B CA 1
ATOM 4482 C C . ALA B 2 272 ? 8.129 -26.668 -66.965 1.00 34.80 272 ALA B C 1
ATOM 4483 O O . ALA B 2 272 ? 7.814 -26.133 -65.896 1.00 34.14 272 ALA B O 1
ATOM 4485 N N . GLU B 2 273 ? 9.314 -27.252 -67.141 1.00 32.78 273 GLU B N 1
ATOM 4486 C CA . GLU B 2 273 ? 10.303 -27.250 -66.069 1.00 34.59 273 GLU B CA 1
ATOM 4487 C C . GLU B 2 273 ? 10.841 -25.846 -65.812 1.00 36.73 273 GLU B C 1
ATOM 4488 O O . GLU B 2 273 ? 11.091 -25.470 -64.659 1.00 28.65 273 GLU B O 1
ATOM 4494 N N . PHE B 2 274 ? 11.036 -25.060 -66.874 1.00 32.84 274 PHE B N 1
ATOM 4495 C CA . PHE B 2 274 ? 11.432 -23.670 -66.689 1.00 27.76 274 PHE B CA 1
ATOM 4496 C C . PHE B 2 274 ? 10.362 -22.884 -65.945 1.00 28.45 274 PHE B C 1
ATOM 4497 O O . PHE B 2 274 ? 10.686 -21.965 -65.183 1.00 26.58 274 PHE B O 1
ATOM 4505 N N . LEU B 2 275 ? 9.086 -23.219 -66.158 1.00 29.53 275 LEU B N 1
ATOM 4506 C CA . LEU B 2 275 ? 8.019 -22.546 -65.423 1.00 34.36 275 LEU B CA 1
ATOM 4507 C C . LEU B 2 275 ? 8.141 -22.765 -63.917 1.00 27.91 275 LEU B C 1
ATOM 4508 O O . LEU B 2 275 ? 7.820 -21.863 -63.136 1.00 30.63 275 LEU B O 1
ATOM 4513 N N . LYS B 2 276 ? 8.612 -23.945 -63.492 1.00 30.03 276 LYS B N 1
ATOM 4514 C CA . LYS B 2 276 ? 8.729 -24.234 -62.062 1.00 25.80 276 LYS B CA 1
ATOM 4515 C C . LYS B 2 276 ? 9.678 -23.269 -61.356 1.00 26.78 276 LYS B C 1
ATOM 4516 O O . LYS B 2 276 ? 9.504 -22.990 -60.163 1.00 28.00 276 LYS B O 1
ATOM 4522 N N . TYR B 2 277 ? 10.687 -22.761 -62.066 1.00 22.25 277 TYR B N 1
ATOM 4523 C CA . TYR B 2 277 ? 11.767 -21.989 -61.464 1.00 23.35 277 TYR B CA 1
ATOM 4524 C C . TYR B 2 277 ? 12.060 -20.729 -62.266 1.00 19.10 277 TYR B C 1
ATOM 4525 O O . TYR B 2 277 ? 13.209 -20.276 -62.324 1.00 15.73 277 TYR B O 1
ATOM 4534 N N . SER B 2 278 ? 11.036 -20.152 -62.895 1.00 20.17 278 SER B N 1
ATOM 4535 C CA . SER B 2 278 ? 11.279 -19.065 -63.834 1.00 20.70 278 SER B CA 1
ATOM 4536 C C . SER B 2 278 ? 11.803 -17.822 -63.126 1.00 21.20 278 SER B C 1
ATOM 4537 O O . SER B 2 278 ? 12.641 -17.097 -63.678 1.00 18.74 278 SER B O 1
ATOM 4540 N N . ILE B 2 279 ? 11.330 -17.563 -61.901 1.00 17.65 279 ILE B N 1
ATOM 4541 C CA . ILE B 2 279 ? 11.820 -16.419 -61.131 1.00 16.52 279 ILE B CA 1
ATOM 4542 C C . ILE B 2 279 ? 13.316 -16.564 -60.870 1.00 21.19 279 ILE B C 1
ATOM 4543 O O . ILE B 2 279 ? 14.097 -15.624 -61.065 1.00 17.51 279 ILE B O 1
ATOM 4548 N N . GLN B 2 280 ? 13.734 -17.759 -60.442 1.00 15.21 280 GLN B N 1
ATOM 4549 C CA . GLN B 2 280 ? 15.137 -18.013 -60.133 1.00 16.07 280 GLN B CA 1
ATOM 4550 C C . GLN B 2 280 ? 16.000 -18.004 -61.390 1.00 17.85 280 GLN B C 1
ATOM 4551 O O . GLN B 2 280 ? 17.102 -17.443 -61.386 1.00 17.29 280 GLN B O 1
ATOM 4557 N N . ILE B 2 281 ? 15.524 -18.633 -62.468 1.00 17.87 281 ILE B N 1
ATOM 4558 C CA . ILE B 2 281 ? 16.311 -18.720 -63.697 1.00 18.50 281 ILE B CA 1
ATOM 4559 C C . ILE B 2 281 ? 16.456 -17.348 -64.344 1.00 19.83 281 ILE B C 1
ATOM 4560 O O . ILE B 2 281 ? 17.551 -16.968 -64.781 1.00 18.85 281 ILE B O 1
ATOM 4565 N N . ASP B 2 282 ? 15.362 -16.579 -64.414 1.00 17.61 282 ASP B N 1
ATOM 4566 C CA . ASP B 2 282 ? 15.439 -15.244 -65.009 1.00 17.36 282 ASP B CA 1
ATOM 4567 C C . ASP B 2 282 ? 16.359 -14.332 -64.201 1.00 19.24 282 ASP B C 1
ATOM 4568 O O . ASP B 2 282 ? 17.111 -13.533 -64.772 1.00 15.95 282 ASP B O 1
ATOM 4573 N N . ASN B 2 283 ? 16.301 -14.429 -62.869 1.00 15.72 283 ASN B N 1
ATOM 4574 C CA . ASN B 2 283 ? 17.196 -13.644 -62.022 1.00 16.65 283 ASN B CA 1
ATOM 4575 C C . ASN B 2 283 ? 18.659 -13.895 -62.380 1.00 17.68 283 ASN B C 1
ATOM 4576 O O . ASN B 2 283 ? 19.451 -12.952 -62.496 1.00 16.08 283 ASN B O 1
ATOM 4581 N N . ALA B 2 284 ? 19.028 -15.163 -62.572 1.00 17.05 284 ALA B N 1
ATOM 4582 C CA . ALA B 2 284 ? 20.387 -15.497 -62.990 1.00 22.93 284 ALA B CA 1
ATOM 4583 C C . ALA B 2 284 ? 20.720 -14.909 -64.358 1.00 20.65 284 ALA B C 1
ATOM 4584 O O . ALA B 2 284 ? 21.866 -14.519 -64.603 1.00 19.39 284 ALA B O 1
ATOM 4586 N N . GLN B 2 285 ? 19.736 -14.839 -65.258 1.00 17.57 285 GLN B N 1
ATOM 4587 C CA . GLN B 2 285 ? 19.972 -14.249 -66.573 1.00 19.83 285 GLN B CA 1
ATOM 4588 C C . GLN B 2 285 ? 20.214 -12.746 -66.473 1.00 17.39 285 GLN B C 1
ATOM 4589 O O . GLN B 2 285 ? 21.107 -12.215 -67.143 1.00 19.12 285 GLN B O 1
ATOM 4595 N N . PHE B 2 286 ? 19.436 -12.042 -65.638 1.00 14.02 286 PHE B N 1
ATOM 4596 C CA . PHE B 2 286 ? 19.620 -10.598 -65.505 1.00 19.99 286 PHE B CA 1
ATOM 4597 C C . PHE B 2 286 ? 20.993 -10.274 -64.936 1.00 21.41 286 PHE B C 1
ATOM 4598 O O . PHE B 2 286 ? 21.649 -9.320 -65.375 1.00 21.32 286 PHE B O 1
ATOM 4606 N N . GLN B 2 287 ? 21.445 -11.071 -63.966 1.00 21.11 287 GLN B N 1
ATOM 4607 C CA . GLN B 2 287 ? 22.764 -10.878 -63.373 1.00 25.31 287 GLN B CA 1
ATOM 4608 C C . GLN B 2 287 ? 23.868 -11.064 -64.407 1.00 19.95 287 GLN B C 1
ATOM 4609 O O . GLN B 2 287 ? 24.760 -10.218 -64.543 1.00 23.06 287 GLN B O 1
ATOM 4615 N N . ALA B 2 288 ? 23.813 -12.170 -65.155 1.00 18.37 288 ALA B N 1
ATOM 4616 C CA . ALA B 2 288 ? 24.880 -12.506 -66.092 1.00 21.93 288 ALA B CA 1
ATOM 4617 C C . ALA B 2 288 ? 24.975 -11.514 -67.245 1.00 24.42 288 ALA B C 1
ATOM 4618 O O . ALA B 2 288 ? 26.073 -11.269 -67.761 1.00 22.28 288 ALA B O 1
ATOM 4620 N N . ALA B 2 289 ? 23.845 -10.940 -67.665 1.00 20.73 289 ALA B N 1
ATOM 4621 C CA . ALA B 2 289 ? 23.849 -10.042 -68.811 1.00 18.37 289 ALA B CA 1
ATOM 4622 C C . ALA B 2 289 ? 24.563 -8.723 -68.532 1.00 24.55 289 ALA B C 1
ATOM 4623 O O . ALA B 2 289 ? 25.039 -8.080 -69.473 1.00 22.54 289 ALA B O 1
ATOM 4625 N N . GLY B 2 290 ? 24.663 -8.289 -67.285 1.00 24.35 290 GLY B N 1
ATOM 4626 C CA . GLY B 2 290 ? 25.529 -7.143 -67.129 1.00 27.18 290 GLY B CA 1
ATOM 4627 C C . GLY B 2 290 ? 24.883 -5.805 -67.371 1.00 24.95 290 GLY B C 1
ATOM 4628 O O . GLY B 2 290 ? 25.482 -4.779 -67.043 1.00 23.66 290 GLY B O 1
ATOM 4629 N N . PHE B 2 291 ? 23.663 -5.773 -67.902 1.00 22.45 291 PHE B N 1
ATOM 4630 C CA . PHE B 2 291 ? 23.075 -4.482 -68.224 1.00 21.91 291 PHE B CA 1
ATOM 4631 C C . PHE B 2 291 ? 22.539 -3.781 -66.981 1.00 20.92 291 PHE B C 1
ATOM 4632 O O . PHE B 2 291 ? 22.593 -2.548 -66.889 1.00 23.91 291 PHE B O 1
ATOM 4640 N N . MET B 2 292 ? 22.021 -4.543 -66.026 1.00 20.64 292 MET B N 1
ATOM 4641 C CA . MET B 2 292 ? 21.584 -4.020 -64.744 1.00 20.92 292 MET B CA 1
ATOM 4642 C C . MET B 2 292 ? 22.251 -4.824 -63.638 1.00 27.44 292 MET B C 1
ATOM 4643 O O . MET B 2 292 ? 22.831 -5.888 -63.876 1.00 27.12 292 MET B O 1
ATOM 4648 N N . ARG B 2 293 ? 22.169 -4.301 -62.417 1.00 22.61 293 ARG B N 1
ATOM 4649 C CA . ARG B 2 293 ? 22.651 -5.015 -61.245 1.00 28.64 293 ARG B CA 1
ATOM 4650 C C . ARG B 2 293 ? 21.504 -5.419 -60.336 1.00 25.00 293 ARG B C 1
ATOM 4651 O O . ARG B 2 293 ? 20.556 -4.656 -60.139 1.00 22.32 293 ARG B O 1
ATOM 4659 N N . THR B 2 294 ? 21.585 -6.638 -59.800 1.00 21.57 294 THR B N 1
ATOM 4660 C CA . THR B 2 294 ? 20.552 -7.103 -58.880 1.00 24.31 294 THR B CA 1
ATOM 4661 C C . THR B 2 294 ? 21.084 -8.216 -57.981 1.00 23.68 294 THR B C 1
ATOM 4662 O O . THR B 2 294 ? 22.012 -8.947 -58.347 1.00 21.23 294 THR B O 1
ATOM 4666 N N . GLY B 2 295 ? 20.489 -8.328 -56.794 1.00 24.84 295 GLY B N 1
ATOM 4667 C CA . GLY B 2 295 ? 20.850 -9.361 -55.848 1.00 20.23 295 GLY B CA 1
ATOM 4668 C C . GLY B 2 295 ? 20.026 -10.617 -56.041 1.00 20.39 295 GLY B C 1
ATOM 4669 O O . GLY B 2 295 ? 19.628 -10.959 -57.160 1.00 22.67 295 GLY B O 1
ATOM 4670 N N . PRO B 2 296 ? 19.750 -11.330 -54.955 1.00 19.86 296 PRO B N 1
ATOM 4671 C CA . PRO B 2 296 ? 19.021 -12.598 -55.054 1.00 17.53 296 PRO B CA 1
ATOM 4672 C C . PRO B 2 296 ? 17.514 -12.363 -55.137 1.00 16.34 296 PRO B C 1
ATOM 4673 O O . PRO B 2 296 ? 17.023 -11.237 -55.062 1.00 18.80 296 PRO B O 1
ATOM 4677 N N . THR B 2 297 ? 16.786 -13.460 -55.319 1.00 16.13 297 THR B N 1
ATOM 4678 C CA . THR B 2 297 ? 15.332 -13.437 -55.360 1.00 16.47 297 THR B CA 1
ATOM 4679 C C . THR B 2 297 ? 14.760 -13.413 -53.946 1.00 17.41 297 THR B C 1
ATOM 4680 O O . THR B 2 297 ? 15.451 -13.698 -52.963 1.00 18.15 297 THR B O 1
ATOM 4684 N N . ARG B 2 298 ? 13.448 -13.072 -53.849 1.00 14.37 298 ARG B N 1
ATOM 4685 C CA . ARG B 2 298 ? 12.811 -12.941 -52.548 1.00 14.11 298 ARG B CA 1
ATOM 4686 C C . ARG B 2 298 ? 12.208 -14.270 -52.102 1.00 15.68 298 ARG B C 1
ATOM 4687 O O . ARG B 2 298 ? 11.834 -15.100 -52.937 1.00 14.71 298 ARG B O 1
ATOM 4695 N N . PRO B 2 299 ? 12.091 -14.481 -50.793 1.00 16.76 299 PRO B N 1
ATOM 4696 C CA . PRO B 2 299 ? 11.382 -15.663 -50.290 1.00 17.83 299 PRO B CA 1
ATOM 4697 C C . PRO B 2 299 ? 9.955 -15.673 -50.804 1.00 17.23 299 PRO B C 1
ATOM 4698 O O . PRO B 2 299 ? 9.310 -14.614 -50.870 1.00 16.77 299 PRO B O 1
ATOM 4702 N N . PRO B 2 300 ? 9.414 -16.848 -51.155 1.00 16.44 300 PRO B N 1
ATOM 4703 C CA . PRO B 2 300 ? 9.994 -18.178 -50.946 1.00 15.77 300 PRO B CA 1
ATOM 4704 C C . PRO B 2 300 ? 10.764 -18.763 -52.134 1.00 14.89 300 PRO B C 1
ATOM 4705 O O . PRO B 2 300 ? 11.175 -19.925 -52.062 1.00 17.40 300 PRO B O 1
ATOM 4709 N N . TYR B 2 301 ? 10.955 -18.000 -53.209 1.00 14.17 301 TYR B N 1
ATOM 4710 C CA . TYR B 2 301 ? 11.466 -18.578 -54.455 1.00 15.91 301 TYR B CA 1
ATOM 4711 C C . TYR B 2 301 ? 12.988 -18.436 -54.552 1.00 18.01 301 TYR B C 1
ATOM 4712 O O . TYR B 2 301 ? 13.539 -17.794 -55.445 1.00 16.69 301 TYR B O 1
ATOM 4721 N N . THR B 2 302 ? 13.666 -19.084 -53.601 1.00 16.00 302 THR B N 1
ATOM 4722 C CA . THR B 2 302 ? 15.120 -19.086 -53.518 1.00 20.67 302 THR B CA 1
ATOM 4723 C C . THR B 2 302 ? 15.757 -20.434 -53.831 1.00 22.07 302 THR B C 1
ATOM 4724 O O . THR B 2 302 ? 16.988 -20.503 -53.938 1.00 23.30 302 THR B O 1
ATOM 4728 N N . GLU B 2 303 ? 14.971 -21.502 -53.964 1.00 19.44 303 GLU B N 1
ATOM 4729 C CA . GLU B 2 303 ? 15.494 -22.851 -54.164 1.00 22.96 303 GLU B CA 1
ATOM 4730 C C . GLU B 2 303 ? 15.378 -23.256 -55.628 1.00 22.64 303 GLU B C 1
ATOM 4731 O O . GLU B 2 303 ? 14.299 -23.149 -56.222 1.00 20.34 303 GLU B O 1
ATOM 4737 N N . VAL B 2 304 ? 16.474 -23.754 -56.193 1.00 20.99 304 VAL B N 1
ATOM 4738 C CA . VAL B 2 304 ? 16.524 -24.056 -57.624 1.00 21.27 304 VAL B CA 1
ATOM 4739 C C . VAL B 2 304 ? 17.690 -24.997 -57.913 1.00 20.97 304 VAL B C 1
ATOM 4740 O O . VAL B 2 304 ? 18.761 -24.860 -57.306 1.00 26.07 304 VAL B O 1
ATOM 4744 N N . PRO B 2 305 ? 17.536 -25.967 -58.813 1.00 24.54 305 PRO B N 1
ATOM 4745 C CA . PRO B 2 305 ? 18.704 -26.737 -59.257 1.00 30.29 305 PRO B CA 1
ATOM 4746 C C . PRO B 2 305 ? 19.780 -25.837 -59.864 1.00 29.85 305 PRO B C 1
ATOM 4747 O O . PRO B 2 305 ? 19.499 -24.930 -60.649 1.00 24.91 305 PRO B O 1
ATOM 4751 N N . GLU B 2 306 ? 21.026 -26.108 -59.474 1.00 34.96 306 GLU B N 1
ATOM 4752 C CA . GLU B 2 306 ? 22.184 -25.332 -59.911 1.00 35.33 306 GLU B CA 1
ATOM 4753 C C . GLU B 2 306 ? 22.274 -25.248 -61.425 1.00 35.68 306 GLU B C 1
ATOM 4754 O O . GLU B 2 306 ? 22.520 -24.172 -61.982 1.00 32.91 306 GLU B O 1
ATOM 4760 N N . SER B 2 307 ? 22.049 -26.372 -62.109 1.00 31.65 307 SER B N 1
ATOM 4761 C CA . SER B 2 307 ? 22.163 -26.413 -63.564 1.00 33.44 307 SER B CA 1
ATOM 4762 C C . SER B 2 307 ? 21.069 -25.608 -64.256 1.00 36.09 307 SER B C 1
ATOM 4763 O O . SER B 2 307 ? 21.220 -25.242 -65.430 1.00 30.46 307 SER B O 1
ATOM 4766 N N . TYR B 2 308 ? 19.969 -25.334 -63.555 1.00 33.43 308 TYR B N 1
ATOM 4767 C CA . TYR B 2 308 ? 18.950 -24.452 -64.105 1.00 27.86 308 TYR B CA 1
ATOM 4768 C C . TYR B 2 308 ? 19.455 -23.019 -64.145 1.00 27.69 308 TYR B C 1
ATOM 4769 O O . TYR B 2 308 ? 19.156 -22.274 -65.086 1.00 21.98 308 TYR B O 1
ATOM 4778 N N . LEU B 2 309 ? 20.233 -22.622 -63.134 1.00 26.80 309 LEU B N 1
ATOM 4779 C CA . LEU B 2 309 ? 20.870 -21.313 -63.154 1.00 26.52 309 LEU B CA 1
ATOM 4780 C C . LEU B 2 309 ? 21.933 -21.231 -64.240 1.00 26.74 309 LEU B C 1
ATOM 4781 O O . LEU B 2 309 ? 22.143 -20.157 -64.816 1.00 23.63 309 LEU B O 1
ATOM 4786 N N . ALA B 2 310 ? 22.612 -22.346 -64.527 1.00 23.13 310 ALA B N 1
ATOM 4787 C CA . ALA B 2 310 ? 23.600 -22.363 -65.601 1.00 25.45 310 ALA B CA 1
ATOM 4788 C C . ALA B 2 310 ? 22.974 -21.933 -66.921 1.00 24.23 310 ALA B C 1
ATOM 4789 O O . ALA B 2 310 ? 23.535 -21.105 -67.648 1.00 22.82 310 ALA B O 1
ATOM 4791 N N . GLY B 2 311 ? 21.802 -22.483 -67.241 1.00 24.52 311 GLY B N 1
ATOM 4792 C CA . GLY B 2 311 ? 21.122 -22.105 -68.465 1.00 24.66 311 GLY B CA 1
ATOM 4793 C C . GLY B 2 311 ? 20.698 -20.650 -68.488 1.00 26.89 311 GLY B C 1
ATOM 4794 O O . GLY B 2 311 ? 20.708 -20.016 -69.545 1.00 20.21 311 GLY B O 1
ATOM 4795 N N . GLY B 2 312 ? 20.324 -20.100 -67.329 1.00 25.86 312 GLY B N 1
ATOM 4796 C CA . GLY B 2 312 ? 19.959 -18.693 -67.275 1.00 20.37 312 GLY B CA 1
ATOM 4797 C C . GLY B 2 312 ? 21.141 -17.772 -67.515 1.00 21.71 312 GLY B C 1
ATOM 4798 O O . GLY B 2 312 ? 21.041 -16.800 -68.268 1.00 19.55 312 GLY B O 1
ATOM 4799 N N . ARG B 2 313 ? 22.283 -18.074 -66.895 1.00 20.25 313 ARG B N 1
ATOM 4800 C CA . ARG B 2 313 ? 23.446 -17.203 -67.028 1.00 18.14 313 ARG B CA 1
ATOM 4801 C C . ARG B 2 313 ? 24.010 -17.228 -68.445 1.00 22.13 313 ARG B C 1
ATOM 4802 O O . ARG B 2 313 ? 24.419 -16.186 -68.972 1.00 21.42 313 ARG B O 1
ATOM 4810 N N . GLU B 2 314 ? 24.051 -18.401 -69.078 1.00 20.99 314 GLU B N 1
ATOM 4811 C CA . GLU B 2 314 ? 24.534 -18.449 -70.453 1.00 23.80 314 GLU B CA 1
ATOM 4812 C C . GLU B 2 314 ? 23.599 -17.701 -71.394 1.00 25.92 314 GLU B C 1
ATOM 4813 O O . GLU B 2 314 ? 24.058 -17.100 -72.373 1.00 22.01 314 GLU B O 1
ATOM 4819 N N . ALA B 2 315 ? 22.292 -17.720 -71.111 1.00 20.98 315 ALA B N 1
ATOM 4820 C CA . ALA B 2 315 ? 21.361 -16.903 -71.883 1.00 22.71 315 ALA B CA 1
ATOM 4821 C C . ALA B 2 315 ? 21.639 -15.417 -71.680 1.00 22.52 315 ALA B C 1
ATOM 4822 O O . ALA B 2 315 ? 21.571 -14.630 -72.633 1.00 22.66 315 ALA B O 1
ATOM 4824 N N . GLY B 2 316 ? 21.965 -15.018 -70.448 1.00 20.45 316 GLY B N 1
ATOM 4825 C CA . GLY B 2 316 ? 22.313 -13.629 -70.196 1.00 20.71 316 GLY B CA 1
ATOM 4826 C C . GLY B 2 316 ? 23.583 -13.209 -70.911 1.00 22.45 316 GLY B C 1
ATOM 4827 O O . GLY B 2 316 ? 23.639 -12.134 -71.518 1.00 20.47 316 GLY B O 1
ATOM 4828 N N . LYS B 2 317 ? 24.619 -14.050 -70.852 1.00 21.85 317 LYS B N 1
ATOM 4829 C CA . LYS B 2 317 ? 25.861 -13.756 -71.561 1.00 25.46 317 LYS B CA 1
ATOM 4830 C C . LYS B 2 317 ? 25.650 -13.734 -73.072 1.00 22.12 317 LYS B C 1
ATOM 4831 O O . LYS B 2 317 ? 26.206 -12.876 -73.768 1.00 27.86 317 LYS B O 1
ATOM 4837 N N . ASN B 2 318 ? 24.855 -14.669 -73.602 1.00 21.52 318 ASN B N 1
ATOM 4838 C CA . ASN B 2 318 ? 24.538 -14.640 -75.027 1.00 23.42 318 ASN B CA 1
ATOM 4839 C C . ASN B 2 318 ? 23.792 -13.362 -75.387 1.00 27.64 318 ASN B C 1
ATOM 4840 O O . ASN B 2 318 ? 24.110 -12.702 -76.385 1.00 23.14 318 ASN B O 1
ATOM 4845 N N . TRP B 2 319 ? 22.793 -12.992 -74.580 1.00 22.36 319 TRP B N 1
ATOM 4846 C CA . TRP B 2 319 ? 22.048 -11.773 -74.873 1.00 21.62 319 TRP B CA 1
ATOM 4847 C C . TRP B 2 319 ? 22.953 -10.553 -74.806 1.00 19.30 319 TRP B C 1
ATOM 4848 O O . TRP B 2 319 ? 22.829 -9.636 -75.627 1.00 20.05 319 TRP B O 1
ATOM 4859 N N . ALA B 2 320 ? 23.882 -10.536 -73.845 1.00 19.90 320 ALA B N 1
ATOM 4860 C CA . ALA B 2 320 ? 24.825 -9.428 -73.722 1.00 20.35 320 ALA B CA 1
ATOM 4861 C C . ALA B 2 320 ? 25.581 -9.183 -75.023 1.00 22.68 320 ALA B C 1
ATOM 4862 O O . ALA B 2 320 ? 25.802 -8.031 -75.414 1.00 22.31 320 ALA B O 1
ATOM 4864 N N . ALA B 2 321 ? 25.987 -10.254 -75.709 1.00 21.94 321 ALA B N 1
ATOM 4865 C CA . ALA B 2 321 ? 26.681 -10.085 -76.982 1.00 24.58 321 ALA B CA 1
ATOM 4866 C C . ALA B 2 321 ? 25.766 -9.464 -78.029 1.00 25.25 321 ALA B C 1
ATOM 4867 O O . ALA B 2 321 ? 26.210 -8.651 -78.848 1.00 24.67 321 ALA B O 1
ATOM 4869 N N . LEU B 2 322 ? 24.481 -9.825 -78.017 1.00 19.67 322 LEU B N 1
ATOM 4870 C CA . LEU B 2 322 ? 23.550 -9.195 -78.946 1.00 20.78 322 LEU B CA 1
ATOM 4871 C C . LEU B 2 322 ? 23.387 -7.712 -78.634 1.00 22.73 322 LEU B C 1
ATOM 4872 O O . LEU B 2 322 ? 23.364 -6.880 -79.549 1.00 19.66 322 LEU B O 1
ATOM 4877 N N . GLN B 2 323 ? 23.296 -7.359 -77.348 1.00 19.24 323 GLN B N 1
ATOM 4878 C CA . GLN B 2 323 ? 23.147 -5.955 -76.977 1.00 19.37 323 GLN B CA 1
ATOM 4879 C C . GLN B 2 323 ? 24.337 -5.128 -77.448 1.00 23.88 323 GLN B C 1
ATOM 4880 O O . GLN B 2 323 ? 24.160 -4.038 -78.006 1.00 26.18 323 GLN B O 1
ATOM 4886 N N . GLN B 2 324 ? 25.558 -5.627 -77.239 1.00 23.80 324 GLN B N 1
ATOM 4887 C CA . GLN B 2 324 ? 26.731 -4.896 -77.710 1.00 26.30 324 GLN B CA 1
ATOM 4888 C C . GLN B 2 324 ? 26.720 -4.751 -79.227 1.00 26.23 324 GLN B C 1
ATOM 4889 O O . GLN B 2 324 ? 27.085 -3.697 -79.758 1.00 27.28 324 GLN B O 1
ATOM 4895 N N . ARG B 2 325 ? 26.285 -5.793 -79.939 1.00 25.40 325 ARG B N 1
ATOM 4896 C CA . ARG B 2 325 ? 26.245 -5.731 -81.396 1.00 25.89 325 ARG B CA 1
ATOM 4897 C C . ARG B 2 325 ? 25.267 -4.668 -81.879 1.00 28.08 325 ARG B C 1
ATOM 4898 O O . ARG B 2 325 ? 25.594 -3.856 -82.753 1.00 30.34 325 ARG B O 1
ATOM 4906 N N . TYR B 2 326 ? 24.059 -4.652 -81.323 1.00 22.66 326 TYR B N 1
ATOM 4907 C CA . TYR B 2 326 ? 22.992 -3.826 -81.870 1.00 24.06 326 TYR B CA 1
ATOM 4908 C C . TYR B 2 326 ? 22.855 -2.468 -81.187 1.00 26.43 326 TYR B C 1
ATOM 4909 O O . TYR B 2 326 ? 22.038 -1.654 -81.630 1.00 28.34 326 TYR B O 1
ATOM 4918 N N . ALA B 2 327 ? 23.642 -2.185 -80.150 1.00 22.19 327 ALA B N 1
ATOM 4919 C CA . ALA B 2 327 ? 23.539 -0.891 -79.467 1.00 25.49 327 ALA B CA 1
ATOM 4920 C C . ALA B 2 327 ? 23.937 0.258 -80.389 1.00 35.97 327 ALA B C 1
ATOM 4921 O O . ALA B 2 327 ? 24.956 0.188 -81.075 1.00 40.02 327 ALA B O 1
ATOM 4923 N N . ASP C 1 5 ? 17.973 -48.592 -102.242 1.00 52.33 5 ASP C N 1
ATOM 4924 C CA . ASP C 1 5 ? 17.275 -47.462 -101.637 1.00 52.60 5 ASP C CA 1
ATOM 4925 C C . ASP C 1 5 ? 16.089 -47.012 -102.494 1.00 50.08 5 ASP C C 1
ATOM 4926 O O . ASP C 1 5 ? 15.950 -47.423 -103.648 1.00 47.00 5 ASP C O 1
ATOM 4931 N N . THR C 1 6 ? 15.235 -46.167 -101.920 1.00 47.78 6 THR C N 1
ATOM 4932 C CA . THR C 1 6 ? 14.089 -45.636 -102.646 1.00 45.73 6 THR C CA 1
ATOM 4933 C C . THR C 1 6 ? 14.512 -44.503 -103.575 1.00 43.43 6 THR C C 1
ATOM 4934 O O . THR C 1 6 ? 15.380 -43.692 -103.240 1.00 44.92 6 THR C O 1
ATOM 4938 N N . LYS C 1 7 ? 13.892 -44.454 -104.754 1.00 45.35 7 LYS C N 1
ATOM 4939 C CA . LYS C 1 7 ? 14.105 -43.326 -105.650 1.00 41.71 7 LYS C CA 1
ATOM 4940 C C . LYS C 1 7 ? 13.346 -42.082 -105.208 1.00 38.66 7 LYS C C 1
ATOM 4941 O O . LYS C 1 7 ? 13.629 -40.992 -105.719 1.00 36.20 7 LYS C O 1
ATOM 4947 N N . LEU C 1 8 ? 12.404 -42.221 -104.276 1.00 32.82 8 LEU C N 1
ATOM 4948 C CA . LEU C 1 8 ? 11.654 -41.086 -103.757 1.00 31.20 8 LEU C CA 1
ATOM 4949 C C . LEU C 1 8 ? 12.483 -40.328 -102.729 1.00 28.40 8 LEU C C 1
ATOM 4950 O O . LEU C 1 8 ? 13.134 -40.928 -101.870 1.00 28.29 8 LEU C O 1
ATOM 4955 N N . THR C 1 9 ? 12.455 -39.001 -102.825 1.00 26.35 9 THR C N 1
ATOM 4956 C CA . THR C 1 9 ? 13.199 -38.117 -101.938 1.00 25.01 9 THR C CA 1
ATOM 4957 C C . THR C 1 9 ? 12.262 -37.038 -101.408 1.00 26.00 9 THR C C 1
ATOM 4958 O O . THR C 1 9 ? 11.088 -36.955 -101.789 1.00 20.51 9 THR C O 1
ATOM 4962 N N . VAL C 1 10 ? 12.806 -36.187 -100.535 1.00 19.41 10 VAL C N 1
ATOM 4963 C CA . VAL C 1 10 ? 12.047 -35.049 -100.017 1.00 23.49 10 VAL C CA 1
ATOM 4964 C C . VAL C 1 10 ? 11.534 -34.161 -101.152 1.00 24.34 10 VAL C C 1
ATOM 4965 O O . VAL C 1 10 ? 10.462 -33.553 -101.036 1.00 21.69 10 VAL C O 1
ATOM 4969 N N . ASP C 1 11 ? 12.261 -34.096 -102.275 1.00 23.57 11 ASP C N 1
ATOM 4970 C CA . ASP C 1 11 ? 11.838 -33.240 -103.383 1.00 23.71 11 ASP C CA 1
ATOM 4971 C C . ASP C 1 11 ? 10.503 -33.680 -103.970 1.00 26.57 11 ASP C C 1
ATOM 4972 O O . ASP C 1 11 ? 9.756 -32.847 -104.495 1.00 25.73 11 ASP C O 1
ATOM 4977 N N . ASP C 1 12 ? 10.197 -34.979 -103.912 1.00 22.90 12 ASP C N 1
ATOM 4978 C CA . ASP C 1 12 ? 8.965 -35.512 -104.480 1.00 22.47 12 ASP C CA 1
ATOM 4979 C C . ASP C 1 12 ? 7.728 -35.209 -103.640 1.00 24.11 12 ASP C C 1
ATOM 4980 O O . ASP C 1 12 ? 6.610 -35.436 -104.118 1.00 27.46 12 ASP C O 1
ATOM 4985 N N . ILE C 1 13 ? 7.886 -34.719 -102.414 1.00 19.31 13 ILE C N 1
ATOM 4986 C CA . ILE C 1 13 ? 6.754 -34.470 -101.518 1.00 19.77 13 ILE C CA 1
ATOM 4987 C C . ILE C 1 13 ? 6.422 -32.984 -101.621 1.00 20.94 13 ILE C C 1
ATOM 4988 O O . ILE C 1 13 ? 6.933 -32.151 -100.864 1.00 17.67 13 ILE C O 1
ATOM 4993 N N . THR C 1 14 ? 5.548 -32.644 -102.569 1.00 18.30 14 THR C N 1
ATOM 4994 C CA . THR C 1 14 ? 5.075 -31.277 -102.742 1.00 20.49 14 THR C CA 1
ATOM 4995 C C . THR C 1 14 ? 3.573 -31.300 -102.986 1.00 20.25 14 THR C C 1
ATOM 4996 O O . THR C 1 14 ? 3.030 -32.289 -103.482 1.00 19.19 14 THR C O 1
ATOM 5000 N N . GLY C 1 15 ? 2.905 -30.203 -102.633 1.00 15.96 15 GLY C N 1
ATOM 5001 C CA . GLY C 1 15 ? 1.479 -30.087 -102.888 1.00 14.80 15 GLY C CA 1
ATOM 5002 C C . GLY C 1 15 ? 0.598 -30.666 -101.799 1.00 19.92 15 GLY C C 1
ATOM 5003 O O . GLY C 1 15 ? 0.905 -30.531 -100.614 1.00 18.40 15 GLY C O 1
ATOM 5004 N N . VAL C 1 16 ? -0.502 -31.314 -102.171 1.00 16.37 16 VAL C N 1
ATOM 5005 C CA . VAL C 1 16 ? -1.463 -31.829 -101.200 1.00 18.52 16 VAL C CA 1
ATOM 5006 C C . VAL C 1 16 ? -1.150 -33.295 -100.926 1.00 17.00 16 VAL C C 1
ATOM 5007 O O . VAL C 1 16 ? -1.206 -34.134 -101.834 1.00 16.37 16 VAL C O 1
ATOM 5011 N N . VAL C 1 17 ? -0.821 -33.607 -99.675 1.00 16.26 17 VAL C N 1
ATOM 5012 C CA . VAL C 1 17 ? -0.668 -34.989 -99.234 1.00 18.57 17 VAL C CA 1
ATOM 5013 C C . VAL C 1 17 ? -2.022 -35.407 -98.669 1.00 16.40 17 VAL C C 1
ATOM 5014 O O . VAL C 1 17 ? -2.365 -35.069 -97.536 1.00 14.98 17 VAL C O 1
ATOM 5018 N N . GLY C 1 18 ? -2.808 -36.127 -99.470 1.00 16.04 18 GLY C N 1
ATOM 5019 C CA . GLY C 1 18 ? -4.148 -36.517 -99.065 1.00 16.25 18 GLY C CA 1
ATOM 5020 C C . GLY C 1 18 ? -4.150 -37.835 -98.314 1.00 14.34 18 GLY C C 1
ATOM 5021 O O . GLY C 1 18 ? -3.576 -38.824 -98.776 1.00 17.36 18 GLY C O 1
ATOM 5022 N N . ILE C 1 19 ? -4.811 -37.847 -97.156 1.00 14.74 19 ILE C N 1
ATOM 5023 C CA . ILE C 1 19 ? -4.976 -39.050 -96.342 1.00 13.52 19 ILE C CA 1
ATOM 5024 C C . ILE C 1 19 ? -6.437 -39.476 -96.420 1.00 15.78 19 ILE C C 1
ATOM 5025 O O . ILE C 1 19 ? -7.334 -38.689 -96.097 1.00 14.28 19 ILE C O 1
ATOM 5030 N N . ILE C 1 20 ? -6.680 -40.719 -96.832 1.00 13.25 20 ILE C N 1
ATOM 5031 C CA . ILE C 1 20 ? -8.051 -41.199 -97.005 1.00 14.65 20 ILE C CA 1
ATOM 5032 C C . ILE C 1 20 ? -8.425 -42.172 -95.892 1.00 15.09 20 ILE C C 1
ATOM 5033 O O . ILE C 1 20 ? -7.547 -42.841 -95.324 1.00 12.67 20 ILE C O 1
ATOM 5038 N N . PRO C 1 21 ? -9.701 -42.270 -95.537 1.00 14.93 21 PRO C N 1
ATOM 5039 C CA . PRO C 1 21 ? -10.152 -43.311 -94.613 1.00 16.55 21 PRO C CA 1
ATOM 5040 C C . PRO C 1 21 ? -10.319 -44.629 -95.360 1.00 16.97 21 PRO C C 1
ATOM 5041 O O . PRO C 1 21 ? -10.142 -44.710 -96.573 1.00 15.27 21 PRO C O 1
ATOM 5045 N N . THR C 1 22 ? -10.680 -45.671 -94.605 1.00 16.48 22 THR C N 1
ATOM 5046 C CA . THR C 1 22 ? -10.879 -46.999 -95.168 1.00 15.64 22 THR C CA 1
ATOM 5047 C C . THR C 1 22 ? -12.370 -47.250 -95.311 1.00 17.05 22 THR C C 1
ATOM 5048 O O . THR C 1 22 ? -13.047 -47.475 -94.294 1.00 16.70 22 THR C O 1
ATOM 5052 N N . PRO C 1 23 ? -12.928 -47.218 -96.522 1.00 17.09 23 PRO C N 1
ATOM 5053 C CA . PRO C 1 23 ? -14.373 -47.436 -96.671 1.00 18.28 23 PRO C CA 1
ATOM 5054 C C . PRO C 1 23 ? -14.794 -48.785 -96.103 1.00 19.71 23 PRO C C 1
ATOM 5055 O O . PRO C 1 23 ? -14.092 -49.790 -96.242 1.00 16.15 23 PRO C O 1
ATOM 5059 N N . SER C 1 24 ? -15.953 -48.796 -95.452 1.00 20.27 24 SER C N 1
ATOM 5060 C CA . SER C 1 24 ? -16.423 -49.967 -94.732 1.00 19.60 24 SER C CA 1
ATOM 5061 C C . SER C 1 24 ? -17.823 -50.346 -95.192 1.00 22.16 24 SER C C 1
ATOM 5062 O O . SER C 1 24 ? -18.587 -49.501 -95.665 1.00 19.56 24 SER C O 1
ATOM 5065 N N . ILE C 1 25 ? -18.146 -51.631 -95.043 1.00 19.19 25 ILE C N 1
ATOM 5066 C CA . ILE C 1 25 ? -19.467 -52.164 -95.375 1.00 24.69 25 ILE C CA 1
ATOM 5067 C C . ILE C 1 25 ? -20.410 -51.916 -94.201 1.00 20.91 25 ILE C C 1
ATOM 5068 O O . ILE C 1 25 ? -19.939 -51.652 -93.087 1.00 19.81 25 ILE C O 1
ATOM 5073 N N . PRO C 1 26 ? -21.735 -51.991 -94.396 1.00 22.39 26 PRO C N 1
ATOM 5074 C CA . PRO C 1 26 ? -22.663 -51.630 -93.304 1.00 24.68 26 PRO C CA 1
ATOM 5075 C C . PRO C 1 26 ? -22.472 -52.403 -92.004 1.00 21.51 26 PRO C C 1
ATOM 5076 O O . PRO C 1 26 ? -22.790 -51.861 -90.938 1.00 25.49 26 PRO C O 1
ATOM 5080 N N . THR C 1 27 ? -21.977 -53.643 -92.047 1.00 23.20 27 THR C N 1
ATOM 5081 C CA . THR C 1 27 ? -21.791 -54.454 -90.849 1.00 25.12 27 THR C CA 1
ATOM 5082 C C . THR C 1 27 ? -20.374 -54.365 -90.293 1.00 22.97 27 THR C C 1
ATOM 5083 O O . THR C 1 27 ? -19.938 -55.271 -89.571 1.00 21.57 27 THR C O 1
ATOM 5087 N N . ALA C 1 28 ? -19.647 -53.293 -90.608 1.00 20.87 28 ALA C N 1
ATOM 5088 C CA . ALA C 1 28 ? -18.262 -53.186 -90.169 1.00 20.85 28 ALA C CA 1
ATOM 5089 C C . ALA C 1 28 ? -18.133 -52.978 -88.664 1.00 17.00 28 ALA C C 1
ATOM 5090 O O . ALA C 1 28 ? -17.029 -53.127 -88.132 1.00 19.32 28 ALA C O 1
ATOM 5092 N N . ASP C 1 29 ? -19.214 -52.619 -87.973 1.00 17.17 29 ASP C N 1
ATOM 5093 C CA . ASP C 1 29 ? -19.148 -52.357 -86.538 1.00 18.93 29 ASP C CA 1
ATOM 5094 C C . ASP C 1 29 ? -19.357 -53.609 -85.698 1.00 23.80 29 ASP C C 1
ATOM 5095 O O . ASP C 1 29 ? -19.429 -53.516 -84.464 1.00 19.70 29 ASP C O 1
ATOM 5100 N N . GLN C 1 30 ? -19.428 -54.763 -86.328 1.00 21.91 30 GLN C N 1
ATOM 5101 C CA . GLN C 1 30 ? -19.703 -56.037 -85.689 1.00 24.11 30 GLN C CA 1
ATOM 5102 C C . GLN C 1 30 ? -18.419 -56.844 -85.548 1.00 23.45 30 GLN C C 1
ATOM 5103 O O . GLN C 1 30 ? -17.705 -57.043 -86.543 1.00 20.60 30 GLN C O 1
ATOM 5109 N N . PRO C 1 31 ? -18.089 -57.308 -84.341 1.00 23.80 31 PRO C N 1
ATOM 5110 C CA . PRO C 1 31 ? -16.869 -58.117 -84.173 1.00 21.44 31 PRO C CA 1
ATOM 5111 C C . PRO C 1 31 ? -16.884 -59.415 -84.963 1.00 22.24 31 PRO C C 1
ATOM 5112 O O . PRO C 1 31 ? -15.810 -59.943 -85.273 1.00 22.29 31 PRO C O 1
ATOM 5116 N N . GLY C 1 32 ? -18.059 -59.932 -85.324 1.00 23.76 32 GLY C N 1
ATOM 5117 C CA . GLY C 1 32 ? -18.135 -61.131 -86.139 1.00 21.67 32 GLY C CA 1
ATOM 5118 C C . GLY C 1 32 ? -17.960 -60.920 -87.628 1.00 20.81 32 GLY C C 1
ATOM 5119 O O . GLY C 1 32 ? -17.919 -61.903 -88.374 1.00 20.52 32 GLY C O 1
ATOM 5120 N N . THR C 1 33 ? -17.860 -59.671 -88.085 1.00 26.68 33 THR C N 1
ATOM 5121 C CA . THR C 1 33 ? -17.597 -59.376 -89.494 1.00 21.33 33 THR C CA 1
ATOM 5122 C C . THR C 1 33 ? -16.111 -59.587 -89.770 1.00 23.52 33 THR C C 1
ATOM 5123 O O . THR C 1 33 ? -15.270 -58.819 -89.290 1.00 21.96 33 THR C O 1
ATOM 5127 N N . ALA C 1 34 ? -15.782 -60.622 -90.547 1.00 20.82 34 ALA C N 1
ATOM 5128 C CA . ALA C 1 34 ? -14.382 -60.956 -90.793 1.00 20.74 34 ALA C CA 1
ATOM 5129 C C . ALA C 1 34 ? -13.714 -59.994 -91.773 1.00 21.68 34 ALA C C 1
ATOM 5130 O O . ALA C 1 34 ? -12.526 -59.686 -91.623 1.00 20.27 34 ALA C O 1
ATOM 5132 N N . PHE C 1 35 ? -14.433 -59.539 -92.797 1.00 19.21 35 PHE C N 1
ATOM 5133 C CA . PHE C 1 35 ? -13.857 -58.674 -93.824 1.00 21.44 35 PHE C CA 1
ATOM 5134 C C . PHE C 1 35 ? -14.799 -57.499 -94.046 1.00 19.16 35 PHE C C 1
ATOM 5135 O O . PHE C 1 35 ? -15.903 -57.674 -94.571 1.00 19.91 35 PHE C O 1
ATOM 5143 N N . SER C 1 36 ? -14.363 -56.303 -93.651 1.00 17.63 36 SER C N 1
ATOM 5144 C CA . SER C 1 36 ? -15.254 -55.156 -93.531 1.00 17.00 36 SER C CA 1
ATOM 5145 C C . SER C 1 36 ? -14.903 -54.015 -94.479 1.00 16.88 36 SER C C 1
ATOM 5146 O O . SER C 1 36 ? -15.485 -52.932 -94.359 1.00 17.98 36 SER C O 1
ATOM 5149 N N . VAL C 1 37 ? -13.981 -54.223 -95.412 1.00 17.74 37 VAL C N 1
ATOM 5150 C CA . VAL C 1 37 ? -13.569 -53.175 -96.341 1.00 19.54 37 VAL C CA 1
ATOM 5151 C C . VAL C 1 37 ? -14.433 -53.241 -97.593 1.00 23.75 37 VAL C C 1
ATOM 5152 O O . VAL C 1 37 ? -14.616 -54.316 -98.182 1.00 19.83 37 VAL C O 1
ATOM 5156 N N . ASP C 1 38 ? -14.969 -52.087 -97.995 1.00 20.63 38 ASP C N 1
ATOM 5157 C CA . ASP C 1 38 ? -15.659 -51.929 -99.275 1.00 21.09 38 ASP C CA 1
ATOM 5158 C C . ASP C 1 38 ? -14.592 -51.639 -100.325 1.00 20.76 38 ASP C C 1
ATOM 5159 O O . ASP C 1 38 ? -14.177 -50.495 -100.525 1.00 18.20 38 ASP C O 1
ATOM 5164 N N . LEU C 1 39 ? -14.147 -52.693 -101.014 1.00 15.36 39 LEU C N 1
ATOM 5165 C CA . LEU C 1 39 ? -13.028 -52.547 -101.939 1.00 17.58 39 LEU C CA 1
ATOM 5166 C C . LEU C 1 39 ? -13.414 -51.748 -103.177 1.00 20.24 39 LEU C C 1
ATOM 5167 O O . LEU C 1 39 ? -12.585 -51.000 -103.706 1.00 18.38 39 LEU C O 1
ATOM 5172 N N . ASP C 1 40 ? -14.655 -51.888 -103.655 1.00 18.32 40 ASP C N 1
ATOM 5173 C CA . ASP C 1 40 ? -15.105 -51.068 -104.778 1.00 22.05 40 ASP C CA 1
ATOM 5174 C C . ASP C 1 40 ? -14.989 -49.582 -104.449 1.00 21.44 40 ASP C C 1
ATOM 5175 O O . ASP C 1 40 ? -14.461 -48.794 -105.247 1.00 18.53 40 ASP C O 1
ATOM 5180 N N . GLU C 1 41 ? -15.473 -49.185 -103.266 1.00 16.40 41 GLU C N 1
ATOM 5181 C CA . GLU C 1 41 ? -15.406 -47.784 -102.856 1.00 21.49 41 GLU C CA 1
ATOM 5182 C C . GLU C 1 41 ? -13.965 -47.333 -102.673 1.00 20.99 41 GLU C C 1
ATOM 5183 O O . GLU C 1 41 ? -13.624 -46.189 -102.993 1.00 20.72 41 GLU C O 1
ATOM 5189 N N . ALA C 1 42 ? -13.107 -48.215 -102.154 1.00 18.84 42 ALA C N 1
ATOM 5190 C CA . ALA C 1 42 ? -11.693 -47.880 -102.034 1.00 19.51 42 ALA C CA 1
ATOM 5191 C C . ALA C 1 42 ? -11.100 -47.513 -103.389 1.00 20.19 42 ALA C C 1
ATOM 5192 O O . ALA C 1 42 ? -10.379 -46.515 -103.508 1.00 17.92 42 ALA C O 1
ATOM 5194 N N . ALA C 1 43 ? -11.407 -48.300 -104.427 1.00 19.38 43 ALA C N 1
ATOM 5195 C CA . ALA C 1 43 ? -10.858 -48.024 -105.754 1.00 21.93 43 ALA C CA 1
ATOM 5196 C C . ALA C 1 43 ? -11.396 -46.715 -106.318 1.00 18.09 43 ALA C C 1
ATOM 5197 O O . ALA C 1 43 ? -10.637 -45.909 -106.869 1.00 18.63 43 ALA C O 1
ATOM 5199 N N . THR C 1 44 ? -12.711 -46.493 -106.217 1.00 20.58 44 THR C N 1
ATOM 5200 C CA . THR C 1 44 ? -13.279 -45.264 -106.764 1.00 22.35 44 THR C CA 1
ATOM 5201 C C . THR C 1 44 ? -12.814 -44.046 -105.974 1.00 19.74 44 THR C C 1
ATOM 5202 O O . THR C 1 44 ? -12.571 -42.981 -106.553 1.00 21.09 44 THR C O 1
ATOM 5206 N N . LEU C 1 45 ? -12.681 -44.181 -104.653 1.00 18.75 45 LEU C N 1
ATOM 5207 C CA . LEU C 1 45 ? -12.182 -43.064 -103.859 1.00 17.15 45 LEU C CA 1
ATOM 5208 C C . LEU C 1 45 ? -10.747 -42.728 -104.241 1.00 17.47 45 LEU C C 1
ATOM 5209 O O . LEU C 1 45 ? -10.410 -41.559 -104.466 1.00 16.88 45 LEU C O 1
ATOM 5214 N N . ALA C 1 46 ? -9.885 -43.746 -104.326 1.00 15.28 46 ALA C N 1
ATOM 5215 C CA . ALA C 1 46 ? -8.491 -43.505 -104.686 1.00 17.79 46 ALA C CA 1
ATOM 5216 C C . ALA C 1 46 ? -8.388 -42.830 -106.046 1.00 21.48 46 ALA C C 1
ATOM 5217 O O . ALA C 1 46 ? -7.583 -41.907 -106.234 1.00 17.45 46 ALA C O 1
ATOM 5219 N N . ASP C 1 47 ? -9.205 -43.269 -107.004 1.00 17.83 47 ASP C N 1
ATOM 5220 C CA . ASP C 1 47 ? -9.168 -42.666 -108.331 1.00 21.21 47 ASP C CA 1
ATOM 5221 C C . ASP C 1 47 ? -9.682 -41.233 -108.295 1.00 20.53 47 ASP C C 1
ATOM 5222 O O . ASP C 1 47 ? -9.137 -40.357 -108.979 1.00 19.81 47 ASP C O 1
ATOM 5227 N N . ALA C 1 48 ? -10.726 -40.975 -107.500 1.00 18.63 48 ALA C N 1
ATOM 5228 C CA . ALA C 1 48 ? -11.242 -39.617 -107.358 1.00 20.64 48 ALA C CA 1
ATOM 5229 C C . ALA C 1 48 ? -10.193 -38.679 -106.774 1.00 16.62 48 ALA C C 1
ATOM 5230 O O . ALA C 1 48 ? -10.117 -37.505 -107.162 1.00 17.86 48 ALA C O 1
ATOM 5232 N N . MET C 1 49 ? -9.377 -39.171 -105.837 1.00 16.63 49 MET C N 1
ATOM 5233 C CA . MET C 1 49 ? -8.310 -38.338 -105.292 1.00 17.66 49 MET C CA 1
ATOM 5234 C C . MET C 1 49 ? -7.310 -37.943 -106.376 1.00 18.74 49 MET C C 1
ATOM 5235 O O . MET C 1 49 ? -6.934 -36.768 -106.481 1.00 16.10 49 MET C O 1
ATOM 5240 N N . VAL C 1 50 ? -6.883 -38.904 -107.204 1.00 16.71 50 VAL C N 1
ATOM 5241 C CA . VAL C 1 50 ? -5.954 -38.593 -108.291 1.00 16.86 50 VAL C CA 1
ATOM 5242 C C . VAL C 1 50 ? -6.570 -37.578 -109.243 1.00 17.64 50 VAL C C 1
ATOM 5243 O O . VAL C 1 50 ? -5.943 -36.571 -109.598 1.00 17.73 50 VAL C O 1
ATOM 5247 N N . ARG C 1 51 ? -7.807 -37.832 -109.677 1.00 19.21 51 ARG C N 1
ATOM 5248 C CA . ARG C 1 51 ? -8.452 -36.946 -110.639 1.00 20.85 51 ARG C CA 1
ATOM 5249 C C . ARG C 1 51 ? -8.768 -35.588 -110.034 1.00 21.58 51 ARG C C 1
ATOM 5250 O O . ARG C 1 51 ? -8.856 -34.594 -110.764 1.00 20.87 51 ARG C O 1
ATOM 5258 N N . GLY C 1 52 ? -8.950 -35.527 -108.718 1.00 17.92 52 GLY C N 1
ATOM 5259 C CA . GLY C 1 52 ? -9.173 -34.282 -108.016 1.00 20.80 52 GLY C CA 1
ATOM 5260 C C . GLY C 1 52 ? -7.938 -33.460 -107.736 1.00 20.04 52 GLY C C 1
ATOM 5261 O O . GLY C 1 52 ? -8.038 -32.404 -107.109 1.00 22.15 52 GLY C O 1
ATOM 5262 N N . GLY C 1 53 ? -6.764 -33.916 -108.166 1.00 16.11 53 GLY C N 1
ATOM 5263 C CA . GLY C 1 53 ? -5.552 -33.139 -108.037 1.00 18.26 53 GLY C CA 1
ATOM 5264 C C . GLY C 1 53 ? -4.698 -33.443 -106.827 1.00 20.04 53 GLY C C 1
ATOM 5265 O O . GLY C 1 53 ? -3.700 -32.746 -106.612 1.00 17.18 53 GLY C O 1
ATOM 5266 N N . VAL C 1 54 ? -5.054 -34.450 -106.024 1.00 17.39 54 VAL C N 1
ATOM 5267 C CA . VAL C 1 54 ? -4.193 -34.838 -104.914 1.00 18.50 54 VAL C CA 1
ATOM 5268 C C . VAL C 1 54 ? -2.827 -35.255 -105.451 1.00 16.60 54 VAL C C 1
ATOM 5269 O O . VAL C 1 54 ? -2.725 -35.984 -106.447 1.00 18.69 54 VAL C O 1
ATOM 5273 N N . ASP C 1 55 ? -1.765 -34.784 -104.792 1.00 17.64 55 ASP C N 1
ATOM 5274 C CA . ASP C 1 55 ? -0.394 -35.001 -105.247 1.00 16.66 55 ASP C CA 1
ATOM 5275 C C . ASP C 1 55 ? 0.241 -36.253 -104.657 1.00 18.80 55 ASP C C 1
ATOM 5276 O O . ASP C 1 55 ? 1.022 -36.927 -105.339 1.00 20.50 55 ASP C O 1
ATOM 5281 N N . VAL C 1 56 ? -0.054 -36.560 -103.396 1.00 18.68 56 VAL C N 1
ATOM 5282 C CA . VAL C 1 56 ? 0.441 -37.759 -102.724 1.00 18.83 56 VAL C CA 1
ATOM 5283 C C . VAL C 1 56 ? -0.712 -38.341 -101.922 1.00 20.01 56 VAL C C 1
ATOM 5284 O O . VAL C 1 56 ? -1.463 -37.601 -101.279 1.00 18.04 56 VAL C O 1
ATOM 5288 N N . LEU C 1 57 ? -0.865 -39.665 -101.968 1.00 18.28 57 LEU C N 1
ATOM 5289 C CA . LEU C 1 57 ? -1.944 -40.358 -101.275 1.00 17.95 57 LEU C CA 1
ATOM 5290 C C . LEU C 1 57 ? -1.376 -41.213 -100.152 1.00 19.03 57 LEU C C 1
ATOM 5291 O O . LEU C 1 57 ? -0.398 -41.941 -100.355 1.00 17.96 57 LEU C O 1
ATOM 5296 N N . MET C 1 58 ? -1.990 -41.129 -98.972 1.00 17.50 58 MET C N 1
ATOM 5297 C CA . MET C 1 58 ? -1.617 -41.971 -97.845 1.00 16.87 58 MET C CA 1
ATOM 5298 C C . MET C 1 58 ? -2.862 -42.640 -97.278 1.00 17.26 58 MET C C 1
ATOM 5299 O O . MET C 1 58 ? -3.979 -42.138 -97.424 1.00 18.46 58 MET C O 1
ATOM 5304 N N . THR C 1 59 ? -2.659 -43.792 -96.642 1.00 14.93 59 THR C N 1
ATOM 5305 C CA . THR C 1 59 ? -3.748 -44.589 -96.105 1.00 16.31 59 THR C CA 1
ATOM 5306 C C . THR C 1 59 ? -3.463 -44.922 -94.651 1.00 16.01 59 THR C C 1
ATOM 5307 O O . THR C 1 59 ? -2.329 -44.811 -94.180 1.00 16.12 59 THR C O 1
ATOM 5311 N N . THR C 1 60 ? -4.524 -45.335 -93.963 1.00 13.16 60 THR C N 1
ATOM 5312 C CA . THR C 1 60 ? -4.473 -45.991 -92.660 1.00 13.77 60 THR C CA 1
ATOM 5313 C C . THR C 1 60 ? -3.502 -45.296 -91.705 1.00 17.53 60 THR C C 1
ATOM 5314 O O . THR C 1 60 ? -2.494 -45.851 -91.264 1.00 15.99 60 THR C O 1
ATOM 5318 N N . GLY C 1 61 ? -3.832 -44.040 -91.413 1.00 15.77 61 GLY C N 1
ATOM 5319 C CA . GLY C 1 61 ? -3.383 -43.384 -90.204 1.00 15.70 61 GLY C CA 1
ATOM 5320 C C . GLY C 1 61 ? -4.428 -43.620 -89.131 1.00 17.25 61 GLY C C 1
ATOM 5321 O O . GLY C 1 61 ? -5.026 -44.701 -89.095 1.00 17.55 61 GLY C O 1
ATOM 5322 N N . THR C 1 62 ? -4.681 -42.623 -88.273 1.00 16.07 62 THR C N 1
ATOM 5323 C CA . THR C 1 62 ? -5.618 -42.808 -87.166 1.00 16.65 62 THR C CA 1
ATOM 5324 C C . THR C 1 62 ? -7.053 -42.943 -87.668 1.00 16.79 62 THR C C 1
ATOM 5325 O O . THR C 1 62 ? -7.719 -43.955 -87.411 1.00 17.08 62 THR C O 1
ATOM 5329 N N . PHE C 1 63 ? -7.559 -41.929 -88.381 1.00 15.07 63 PHE C N 1
ATOM 5330 C CA . PHE C 1 63 ? -8.951 -42.007 -88.819 1.00 17.10 63 PHE C CA 1
ATOM 5331 C C . PHE C 1 63 ? -9.153 -43.057 -89.901 1.00 18.15 63 PHE C C 1
ATOM 5332 O O . PHE C 1 63 ? -10.290 -43.493 -90.109 1.00 17.91 63 PHE C O 1
ATOM 5340 N N . GLY C 1 64 ? -8.085 -43.462 -90.594 1.00 15.34 64 GLY C N 1
ATOM 5341 C CA . GLY C 1 64 ? -8.135 -44.610 -91.488 1.00 14.27 64 GLY C CA 1
ATOM 5342 C C . GLY C 1 64 ? -8.207 -45.946 -90.781 1.00 18.26 64 GLY C C 1
ATOM 5343 O O . GLY C 1 64 ? -8.190 -46.992 -91.440 1.00 17.29 64 GLY C O 1
ATOM 5344 N N . GLU C 1 65 ? -8.262 -45.928 -89.447 1.00 18.95 65 GLU C N 1
ATOM 5345 C CA . GLU C 1 65 ? -8.460 -47.123 -88.628 1.00 17.13 65 GLU C CA 1
ATOM 5346 C C . GLU C 1 65 ? -7.336 -48.136 -88.824 1.00 17.96 65 GLU C C 1
ATOM 5347 O O . GLU C 1 65 ? -7.566 -49.347 -88.909 1.00 18.53 65 GLU C O 1
ATOM 5353 N N . CYS C 1 66 ? -6.099 -47.631 -88.884 1.00 17.02 66 CYS C N 1
ATOM 5354 C CA . CYS C 1 66 ? -4.936 -48.513 -88.847 1.00 16.43 66 CYS C CA 1
ATOM 5355 C C . CYS C 1 66 ? -4.988 -49.445 -87.642 1.00 14.75 66 CYS C C 1
ATOM 5356 O O . CYS C 1 66 ? -4.551 -50.599 -87.728 1.00 14.98 66 CYS C O 1
ATOM 5359 N N . ALA C 1 67 ? -5.547 -48.971 -86.525 1.00 17.43 67 ALA C N 1
ATOM 5360 C CA . ALA C 1 67 ? -5.582 -49.766 -85.302 1.00 16.23 67 ALA C CA 1
ATOM 5361 C C . ALA C 1 67 ? -6.528 -50.955 -85.418 1.00 18.49 67 ALA C C 1
ATOM 5362 O O . ALA C 1 67 ? -6.220 -52.043 -84.916 1.00 19.81 67 ALA C O 1
ATOM 5364 N N . SER C 1 68 ? -7.690 -50.773 -86.058 1.00 16.83 68 SER C N 1
ATOM 5365 C CA . SER C 1 68 ? -8.769 -51.750 -85.945 1.00 18.41 68 SER C CA 1
ATOM 5366 C C . SER C 1 68 ? -8.951 -52.635 -87.174 1.00 19.21 68 SER C C 1
ATOM 5367 O O . SER C 1 68 ? -9.761 -53.567 -87.121 1.00 19.35 68 SER C O 1
ATOM 5370 N N . LEU C 1 69 ? -8.229 -52.385 -88.264 1.00 16.16 69 LEU C N 1
ATOM 5371 C CA . LEU C 1 69 ? -8.282 -53.275 -89.416 1.00 16.77 69 LEU C CA 1
ATOM 5372 C C . LEU C 1 69 ? -7.467 -54.535 -89.150 1.00 15.90 69 LEU C C 1
ATOM 5373 O O . LEU C 1 69 ? -6.407 -54.484 -88.520 1.00 18.20 69 LEU C O 1
ATOM 5378 N N . THR C 1 70 ? -7.957 -55.670 -89.648 1.00 16.48 70 THR C N 1
ATOM 5379 C CA . THR C 1 70 ? -7.150 -56.882 -89.627 1.00 16.29 70 THR C CA 1
ATOM 5380 C C . THR C 1 70 ? -6.041 -56.788 -90.672 1.00 17.82 70 THR C C 1
ATOM 5381 O O . THR C 1 70 ? -6.088 -55.967 -91.593 1.00 16.98 70 THR C O 1
ATOM 5385 N N . TRP C 1 71 ? -5.026 -57.642 -90.509 1.00 15.42 71 TRP C N 1
ATOM 5386 C CA . TRP C 1 71 ? -3.906 -57.652 -91.446 1.00 22.52 71 TRP C CA 1
ATOM 5387 C C . TRP C 1 71 ? -4.367 -58.027 -92.850 1.00 22.25 71 TRP C C 1
ATOM 5388 O O . TRP C 1 71 ? -3.868 -57.478 -93.840 1.00 19.22 71 TRP C O 1
ATOM 5399 N N . ASP C 1 72 ? -5.338 -58.937 -92.956 1.00 17.78 72 ASP C N 1
ATOM 5400 C CA . ASP C 1 72 ? -5.866 -59.281 -94.270 1.00 22.81 72 ASP C CA 1
ATOM 5401 C C . ASP C 1 72 ? -6.620 -58.111 -94.890 1.00 20.39 72 ASP C C 1
ATOM 5402 O O . ASP C 1 72 ? -6.525 -57.878 -96.099 1.00 19.04 72 ASP C O 1
ATOM 5407 N N . GLU C 1 73 ? -7.380 -57.368 -94.078 1.00 17.63 73 GLU C N 1
ATOM 5408 C CA . GLU C 1 73 ? -8.081 -56.194 -94.586 1.00 20.82 73 GLU C CA 1
ATOM 5409 C C . GLU C 1 73 ? -7.103 -55.126 -95.064 1.00 20.15 73 GLU C C 1
ATOM 5410 O O . GLU C 1 73 ? -7.328 -54.489 -96.100 1.00 18.73 73 GLU C O 1
ATOM 5416 N N . LEU C 1 74 ? -6.019 -54.907 -94.313 1.00 19.08 74 LEU C N 1
ATOM 5417 C CA . LEU C 1 74 ? -5.052 -53.871 -94.672 1.00 20.09 74 LEU C CA 1
ATOM 5418 C C . LEU C 1 74 ? -4.357 -54.186 -95.993 1.00 16.79 74 LEU C C 1
ATOM 5419 O O . LEU C 1 74 ? -4.213 -53.304 -96.849 1.00 19.01 74 LEU C O 1
ATOM 5424 N N . GLN C 1 75 ? -3.911 -55.433 -96.173 1.00 19.04 75 GLN C N 1
ATOM 5425 C CA . GLN C 1 75 ? -3.288 -55.832 -97.434 1.00 22.02 75 GLN C CA 1
ATOM 5426 C C . GLN C 1 75 ? -4.228 -55.604 -98.608 1.00 18.78 75 GLN C C 1
ATOM 5427 O O . GLN C 1 75 ? -3.849 -54.992 -99.614 1.00 18.04 75 GLN C O 1
ATOM 5433 N N . SER C 1 76 ? -5.460 -56.113 -98.498 1.00 16.32 76 SER C N 1
ATOM 5434 C CA . SER C 1 76 ? -6.415 -56.012 -99.600 1.00 19.39 76 SER C CA 1
ATOM 5435 C C . SER C 1 76 ? -6.752 -54.560 -99.910 1.00 19.72 76 SER C C 1
ATOM 5436 O O . SER C 1 76 ? -6.845 -54.176 -101.082 1.00 15.10 76 SER C O 1
ATOM 5439 N N . PHE C 1 77 ? -6.959 -53.747 -98.869 1.00 14.33 77 PHE C N 1
ATOM 5440 C CA . PHE C 1 77 ? -7.257 -52.331 -99.066 1.00 15.80 77 PHE C CA 1
ATOM 5441 C C . PHE C 1 77 ? -6.105 -51.626 -99.769 1.00 15.63 77 PHE C C 1
ATOM 5442 O O . PHE C 1 77 ? -6.303 -50.935 -100.774 1.00 18.13 77 PHE C O 1
ATOM 5450 N N . VAL C 1 78 ? -4.883 -51.816 -99.268 1.00 17.23 78 VAL C N 1
ATOM 5451 C CA . VAL C 1 78 ? -3.730 -51.132 -99.844 1.00 13.32 78 VAL C CA 1
ATOM 5452 C C . VAL C 1 78 ? -3.519 -51.573 -101.287 1.00 17.99 78 VAL C C 1
ATOM 5453 O O . VAL C 1 78 ? -3.325 -50.744 -102.184 1.00 16.89 78 VAL C O 1
ATOM 5457 N N . ALA C 1 79 ? -3.581 -52.884 -101.538 1.00 16.01 79 ALA C N 1
ATOM 5458 C CA . ALA C 1 79 ? -3.430 -53.383 -102.905 1.00 18.82 79 ALA C CA 1
ATOM 5459 C C . ALA C 1 79 ? -4.479 -52.781 -103.836 1.00 18.47 79 ALA C C 1
ATOM 5460 O O . ALA C 1 79 ? -4.169 -52.407 -104.974 1.00 18.96 79 ALA C O 1
ATOM 5462 N N . THR C 1 80 ? -5.726 -52.680 -103.367 1.00 17.72 80 THR C N 1
ATOM 5463 C CA . THR C 1 80 ? -6.787 -52.091 -104.180 1.00 15.23 80 THR C CA 1
ATOM 5464 C C . THR C 1 80 ? -6.516 -50.615 -104.461 1.00 20.63 80 THR C C 1
ATOM 5465 O O . THR C 1 80 ? -6.706 -50.143 -105.589 1.00 16.85 80 THR C O 1
ATOM 5469 N N . VAL C 1 81 ? -6.069 -49.875 -103.446 1.00 18.31 81 VAL C N 1
ATOM 5470 C CA . VAL C 1 81 ? -5.742 -48.460 -103.628 1.00 17.55 81 VAL C CA 1
ATOM 5471 C C . VAL C 1 81 ? -4.575 -48.303 -104.593 1.00 16.76 81 VAL C C 1
ATOM 5472 O O . VAL C 1 81 ? -4.605 -47.465 -105.502 1.00 14.92 81 VAL C O 1
ATOM 5476 N N . VAL C 1 82 ? -3.527 -49.109 -104.404 1.00 17.65 82 VAL C N 1
ATOM 5477 C CA . VAL C 1 82 ? -2.348 -49.030 -105.264 1.00 19.40 82 VAL C CA 1
ATOM 5478 C C . VAL C 1 82 ? -2.734 -49.287 -106.717 1.00 22.51 82 VAL C C 1
ATOM 5479 O O . VAL C 1 82 ? -2.352 -48.534 -107.624 1.00 19.69 82 VAL C O 1
ATOM 5483 N N . ASP C 1 83 ? -3.513 -50.346 -106.955 1.00 19.04 83 ASP C N 1
ATOM 5484 C CA . ASP C 1 83 ? -3.928 -50.675 -108.316 1.00 20.58 83 ASP C CA 1
ATOM 5485 C C . ASP C 1 83 ? -4.781 -49.565 -108.919 1.00 24.24 83 ASP C C 1
ATOM 5486 O O . ASP C 1 83 ? -4.642 -49.244 -110.105 1.00 23.09 83 ASP C O 1
ATOM 5491 N N . ALA C 1 84 ? -5.672 -48.969 -108.121 1.00 18.47 84 ALA C N 1
ATOM 5492 C CA . ALA C 1 84 ? -6.521 -47.904 -108.646 1.00 22.26 84 ALA C CA 1
ATOM 5493 C C . ALA C 1 84 ? -5.698 -46.680 -109.034 1.00 23.40 84 ALA C C 1
ATOM 5494 O O . ALA C 1 84 ? -5.945 -46.063 -110.079 1.00 21.80 84 ALA C O 1
ATOM 5496 N N . VAL C 1 85 ? -4.705 -46.320 -108.220 1.00 21.98 85 VAL C N 1
ATOM 5497 C CA . VAL C 1 85 ? -3.866 -45.174 -108.557 1.00 18.65 85 VAL C CA 1
ATOM 5498 C C . VAL C 1 85 ? -3.047 -45.463 -109.810 1.00 19.55 85 VAL C C 1
ATOM 5499 O O . VAL C 1 85 ? -2.843 -44.578 -110.650 1.00 18.04 85 VAL C O 1
ATOM 5503 N N . ALA C 1 86 ? -2.569 -46.701 -109.957 1.00 19.38 86 ALA C N 1
ATOM 5504 C CA . ALA C 1 86 ? -1.878 -47.147 -111.170 1.00 22.14 86 ALA C CA 1
ATOM 5505 C C . ALA C 1 86 ? -0.667 -46.270 -111.484 1.00 23.46 86 ALA C C 1
ATOM 5506 O O . ALA C 1 86 ? -0.446 -45.870 -112.630 1.00 19.86 86 ALA C O 1
ATOM 5508 N N . GLY C 1 87 ? 0.109 -45.947 -110.450 1.00 18.13 87 GLY C N 1
ATOM 5509 C CA . GLY C 1 87 ? 1.347 -45.215 -110.610 1.00 25.49 87 GLY C CA 1
ATOM 5510 C C . GLY C 1 87 ? 1.224 -43.734 -110.901 1.00 24.24 87 GLY C C 1
ATOM 5511 O O . GLY C 1 87 ? 2.248 -43.092 -111.155 1.00 21.78 87 GLY C O 1
ATOM 5512 N N . ARG C 1 88 ? 0.016 -43.161 -110.856 1.00 20.94 88 ARG C N 1
ATOM 5513 C CA . ARG C 1 88 ? -0.152 -41.758 -111.240 1.00 20.85 88 ARG C CA 1
ATOM 5514 C C . ARG C 1 88 ? 0.433 -40.811 -110.194 1.00 26.26 88 ARG C C 1
ATOM 5515 O O . ARG C 1 88 ? 0.961 -39.747 -110.542 1.00 20.67 88 ARG C O 1
ATOM 5523 N N . ILE C 1 89 ? 0.334 -41.167 -108.916 1.00 20.34 89 ILE C N 1
ATOM 5524 C CA . ILE C 1 89 ? 0.939 -40.406 -107.822 1.00 21.23 89 ILE C CA 1
ATOM 5525 C C . ILE C 1 89 ? 1.506 -41.384 -106.802 1.00 22.82 89 ILE C C 1
ATOM 5526 O O . ILE C 1 89 ? 1.090 -42.550 -106.744 1.00 17.58 89 ILE C O 1
ATOM 5531 N N . PRO C 1 90 ? 2.471 -40.940 -105.988 1.00 19.06 90 PRO C N 1
ATOM 5532 C CA . PRO C 1 90 ? 3.026 -41.833 -104.958 1.00 19.67 90 PRO C CA 1
ATOM 5533 C C . PRO C 1 90 ? 1.976 -42.228 -103.928 1.00 18.86 90 PRO C C 1
ATOM 5534 O O . PRO C 1 90 ? 1.142 -41.417 -103.517 1.00 19.57 90 PRO C O 1
ATOM 5538 N N . VAL C 1 91 ? 2.042 -43.485 -103.495 1.00 20.55 91 VAL C N 1
ATOM 5539 C CA . VAL C 1 91 ? 1.111 -44.041 -102.519 1.00 20.39 91 VAL C CA 1
ATOM 5540 C C . VAL C 1 91 ? 1.907 -44.506 -101.307 1.00 20.81 91 VAL C C 1
ATOM 5541 O O . VAL C 1 91 ? 2.791 -45.368 -101.426 1.00 19.27 91 VAL C O 1
ATOM 5545 N N . PHE C 1 92 ? 1.578 -43.954 -100.144 1.00 17.17 92 PHE C N 1
ATOM 5546 C CA . PHE C 1 92 ? 2.211 -44.302 -98.875 1.00 18.77 92 PHE C CA 1
ATOM 5547 C C . PHE C 1 92 ? 1.218 -45.119 -98.054 1.00 17.00 92 PHE C C 1
ATOM 5548 O O . PHE C 1 92 ? 0.174 -44.604 -97.640 1.00 18.41 92 PHE C O 1
ATOM 5556 N N . ALA C 1 93 ? 1.541 -46.388 -97.820 1.00 15.64 93 ALA C N 1
ATOM 5557 C CA . ALA C 1 93 ? 0.659 -47.264 -97.060 1.00 17.44 93 ALA C CA 1
ATOM 5558 C C . ALA C 1 93 ? 0.902 -47.103 -95.564 1.00 17.35 93 ALA C C 1
ATOM 5559 O O . ALA C 1 93 ? 2.039 -47.222 -95.092 1.00 17.34 93 ALA C O 1
ATOM 5561 N N . GLY C 1 94 ? -0.170 -46.849 -94.818 1.00 13.45 94 GLY C N 1
ATOM 5562 C CA . GLY C 1 94 ? -0.069 -46.733 -93.376 1.00 19.28 94 GLY C CA 1
ATOM 5563 C C . GLY C 1 94 ? 0.156 -48.063 -92.683 1.00 19.68 94 GLY C C 1
ATOM 5564 O O . GLY C 1 94 ? -0.697 -48.958 -92.728 1.00 18.71 94 GLY C O 1
ATOM 5565 N N . ALA C 1 95 ? 1.315 -48.201 -92.040 1.00 15.62 95 ALA C N 1
ATOM 5566 C CA . ALA C 1 95 ? 1.703 -49.424 -91.350 1.00 20.47 95 ALA C CA 1
ATOM 5567 C C . ALA C 1 95 ? 2.207 -49.032 -89.970 1.00 21.08 95 ALA C C 1
ATOM 5568 O O . ALA C 1 95 ? 3.289 -48.450 -89.843 1.00 26.92 95 ALA C O 1
ATOM 5570 N N . THR C 1 96 ? 1.412 -49.324 -88.944 1.00 16.67 96 THR C N 1
ATOM 5571 C CA . THR C 1 96 ? 1.781 -49.044 -87.562 1.00 16.02 96 THR C CA 1
ATOM 5572 C C . THR C 1 96 ? 1.299 -50.202 -86.705 1.00 18.07 96 THR C C 1
ATOM 5573 O O . THR C 1 96 ? 0.099 -50.484 -86.673 1.00 22.12 96 THR C O 1
ATOM 5577 N N . THR C 1 97 ? 2.223 -50.872 -86.023 1.00 17.30 97 THR C N 1
ATOM 5578 C CA . THR C 1 97 ? 1.898 -51.949 -85.096 1.00 17.86 97 THR C CA 1
ATOM 5579 C C . THR C 1 97 ? 2.423 -51.590 -83.707 1.00 18.48 97 THR C C 1
ATOM 5580 O O . THR C 1 97 ? 2.894 -50.476 -83.466 1.00 15.31 97 THR C O 1
ATOM 5584 N N . LEU C 1 98 ? 2.334 -52.556 -82.790 1.00 15.44 98 LEU C N 1
ATOM 5585 C CA . LEU C 1 98 ? 2.825 -52.376 -81.433 1.00 13.79 98 LEU C CA 1
ATOM 5586 C C . LEU C 1 98 ? 4.329 -52.584 -81.296 1.00 15.21 98 LEU C C 1
ATOM 5587 O O . LEU C 1 98 ? 4.864 -52.333 -80.211 1.00 16.22 98 LEU C O 1
ATOM 5592 N N . ASN C 1 99 ? 5.026 -53.048 -82.335 1.00 15.84 99 ASN C N 1
ATOM 5593 C CA . ASN C 1 99 ? 6.455 -53.306 -82.199 1.00 15.80 99 ASN C CA 1
ATOM 5594 C C . ASN C 1 99 ? 7.155 -53.218 -83.549 1.00 18.11 99 ASN C C 1
ATOM 5595 O O . ASN C 1 99 ? 6.525 -53.183 -84.610 1.00 17.57 99 ASN C O 1
ATOM 5600 N N . THR C 1 100 ? 8.490 -53.225 -83.479 1.00 16.53 100 THR C N 1
ATOM 5601 C CA . THR C 1 100 ? 9.330 -52.946 -84.639 1.00 17.22 100 THR C CA 1
ATOM 5602 C C . THR C 1 100 ? 9.273 -54.070 -85.666 1.00 17.03 100 THR C C 1
ATOM 5603 O O . THR C 1 100 ? 9.227 -53.809 -86.873 1.00 14.98 100 THR C O 1
ATOM 5607 N N . ARG C 1 101 ? 9.279 -55.327 -85.206 1.00 14.78 101 ARG C N 1
ATOM 5608 C CA . ARG C 1 101 ? 9.375 -56.455 -86.129 1.00 17.77 101 ARG C CA 1
ATOM 5609 C C . ARG C 1 101 ? 8.062 -56.714 -86.857 1.00 17.45 101 ARG C C 1
ATOM 5610 O O . ARG C 1 101 ? 8.079 -57.115 -88.027 1.00 18.58 101 ARG C O 1
ATOM 5618 N N . ASP C 1 102 ? 6.920 -56.506 -86.196 1.00 16.36 102 ASP C N 1
ATOM 5619 C CA . ASP C 1 102 ? 5.642 -56.619 -86.897 1.00 15.10 102 ASP C CA 1
ATOM 5620 C C . ASP C 1 102 ? 5.486 -55.506 -87.929 1.00 17.70 102 ASP C C 1
ATOM 5621 O O . ASP C 1 102 ? 4.988 -55.743 -89.035 1.00 19.06 102 ASP C O 1
ATOM 5626 N N . THR C 1 103 ? 5.908 -54.284 -87.585 1.00 17.93 103 THR C N 1
ATOM 5627 C CA . THR C 1 103 ? 5.814 -53.175 -88.534 1.00 15.33 103 THR C CA 1
ATOM 5628 C C . THR C 1 103 ? 6.717 -53.408 -89.743 1.00 16.76 103 THR C C 1
ATOM 5629 O O . THR C 1 103 ? 6.309 -53.172 -90.885 1.00 16.86 103 THR C O 1
ATOM 5633 N N . ILE C 1 104 ? 7.943 -53.886 -89.511 1.00 17.26 104 ILE C N 1
ATOM 5634 C CA . ILE C 1 104 ? 8.839 -54.221 -90.617 1.00 17.07 104 ILE C CA 1
ATOM 5635 C C . ILE C 1 104 ? 8.205 -55.281 -91.516 1.00 17.44 104 ILE C C 1
ATOM 5636 O O . ILE C 1 104 ? 8.164 -55.137 -92.743 1.00 20.54 104 ILE C O 1
ATOM 5641 N N . ALA C 1 105 ? 7.688 -56.358 -90.916 1.00 16.53 105 ALA C N 1
ATOM 5642 C CA . ALA C 1 105 ? 7.106 -57.438 -91.708 1.00 17.29 105 ALA C CA 1
ATOM 5643 C C . ALA C 1 105 ? 5.906 -56.950 -92.510 1.00 16.81 105 ALA C C 1
ATOM 5644 O O . ALA C 1 105 ? 5.739 -57.318 -93.676 1.00 14.42 105 ALA C O 1
ATOM 5646 N N . ARG C 1 106 ? 5.056 -56.125 -91.898 1.00 15.14 106 ARG C N 1
ATOM 5647 C CA . ARG C 1 106 ? 3.946 -55.542 -92.641 1.00 16.22 106 ARG C CA 1
ATOM 5648 C C . ARG C 1 106 ? 4.454 -54.638 -93.754 1.00 17.74 106 ARG C C 1
ATOM 5649 O O . ARG C 1 106 ? 3.941 -54.681 -94.879 1.00 15.91 106 ARG C O 1
ATOM 5657 N N . GLY C 1 107 ? 5.481 -53.834 -93.465 1.00 17.39 107 GLY C N 1
ATOM 5658 C CA . GLY C 1 107 ? 5.969 -52.881 -94.451 1.00 17.38 107 GLY C CA 1
ATOM 5659 C C . GLY C 1 107 ? 6.586 -53.545 -95.668 1.00 19.40 107 GLY C C 1
ATOM 5660 O O . GLY C 1 107 ? 6.435 -53.060 -96.794 1.00 19.34 107 GLY C O 1
ATOM 5661 N N . ARG C 1 108 ? 7.301 -54.653 -95.460 1.00 21.16 108 ARG C N 1
ATOM 5662 C CA . ARG C 1 108 ? 7.843 -55.404 -96.589 1.00 17.66 108 ARG C CA 1
ATOM 5663 C C . ARG C 1 108 ? 6.724 -55.903 -97.492 1.00 19.66 108 ARG C C 1
ATOM 5664 O O . ARG C 1 108 ? 6.791 -55.765 -98.716 1.00 21.27 108 ARG C O 1
ATOM 5672 N N . ARG C 1 109 ? 5.674 -56.475 -96.898 1.00 21.47 109 ARG C N 1
ATOM 5673 C CA . ARG C 1 109 ? 4.556 -56.970 -97.695 1.00 23.56 109 ARG C CA 1
ATOM 5674 C C . ARG C 1 109 ? 3.848 -55.836 -98.434 1.00 20.86 109 ARG C C 1
ATOM 5675 O O . ARG C 1 109 ? 3.489 -55.983 -99.608 1.00 20.86 109 ARG C O 1
ATOM 5683 N N . LEU C 1 110 ? 3.630 -54.700 -97.763 1.00 18.72 110 LEU C N 1
ATOM 5684 C CA . LEU C 1 110 ? 2.965 -53.578 -98.422 1.00 19.96 110 LEU C CA 1
ATOM 5685 C C . LEU C 1 110 ? 3.791 -53.064 -99.599 1.00 17.40 110 LEU C C 1
ATOM 5686 O O . LEU C 1 110 ? 3.237 -52.673 -100.632 1.00 16.73 110 LEU C O 1
ATOM 5691 N N . GLY C 1 111 ? 5.120 -53.079 -99.469 1.00 19.41 111 GLY C N 1
ATOM 5692 C CA . GLY C 1 111 ? 5.967 -52.770 -100.610 1.00 22.03 111 GLY C CA 1
ATOM 5693 C C . GLY C 1 111 ? 5.817 -53.772 -101.740 1.00 21.27 111 GLY C C 1
ATOM 5694 O O . GLY C 1 111 ? 5.825 -53.400 -102.917 1.00 18.98 111 GLY C O 1
ATOM 5695 N N . GLU C 1 112 ? 5.670 -55.057 -101.401 1.00 21.34 112 GLU C N 1
ATOM 5696 C CA . GLU C 1 112 ? 5.452 -56.073 -102.426 1.00 19.68 112 GLU C CA 1
ATOM 5697 C C . GLU C 1 112 ? 4.149 -55.829 -103.169 1.00 21.24 112 GLU C C 1
ATOM 5698 O O . GLU C 1 112 ? 4.057 -56.073 -104.378 1.00 20.43 112 GLU C O 1
ATOM 5704 N N . LEU C 1 113 ? 3.129 -55.343 -102.463 1.00 17.97 113 LEU C N 1
ATOM 5705 C CA . LEU C 1 113 ? 1.849 -55.027 -103.085 1.00 18.29 113 LEU C CA 1
ATOM 5706 C C . LEU C 1 113 ? 1.887 -53.737 -103.905 1.00 19.03 113 LEU C C 1
ATOM 5707 O O . LEU C 1 113 ? 0.858 -53.358 -104.475 1.00 21.27 113 LEU C O 1
ATOM 5712 N N . GLY C 1 114 ? 3.026 -53.057 -103.984 1.00 16.62 114 GLY C N 1
ATOM 5713 C CA . GLY C 1 114 ? 3.170 -51.923 -104.878 1.00 18.56 114 GLY C CA 1
ATOM 5714 C C . GLY C 1 114 ? 3.165 -50.549 -104.242 1.00 21.19 114 GLY C C 1
ATOM 5715 O O . GLY C 1 114 ? 3.190 -49.553 -104.974 1.00 20.39 114 GLY C O 1
ATOM 5716 N N . ALA C 1 115 ? 3.138 -50.452 -102.914 1.00 19.25 115 ALA C N 1
ATOM 5717 C CA . ALA C 1 115 ? 3.225 -49.144 -102.276 1.00 21.52 115 ALA C CA 1
ATOM 5718 C C . ALA C 1 115 ? 4.588 -48.517 -102.537 1.00 21.96 115 ALA C C 1
ATOM 5719 O O . ALA C 1 115 ? 5.612 -49.205 -102.549 1.00 20.35 115 ALA C O 1
ATOM 5721 N N . ASP C 1 116 ? 4.595 -47.198 -102.741 1.00 20.78 116 ASP C N 1
ATOM 5722 C CA . ASP C 1 116 ? 5.840 -46.468 -102.940 1.00 19.52 116 ASP C CA 1
ATOM 5723 C C . ASP C 1 116 ? 6.552 -46.162 -101.634 1.00 21.45 116 ASP C C 1
ATOM 5724 O O . ASP C 1 116 ? 7.769 -45.951 -101.637 1.00 21.71 116 ASP C O 1
ATOM 5729 N N . GLY C 1 117 ? 5.824 -46.135 -100.524 1.00 21.75 117 GLY C N 1
ATOM 5730 C CA . GLY C 1 117 ? 6.422 -45.841 -99.240 1.00 19.68 117 GLY C CA 1
ATOM 5731 C C . GLY C 1 117 ? 5.486 -46.260 -98.129 1.00 19.75 117 GLY C C 1
ATOM 5732 O O . GLY C 1 117 ? 4.383 -46.760 -98.366 1.00 17.24 117 GLY C O 1
ATOM 5733 N N . LEU C 1 118 ? 5.947 -46.042 -96.903 1.00 16.38 118 LEU C N 1
ATOM 5734 C CA . LEU C 1 118 ? 5.200 -46.385 -95.704 1.00 17.08 118 LEU C CA 1
ATOM 5735 C C . LEU C 1 118 ? 4.939 -45.130 -94.881 1.00 19.21 118 LEU C C 1
ATOM 5736 O O . LEU C 1 118 ? 5.823 -44.282 -94.721 1.00 18.10 118 LEU C O 1
ATOM 5741 N N . PHE C 1 119 ? 3.716 -45.022 -94.377 1.00 13.81 119 PHE C N 1
ATOM 5742 C CA . PHE C 1 119 ? 3.268 -43.939 -93.505 1.00 16.06 119 PHE C CA 1
ATOM 5743 C C . PHE C 1 119 ? 3.191 -44.556 -92.112 1.00 16.75 119 PHE C C 1
ATOM 5744 O O . PHE C 1 119 ? 2.261 -45.310 -91.810 1.00 15.33 119 PHE C O 1
ATOM 5752 N N . VAL C 1 120 ? 4.183 -44.260 -91.273 1.00 13.86 120 VAL C N 1
ATOM 5753 C CA . VAL C 1 120 ? 4.495 -45.088 -90.112 1.00 15.89 120 VAL C CA 1
ATOM 5754 C C . VAL C 1 120 ? 4.379 -44.264 -88.835 1.00 18.18 120 VAL C C 1
ATOM 5755 O O . VAL C 1 120 ? 5.094 -43.269 -88.659 1.00 14.24 120 VAL C O 1
ATOM 5759 N N . GLY C 1 121 ? 3.477 -44.685 -87.945 1.00 20.35 121 GLY C N 1
ATOM 5760 C CA . GLY C 1 121 ? 3.506 -44.275 -86.554 1.00 15.50 121 GLY C CA 1
ATOM 5761 C C . GLY C 1 121 ? 4.574 -45.056 -85.818 1.00 20.22 121 GLY C C 1
ATOM 5762 O O . GLY C 1 121 ? 5.571 -45.483 -86.406 1.00 25.79 121 GLY C O 1
ATOM 5763 N N . ARG C 1 122 ? 4.377 -45.263 -84.522 1.00 15.67 122 ARG C N 1
ATOM 5764 C CA . ARG C 1 122 ? 5.389 -45.967 -83.748 1.00 15.08 122 ARG C CA 1
ATOM 5765 C C . ARG C 1 122 ? 4.710 -46.721 -82.618 1.00 15.43 122 ARG C C 1
ATOM 5766 O O . ARG C 1 122 ? 3.567 -46.410 -82.258 1.00 16.46 122 ARG C O 1
ATOM 5774 N N . PRO C 1 123 ? 5.369 -47.746 -82.067 1.00 14.11 123 PRO C N 1
ATOM 5775 C CA . PRO C 1 123 ? 4.808 -48.469 -80.914 1.00 15.37 123 PRO C CA 1
ATOM 5776 C C . PRO C 1 123 ? 4.483 -47.531 -79.762 1.00 16.38 123 PRO C C 1
ATOM 5777 O O . PRO C 1 123 ? 5.214 -46.577 -79.489 1.00 16.92 123 PRO C O 1
ATOM 5781 N N . MET C 1 124 ? 3.369 -47.809 -79.075 1.00 18.45 124 MET C N 1
ATOM 5782 C CA . MET C 1 124 ? 2.903 -46.875 -78.056 1.00 18.05 124 MET C CA 1
ATOM 5783 C C . MET C 1 124 ? 2.416 -47.538 -76.770 1.00 17.24 124 MET C C 1
ATOM 5784 O O . MET C 1 124 ? 1.879 -46.835 -75.906 1.00 17.10 124 MET C O 1
ATOM 5789 N N . TRP C 1 125 ? 2.582 -48.855 -76.604 1.00 16.95 125 TRP C N 1
ATOM 5790 C CA . TRP C 1 125 ? 2.264 -49.471 -75.315 1.00 18.42 125 TRP C CA 1
ATOM 5791 C C . TRP C 1 125 ? 3.022 -48.774 -74.195 1.00 16.29 125 TRP C C 1
ATOM 5792 O O . TRP C 1 125 ? 2.425 -48.320 -73.213 1.00 18.89 125 TRP C O 1
ATOM 5803 N N . LEU C 1 126 ? 4.377 -48.687 -74.328 1.00 15.93 126 LEU C N 1
ATOM 5804 C CA . LEU C 1 126 ? 5.149 -47.697 -73.590 1.00 17.22 126 LEU C CA 1
ATOM 5805 C C . LEU C 1 126 ? 5.505 -46.540 -74.514 1.00 16.98 126 LEU C C 1
ATOM 5806 O O . LEU C 1 126 ? 5.681 -46.738 -75.721 1.00 16.49 126 LEU C O 1
ATOM 5811 N N . PRO C 1 127 ? 5.623 -45.318 -74.005 1.00 19.11 127 PRO C N 1
ATOM 5812 C CA . PRO C 1 127 ? 6.157 -44.242 -74.844 1.00 18.66 127 PRO C CA 1
ATOM 5813 C C . PRO C 1 127 ? 7.619 -44.509 -75.163 1.00 21.09 127 PRO C C 1
ATOM 5814 O O . PRO C 1 127 ? 8.350 -45.123 -74.381 1.00 22.54 127 PRO C O 1
ATOM 5818 N N . LEU C 1 128 ? 8.030 -44.080 -76.350 1.00 17.65 128 LEU C N 1
ATOM 5819 C CA . LEU C 1 128 ? 9.433 -44.076 -76.731 1.00 18.01 128 LEU C CA 1
ATOM 5820 C C . LEU C 1 128 ? 10.005 -42.679 -76.513 1.00 21.70 128 LEU C C 1
ATOM 5821 O O . LEU C 1 128 ? 9.345 -41.674 -76.802 1.00 17.89 128 LEU C O 1
ATOM 5826 N N . ASP C 1 129 ? 11.220 -42.618 -75.969 1.00 20.17 129 ASP C N 1
ATOM 5827 C CA . ASP C 1 129 ? 11.941 -41.357 -75.904 1.00 22.89 129 ASP C CA 1
ATOM 5828 C C . ASP C 1 129 ? 12.638 -41.110 -77.242 1.00 18.97 129 ASP C C 1
ATOM 5829 O O . ASP C 1 129 ? 12.537 -41.910 -78.176 1.00 16.63 129 ASP C O 1
ATOM 5834 N N . ASP C 1 130 ? 13.351 -39.987 -77.348 1.00 21.20 130 ASP C N 1
ATOM 5835 C CA . ASP C 1 130 ? 13.897 -39.594 -78.646 1.00 20.65 130 ASP C CA 1
ATOM 5836 C C . ASP C 1 130 ? 14.872 -40.634 -79.187 1.00 20.48 130 ASP C C 1
ATOM 5837 O O . ASP C 1 130 ? 14.852 -40.944 -80.384 1.00 23.20 130 ASP C O 1
ATOM 5842 N N . ALA C 1 131 ? 15.724 -41.193 -78.322 1.00 23.64 131 ALA C N 1
ATOM 5843 C CA . ALA C 1 131 ? 16.615 -42.263 -78.765 1.00 22.70 131 ALA C CA 1
ATOM 5844 C C . ALA C 1 131 ? 15.826 -43.478 -79.244 1.00 19.02 131 ALA C C 1
ATOM 5845 O O . ALA C 1 131 ? 16.163 -44.083 -80.270 1.00 19.36 131 ALA C O 1
ATOM 5847 N N . GLY C 1 132 ? 14.768 -43.849 -78.518 1.00 20.00 132 GLY C N 1
ATOM 5848 C CA . GLY C 1 132 ? 13.944 -44.971 -78.937 1.00 19.62 132 GLY C CA 1
ATOM 5849 C C . GLY C 1 132 ? 13.159 -44.691 -80.202 1.00 20.70 132 GLY C C 1
ATOM 5850 O O . GLY C 1 132 ? 12.923 -45.601 -81.005 1.00 16.38 132 GLY C O 1
ATOM 5851 N N . ILE C 1 133 ? 12.746 -43.436 -80.399 1.00 15.23 133 ILE C N 1
ATOM 5852 C CA . ILE C 1 133 ? 12.068 -43.055 -81.636 1.00 19.69 133 ILE C CA 1
ATOM 5853 C C . ILE C 1 133 ? 13.011 -43.192 -82.827 1.00 16.39 133 ILE C C 1
ATOM 5854 O O . ILE C 1 133 ? 12.653 -43.764 -83.865 1.00 18.45 133 ILE C O 1
ATOM 5859 N N . VAL C 1 134 ? 14.229 -42.661 -82.697 1.00 18.88 134 VAL C N 1
ATOM 5860 C CA . VAL C 1 134 ? 15.180 -42.702 -83.805 1.00 21.56 134 VAL C CA 1
ATOM 5861 C C . VAL C 1 134 ? 15.588 -44.138 -84.099 1.00 21.79 134 VAL C C 1
ATOM 5862 O O . VAL C 1 134 ? 15.668 -44.551 -85.265 1.00 18.17 134 VAL C O 1
ATOM 5866 N N . ARG C 1 135 ? 15.841 -44.923 -83.047 1.00 18.00 135 ARG C N 1
ATOM 5867 C CA . ARG C 1 135 ? 16.192 -46.328 -83.230 1.00 20.43 135 ARG C CA 1
ATOM 5868 C C . ARG C 1 135 ? 15.097 -47.076 -83.978 1.00 19.17 135 ARG C C 1
ATOM 5869 O O . ARG C 1 135 ? 15.383 -47.903 -84.852 1.00 20.09 135 ARG C O 1
ATOM 5877 N N . PHE C 1 136 ? 13.835 -46.793 -83.651 1.00 18.31 136 PHE C N 1
ATOM 5878 C CA . PHE C 1 136 ? 12.735 -47.476 -84.322 1.00 19.59 136 PHE C CA 1
ATOM 5879 C C . PHE C 1 136 ? 12.701 -47.136 -85.809 1.00 18.78 136 PHE C C 1
ATOM 5880 O O . PHE C 1 136 ? 12.620 -48.030 -86.661 1.00 15.06 136 PHE C O 1
ATOM 5888 N N . TYR C 1 137 ? 12.756 -45.845 -86.144 1.00 15.30 137 TYR C N 1
ATOM 5889 C CA . TYR C 1 137 ? 12.687 -45.474 -87.554 1.00 18.04 137 TYR C CA 1
ATOM 5890 C C . TYR C 1 137 ? 13.934 -45.906 -88.312 1.00 15.61 137 TYR C C 1
ATOM 5891 O O . TYR C 1 137 ? 13.849 -46.238 -89.498 1.00 16.46 137 TYR C O 1
ATOM 5900 N N . ARG C 1 138 ? 15.091 -45.913 -87.653 1.00 18.15 138 ARG C N 1
ATOM 5901 C CA . ARG C 1 138 ? 16.293 -46.436 -88.291 1.00 20.68 138 ARG C CA 1
ATOM 5902 C C . ARG C 1 138 ? 16.146 -47.921 -88.595 1.00 22.10 138 ARG C C 1
ATOM 5903 O O . ARG C 1 138 ? 16.511 -48.377 -89.686 1.00 23.49 138 ARG C O 1
ATOM 5911 N N . ASP C 1 139 ? 15.599 -48.689 -87.647 1.00 20.60 139 ASP C N 1
ATOM 5912 C CA . ASP C 1 139 ? 15.391 -50.118 -87.869 1.00 19.10 139 ASP C CA 1
ATOM 5913 C C . ASP C 1 139 ? 14.488 -50.359 -89.070 1.00 20.25 139 ASP C C 1
ATOM 5914 O O . ASP C 1 139 ? 14.777 -51.213 -89.918 1.00 19.22 139 ASP C O 1
ATOM 5919 N N . VAL C 1 140 ? 13.381 -49.617 -89.155 1.00 19.32 140 VAL C N 1
ATOM 5920 C CA . VAL C 1 140 ? 12.481 -49.752 -90.299 1.00 17.84 140 VAL C CA 1
ATOM 5921 C C . VAL C 1 140 ? 13.199 -49.362 -91.585 1.00 20.83 140 VAL C C 1
ATOM 5922 O O . VAL C 1 140 ? 13.156 -50.089 -92.586 1.00 19.11 140 VAL C O 1
ATOM 5926 N N . ALA C 1 141 ? 13.879 -48.211 -91.574 1.00 20.40 141 ALA C N 1
ATOM 5927 C CA . ALA C 1 141 ? 14.592 -47.759 -92.767 1.00 21.18 141 ALA C CA 1
ATOM 5928 C C . ALA C 1 141 ? 15.630 -48.780 -93.216 1.00 23.91 141 ALA C C 1
ATOM 5929 O O . ALA C 1 141 ? 15.783 -49.032 -94.417 1.00 23.35 141 ALA C O 1
ATOM 5931 N N . GLU C 1 142 ? 16.347 -49.386 -92.264 1.00 23.05 142 GLU C N 1
ATOM 5932 C CA . GLU C 1 142 ? 17.386 -50.348 -92.619 1.00 25.06 142 GLU C CA 1
ATOM 5933 C C . GLU C 1 142 ? 16.798 -51.656 -93.134 1.00 27.41 142 GLU C C 1
ATOM 5934 O O . GLU C 1 142 ? 17.399 -52.299 -94.001 1.00 22.89 142 GLU C O 1
ATOM 5940 N N . ALA C 1 143 ? 15.636 -52.069 -92.617 1.00 26.43 143 ALA C N 1
ATOM 5941 C CA . ALA C 1 143 ? 15.062 -53.352 -93.013 1.00 28.04 143 ALA C CA 1
ATOM 5942 C C . ALA C 1 143 ? 14.372 -53.283 -94.367 1.00 26.44 143 ALA C C 1
ATOM 5943 O O . ALA C 1 143 ? 14.265 -54.303 -95.057 1.00 25.34 143 ALA C O 1
ATOM 5945 N N . VAL C 1 144 ? 13.888 -52.112 -94.759 1.00 22.80 144 VAL C N 1
ATOM 5946 C CA . VAL C 1 144 ? 13.188 -51.991 -96.033 1.00 25.62 144 VAL C CA 1
ATOM 5947 C C . VAL C 1 144 ? 13.719 -50.740 -96.734 1.00 28.65 144 VAL C C 1
ATOM 5948 O O . VAL C 1 144 ? 12.981 -49.767 -96.956 1.00 28.10 144 VAL C O 1
ATOM 5952 N N . PRO C 1 145 ? 14.997 -50.741 -97.129 1.00 29.16 145 PRO C N 1
ATOM 5953 C CA . PRO C 1 145 ? 15.605 -49.518 -97.681 1.00 32.79 145 PRO C CA 1
ATOM 5954 C C . PRO C 1 145 ? 14.977 -49.052 -98.981 1.00 32.02 145 PRO C C 1
ATOM 5955 O O . PRO C 1 145 ? 15.208 -47.903 -99.375 1.00 38.32 145 PRO C O 1
ATOM 5959 N N . ASN C 1 146 ? 14.182 -49.892 -99.643 1.00 30.41 146 ASN C N 1
ATOM 5960 C CA . ASN C 1 146 ? 13.518 -49.536 -100.891 1.00 36.10 146 ASN C CA 1
ATOM 5961 C C . ASN C 1 146 ? 12.308 -48.627 -100.701 1.00 32.46 146 ASN C C 1
ATOM 5962 O O . ASN C 1 146 ? 11.792 -48.104 -101.694 1.00 33.18 146 ASN C O 1
ATOM 5967 N N . MET C 1 147 ? 11.835 -48.429 -99.473 1.00 29.48 147 MET C N 1
ATOM 5968 C CA . MET C 1 147 ? 10.601 -47.694 -99.219 1.00 25.98 147 MET C CA 1
ATOM 5969 C C . MET C 1 147 ? 10.907 -46.338 -98.597 1.00 26.13 147 MET C C 1
ATOM 5970 O O . MET C 1 147 ? 11.606 -46.260 -97.580 1.00 23.47 147 MET C O 1
ATOM 5975 N N . ALA C 1 148 ? 10.377 -45.277 -99.202 1.00 24.15 148 ALA C N 1
ATOM 5976 C CA . ALA C 1 148 ? 10.384 -43.977 -98.549 1.00 19.83 148 ALA C CA 1
ATOM 5977 C C . ALA C 1 148 ? 9.461 -44.010 -97.336 1.00 19.76 148 ALA C C 1
ATOM 5978 O O . ALA C 1 148 ? 8.541 -44.824 -97.250 1.00 20.63 148 ALA C O 1
ATOM 5980 N N . LEU C 1 149 ? 9.713 -43.109 -96.389 1.00 21.34 149 LEU C N 1
ATOM 5981 C CA . LEU C 1 149 ? 8.997 -43.103 -95.122 1.00 19.36 149 LEU C CA 1
ATOM 5982 C C . LEU C 1 149 ? 8.401 -41.728 -94.851 1.00 18.90 149 LEU C C 1
ATOM 5983 O O . LEU C 1 149 ? 9.064 -40.706 -95.052 1.00 20.06 149 LEU C O 1
ATOM 5988 N N . VAL C 1 150 ? 7.148 -41.710 -94.397 1.00 15.78 150 VAL C N 1
ATOM 5989 C CA . VAL C 1 150 ? 6.533 -40.519 -93.819 1.00 15.91 150 VAL C CA 1
ATOM 5990 C C . VAL C 1 150 ? 6.342 -40.779 -92.330 1.00 16.69 150 VAL C C 1
ATOM 5991 O O . VAL C 1 150 ? 5.634 -41.717 -91.935 1.00 17.89 150 VAL C O 1
ATOM 5995 N N . VAL C 1 151 ? 6.999 -39.965 -91.513 1.00 16.16 151 VAL C N 1
ATOM 5996 C CA . VAL C 1 151 ? 6.900 -40.064 -90.062 1.00 17.51 151 VAL C CA 1
ATOM 5997 C C . VAL C 1 151 ? 5.547 -39.520 -89.615 1.00 17.78 151 VAL C C 1
ATOM 5998 O O . VAL C 1 151 ? 5.129 -38.436 -90.036 1.00 14.95 151 VAL C O 1
ATOM 6002 N N . TYR C 1 152 ? 4.863 -40.275 -88.752 1.00 17.61 152 TYR C N 1
ATOM 6003 C CA . TYR C 1 152 ? 3.550 -39.911 -88.220 1.00 17.45 152 TYR C CA 1
ATOM 6004 C C . TYR C 1 152 ? 3.747 -39.315 -86.825 1.00 15.95 152 TYR C C 1
ATOM 6005 O O . TYR C 1 152 ? 3.877 -40.042 -85.837 1.00 16.26 152 TYR C O 1
ATOM 6014 N N . ASP C 1 153 ? 3.755 -37.984 -86.745 1.00 15.38 153 ASP C N 1
ATOM 6015 C CA . ASP C 1 153 ? 3.975 -37.273 -85.481 1.00 16.88 153 ASP C CA 1
ATOM 6016 C C . ASP C 1 153 ? 2.610 -36.974 -84.865 1.00 19.15 153 ASP C C 1
ATOM 6017 O O . ASP C 1 153 ? 2.065 -35.879 -84.992 1.00 18.15 153 ASP C O 1
ATOM 6022 N N . ASN C 1 154 ? 2.043 -37.983 -84.191 1.00 17.25 154 ASN C N 1
ATOM 6023 C CA . ASN C 1 154 ? 0.757 -37.832 -83.513 1.00 20.05 154 ASN C CA 1
ATOM 6024 C C . ASN C 1 154 ? 0.978 -37.948 -82.010 1.00 18.53 154 ASN C C 1
ATOM 6025 O O . ASN C 1 154 ? 1.004 -39.067 -81.469 1.00 18.03 154 ASN C O 1
ATOM 6030 N N . PRO C 1 155 ? 1.141 -36.828 -81.296 1.00 19.34 155 PRO C N 1
ATOM 6031 C CA . PRO C 1 155 ? 1.478 -36.904 -79.862 1.00 18.54 155 PRO C CA 1
ATOM 6032 C C . PRO C 1 155 ? 0.445 -37.644 -79.029 1.00 17.55 155 PRO C C 1
ATOM 6033 O O . PRO C 1 155 ? 0.815 -38.390 -78.111 1.00 16.80 155 PRO C O 1
ATOM 6037 N N . GLY C 1 156 ? -0.844 -37.462 -79.322 1.00 15.67 156 GLY C N 1
ATOM 6038 C CA . GLY C 1 156 ? -1.865 -38.163 -78.559 1.00 16.22 156 GLY C CA 1
ATOM 6039 C C . GLY C 1 156 ? -1.819 -39.665 -78.770 1.00 18.10 156 GLY C C 1
ATOM 6040 O O . GLY C 1 156 ? -1.808 -40.440 -77.808 1.00 18.52 156 GLY C O 1
ATOM 6041 N N . ALA C 1 157 ? -1.761 -40.098 -80.031 1.00 15.85 157 ALA C N 1
ATOM 6042 C CA . ALA C 1 157 ? -1.845 -41.525 -80.325 1.00 16.53 157 ALA C CA 1
ATOM 6043 C C . ALA C 1 157 ? -0.615 -42.282 -79.834 1.00 15.44 157 ALA C C 1
ATOM 6044 O O . ALA C 1 157 ? -0.733 -43.401 -79.326 1.00 14.47 157 ALA C O 1
ATOM 6046 N N . PHE C 1 158 ? 0.572 -41.702 -79.982 1.00 14.68 158 PHE C N 1
ATOM 6047 C CA . PHE C 1 158 ? 1.806 -42.419 -79.693 1.00 16.12 158 PHE C CA 1
ATOM 6048 C C . PHE C 1 158 ? 2.454 -41.971 -78.390 1.00 16.50 158 PHE C C 1
ATOM 6049 O O . PHE C 1 158 ? 3.604 -42.339 -78.124 1.00 18.12 158 PHE C O 1
ATOM 6057 N N . LYS C 1 159 ? 1.733 -41.199 -77.572 1.00 17.38 159 LYS C N 1
ATOM 6058 C CA . LYS C 1 159 ? 2.149 -40.833 -76.216 1.00 16.64 159 LYS C CA 1
ATOM 6059 C C . LYS C 1 159 ? 3.412 -39.975 -76.223 1.00 17.36 159 LYS C C 1
ATOM 6060 O O . LYS C 1 159 ? 4.367 -40.226 -75.485 1.00 14.33 159 LYS C O 1
ATOM 6066 N N . GLY C 1 160 ? 3.409 -38.939 -77.059 1.00 16.40 160 GLY C N 1
ATOM 6067 C CA . GLY C 1 160 ? 4.511 -38.001 -77.018 1.00 17.46 160 GLY C CA 1
ATOM 6068 C C . GLY C 1 160 ? 4.754 -37.245 -78.305 1.00 17.43 160 GLY C C 1
ATOM 6069 O O . GLY C 1 160 ? 4.623 -37.800 -79.400 1.00 15.31 160 GLY C O 1
ATOM 6070 N N . LYS C 1 161 ? 5.105 -35.968 -78.174 1.00 17.26 161 LYS C N 1
ATOM 6071 C CA . LYS C 1 161 ? 5.564 -35.177 -79.307 1.00 15.11 161 LYS C CA 1
ATOM 6072 C C . LYS C 1 161 ? 6.998 -35.565 -79.635 1.00 16.34 161 LYS C C 1
ATOM 6073 O O . LYS C 1 161 ? 7.841 -35.640 -78.737 1.00 18.06 161 LYS C O 1
ATOM 6079 N N . ILE C 1 162 ? 7.272 -35.822 -80.915 1.00 16.01 162 ILE C N 1
ATOM 6080 C CA . ILE C 1 162 ? 8.623 -36.188 -81.341 1.00 18.76 162 ILE C CA 1
ATOM 6081 C C . ILE C 1 162 ? 9.549 -34.999 -81.106 1.00 22.78 162 ILE C C 1
ATOM 6082 O O . ILE C 1 162 ? 9.305 -33.893 -81.607 1.00 17.70 162 ILE C O 1
ATOM 6087 N N . GLY C 1 163 ? 10.617 -35.225 -80.345 1.00 22.16 163 GLY C N 1
ATOM 6088 C CA . GLY C 1 163 ? 11.475 -34.128 -79.943 1.00 21.61 163 GLY C CA 1
ATOM 6089 C C . GLY C 1 163 ? 12.309 -33.598 -81.094 1.00 24.67 163 GLY C C 1
ATOM 6090 O O . GLY C 1 163 ? 12.645 -34.312 -82.041 1.00 20.17 163 GLY C O 1
ATOM 6091 N N . THR C 1 164 ? 12.638 -32.311 -81.007 1.00 24.15 164 THR C N 1
ATOM 6092 C CA . THR C 1 164 ? 13.536 -31.703 -81.984 1.00 22.57 164 THR C CA 1
ATOM 6093 C C . THR C 1 164 ? 14.857 -32.454 -82.139 1.00 25.70 164 THR C C 1
ATOM 6094 O O . THR C 1 164 ? 15.298 -32.625 -83.288 1.00 23.88 164 THR C O 1
ATOM 6098 N N . PRO C 1 165 ? 15.519 -32.941 -81.075 1.00 25.25 165 PRO C N 1
ATOM 6099 C CA . PRO C 1 165 ? 16.728 -33.755 -81.302 1.00 27.92 165 PRO C CA 1
ATOM 6100 C C . PRO C 1 165 ? 16.459 -35.013 -82.113 1.00 29.49 165 PRO C C 1
ATOM 6101 O O . PRO C 1 165 ? 17.297 -35.405 -82.936 1.00 28.02 165 PRO C O 1
ATOM 6105 N N . ALA C 1 166 ? 15.308 -35.659 -81.903 1.00 24.24 166 ALA C N 1
ATOM 6106 C CA . ALA C 1 166 ? 14.938 -36.795 -82.742 1.00 24.23 166 ALA C CA 1
ATOM 6107 C C . ALA C 1 166 ? 14.799 -36.376 -84.202 1.00 22.73 166 ALA C C 1
ATOM 6108 O O . ALA C 1 166 ? 15.237 -37.097 -85.106 1.00 18.39 166 ALA C O 1
ATOM 6110 N N . TYR C 1 167 ? 14.216 -35.199 -84.455 1.00 20.91 167 TYR C N 1
ATOM 6111 C CA . TYR C 1 167 ? 14.072 -34.741 -85.835 1.00 22.79 167 TYR C CA 1
ATOM 6112 C C . TYR C 1 167 ? 15.429 -34.508 -86.495 1.00 22.21 167 TYR C C 1
ATOM 6113 O O . TYR C 1 167 ? 15.602 -34.804 -87.684 1.00 18.89 167 TYR C O 1
ATOM 6122 N N . GLU C 1 168 ? 16.406 -33.993 -85.739 1.00 24.45 168 GLU C N 1
ATOM 6123 C CA . GLU C 1 168 ? 17.750 -33.802 -86.287 1.00 26.85 168 GLU C CA 1
ATOM 6124 C C . GLU C 1 168 ? 18.327 -35.117 -86.792 1.00 24.40 168 GLU C C 1
ATOM 6125 O O . GLU C 1 168 ? 18.900 -35.180 -87.886 1.00 20.62 168 GLU C O 1
ATOM 6131 N N . ALA C 1 169 ? 18.200 -36.178 -85.994 1.00 24.08 169 ALA C N 1
ATOM 6132 C CA . ALA C 1 169 ? 18.745 -37.473 -86.389 1.00 22.17 169 ALA C CA 1
ATOM 6133 C C . ALA C 1 169 ? 17.940 -38.085 -87.529 1.00 22.59 169 ALA C C 1
ATOM 6134 O O . ALA C 1 169 ? 18.514 -38.657 -88.465 1.00 19.32 169 ALA C O 1
ATOM 6136 N N . LEU C 1 170 ? 16.609 -37.962 -87.476 1.00 21.81 170 LEU C N 1
ATOM 6137 C CA . LEU C 1 170 ? 15.771 -38.510 -88.541 1.00 20.92 170 LEU C CA 1
ATOM 6138 C C . LEU C 1 170 ? 16.104 -37.880 -89.889 1.00 21.64 170 LEU C C 1
ATOM 6139 O O . LEU C 1 170 ? 16.055 -38.552 -90.925 1.00 19.20 170 LEU C O 1
ATOM 6144 N N . SER C 1 171 ? 16.449 -36.588 -89.898 1.00 23.17 171 SER C N 1
ATOM 6145 C CA . SER C 1 171 ? 16.773 -35.911 -91.149 1.00 26.35 171 SER C CA 1
ATOM 6146 C C . SER C 1 171 ? 18.052 -36.432 -91.790 1.00 27.05 171 SER C C 1
ATOM 6147 O O . SER C 1 171 ? 18.334 -36.079 -92.941 1.00 25.84 171 SER C O 1
ATOM 6150 N N . GLN C 1 172 ? 18.828 -37.250 -91.081 1.00 25.20 172 GLN C N 1
ATOM 6151 C CA . GLN C 1 172 ? 19.998 -37.907 -91.646 1.00 30.03 172 GLN C CA 1
ATOM 6152 C C . GLN C 1 172 ? 19.680 -39.284 -92.212 1.00 28.55 172 GLN C C 1
ATOM 6153 O O . GLN C 1 172 ? 20.591 -39.967 -92.689 1.00 30.58 172 GLN C O 1
ATOM 6159 N N . ILE C 1 173 ? 18.421 -39.708 -92.168 1.00 26.69 173 ILE C N 1
ATOM 6160 C CA . ILE C 1 173 ? 18.003 -40.996 -92.717 1.00 27.26 173 ILE C CA 1
ATOM 6161 C C . ILE C 1 173 ? 17.383 -40.733 -94.080 1.00 26.96 173 ILE C C 1
ATOM 6162 O O . ILE C 1 173 ? 16.275 -40.173 -94.151 1.00 24.88 173 ILE C O 1
ATOM 6167 N N . PRO C 1 174 ? 18.029 -41.126 -95.184 1.00 32.18 174 PRO C N 1
ATOM 6168 C CA . PRO C 1 174 ? 17.543 -40.723 -96.514 1.00 29.11 174 PRO C CA 1
ATOM 6169 C C . PRO C 1 174 ? 16.148 -41.222 -96.839 1.00 27.42 174 PRO C C 1
ATOM 6170 O O . PRO C 1 174 ? 15.452 -40.593 -97.647 1.00 25.69 174 PRO C O 1
ATOM 6174 N N . GLN C 1 175 ? 15.721 -42.339 -96.245 1.00 24.22 175 GLN C N 1
ATOM 6175 C CA . GLN C 1 175 ? 14.380 -42.854 -96.496 1.00 24.61 175 GLN C CA 1
ATOM 6176 C C . GLN C 1 175 ? 13.299 -41.955 -95.914 1.00 21.56 175 GLN C C 1
ATOM 6177 O O . GLN C 1 175 ? 12.156 -42.004 -96.377 1.00 22.65 175 GLN C O 1
ATOM 6183 N N . VAL C 1 176 ? 13.628 -41.148 -94.907 1.00 22.47 176 VAL C N 1
ATOM 6184 C CA . VAL C 1 176 ? 12.650 -40.276 -94.258 1.00 23.25 176 VAL C CA 1
ATOM 6185 C C . VAL C 1 176 ? 12.492 -39.040 -95.142 1.00 19.79 176 VAL C C 1
ATOM 6186 O O . VAL C 1 176 ? 13.359 -38.166 -95.165 1.00 17.68 176 VAL C O 1
ATOM 6190 N N . VAL C 1 177 ? 11.382 -38.967 -95.876 1.00 16.89 177 VAL C N 1
ATOM 6191 C CA . VAL C 1 177 ? 11.162 -37.869 -96.810 1.00 21.67 177 VAL C CA 1
ATOM 6192 C C . VAL C 1 177 ? 10.173 -36.828 -96.291 1.00 21.23 177 VAL C C 1
ATOM 6193 O O . VAL C 1 177 ? 10.196 -35.682 -96.766 1.00 19.79 177 VAL C O 1
ATOM 6197 N N . ALA C 1 178 ? 9.320 -37.178 -95.333 1.00 23.65 178 ALA C N 1
ATOM 6198 C CA . ALA C 1 178 ? 8.322 -36.234 -94.852 1.00 17.50 178 ALA C CA 1
ATOM 6199 C C . ALA C 1 178 ? 7.886 -36.629 -93.450 1.00 18.03 178 ALA C C 1
ATOM 6200 O O . ALA C 1 178 ? 8.130 -37.746 -92.988 1.00 16.87 178 ALA C O 1
ATOM 6202 N N . ALA C 1 179 ? 7.221 -35.690 -92.785 1.00 15.28 179 ALA C N 1
ATOM 6203 C CA . ALA C 1 179 ? 6.608 -35.956 -91.493 1.00 17.89 179 ALA C CA 1
ATOM 6204 C C . ALA C 1 179 ? 5.235 -35.307 -91.419 1.00 20.89 179 ALA C C 1
ATOM 6205 O O . ALA C 1 179 ? 5.091 -34.104 -91.648 1.00 18.97 179 ALA C O 1
ATOM 6231 N N . HIS C 1 181 ? 2.742 -33.576 -89.524 1.00 19.58 181 HIS C N 1
ATOM 6232 C CA . HIS C 1 181 ? 2.960 -32.750 -88.339 1.00 19.56 181 HIS C CA 1
ATOM 6233 C C . HIS C 1 181 ? 1.668 -32.116 -87.842 1.00 22.52 181 HIS C C 1
ATOM 6234 O O . HIS C 1 181 ? 0.600 -32.317 -88.415 1.00 23.69 181 HIS C O 1
ATOM 6241 N N . LEU C 1 182 ? 1.783 -31.328 -86.775 1.00 29.82 182 LEU C N 1
ATOM 6242 C CA . LEU C 1 182 ? 0.640 -30.700 -86.128 1.00 28.05 182 LEU C CA 1
ATOM 6243 C C . LEU C 1 182 ? 0.433 -29.252 -86.547 1.00 26.52 182 LEU C C 1
ATOM 6244 O O . LEU C 1 182 ? -0.641 -28.697 -86.286 1.00 27.08 182 LEU C O 1
ATOM 6249 N N . GLY C 1 183 ? 1.423 -28.629 -87.177 1.00 24.62 183 GLY C N 1
ATOM 6250 C CA . GLY C 1 183 ? 1.274 -27.230 -87.539 1.00 19.65 183 GLY C CA 1
ATOM 6251 C C . GLY C 1 183 ? 1.154 -26.371 -86.296 1.00 24.38 183 GLY C C 1
ATOM 6252 O O . GLY C 1 183 ? 1.867 -26.567 -85.307 1.00 24.55 183 GLY C O 1
ATOM 6253 N N . LEU C 1 184 ? 0.217 -25.420 -86.331 1.00 24.15 184 LEU C N 1
ATOM 6254 C CA . LEU C 1 184 ? 0.044 -24.501 -85.211 1.00 25.83 184 LEU C CA 1
ATOM 6255 C C . LEU C 1 184 ? -0.513 -25.171 -83.962 1.00 26.36 184 LEU C C 1
ATOM 6256 O O . LEU C 1 184 ? -0.554 -24.527 -82.909 1.00 27.86 184 LEU C O 1
ATOM 6261 N N . LEU C 1 185 ? -0.951 -26.430 -84.048 1.00 22.41 185 LEU C N 1
ATOM 6262 C CA . LEU C 1 185 ? -1.411 -27.133 -82.855 1.00 25.75 185 LEU C CA 1
ATOM 6263 C C . LEU C 1 185 ? -0.266 -27.455 -81.903 1.00 30.74 185 LEU C C 1
ATOM 6264 O O . LEU C 1 185 ? -0.516 -27.778 -80.736 1.00 35.09 185 LEU C O 1
ATOM 6269 N N . SER C 1 186 ? 0.981 -27.384 -82.379 1.00 31.36 186 SER C N 1
ATOM 6270 C CA . SER C 1 186 ? 2.175 -27.350 -81.536 1.00 33.85 186 SER C CA 1
ATOM 6271 C C . SER C 1 186 ? 3.109 -26.330 -82.193 1.00 35.14 186 SER C C 1
ATOM 6272 O O . SER C 1 186 ? 4.154 -26.668 -82.752 1.00 37.03 186 SER C O 1
ATOM 6275 N N . GLY C 1 187 ? 2.705 -25.060 -82.133 1.00 34.87 187 GLY C N 1
ATOM 6276 C CA . GLY C 1 187 ? 3.272 -24.012 -82.959 1.00 28.82 187 GLY C CA 1
ATOM 6277 C C . GLY C 1 187 ? 4.770 -23.833 -82.871 1.00 26.35 187 GLY C C 1
ATOM 6278 O O . GLY C 1 187 ? 5.470 -23.888 -83.887 1.00 27.20 187 GLY C O 1
ATOM 6279 N N . SER C 1 188 ? 5.276 -23.605 -81.658 1.00 28.71 188 SER C N 1
ATOM 6280 C CA . SER C 1 188 ? 6.709 -23.403 -81.490 1.00 29.24 188 SER C CA 1
ATOM 6281 C C . SER C 1 188 ? 7.497 -24.614 -81.982 1.00 26.93 188 SER C C 1
ATOM 6282 O O . SER C 1 188 ? 8.557 -24.466 -82.604 1.00 22.03 188 SER C O 1
ATOM 6285 N N . ALA C 1 189 ? 6.976 -25.821 -81.747 1.00 25.35 189 ALA C N 1
ATOM 6286 C CA . ALA C 1 189 ? 7.716 -27.027 -82.111 1.00 21.36 189 ALA C CA 1
ATOM 6287 C C . ALA C 1 189 ? 7.865 -27.165 -83.624 1.00 22.13 189 ALA C C 1
ATOM 6288 O O . ALA C 1 189 ? 8.914 -27.610 -84.103 1.00 22.51 189 ALA C O 1
ATOM 6290 N N . PHE C 1 190 ? 6.832 -26.796 -84.394 1.00 19.73 190 PHE C N 1
ATOM 6291 C CA . PHE C 1 190 ? 6.924 -26.910 -85.848 1.00 18.76 190 PHE C CA 1
ATOM 6292 C C . PHE C 1 190 ? 8.134 -26.152 -86.380 1.00 22.33 190 PHE C C 1
ATOM 6293 O O . PHE C 1 190 ? 8.858 -26.653 -87.251 1.00 21.05 190 PHE C O 1
ATOM 6301 N N . LEU C 1 191 ? 8.376 -24.947 -85.856 1.00 21.71 191 LEU C N 1
ATOM 6302 C CA . LEU C 1 191 ? 9.513 -24.154 -86.309 1.00 23.30 191 LEU C CA 1
ATOM 6303 C C . LEU C 1 191 ? 10.832 -24.747 -85.832 1.00 22.56 191 LEU C C 1
ATOM 6304 O O . LEU C 1 191 ? 11.803 -24.802 -86.597 1.00 25.04 191 LEU C O 1
ATOM 6309 N N . SER C 1 192 ? 10.892 -25.189 -84.571 1.00 22.60 192 SER C N 1
ATOM 6310 C CA . SER C 1 192 ? 12.093 -25.864 -84.083 1.00 25.44 192 SER C CA 1
ATOM 6311 C C . SER C 1 192 ? 12.408 -27.091 -84.931 1.00 23.31 192 SER C C 1
ATOM 6312 O O . SER C 1 192 ? 13.541 -27.265 -85.397 1.00 20.14 192 SER C O 1
ATOM 6315 N N . ASP C 1 193 ? 11.404 -27.952 -85.147 1.00 24.10 193 ASP C N 1
ATOM 6316 C CA . ASP C 1 193 ? 11.597 -29.133 -85.986 1.00 21.89 193 ASP C CA 1
ATOM 6317 C C . ASP C 1 193 ? 12.023 -28.748 -87.399 1.00 22.74 193 ASP C C 1
ATOM 6318 O O . ASP C 1 193 ? 12.832 -29.446 -88.023 1.00 20.89 193 ASP C O 1
ATOM 6323 N N . LEU C 1 194 ? 11.484 -27.642 -87.924 1.00 20.57 194 LEU C N 1
ATOM 6324 C CA . LEU C 1 194 ? 11.794 -27.253 -89.300 1.00 22.17 194 LEU C CA 1
ATOM 6325 C C . LEU C 1 194 ? 13.259 -26.863 -89.445 1.00 23.41 194 LEU C C 1
ATOM 6326 O O . LEU C 1 194 ? 13.912 -27.242 -90.425 1.00 23.38 194 LEU C O 1
ATOM 6331 N N . ARG C 1 195 ? 13.793 -26.101 -88.486 1.00 27.00 195 ARG C N 1
ATOM 6332 C CA . ARG C 1 195 ? 15.222 -25.808 -88.501 1.00 28.12 195 ARG C CA 1
ATOM 6333 C C . ARG C 1 195 ? 16.033 -27.086 -88.360 1.00 28.72 195 ARG C C 1
ATOM 6334 O O . ARG C 1 195 ? 17.066 -27.253 -89.021 1.00 29.31 195 ARG C O 1
ATOM 6342 N N . ALA C 1 196 ? 15.557 -28.014 -87.523 1.00 26.51 196 ALA C N 1
ATOM 6343 C CA . ALA C 1 196 ? 16.300 -29.240 -87.253 1.00 25.81 196 ALA C CA 1
ATOM 6344 C C . ALA C 1 196 ? 16.513 -30.065 -88.516 1.00 22.75 196 ALA C C 1
ATOM 6345 O O . ALA C 1 196 ? 17.575 -30.669 -88.697 1.00 23.73 196 ALA C O 1
ATOM 6347 N N . VAL C 1 197 ? 15.517 -30.118 -89.399 1.00 21.29 197 VAL C N 1
ATOM 6348 C CA . VAL C 1 197 ? 15.647 -30.985 -90.564 1.00 20.27 197 VAL C CA 1
ATOM 6349 C C . VAL C 1 197 ? 16.373 -30.298 -91.713 1.00 23.42 197 VAL C C 1
ATOM 6350 O O . VAL C 1 197 ? 16.864 -30.984 -92.618 1.00 25.06 197 VAL C O 1
ATOM 6354 N N . SER C 1 198 ? 16.454 -28.970 -91.698 1.00 24.23 198 SER C N 1
ATOM 6355 C CA . SER C 1 198 ? 17.253 -28.205 -92.658 1.00 29.11 198 SER C CA 1
ATOM 6356 C C . SER C 1 198 ? 16.954 -28.624 -94.098 1.00 24.84 198 SER C C 1
ATOM 6357 O O . SER C 1 198 ? 17.853 -28.925 -94.887 1.00 24.16 198 SER C O 1
ATOM 6360 N N . GLY C 1 199 ? 15.665 -28.668 -94.430 1.00 24.72 199 GLY C N 1
ATOM 6361 C CA . GLY C 1 199 ? 15.223 -28.961 -95.778 1.00 23.39 199 GLY C CA 1
ATOM 6362 C C . GLY C 1 199 ? 15.282 -30.413 -96.201 1.00 24.19 199 GLY C C 1
ATOM 6363 O O . GLY C 1 199 ? 14.838 -30.732 -97.312 1.00 25.60 199 GLY C O 1
ATOM 6364 N N . ARG C 1 200 ? 15.813 -31.310 -95.369 1.00 23.27 200 ARG C N 1
ATOM 6365 C CA . ARG C 1 200 ? 15.945 -32.706 -95.773 1.00 24.60 200 ARG C CA 1
ATOM 6366 C C . ARG C 1 200 ? 14.674 -33.516 -95.544 1.00 21.79 200 ARG C C 1
ATOM 6367 O O . ARG C 1 200 ? 14.595 -34.657 -96.010 1.00 20.06 200 ARG C O 1
ATOM 6375 N N . VAL C 1 201 ? 13.687 -32.965 -94.842 1.00 20.57 201 VAL C N 1
ATOM 6376 C CA . VAL C 1 201 ? 12.425 -33.648 -94.577 1.00 21.47 201 VAL C CA 1
ATOM 6377 C C . VAL C 1 201 ? 11.303 -32.637 -94.764 1.00 20.04 201 VAL C C 1
ATOM 6378 O O . VAL C 1 201 ? 11.393 -31.507 -94.273 1.00 21.42 201 VAL C O 1
ATOM 6382 N N . ARG C 1 202 ? 10.252 -33.035 -95.473 1.00 18.14 202 ARG C N 1
ATOM 6383 C CA . ARG C 1 202 ? 9.092 -32.171 -95.661 1.00 19.64 202 ARG C CA 1
ATOM 6384 C C . ARG C 1 202 ? 8.207 -32.258 -94.424 1.00 19.34 202 ARG C C 1
ATOM 6385 O O . ARG C 1 202 ? 7.636 -33.316 -94.128 1.00 19.20 202 ARG C O 1
ATOM 6393 N N . LEU C 1 203 ? 8.100 -31.155 -93.689 1.00 17.61 203 LEU C N 1
ATOM 6394 C CA . LEU C 1 203 ? 7.240 -31.092 -92.513 1.00 17.33 203 LEU C CA 1
ATOM 6395 C C . LEU C 1 203 ? 5.870 -30.604 -92.959 1.00 15.67 203 LEU C C 1
ATOM 6396 O O . LEU C 1 203 ? 5.720 -29.451 -93.372 1.00 16.13 203 LEU C O 1
ATOM 6401 N N . LEU C 1 204 ? 4.871 -31.482 -92.871 1.00 18.73 204 LEU C N 1
ATOM 6402 C CA . LEU C 1 204 ? 3.544 -31.202 -93.396 1.00 17.31 204 LEU C CA 1
ATOM 6403 C C . LEU C 1 204 ? 2.661 -30.641 -92.293 1.00 16.20 204 LEU C C 1
ATOM 6404 O O . LEU C 1 204 ? 2.322 -31.376 -91.353 1.00 18.42 204 LEU C O 1
ATOM 6409 N N . PRO C 1 205 ? 2.266 -29.375 -92.353 1.00 16.59 205 PRO C N 1
ATOM 6410 C CA . PRO C 1 205 ? 1.201 -28.888 -91.476 1.00 19.96 205 PRO C CA 1
ATOM 6411 C C . PRO C 1 205 ? -0.152 -29.269 -92.059 1.00 18.51 205 PRO C C 1
ATOM 6412 O O . PRO C 1 205 ? -0.253 -29.821 -93.157 1.00 15.45 205 PRO C O 1
ATOM 6416 N N . LEU C 1 206 ? -1.200 -28.956 -91.304 1.00 21.24 206 LEU C N 1
ATOM 6417 C CA . LEU C 1 206 ? -2.553 -29.140 -91.804 1.00 22.22 206 LEU C CA 1
ATOM 6418 C C . LEU C 1 206 ? -2.847 -28.112 -92.890 1.00 21.34 206 LEU C C 1
ATOM 6419 O O . LEU C 1 206 ? -2.227 -27.048 -92.956 1.00 18.41 206 LEU C O 1
ATOM 6424 N N . GLU C 1 207 ? -3.814 -28.437 -93.751 1.00 20.88 207 GLU C N 1
ATOM 6425 C CA . GLU C 1 207 ? -4.225 -27.466 -94.758 1.00 18.47 207 GLU C CA 1
ATOM 6426 C C . GLU C 1 207 ? -4.792 -26.201 -94.125 1.00 19.48 207 GLU C C 1
ATOM 6427 O O . GLU C 1 207 ? -4.732 -25.136 -94.745 1.00 16.45 207 GLU C O 1
ATOM 6433 N N . THR C 1 208 ? -5.292 -26.280 -92.885 1.00 20.00 208 THR C N 1
ATOM 6434 C CA . THR C 1 208 ? -5.873 -25.114 -92.230 1.00 20.64 208 THR C CA 1
ATOM 6435 C C . THR C 1 208 ? -4.837 -24.116 -91.722 1.00 20.61 208 THR C C 1
ATOM 6436 O O . THR C 1 208 ? -5.206 -22.987 -91.399 1.00 23.18 208 THR C O 1
ATOM 6440 N N . ASP C 1 209 ? -3.555 -24.479 -91.639 1.00 18.98 209 ASP C N 1
ATOM 6441 C CA . ASP C 1 209 ? -2.538 -23.474 -91.354 1.00 18.55 209 ASP C CA 1
ATOM 6442 C C . ASP C 1 209 ? -1.374 -23.515 -92.340 1.00 20.52 209 ASP C C 1
ATOM 6443 O O . ASP C 1 209 ? -0.364 -22.845 -92.106 1.00 16.32 209 ASP C O 1
ATOM 6448 N N . TRP C 1 210 ? -1.499 -24.264 -93.442 1.00 16.85 210 TRP C N 1
ATOM 6449 C CA . TRP C 1 210 ? -0.442 -24.306 -94.450 1.00 16.40 210 TRP C CA 1
ATOM 6450 C C . TRP C 1 210 ? -0.080 -22.909 -94.949 1.00 15.58 210 TRP C C 1
ATOM 6451 O O . TRP C 1 210 ? 1.105 -22.567 -95.038 1.00 14.74 210 TRP C O 1
ATOM 6462 N N . TYR C 1 211 ? -1.084 -22.086 -95.278 1.00 15.45 211 TYR C N 1
ATOM 6463 C CA . TYR C 1 211 ? -0.807 -20.752 -95.816 1.00 16.84 211 TYR C CA 1
ATOM 6464 C C . TYR C 1 211 ? 0.141 -19.970 -94.915 1.00 17.70 211 TYR C C 1
ATOM 6465 O O . TYR C 1 211 ? 1.083 -19.333 -95.400 1.00 17.22 211 TYR C O 1
ATOM 6474 N N . TYR C 1 212 ? -0.087 -20.013 -93.600 1.00 15.31 212 TYR C N 1
ATOM 6475 C CA . TYR C 1 212 ? 0.747 -19.247 -92.678 1.00 20.91 212 TYR C CA 1
ATOM 6476 C C . TYR C 1 212 ? 2.211 -19.658 -92.786 1.00 17.34 212 TYR C C 1
ATOM 6477 O O . TYR C 1 212 ? 3.102 -18.809 -92.900 1.00 17.23 212 TYR C O 1
ATOM 6486 N N . PHE C 1 213 ? 2.476 -20.961 -92.763 1.00 14.10 213 PHE C N 1
ATOM 6487 C CA . PHE C 1 213 ? 3.854 -21.439 -92.806 1.00 16.96 213 PHE C CA 1
ATOM 6488 C C . PHE C 1 213 ? 4.463 -21.307 -94.197 1.00 19.35 213 PHE C C 1
ATOM 6489 O O . PHE C 1 213 ? 5.672 -21.076 -94.325 1.00 18.71 213 PHE C O 1
ATOM 6497 N N . ALA C 1 214 ? 3.657 -21.485 -95.247 1.00 15.31 214 ALA C N 1
ATOM 6498 C CA . ALA C 1 214 ? 4.185 -21.378 -96.604 1.00 17.94 214 ALA C CA 1
ATOM 6499 C C . ALA C 1 214 ? 4.588 -19.948 -96.943 1.00 18.49 214 ALA C C 1
ATOM 6500 O O . ALA C 1 214 ? 5.544 -19.743 -97.696 1.00 17.66 214 ALA C O 1
ATOM 6502 N N . ARG C 1 215 ? 3.878 -18.951 -96.405 1.00 17.27 215 ARG C N 1
ATOM 6503 C CA . ARG C 1 215 ? 4.280 -17.564 -96.642 1.00 19.45 215 ARG C CA 1
ATOM 6504 C C . ARG C 1 215 ? 5.599 -17.252 -95.946 1.00 20.58 215 ARG C C 1
ATOM 6505 O O . ARG C 1 215 ? 6.461 -16.567 -96.511 1.00 18.28 215 ARG C O 1
ATOM 6513 N N . LEU C 1 216 ? 5.783 -17.770 -94.729 1.00 17.58 216 LEU C N 1
ATOM 6514 C CA . LEU C 1 216 ? 6.992 -17.492 -93.963 1.00 19.21 216 LEU C CA 1
ATOM 6515 C C . LEU C 1 216 ? 8.191 -18.284 -94.460 1.00 20.13 216 LEU C C 1
ATOM 6516 O O . LEU C 1 216 ? 9.327 -17.822 -94.323 1.00 18.46 216 LEU C O 1
ATOM 6521 N N . PHE C 1 217 ? 7.968 -19.479 -95.002 1.00 19.63 217 PHE C N 1
ATOM 6522 C CA . PHE C 1 217 ? 9.050 -20.369 -95.425 1.00 20.75 217 PHE C CA 1
ATOM 6523 C C . PHE C 1 217 ? 8.690 -20.955 -96.779 1.00 22.77 217 PHE C C 1
ATOM 6524 O O . PHE C 1 217 ? 8.418 -22.155 -96.909 1.00 19.94 217 PHE C O 1
ATOM 6532 N N . PRO C 1 218 ? 8.696 -20.125 -97.825 1.00 21.41 218 PRO C N 1
ATOM 6533 C CA . PRO C 1 218 ? 8.222 -20.598 -99.136 1.00 24.51 218 PRO C CA 1
ATOM 6534 C C . PRO C 1 218 ? 9.073 -21.703 -99.725 1.00 20.67 218 PRO C C 1
ATOM 6535 O O . PRO C 1 218 ? 8.569 -22.488 -100.538 1.00 20.81 218 PRO C O 1
ATOM 6539 N N . GLU C 1 219 ? 10.349 -21.790 -99.340 1.00 22.20 219 GLU C N 1
ATOM 6540 C CA . GLU C 1 219 ? 11.246 -22.797 -99.897 1.00 27.53 219 GLU C CA 1
ATOM 6541 C C . GLU C 1 219 ? 11.135 -24.141 -99.192 1.00 25.58 219 GLU C C 1
ATOM 6542 O O . GLU C 1 219 ? 11.502 -25.164 -99.778 1.00 27.84 219 GLU C O 1
ATOM 6548 N N . GLU C 1 220 ? 10.649 -24.159 -97.954 1.00 22.89 220 GLU C N 1
ATOM 6549 C CA . GLU C 1 220 ? 10.592 -25.373 -97.148 1.00 21.44 220 GLU C CA 1
ATOM 6550 C C . GLU C 1 220 ? 9.189 -25.963 -97.076 1.00 23.03 220 GLU C C 1
ATOM 6551 O O . GLU C 1 220 ? 9.005 -27.161 -97.316 1.00 23.11 220 GLU C O 1
ATOM 6557 N N . VAL C 1 221 ? 8.186 -25.145 -96.755 1.00 17.51 221 VAL C N 1
ATOM 6558 C CA . VAL C 1 221 ? 6.849 -25.669 -96.497 1.00 19.64 221 VAL C CA 1
ATOM 6559 C C . VAL C 1 221 ? 6.044 -25.640 -97.792 1.00 17.47 221 VAL C C 1
ATOM 6560 O O . VAL C 1 221 ? 5.126 -24.831 -97.962 1.00 21.03 221 VAL C O 1
ATOM 6564 N N . THR C 1 222 ? 6.390 -26.535 -98.714 1.00 17.12 222 THR C N 1
ATOM 6565 C CA . THR C 1 222 ? 5.783 -26.592 -100.035 1.00 17.76 222 THR C CA 1
ATOM 6566 C C . THR C 1 222 ? 4.686 -27.645 -100.134 1.00 20.48 222 THR C C 1
ATOM 6567 O O . THR C 1 222 ? 4.249 -27.972 -101.243 1.00 18.03 222 THR C O 1
ATOM 6571 N N . ALA C 1 223 ? 4.231 -28.180 -99.003 1.00 16.93 223 ALA C N 1
ATOM 6572 C CA . ALA C 1 223 ? 3.224 -29.234 -98.998 1.00 15.73 223 ALA C CA 1
ATOM 6573 C C . ALA C 1 223 ? 2.517 -29.237 -97.653 1.00 15.66 223 ALA C C 1
ATOM 6574 O O . ALA C 1 223 ? 3.091 -28.836 -96.637 1.00 15.22 223 ALA C O 1
ATOM 6576 N N . CYS C 1 224 ? 1.267 -29.697 -97.661 1.00 16.05 224 CYS C N 1
ATOM 6577 C CA . CYS C 1 224 ? 0.513 -29.960 -96.441 1.00 15.64 224 CYS C CA 1
ATOM 6578 C C . CYS C 1 224 ? -0.069 -31.364 -96.506 1.00 16.52 224 CYS C C 1
ATOM 6579 O O . CYS C 1 224 ? -0.017 -32.040 -97.538 1.00 17.31 224 CYS C O 1
ATOM 6582 N N . TRP C 1 225 ? -0.625 -31.808 -95.383 1.00 15.41 225 TRP C N 1
ATOM 6583 C CA . TRP C 1 225 ? -1.483 -32.978 -95.374 1.00 16.33 225 TRP C CA 1
ATOM 6584 C C . TRP C 1 225 ? -2.919 -32.535 -95.135 1.00 16.72 225 TRP C C 1
ATOM 6585 O O . TRP C 1 225 ? -3.174 -31.492 -94.526 1.00 15.39 225 TRP C O 1
ATOM 6596 N N . SER C 1 226 ? -3.857 -33.319 -95.659 1.00 15.44 226 SER C N 1
ATOM 6597 C CA . SER C 1 226 ? -5.276 -33.044 -95.475 1.00 16.12 226 SER C CA 1
ATOM 6598 C C . SER C 1 226 ? -5.998 -34.350 -95.195 1.00 14.14 226 SER C C 1
ATOM 6599 O O . SER C 1 226 ? -5.944 -35.278 -96.008 1.00 13.83 226 SER C O 1
ATOM 6602 N N . GLY C 1 227 ? -6.648 -34.422 -94.040 1.00 14.34 227 GLY C N 1
ATOM 6603 C CA . GLY C 1 227 ? -7.554 -35.499 -93.712 1.00 14.66 227 GLY C CA 1
ATOM 6604 C C . GLY C 1 227 ? -8.965 -35.271 -94.207 1.00 16.16 227 GLY C C 1
ATOM 6605 O O . GLY C 1 227 ? -9.856 -36.072 -93.910 1.00 16.19 227 GLY C O 1
ATOM 6606 N N . ASN C 1 228 ? -9.199 -34.201 -94.965 1.00 16.17 228 ASN C N 1
ATOM 6607 C CA . ASN C 1 228 ? -10.534 -33.860 -95.427 1.00 13.53 228 ASN C CA 1
ATOM 6608 C C . ASN C 1 228 ? -10.744 -34.120 -96.913 1.00 17.81 228 ASN C C 1
ATOM 6609 O O . ASN C 1 228 ? -11.849 -33.878 -97.415 1.00 16.76 228 ASN C O 1
ATOM 6614 N N . VAL C 1 229 ? -9.731 -34.633 -97.623 1.00 15.90 229 VAL C N 1
ATOM 6615 C CA . VAL C 1 229 ? -9.836 -34.774 -99.075 1.00 18.22 229 VAL C CA 1
ATOM 6616 C C . VAL C 1 229 ? -10.952 -35.739 -99.456 1.00 19.06 229 VAL C C 1
ATOM 6617 O O . VAL C 1 229 ? -11.565 -35.592 -100.521 1.00 18.64 229 VAL C O 1
ATOM 6621 N N . ALA C 1 230 ? -11.250 -36.722 -98.598 1.00 15.49 230 ALA C N 1
ATOM 6622 C CA . ALA C 1 230 ? -12.332 -37.664 -98.873 1.00 16.27 230 ALA C CA 1
ATOM 6623 C C . ALA C 1 230 ? -13.711 -37.034 -98.746 1.00 19.22 230 ALA C C 1
ATOM 6624 O O . ALA C 1 230 ? -14.705 -37.694 -99.068 1.00 20.52 230 ALA C O 1
ATOM 6626 N N . CYS C 1 231 ? -13.797 -35.792 -98.276 1.00 18.17 231 CYS C N 1
ATOM 6627 C CA . CYS C 1 231 ? -15.022 -35.009 -98.337 1.00 18.42 231 CYS C CA 1
ATOM 6628 C C . CYS C 1 231 ? -15.090 -34.150 -99.591 1.00 16.99 231 CYS C C 1
ATOM 6629 O O . CYS C 1 231 ? -16.088 -33.450 -99.802 1.00 15.10 231 CYS C O 1
ATOM 6632 N N . GLY C 1 232 ? -14.068 -34.213 -100.437 1.00 18.05 232 GLY C N 1
ATOM 6633 C CA . GLY C 1 232 ? -13.951 -33.340 -101.576 1.00 18.19 232 GLY C CA 1
ATOM 6634 C C . GLY C 1 232 ? -12.626 -32.610 -101.524 1.00 19.28 232 GLY C C 1
ATOM 6635 O O . GLY C 1 232 ? -12.358 -31.831 -100.604 1.00 18.02 232 GLY C O 1
ATOM 6636 N N . PRO C 1 233 ? -11.755 -32.868 -102.503 1.00 18.17 233 PRO C N 1
ATOM 6637 C CA . PRO C 1 233 ? -10.402 -32.305 -102.463 1.00 18.12 233 PRO C CA 1
ATOM 6638 C C . PRO C 1 233 ? -10.262 -30.924 -103.083 1.00 21.37 233 PRO C C 1
ATOM 6639 O O . PRO C 1 233 ? -9.222 -30.284 -102.873 1.00 19.17 233 PRO C O 1
ATOM 6643 N N . ALA C 1 234 ? -11.268 -30.451 -103.819 1.00 17.36 234 ALA C N 1
ATOM 6644 C CA . ALA C 1 234 ? -11.155 -29.177 -104.527 1.00 21.23 234 ALA C CA 1
ATOM 6645 C C . ALA C 1 234 ? -10.751 -27.990 -103.653 1.00 18.93 234 ALA C C 1
ATOM 6646 O O . ALA C 1 234 ? -9.899 -27.205 -104.101 1.00 19.85 234 ALA C O 1
ATOM 6648 N N . PRO C 1 235 ? -11.296 -27.782 -102.444 1.00 18.24 235 PRO C N 1
ATOM 6649 C CA . PRO C 1 235 ? -10.843 -26.625 -101.648 1.00 19.80 235 PRO C CA 1
ATOM 6650 C C . PRO C 1 235 ? -9.358 -26.657 -101.325 1.00 19.14 235 PRO C C 1
ATOM 6651 O O . PRO C 1 235 ? -8.727 -25.593 -101.242 1.00 15.79 235 PRO C O 1
ATOM 6655 N N . VAL C 1 236 ? -8.780 -27.850 -101.157 1.00 16.43 236 VAL C N 1
ATOM 6656 C CA . VAL C 1 236 ? -7.388 -27.968 -100.737 1.00 16.01 236 VAL C CA 1
ATOM 6657 C C . VAL C 1 236 ? -6.442 -27.813 -101.918 1.00 17.16 236 VAL C C 1
ATOM 6658 O O . VAL C 1 236 ? -5.365 -27.221 -101.790 1.00 14.65 236 VAL C O 1
ATOM 6662 N N . THR C 1 237 ? -6.794 -28.387 -103.068 1.00 15.64 237 THR C N 1
ATOM 6663 C CA . THR C 1 237 ? -5.964 -28.190 -104.249 1.00 17.41 237 THR C CA 1
ATOM 6664 C C . THR C 1 237 ? -6.037 -26.745 -104.728 1.00 18.49 237 THR C C 1
ATOM 6665 O O . THR C 1 237 ? -5.054 -26.216 -105.261 1.00 19.92 237 THR C O 1
ATOM 6669 N N . HIS C 1 238 ? -7.180 -26.087 -104.524 1.00 15.26 238 HIS C N 1
ATOM 6670 C CA . HIS C 1 238 ? -7.266 -24.658 -104.793 1.00 19.82 238 HIS C CA 1
ATOM 6671 C C . HIS C 1 238 ? -6.322 -23.876 -103.888 1.00 18.04 238 HIS C C 1
ATOM 6672 O O . HIS C 1 238 ? -5.664 -22.928 -104.335 1.00 16.62 238 HIS C O 1
ATOM 6679 N N . LEU C 1 239 ? -6.238 -24.264 -102.613 1.00 15.78 239 LEU C N 1
ATOM 6680 C CA . LEU C 1 239 ? -5.325 -23.593 -101.691 1.00 18.03 239 LEU C CA 1
ATOM 6681 C C . LEU C 1 239 ? -3.879 -23.762 -102.134 1.00 16.13 239 LEU C C 1
ATOM 6682 O O . LEU C 1 239 ? -3.093 -22.807 -102.088 1.00 18.42 239 LEU C O 1
ATOM 6687 N N . ARG C 1 240 ? -3.514 -24.968 -102.579 1.00 16.43 240 ARG C N 1
ATOM 6688 C CA . ARG C 1 240 ? -2.189 -25.185 -103.156 1.00 15.71 240 ARG C CA 1
ATOM 6689 C C . ARG C 1 240 ? -1.917 -24.207 -104.293 1.00 16.15 240 ARG C C 1
ATOM 6690 O O . ARG C 1 240 ? -0.858 -23.570 -104.341 1.00 16.21 240 ARG C O 1
ATOM 6698 N N . ASP C 1 241 ? -2.868 -24.075 -105.221 1.00 14.55 241 ASP C N 1
ATOM 6699 C CA . ASP C 1 241 ? -2.652 -23.198 -106.367 1.00 15.09 241 ASP C CA 1
ATOM 6700 C C . ASP C 1 241 ? -2.522 -21.741 -105.930 1.00 18.72 241 ASP C C 1
ATOM 6701 O O . ASP C 1 241 ? -1.695 -20.997 -106.472 1.00 17.59 241 ASP C O 1
ATOM 6706 N N . LEU C 1 242 ? -3.332 -21.317 -104.954 1.00 15.15 242 LEU C N 1
ATOM 6707 C CA . LEU C 1 242 ? -3.250 -19.943 -104.457 1.00 16.19 242 LEU C CA 1
ATOM 6708 C C . LEU C 1 242 ? -1.911 -19.675 -103.781 1.00 17.38 242 LEU C C 1
ATOM 6709 O O . LEU C 1 242 ? -1.327 -18.598 -103.950 1.00 17.95 242 LEU C O 1
ATOM 6714 N N . ILE C 1 243 ? -1.421 -20.638 -102.995 1.00 15.05 243 ILE C N 1
ATOM 6715 C CA . ILE C 1 243 ? -0.118 -20.501 -102.345 1.00 18.00 243 ILE C CA 1
ATOM 6716 C C . ILE C 1 243 ? 0.986 -20.368 -103.389 1.00 19.52 243 ILE C C 1
ATOM 6717 O O . ILE C 1 243 ? 1.842 -19.479 -103.303 1.00 19.96 243 ILE C O 1
ATOM 6722 N N . ARG C 1 244 ? 0.977 -21.247 -104.398 1.00 15.93 244 ARG C N 1
ATOM 6723 C CA . ARG C 1 244 ? 1.955 -21.152 -105.479 1.00 20.66 244 ARG C CA 1
ATOM 6724 C C . ARG C 1 244 ? 1.952 -19.763 -106.116 1.00 19.48 244 ARG C C 1
ATOM 6725 O O . ARG C 1 244 ? 3.012 -19.203 -106.416 1.00 19.47 244 ARG C O 1
ATOM 6733 N N . ALA C 1 245 ? 0.772 -19.183 -106.305 1.00 21.23 245 ALA C N 1
ATOM 6734 C CA . ALA C 1 245 ? 0.637 -17.871 -106.924 1.00 20.86 245 ALA C CA 1
ATOM 6735 C C . ALA C 1 245 ? 0.885 -16.716 -105.960 1.00 22.18 245 ALA C C 1
ATOM 6736 O O . ALA C 1 245 ? 0.778 -15.559 -106.380 1.00 23.40 245 ALA C O 1
ATOM 6738 N N . ARG C 1 246 ? 1.198 -16.988 -104.690 1.00 20.33 246 ARG C N 1
ATOM 6739 C CA . ARG C 1 246 ? 1.471 -15.940 -103.698 1.00 23.16 246 ARG C CA 1
ATOM 6740 C C . ARG C 1 246 ? 0.272 -15.015 -103.504 1.00 22.05 246 ARG C C 1
ATOM 6741 O O . ARG C 1 246 ? 0.433 -13.831 -103.197 1.00 21.83 246 ARG C O 1
ATOM 6749 N N . ARG C 1 247 ? -0.944 -15.538 -103.685 1.00 22.05 247 ARG C N 1
ATOM 6750 C CA . ARG C 1 247 ? -2.156 -14.727 -103.555 1.00 22.08 247 ARG C CA 1
ATOM 6751 C C . ARG C 1 247 ? -2.602 -14.759 -102.094 1.00 20.98 247 ARG C C 1
ATOM 6752 O O . ARG C 1 247 ? -3.585 -15.401 -101.715 1.00 20.35 247 ARG C O 1
ATOM 6760 N N . TRP C 1 248 ? -1.861 -14.012 -101.266 1.00 24.77 248 TRP C N 1
ATOM 6761 C CA . TRP C 1 248 ? -1.968 -14.150 -99.813 1.00 21.93 248 TRP C CA 1
ATOM 6762 C C . TRP C 1 248 ? -3.344 -13.752 -99.297 1.00 23.60 248 TRP C C 1
ATOM 6763 O O . TRP C 1 248 ? -3.872 -14.390 -98.378 1.00 21.98 248 TRP C O 1
ATOM 6774 N N . ASP C 1 249 ? -3.931 -12.685 -99.849 1.00 22.05 249 ASP C N 1
ATOM 6775 C CA . ASP C 1 249 ? -5.275 -12.291 -99.436 1.00 24.79 249 ASP C CA 1
ATOM 6776 C C . ASP C 1 249 ? -6.274 -13.416 -99.684 1.00 21.69 249 ASP C C 1
ATOM 6777 O O . ASP C 1 249 ? -7.083 -13.750 -98.810 1.00 20.93 249 ASP C O 1
ATOM 6782 N N . ASP C 1 250 ? -6.230 -14.014 -100.876 1.00 18.87 250 ASP C N 1
ATOM 6783 C CA . ASP C 1 250 ? -7.115 -15.137 -101.171 1.00 20.89 250 ASP C CA 1
ATOM 6784 C C . ASP C 1 250 ? -6.781 -16.344 -100.304 1.00 20.08 250 ASP C C 1
ATOM 6785 O O . ASP C 1 250 ? -7.684 -17.066 -99.862 1.00 18.40 250 ASP C O 1
ATOM 6790 N N . CYS C 1 251 ? -5.490 -16.581 -100.051 1.00 18.34 251 CYS C N 1
ATOM 6791 C CA . CYS C 1 251 ? -5.103 -17.680 -99.169 1.00 19.91 251 CYS C CA 1
ATOM 6792 C C . CYS C 1 251 ? -5.729 -17.520 -97.790 1.00 20.92 251 CYS C C 1
ATOM 6793 O O . CYS C 1 251 ? -6.251 -18.484 -97.219 1.00 19.10 251 CYS C O 1
ATOM 6796 N N . GLN C 1 252 ? -5.702 -16.298 -97.247 1.00 19.08 252 GLN C N 1
ATOM 6797 C CA . GLN C 1 252 ? -6.278 -16.051 -95.928 1.00 17.29 252 GLN C CA 1
ATOM 6798 C C . GLN C 1 252 ? -7.784 -16.263 -95.934 1.00 19.16 252 GLN C C 1
ATOM 6799 O O . GLN C 1 252 ? -8.340 -16.873 -95.012 1.00 17.93 252 GLN C O 1
ATOM 6805 N N . ALA C 1 253 ? -8.465 -15.743 -96.959 1.00 18.85 253 ALA C N 1
ATOM 6806 C CA . ALA C 1 253 ? -9.908 -15.923 -97.057 1.00 18.07 253 ALA C CA 1
ATOM 6807 C C . ALA C 1 253 ? -10.269 -17.396 -97.150 1.00 20.16 253 ALA C C 1
ATOM 6808 O O . ALA C 1 253 ? -11.215 -17.851 -96.499 1.00 19.98 253 ALA C O 1
ATOM 6810 N N . LEU C 1 254 ? -9.525 -18.157 -97.959 1.00 16.16 254 LEU C N 1
ATOM 6811 C CA . LEU C 1 254 ? -9.811 -19.580 -98.098 1.00 22.03 254 LEU C CA 1
ATOM 6812 C C . LEU C 1 254 ? -9.542 -20.326 -96.796 1.00 18.49 254 LEU C C 1
ATOM 6813 O O . LEU C 1 254 ? -10.330 -21.190 -96.398 1.00 19.04 254 LEU C O 1
ATOM 6818 N N . THR C 1 255 ? -8.439 -19.997 -96.117 1.00 16.27 255 THR C N 1
ATOM 6819 C CA . THR C 1 255 ? -8.171 -20.571 -94.801 1.00 17.85 255 THR C CA 1
ATOM 6820 C C . THR C 1 255 ? -9.334 -20.329 -93.847 1.00 21.65 255 THR C C 1
ATOM 6821 O O . THR C 1 255 ? -9.756 -21.241 -93.125 1.00 19.56 255 THR C O 1
ATOM 6825 N N . ASP C 1 256 ? -9.865 -19.101 -93.835 1.00 19.68 256 ASP C N 1
ATOM 6826 C CA . ASP C 1 256 ? -10.998 -18.781 -92.974 1.00 24.32 256 ASP C CA 1
ATOM 6827 C C . ASP C 1 256 ? -12.213 -19.626 -93.323 1.00 23.34 256 ASP C C 1
ATOM 6828 O O . ASP C 1 256 ? -12.979 -20.007 -92.433 1.00 22.20 256 ASP C O 1
ATOM 6833 N N . GLU C 1 257 ? -12.407 -19.920 -94.611 1.00 21.18 257 GLU C N 1
ATOM 6834 C CA . GLU C 1 257 ? -13.535 -20.748 -95.024 1.00 23.29 257 GLU C CA 1
ATOM 6835 C C . GLU C 1 257 ? -13.352 -22.195 -94.582 1.00 24.33 257 GLU C C 1
ATOM 6836 O O . GLU C 1 257 ? -14.317 -22.844 -94.159 1.00 21.42 257 GLU C O 1
ATOM 6842 N N . LEU C 1 258 ? -12.125 -22.720 -94.682 1.00 20.32 258 LEU C N 1
ATOM 6843 C CA . LEU C 1 258 ? -11.868 -24.089 -94.236 1.00 19.80 258 LEU C CA 1
ATOM 6844 C C . LEU C 1 258 ? -12.100 -24.226 -92.737 1.00 22.57 258 LEU C C 1
ATOM 6845 O O . LEU C 1 258 ? -12.728 -25.187 -92.277 1.00 22.72 258 LEU C O 1
ATOM 6850 N N . GLU C 1 259 ? -11.581 -23.277 -91.957 1.00 21.48 259 GLU C N 1
ATOM 6851 C CA . GLU C 1 259 ? -11.778 -23.318 -90.511 1.00 26.67 259 GLU C CA 1
ATOM 6852 C C . GLU C 1 259 ? -13.251 -23.178 -90.152 1.00 27.19 259 GLU C C 1
ATOM 6853 O O . GLU C 1 259 ? -13.757 -23.907 -89.288 1.00 23.92 259 GLU C O 1
ATOM 6859 N N . GLY C 1 260 ? -13.957 -22.255 -90.813 1.00 23.96 260 GLY C N 1
ATOM 6860 C CA . GLY C 1 260 ? -15.386 -22.115 -90.573 1.00 24.74 260 GLY C CA 1
ATOM 6861 C C . GLY C 1 260 ? -16.157 -23.399 -90.826 1.00 30.37 260 GLY C C 1
ATOM 6862 O O . GLY C 1 260 ? -17.055 -23.755 -90.060 1.00 27.82 260 GLY C O 1
ATOM 6863 N N . ALA C 1 261 ? -15.809 -24.121 -91.898 1.00 26.31 261 ALA C N 1
ATOM 6864 C CA . ALA C 1 261 ? -16.506 -25.370 -92.204 1.00 26.83 261 ALA C CA 1
ATOM 6865 C C . ALA C 1 261 ? -16.253 -26.443 -91.150 1.00 24.73 261 ALA C C 1
ATOM 6866 O O . ALA C 1 261 ? -17.143 -27.254 -90.870 1.00 25.15 261 ALA C O 1
ATOM 6868 N N . LEU C 1 262 ? -15.057 -26.475 -90.567 1.00 23.56 262 LEU C N 1
ATOM 6869 C CA . LEU C 1 262 ? -14.681 -27.509 -89.611 1.00 25.65 262 LEU C CA 1
ATOM 6870 C C . LEU C 1 262 ? -14.993 -27.126 -88.170 1.00 27.61 262 LEU C C 1
ATOM 6871 O O . LEU C 1 262 ? -14.621 -27.866 -87.254 1.00 27.24 262 LEU C O 1
ATOM 6876 N N . GLU C 1 263 ? -15.686 -26.004 -87.961 1.00 27.24 263 GLU C N 1
ATOM 6877 C CA . GLU C 1 263 ? -15.872 -25.453 -86.620 1.00 33.35 263 GLU C CA 1
ATOM 6878 C C . GLU C 1 263 ? -16.559 -26.447 -85.688 1.00 29.48 263 GLU C C 1
ATOM 6879 O O . GLU C 1 263 ? -16.130 -26.644 -84.544 1.00 33.19 263 GLU C O 1
ATOM 6885 N N . THR C 1 264 ? -17.629 -27.085 -86.160 1.00 24.68 264 THR C N 1
ATOM 6886 C CA . THR C 1 264 ? -18.428 -27.972 -85.323 1.00 24.62 264 THR C CA 1
ATOM 6887 C C . THR C 1 264 ? -17.775 -29.327 -85.090 1.00 30.48 264 THR C C 1
ATOM 6888 O O . THR C 1 264 ? -18.335 -30.144 -84.352 1.00 28.45 264 THR C O 1
ATOM 6892 N N . LEU C 1 265 ? -16.607 -29.582 -85.687 1.00 26.62 265 LEU C N 1
ATOM 6893 C CA . LEU C 1 265 ? -15.932 -30.861 -85.489 1.00 28.06 265 LEU C CA 1
ATOM 6894 C C . LEU C 1 265 ? -15.610 -31.100 -84.017 1.00 31.15 265 LEU C C 1
ATOM 6895 O O . LEU C 1 265 ? -15.747 -32.223 -83.518 1.00 27.14 265 LEU C O 1
ATOM 6900 N N . TYR C 1 266 ? -15.204 -30.050 -83.299 1.00 29.61 266 TYR C N 1
ATOM 6901 C CA . TYR C 1 266 ? -14.699 -30.192 -81.939 1.00 34.25 266 TYR C CA 1
ATOM 6902 C C . TYR C 1 266 ? -15.807 -29.904 -80.942 1.00 33.33 266 TYR C C 1
ATOM 6903 O O . TYR C 1 266 ? -16.355 -28.792 -80.946 1.00 34.18 266 TYR C O 1
ATOM 6912 N N . PRO C 1 267 ? -16.166 -30.859 -80.081 1.00 35.98 267 PRO C N 1
ATOM 6913 C CA . PRO C 1 267 ? -17.328 -30.674 -79.196 1.00 32.56 267 PRO C CA 1
ATOM 6914 C C . PRO C 1 267 ? -17.149 -29.471 -78.283 1.00 37.36 267 PRO C C 1
ATOM 6915 O O . PRO C 1 267 ? -16.246 -29.432 -77.444 1.00 35.23 267 PRO C O 1
ATOM 6919 N N . GLY C 1 268 ? -18.023 -28.485 -78.455 1.00 37.71 268 GLY C N 1
ATOM 6920 C CA . GLY C 1 268 ? -17.892 -27.245 -77.700 1.00 41.70 268 GLY C CA 1
ATOM 6921 C C . GLY C 1 268 ? -16.523 -26.615 -77.823 1.00 47.92 268 GLY C C 1
ATOM 6922 O O . GLY C 1 268 ? -15.972 -26.120 -76.832 1.00 46.17 268 GLY C O 1
ATOM 6923 N N . GLY C 1 269 ? -15.948 -26.645 -79.025 1.00 36.58 269 GLY C N 1
ATOM 6924 C CA . GLY C 1 269 ? -14.613 -26.132 -79.251 1.00 38.52 269 GLY C CA 1
ATOM 6925 C C . GLY C 1 269 ? -13.505 -26.877 -78.538 1.00 38.51 269 GLY C C 1
ATOM 6926 O O . GLY C 1 269 ? -12.333 -26.525 -78.712 1.00 37.62 269 GLY C O 1
ATOM 6927 N N . ASN C 1 270 ? -13.829 -27.900 -77.747 1.00 42.64 270 ASN C N 1
ATOM 6928 C CA . ASN C 1 270 ? -12.832 -28.650 -76.987 1.00 36.72 270 ASN C CA 1
ATOM 6929 C C . ASN C 1 270 ? -12.121 -29.625 -77.918 1.00 38.05 270 ASN C C 1
ATOM 6930 O O . ASN C 1 270 ? -12.694 -30.645 -78.318 1.00 39.54 270 ASN C O 1
ATOM 6935 N N . PHE C 1 271 ? -10.863 -29.323 -78.242 1.00 35.61 271 PHE C N 1
ATOM 6936 C CA . PHE C 1 271 ? -10.079 -30.201 -79.103 1.00 34.11 271 PHE C CA 1
ATOM 6937 C C . PHE C 1 271 ? -9.810 -31.539 -78.427 1.00 39.07 271 PHE C C 1
ATOM 6938 O O . PHE C 1 271 ? -10.014 -32.599 -79.031 1.00 36.50 271 PHE C O 1
ATOM 6946 N N . ALA C 1 272 ? -9.341 -31.507 -77.175 1.00 35.76 272 ALA C N 1
ATOM 6947 C CA . ALA C 1 272 ? -8.983 -32.737 -76.475 1.00 39.10 272 ALA C CA 1
ATOM 6948 C C . ALA C 1 272 ? -10.142 -33.721 -76.461 1.00 33.04 272 ALA C C 1
ATOM 6949 O O . ALA C 1 272 ? -9.945 -34.932 -76.612 1.00 36.25 272 ALA C O 1
ATOM 6951 N N . GLU C 1 273 ? -11.363 -33.216 -76.295 1.00 32.20 273 GLU C N 1
ATOM 6952 C CA . GLU C 1 273 ? -12.526 -34.092 -76.329 1.00 31.70 273 GLU C CA 1
ATOM 6953 C C . GLU C 1 273 ? -12.686 -34.740 -77.700 1.00 34.98 273 GLU C C 1
ATOM 6954 O O . GLU C 1 273 ? -13.067 -35.913 -77.794 1.00 30.64 273 GLU C O 1
ATOM 6960 N N . PHE C 1 274 ? -12.385 -33.998 -78.771 1.00 28.47 274 PHE C N 1
ATOM 6961 C CA . PHE C 1 274 ? -12.475 -34.556 -80.119 1.00 32.86 274 PHE C CA 1
ATOM 6962 C C . PHE C 1 274 ? -11.516 -35.726 -80.301 1.00 27.50 274 PHE C C 1
ATOM 6963 O O . PHE C 1 274 ? -11.872 -36.735 -80.922 1.00 26.53 274 PHE C O 1
ATOM 6971 N N . LEU C 1 275 ? -10.287 -35.602 -79.783 1.00 28.95 275 LEU C N 1
ATOM 6972 C CA . LEU C 1 275 ? -9.318 -36.692 -79.889 1.00 31.48 275 LEU C CA 1
ATOM 6973 C C . LEU C 1 275 ? -9.826 -37.966 -79.231 1.00 25.11 275 LEU C C 1
ATOM 6974 O O . LEU C 1 275 ? -9.470 -39.068 -79.663 1.00 30.31 275 LEU C O 1
ATOM 6979 N N . LYS C 1 276 ? -10.644 -37.835 -78.181 1.00 26.24 276 LYS C N 1
ATOM 6980 C CA . LYS C 1 276 ? -11.186 -39.009 -77.502 1.00 26.44 276 LYS C CA 1
ATOM 6981 C C . LYS C 1 276 ? -12.065 -39.844 -78.426 1.00 27.11 276 LYS C C 1
ATOM 6982 O O . LYS C 1 276 ? -12.218 -41.051 -78.206 1.00 28.73 276 LYS C O 1
ATOM 6988 N N . TYR C 1 277 ? -12.651 -39.226 -79.453 1.00 20.79 277 TYR C N 1
ATOM 6989 C CA . TYR C 1 277 ? -13.577 -39.917 -80.345 1.00 23.29 277 TYR C CA 1
ATOM 6990 C C . TYR C 1 277 ? -13.300 -39.555 -81.802 1.00 21.00 277 TYR C C 1
ATOM 6991 O O . TYR C 1 277 ? -14.220 -39.481 -82.623 1.00 21.48 277 TYR C O 1
ATOM 7000 N N . SER C 1 278 ? -12.029 -39.340 -82.150 1.00 19.73 278 SER C N 1
ATOM 7001 C CA . SER C 1 278 ? -11.719 -38.791 -83.469 1.00 21.88 278 SER C CA 1
ATOM 7002 C C . SER C 1 278 ? -12.106 -39.755 -84.586 1.00 21.19 278 SER C C 1
ATOM 7003 O O . SER C 1 278 ? -12.593 -39.326 -85.639 1.00 21.16 278 SER C O 1
ATOM 7006 N N . ILE C 1 279 ? -11.909 -41.058 -84.373 1.00 20.18 279 ILE C N 1
ATOM 7007 C CA . ILE C 1 279 ? -12.273 -42.045 -85.387 1.00 18.30 279 ILE C CA 1
ATOM 7008 C C . ILE C 1 279 ? -13.774 -41.994 -85.663 1.00 19.76 279 ILE C C 1
ATOM 7009 O O . ILE C 1 279 ? -14.214 -41.949 -86.821 1.00 17.33 279 ILE C O 1
ATOM 7014 N N . GLN C 1 280 ? -14.578 -41.972 -84.598 1.00 18.36 280 GLN C N 1
ATOM 7015 C CA . GLN C 1 280 ? -16.032 -41.924 -84.740 1.00 22.58 280 GLN C CA 1
ATOM 7016 C C . GLN C 1 280 ? -16.496 -40.601 -85.343 1.00 20.11 280 GLN C C 1
ATOM 7017 O O . GLN C 1 280 ? -17.355 -40.583 -86.234 1.00 20.50 280 GLN C O 1
ATOM 7023 N N . ILE C 1 281 ? -15.957 -39.482 -84.858 1.00 20.64 281 ILE C N 1
ATOM 7024 C CA . ILE C 1 281 ? -16.400 -38.176 -85.339 1.00 20.78 281 ILE C CA 1
ATOM 7025 C C . ILE C 1 281 ? -16.023 -37.987 -86.806 1.00 19.43 281 ILE C C 1
ATOM 7026 O O . ILE C 1 281 ? -16.842 -37.542 -87.619 1.00 19.67 281 ILE C O 1
ATOM 7031 N N . ASP C 1 282 ? -14.777 -38.322 -87.168 1.00 18.04 282 ASP C N 1
ATOM 7032 C CA . ASP C 1 282 ? -14.358 -38.211 -88.566 1.00 18.25 282 ASP C CA 1
ATOM 7033 C C . ASP C 1 282 ? -15.233 -39.067 -89.476 1.00 19.25 282 ASP C C 1
ATOM 7034 O O . ASP C 1 282 ? -15.611 -38.634 -90.571 1.00 16.46 282 ASP C O 1
ATOM 7039 N N . ASN C 1 283 ? -15.552 -40.292 -89.041 1.00 17.43 283 ASN C N 1
ATOM 7040 C CA . ASN C 1 283 ? -16.430 -41.163 -89.818 1.00 16.74 283 ASN C CA 1
ATOM 7041 C C . ASN C 1 283 ? -17.756 -40.478 -90.132 1.00 18.42 283 ASN C C 1
ATOM 7042 O O . ASN C 1 283 ? -18.245 -40.554 -91.264 1.00 19.88 283 ASN C O 1
ATOM 7047 N N . ALA C 1 284 ? -18.348 -39.798 -89.145 1.00 18.21 284 ALA C N 1
ATOM 7048 C CA . ALA C 1 284 ? -19.589 -39.069 -89.389 1.00 21.51 284 ALA C CA 1
ATOM 7049 C C . ALA C 1 284 ? -19.386 -37.953 -90.407 1.00 21.62 284 ALA C C 1
ATOM 7050 O O . ALA C 1 284 ? -20.272 -37.687 -91.229 1.00 18.42 284 ALA C O 1
ATOM 7052 N N . GLN C 1 285 ? -18.229 -37.281 -90.363 1.00 17.64 285 GLN C N 1
ATOM 7053 C CA . GLN C 1 285 ? -17.951 -36.221 -91.331 1.00 18.86 285 GLN C CA 1
ATOM 7054 C C . GLN C 1 285 ? -17.879 -36.775 -92.752 1.00 18.11 285 GLN C C 1
ATOM 7055 O O . GLN C 1 285 ? -18.459 -36.197 -93.681 1.00 21.75 285 GLN C O 1
ATOM 7061 N N . PHE C 1 286 ? -17.180 -37.900 -92.937 1.00 17.26 286 PHE C N 1
ATOM 7062 C CA . PHE C 1 286 ? -17.077 -38.513 -94.262 1.00 20.95 286 PHE C CA 1
ATOM 7063 C C . PHE C 1 286 ? -18.446 -38.932 -94.792 1.00 22.25 286 PHE C C 1
ATOM 7064 O O . PHE C 1 286 ? -18.757 -38.711 -95.969 1.00 19.97 286 PHE C O 1
ATOM 7072 N N . GLN C 1 287 ? -19.275 -39.548 -93.944 1.00 20.45 287 GLN C N 1
ATOM 7073 C CA . GLN C 1 287 ? -20.618 -39.930 -94.370 1.00 22.29 287 GLN C CA 1
ATOM 7074 C C . GLN C 1 287 ? -21.420 -38.712 -94.819 1.00 22.78 287 GLN C C 1
ATOM 7075 O O . GLN C 1 287 ? -22.008 -38.708 -95.906 1.00 23.94 287 GLN C O 1
ATOM 7081 N N . ALA C 1 288 ? -21.436 -37.658 -93.997 1.00 20.05 288 ALA C N 1
ATOM 7082 C CA . ALA C 1 288 ? -22.305 -36.514 -94.265 1.00 24.25 288 ALA C CA 1
ATOM 7083 C C . ALA C 1 288 ? -21.860 -35.716 -95.485 1.00 24.21 288 ALA C C 1
ATOM 7084 O O . ALA C 1 288 ? -22.695 -35.085 -96.143 1.00 22.97 288 ALA C O 1
ATOM 7086 N N . ALA C 1 289 ? -20.561 -35.722 -95.800 1.00 21.16 289 ALA C N 1
ATOM 7087 C CA . ALA C 1 289 ? -20.055 -34.894 -96.892 1.00 20.64 289 ALA C CA 1
ATOM 7088 C C . ALA C 1 289 ? -20.527 -35.387 -98.255 1.00 25.33 289 ALA C C 1
ATOM 7089 O O . ALA C 1 289 ? -20.578 -34.605 -99.210 1.00 27.40 289 ALA C O 1
ATOM 7091 N N . GLY C 1 290 ? -20.840 -36.673 -98.378 1.00 26.47 290 GLY C N 1
ATOM 7092 C CA . GLY C 1 290 ? -21.385 -37.208 -99.606 1.00 24.90 290 GLY C CA 1
ATOM 7093 C C . GLY C 1 290 ? -20.398 -37.421 -100.733 1.00 26.47 290 GLY C C 1
ATOM 7094 O O . GLY C 1 290 ? -20.807 -37.879 -101.805 1.00 31.87 290 GLY C O 1
ATOM 7095 N N . PHE C 1 291 ? -19.115 -37.103 -100.543 1.00 24.34 291 PHE C N 1
ATOM 7096 C CA . PHE C 1 291 ? -18.161 -37.321 -101.626 1.00 23.41 291 PHE C CA 1
ATOM 7097 C C . PHE C 1 291 ? -17.851 -38.804 -101.804 1.00 25.77 291 PHE C C 1
ATOM 7098 O O . PHE C 1 291 ? -17.613 -39.260 -102.930 1.00 23.38 291 PHE C O 1
ATOM 7106 N N . MET C 1 292 ? -17.848 -39.568 -100.715 1.00 22.90 292 MET C N 1
ATOM 7107 C CA . MET C 1 292 ? -17.712 -41.015 -100.765 1.00 23.33 292 MET C CA 1
ATOM 7108 C C . MET C 1 292 ? -18.771 -41.632 -99.864 1.00 26.84 292 MET C C 1
ATOM 7109 O O . MET C 1 292 ? -19.442 -40.936 -99.096 1.00 23.33 292 MET C O 1
ATOM 7114 N N . ARG C 1 293 ? -18.933 -42.950 -99.961 1.00 20.35 293 ARG C N 1
ATOM 7115 C CA . ARG C 1 293 ? -19.847 -43.659 -99.076 1.00 26.78 293 ARG C CA 1
ATOM 7116 C C . ARG C 1 293 ? -19.049 -44.590 -98.179 1.00 23.35 293 ARG C C 1
ATOM 7117 O O . ARG C 1 293 ? -18.068 -45.197 -98.615 1.00 20.57 293 ARG C O 1
ATOM 7125 N N . THR C 1 294 ? -19.483 -44.706 -96.928 1.00 23.69 294 THR C N 1
ATOM 7126 C CA . THR C 1 294 ? -18.847 -45.632 -96.006 1.00 23.93 294 THR C CA 1
ATOM 7127 C C . THR C 1 294 ? -19.834 -46.007 -94.909 1.00 23.23 294 THR C C 1
ATOM 7128 O O . THR C 1 294 ? -20.763 -45.253 -94.603 1.00 24.45 294 THR C O 1
ATOM 7132 N N . GLY C 1 295 ? -19.621 -47.187 -94.330 1.00 20.71 295 GLY C N 1
ATOM 7133 C CA . GLY C 1 295 ? -20.430 -47.662 -93.234 1.00 19.94 295 GLY C CA 1
ATOM 7134 C C . GLY C 1 295 ? -19.949 -47.104 -91.912 1.00 21.34 295 GLY C C 1
ATOM 7135 O O . GLY C 1 295 ? -19.345 -46.031 -91.853 1.00 19.80 295 GLY C O 1
ATOM 7136 N N . PRO C 1 296 ? -20.204 -47.821 -90.824 1.00 19.79 296 PRO C N 1
ATOM 7137 C CA . PRO C 1 296 ? -19.773 -47.359 -89.503 1.00 17.88 296 PRO C CA 1
ATOM 7138 C C . PRO C 1 296 ? -18.308 -47.710 -89.264 1.00 17.52 296 PRO C C 1
ATOM 7139 O O . PRO C 1 296 ? -17.630 -48.287 -90.116 1.00 16.09 296 PRO C O 1
ATOM 7143 N N . THR C 1 297 ? -17.827 -47.351 -88.076 1.00 13.71 297 THR C N 1
ATOM 7144 C CA . THR C 1 297 ? -16.472 -47.686 -87.670 1.00 17.23 297 THR C CA 1
ATOM 7145 C C . THR C 1 297 ? -16.382 -49.139 -87.204 1.00 18.72 297 THR C C 1
ATOM 7146 O O . THR C 1 297 ? -17.386 -49.788 -86.902 1.00 20.17 297 THR C O 1
ATOM 7150 N N . ARG C 1 298 ? -15.138 -49.644 -87.124 1.00 16.37 298 ARG C N 1
ATOM 7151 C CA . ARG C 1 298 ? -14.858 -51.008 -86.694 1.00 15.62 298 ARG C CA 1
ATOM 7152 C C . ARG C 1 298 ? -14.698 -51.074 -85.177 1.00 19.34 298 ARG C C 1
ATOM 7153 O O . ARG C 1 298 ? -14.336 -50.078 -84.542 1.00 16.12 298 ARG C O 1
ATOM 7161 N N . PRO C 1 299 ? -14.959 -52.232 -84.571 1.00 17.81 299 PRO C N 1
ATOM 7162 C CA . PRO C 1 299 ? -14.665 -52.410 -83.140 1.00 17.12 299 PRO C CA 1
ATOM 7163 C C . PRO C 1 299 ? -13.192 -52.179 -82.866 1.00 17.28 299 PRO C C 1
ATOM 7164 O O . PRO C 1 299 ? -12.336 -52.575 -83.672 1.00 16.51 299 PRO C O 1
ATOM 7168 N N . PRO C 1 300 ? -12.843 -51.575 -81.719 1.00 20.69 300 PRO C N 1
ATOM 7169 C CA . PRO C 1 300 ? -13.694 -51.248 -80.569 1.00 16.20 300 PRO C CA 1
ATOM 7170 C C . PRO C 1 300 ? -14.239 -49.818 -80.530 1.00 18.66 300 PRO C C 1
ATOM 7171 O O . PRO C 1 300 ? -14.869 -49.448 -79.535 1.00 19.79 300 PRO C O 1
ATOM 7175 N N . TYR C 1 301 ? -13.999 -49.019 -81.563 1.00 15.11 301 TYR C N 1
ATOM 7176 C CA . TYR C 1 301 ? -14.301 -47.587 -81.497 1.00 19.12 301 TYR C CA 1
ATOM 7177 C C . TYR C 1 301 ? -15.670 -47.291 -82.111 1.00 17.35 301 TYR C C 1
ATOM 7178 O O . TYR C 1 301 ? -15.816 -46.592 -83.112 1.00 16.91 301 TYR C O 1
ATOM 7187 N N . THR C 1 302 ? -16.692 -47.847 -81.457 1.00 19.31 302 THR C N 1
ATOM 7188 C CA . THR C 1 302 ? -18.080 -47.683 -81.861 1.00 20.00 302 THR C CA 1
ATOM 7189 C C . THR C 1 302 ? -18.915 -46.886 -80.867 1.00 23.24 302 THR C C 1
ATOM 7190 O O . THR C 1 302 ? -20.075 -46.583 -81.165 1.00 24.94 302 THR C O 1
ATOM 7194 N N . GLU C 1 303 ? -18.371 -46.541 -79.702 1.00 21.94 303 GLU C N 1
ATOM 7195 C CA . GLU C 1 303 ? -19.107 -45.792 -78.691 1.00 21.58 303 GLU C CA 1
ATOM 7196 C C . GLU C 1 303 ? -18.672 -44.334 -78.722 1.00 21.98 303 GLU C C 1
ATOM 7197 O O . GLU C 1 303 ? -17.471 -44.037 -78.721 1.00 21.35 303 GLU C O 1
ATOM 7203 N N . VAL C 1 304 ? -19.648 -43.431 -78.742 1.00 23.51 304 VAL C N 1
ATOM 7204 C CA . VAL C 1 304 ? -19.396 -41.999 -78.902 1.00 24.24 304 VAL C CA 1
ATOM 7205 C C . VAL C 1 304 ? -20.685 -41.242 -78.605 1.00 24.88 304 VAL C C 1
ATOM 7206 O O . VAL C 1 304 ? -21.765 -41.684 -79.028 1.00 27.53 304 VAL C O 1
ATOM 7210 N N . PRO C 1 305 ? -20.630 -40.117 -77.883 1.00 24.01 305 PRO C N 1
ATOM 7211 C CA . PRO C 1 305 ? -21.844 -39.316 -77.673 1.00 26.46 305 PRO C CA 1
ATOM 7212 C C . PRO C 1 305 ? -22.483 -38.908 -78.993 1.00 27.95 305 PRO C C 1
ATOM 7213 O O . PRO C 1 305 ? -21.801 -38.507 -79.941 1.00 26.79 305 PRO C O 1
ATOM 7217 N N . GLU C 1 306 ? -23.813 -39.013 -79.039 1.00 25.02 306 GLU C N 1
ATOM 7218 C CA . GLU C 1 306 ? -24.547 -38.699 -80.262 1.00 25.70 306 GLU C CA 1
ATOM 7219 C C . GLU C 1 306 ? -24.296 -37.266 -80.710 1.00 29.59 306 GLU C C 1
ATOM 7220 O O . GLU C 1 306 ? -24.130 -37.004 -81.907 1.00 31.57 306 GLU C O 1
ATOM 7226 N N . SER C 1 307 ? -24.258 -36.325 -79.762 1.00 29.72 307 SER C N 1
ATOM 7227 C CA . SER C 1 307 ? -24.031 -34.927 -80.112 1.00 28.77 307 SER C CA 1
ATOM 7228 C C . SER C 1 307 ? -22.670 -34.722 -80.769 1.00 30.82 307 SER C C 1
ATOM 7229 O O . SER C 1 307 ? -22.513 -33.822 -81.603 1.00 29.52 307 SER C O 1
ATOM 7232 N N . TYR C 1 308 ? -21.673 -35.535 -80.406 1.00 28.07 308 TYR C N 1
ATOM 7233 C CA . TYR C 1 308 ? -20.368 -35.429 -81.056 1.00 22.66 308 TYR C CA 1
ATOM 7234 C C . TYR C 1 308 ? -20.464 -35.812 -82.529 1.00 25.69 308 TYR C C 1
ATOM 7235 O O . TYR C 1 308 ? -19.847 -35.171 -83.388 1.00 25.47 308 TYR C O 1
ATOM 7244 N N . LEU C 1 309 ? -21.233 -36.862 -82.834 1.00 25.16 309 LEU C N 1
ATOM 7245 C CA . LEU C 1 309 ? -21.454 -37.252 -84.222 1.00 23.51 309 LEU C CA 1
ATOM 7246 C C . LEU C 1 309 ? -22.146 -36.142 -85.003 1.00 25.69 309 LEU C C 1
ATOM 7247 O O . LEU C 1 309 ? -21.831 -35.909 -86.177 1.00 25.07 309 LEU C O 1
ATOM 7252 N N . ALA C 1 310 ? -23.098 -35.450 -84.370 1.00 25.33 310 ALA C N 1
ATOM 7253 C CA . ALA C 1 310 ? -23.805 -34.370 -85.054 1.00 27.52 310 ALA C CA 1
ATOM 7254 C C . ALA C 1 310 ? -22.852 -33.245 -85.442 1.00 24.08 310 ALA C C 1
ATOM 7255 O O . ALA C 1 310 ? -23.029 -32.606 -86.486 1.00 24.40 310 ALA C O 1
ATOM 7257 N N . GLY C 1 311 ? -21.840 -32.984 -84.611 1.00 24.05 311 GLY C N 1
ATOM 7258 C CA . GLY C 1 311 ? -20.846 -31.988 -84.967 1.00 24.61 311 GLY C CA 1
ATOM 7259 C C . GLY C 1 311 ? -20.023 -32.395 -86.174 1.00 25.73 311 GLY C C 1
ATOM 7260 O O . GLY C 1 311 ? -19.722 -31.569 -87.043 1.00 24.12 311 GLY C O 1
ATOM 7261 N N . GLY C 1 312 ? -19.647 -33.673 -86.247 1.00 19.45 312 GLY C N 1
ATOM 7262 C CA . GLY C 1 312 ? -18.938 -34.158 -87.420 1.00 20.36 312 GLY C CA 1
ATOM 7263 C C . GLY C 1 312 ? -19.793 -34.108 -88.670 1.00 22.21 312 GLY C C 1
ATOM 7264 O O . GLY C 1 312 ? -19.306 -33.770 -89.752 1.00 22.49 312 GLY C O 1
ATOM 7265 N N . ARG C 1 313 ? -21.085 -34.420 -88.534 1.00 20.68 313 ARG C N 1
ATOM 7266 C CA . ARG C 1 313 ? -21.986 -34.368 -89.681 1.00 23.02 313 ARG C CA 1
ATOM 7267 C C . ARG C 1 313 ? -22.132 -32.951 -90.217 1.00 21.84 313 ARG C C 1
ATOM 7268 O O . ARG C 1 313 ? -22.104 -32.740 -91.435 1.00 21.67 313 ARG C O 1
ATOM 7276 N N . GLU C 1 314 ? -22.293 -31.965 -89.330 1.00 25.58 314 GLU C N 1
ATOM 7277 C CA . GLU C 1 314 ? -22.419 -30.588 -89.799 1.00 23.52 314 GLU C CA 1
ATOM 7278 C C . GLU C 1 314 ? -21.149 -30.135 -90.510 1.00 23.01 314 GLU C C 1
ATOM 7279 O O . GLU C 1 314 ? -21.214 -29.411 -91.511 1.00 23.25 314 GLU C O 1
ATOM 7285 N N . ALA C 1 315 ? -19.984 -30.559 -90.015 1.00 23.94 315 ALA C N 1
ATOM 7286 C CA . ALA C 1 315 ? -18.732 -30.196 -90.674 1.00 23.87 315 ALA C CA 1
ATOM 7287 C C . ALA C 1 315 ? -18.639 -30.825 -92.058 1.00 21.32 315 ALA C C 1
ATOM 7288 O O . ALA C 1 315 ? -18.148 -30.196 -93.004 1.00 23.00 315 ALA C O 1
ATOM 7290 N N . GLY C 1 316 ? -19.105 -32.067 -92.196 1.00 20.30 316 GLY C N 1
ATOM 7291 C CA . GLY C 1 316 ? -19.126 -32.696 -93.505 1.00 21.89 316 GLY C CA 1
ATOM 7292 C C . GLY C 1 316 ? -20.045 -31.985 -94.480 1.00 21.46 316 GLY C C 1
ATOM 7293 O O . GLY C 1 316 ? -19.711 -31.821 -95.657 1.00 21.94 316 GLY C O 1
ATOM 7294 N N . LYS C 1 317 ? -21.220 -31.557 -94.008 1.00 24.22 317 LYS C N 1
ATOM 7295 C CA . LYS C 1 317 ? -22.113 -30.782 -94.864 1.00 25.75 317 LYS C CA 1
ATOM 7296 C C . LYS C 1 317 ? -21.495 -29.440 -95.228 1.00 23.00 317 LYS C C 1
ATOM 7297 O O . LYS C 1 317 ? -21.572 -29.009 -96.385 1.00 24.40 317 LYS C O 1
ATOM 7303 N N . ASN C 1 318 ? -20.886 -28.761 -94.252 1.00 24.68 318 ASN C N 1
ATOM 7304 C CA . ASN C 1 318 ? -20.223 -27.493 -94.537 1.00 24.87 318 ASN C CA 1
ATOM 7305 C C . ASN C 1 318 ? -19.097 -27.675 -95.549 1.00 26.27 318 ASN C C 1
ATOM 7306 O O . ASN C 1 318 ? -18.893 -26.823 -96.422 1.00 22.95 318 ASN C O 1
ATOM 7311 N N . TRP C 1 319 ? -18.352 -28.780 -95.446 1.00 23.53 319 TRP C N 1
ATOM 7312 C CA . TRP C 1 319 ? -17.252 -29.002 -96.381 1.00 24.34 319 TRP C CA 1
ATOM 7313 C C . TRP C 1 319 ? -17.770 -29.296 -97.784 1.00 22.01 319 TRP C C 1
ATOM 7314 O O . TRP C 1 319 ? -17.211 -28.802 -98.772 1.00 21.42 319 TRP C O 1
ATOM 7325 N N . ALA C 1 320 ? -18.836 -30.100 -97.886 1.00 21.04 320 ALA C N 1
ATOM 7326 C CA . ALA C 1 320 ? -19.440 -30.403 -99.181 1.00 21.32 320 ALA C CA 1
ATOM 7327 C C . ALA C 1 320 ? -19.838 -29.141 -99.936 1.00 21.87 320 ALA C C 1
ATOM 7328 O O . ALA C 1 320 ? -19.784 -29.117 -101.172 1.00 22.33 320 ALA C O 1
ATOM 7330 N N . ALA C 1 321 ? -20.236 -28.086 -99.219 1.00 23.76 321 ALA C N 1
ATOM 7331 C CA . ALA C 1 321 ? -20.534 -26.812 -99.874 1.00 22.59 321 ALA C CA 1
ATOM 7332 C C . ALA C 1 321 ? -19.275 -26.176 -100.454 1.00 25.30 321 ALA C C 1
ATOM 7333 O O . ALA C 1 321 ? -19.305 -25.624 -101.561 1.00 26.92 321 ALA C O 1
ATOM 7335 N N . LEU C 1 322 ? -18.164 -26.226 -99.714 1.00 22.65 322 LEU C N 1
ATOM 7336 C CA . LEU C 1 322 ? -16.901 -25.726 -100.248 1.00 22.12 322 LEU C CA 1
ATOM 7337 C C . LEU C 1 322 ? -16.460 -26.541 -101.455 1.00 25.43 322 LEU C C 1
ATOM 7338 O O . LEU C 1 322 ? -16.014 -25.978 -102.463 1.00 23.69 322 LEU C O 1
ATOM 7343 N N . GLN C 1 323 ? -16.567 -27.872 -101.367 1.00 19.82 323 GLN C N 1
ATOM 7344 C CA . GLN C 1 323 ? -16.236 -28.725 -102.506 1.00 19.87 323 GLN C CA 1
ATOM 7345 C C . GLN C 1 323 ? -17.050 -28.331 -103.729 1.00 26.41 323 GLN C C 1
ATOM 7346 O O . GLN C 1 323 ? -16.512 -28.204 -104.835 1.00 21.23 323 GLN C O 1
ATOM 7352 N N . GLN C 1 324 ? -18.356 -28.126 -103.542 1.00 24.45 324 GLN C N 1
ATOM 7353 C CA . GLN C 1 324 ? -19.210 -27.687 -104.639 1.00 27.93 324 GLN C CA 1
ATOM 7354 C C . GLN C 1 324 ? -18.769 -26.327 -105.168 1.00 29.77 324 GLN C C 1
ATOM 7355 O O . GLN C 1 324 ? -18.748 -26.101 -106.384 1.00 30.08 324 GLN C O 1
ATOM 7361 N N . ARG C 1 325 ? -18.400 -25.416 -104.266 1.00 28.11 325 ARG C N 1
ATOM 7362 C CA . ARG C 1 325 ? -17.989 -24.075 -104.667 1.00 30.17 325 ARG C CA 1
ATOM 7363 C C . ARG C 1 325 ? -16.719 -24.101 -105.512 1.00 33.36 325 ARG C C 1
ATOM 7364 O O . ARG C 1 325 ? -16.587 -23.324 -106.465 1.00 34.06 325 ARG C O 1
ATOM 7372 N N . TYR C 1 326 ? -15.776 -24.992 -105.193 1.00 28.03 326 TYR C N 1
ATOM 7373 C CA . TYR C 1 326 ? -14.459 -24.955 -105.817 1.00 30.23 326 TYR C CA 1
ATOM 7374 C C . TYR C 1 326 ? -14.236 -26.029 -106.872 1.00 31.65 326 TYR C C 1
ATOM 7375 O O . TYR C 1 326 ? -13.238 -25.956 -107.597 1.00 32.72 326 TYR C O 1
ATOM 7384 N N . ALA C 1 327 ? -15.131 -27.004 -106.994 1.00 31.04 327 ALA C N 1
ATOM 7385 C CA . ALA C 1 327 ? -15.030 -27.991 -108.069 1.00 36.60 327 ALA C CA 1
ATOM 7386 C C . ALA C 1 327 ? -15.426 -27.378 -109.414 1.00 42.06 327 ALA C C 1
ATOM 7387 O O . ALA C 1 327 ? -16.067 -26.324 -109.465 1.00 42.83 327 ALA C O 1
ATOM 7389 N N . ASP D 1 5 ? -19.382 -72.045 -71.169 1.00 55.94 5 ASP D N 1
ATOM 7390 C CA . ASP D 1 5 ? -18.669 -71.058 -70.364 1.00 54.59 5 ASP D CA 1
ATOM 7391 C C . ASP D 1 5 ? -17.511 -71.708 -69.607 1.00 50.50 5 ASP D C 1
ATOM 7392 O O . ASP D 1 5 ? -17.424 -72.935 -69.529 1.00 46.55 5 ASP D O 1
ATOM 7397 N N . THR D 1 6 ? -16.615 -70.883 -69.068 1.00 42.67 6 THR D N 1
ATOM 7398 C CA . THR D 1 6 ? -15.515 -71.400 -68.266 1.00 46.46 6 THR D CA 1
ATOM 7399 C C . THR D 1 6 ? -16.026 -71.874 -66.908 1.00 41.38 6 THR D C 1
ATOM 7400 O O . THR D 1 6 ? -16.993 -71.338 -66.361 1.00 45.69 6 THR D O 1
ATOM 7404 N N . LYS D 1 7 ? -15.373 -72.898 -66.365 1.00 42.51 7 LYS D N 1
ATOM 7405 C CA . LYS D 1 7 ? -15.709 -73.368 -65.028 1.00 42.42 7 LYS D CA 1
ATOM 7406 C C . LYS D 1 7 ? -14.916 -72.652 -63.942 1.00 36.62 7 LYS D C 1
ATOM 7407 O O . LYS D 1 7 ? -15.157 -72.896 -62.755 1.00 34.92 7 LYS D O 1
ATOM 7413 N N . LEU D 1 8 ? -13.979 -71.785 -64.317 1.00 34.47 8 LEU D N 1
ATOM 7414 C CA . LEU D 1 8 ? -13.292 -70.946 -63.346 1.00 31.59 8 LEU D CA 1
ATOM 7415 C C . LEU D 1 8 ? -14.199 -69.787 -62.952 1.00 27.16 8 LEU D C 1
ATOM 7416 O O . LEU D 1 8 ? -14.841 -69.171 -63.807 1.00 28.28 8 LEU D O 1
ATOM 7421 N N . THR D 1 9 ? -14.262 -69.499 -61.658 1.00 27.53 9 THR D N 1
ATOM 7422 C CA . THR D 1 9 ? -15.035 -68.381 -61.145 1.00 27.71 9 THR D CA 1
ATOM 7423 C C . THR D 1 9 ? -14.136 -67.532 -60.256 1.00 26.07 9 THR D C 1
ATOM 7424 O O . THR D 1 9 ? -12.958 -67.842 -60.045 1.00 23.37 9 THR D O 1
ATOM 7428 N N . VAL D 1 10 ? -14.713 -66.457 -59.716 1.00 23.50 10 VAL D N 1
ATOM 7429 C CA . VAL D 1 10 ? -13.983 -65.600 -58.786 1.00 26.05 10 VAL D CA 1
ATOM 7430 C C . VAL D 1 10 ? -13.473 -66.398 -57.589 1.00 23.87 10 VAL D C 1
ATOM 7431 O O . VAL D 1 10 ? -12.418 -66.078 -57.028 1.00 23.04 10 VAL D O 1
ATOM 7435 N N . ASP D 1 11 ? -14.190 -67.462 -57.198 1.00 23.27 11 ASP D N 1
ATOM 7436 C CA . ASP D 1 11 ? -13.784 -68.265 -56.044 1.00 24.93 11 ASP D CA 1
ATOM 7437 C C . ASP D 1 11 ? -12.417 -68.906 -56.243 1.00 24.43 11 ASP D C 1
ATOM 7438 O O . ASP D 1 11 ? -11.716 -69.179 -55.265 1.00 27.05 11 ASP D O 1
ATOM 7443 N N . ASP D 1 12 ? -12.024 -69.163 -57.492 1.00 25.46 12 ASP D N 1
ATOM 7444 C CA . ASP D 1 12 ? -10.750 -69.815 -57.765 1.00 23.56 12 ASP D CA 1
ATOM 7445 C C . ASP D 1 12 ? -9.566 -68.855 -57.751 1.00 23.26 12 ASP D C 1
ATOM 7446 O O . ASP D 1 12 ? -8.421 -69.316 -57.821 1.00 19.24 12 ASP D O 1
ATOM 7451 N N . ILE D 1 13 ? -9.793 -67.549 -57.668 1.00 19.89 13 ILE D N 1
ATOM 7452 C CA . ILE D 1 13 ? -8.701 -66.576 -57.675 1.00 20.14 13 ILE D CA 1
ATOM 7453 C C . ILE D 1 13 ? -8.418 -66.225 -56.218 1.00 17.27 13 ILE D C 1
ATOM 7454 O O . ILE D 1 13 ? -9.060 -65.359 -55.624 1.00 17.89 13 ILE D O 1
ATOM 7459 N N . THR D 1 14 ? -7.443 -66.915 -55.632 1.00 18.02 14 THR D N 1
ATOM 7460 C CA . THR D 1 14 ? -7.060 -66.691 -54.246 1.00 20.88 14 THR D CA 1
ATOM 7461 C C . THR D 1 14 ? -5.547 -66.811 -54.136 1.00 18.36 14 THR D C 1
ATOM 7462 O O . THR D 1 14 ? -4.908 -67.510 -54.926 1.00 18.49 14 THR D O 1
ATOM 7466 N N . GLY D 1 15 ? -4.978 -66.125 -53.153 1.00 15.27 15 GLY D N 1
ATOM 7467 C CA . GLY D 1 15 ? -3.554 -66.238 -52.913 1.00 20.21 15 GLY D CA 1
ATOM 7468 C C . GLY D 1 15 ? -2.715 -65.373 -53.831 1.00 20.84 15 GLY D C 1
ATOM 7469 O O . GLY D 1 15 ? -3.072 -64.224 -54.105 1.00 18.20 15 GLY D O 1
ATOM 7470 N N . VAL D 1 16 ? -1.601 -65.914 -54.318 1.00 18.20 16 VAL D N 1
ATOM 7471 C CA . VAL D 1 16 ? -0.628 -65.158 -55.098 1.00 16.33 16 VAL D CA 1
ATOM 7472 C C . VAL D 1 16 ? -0.898 -65.382 -56.581 1.00 18.11 16 VAL D C 1
ATOM 7473 O O . VAL D 1 16 ? -0.756 -66.504 -57.083 1.00 16.35 16 VAL D O 1
ATOM 7477 N N . VAL D 1 17 ? -1.266 -64.311 -57.284 1.00 15.98 17 VAL D N 1
ATOM 7478 C CA . VAL D 1 17 ? -1.403 -64.334 -58.738 1.00 19.56 17 VAL D CA 1
ATOM 7479 C C . VAL D 1 17 ? -0.069 -63.861 -59.305 1.00 19.25 17 VAL D C 1
ATOM 7480 O O . VAL D 1 17 ? 0.217 -62.663 -59.339 1.00 17.32 17 VAL D O 1
ATOM 7484 N N . GLY D 1 18 ? 0.763 -64.810 -59.730 1.00 17.71 18 GLY D N 1
ATOM 7485 C CA . GLY D 1 18 ? 2.100 -64.491 -60.194 1.00 16.79 18 GLY D CA 1
ATOM 7486 C C . GLY D 1 18 ? 2.106 -64.170 -61.675 1.00 19.24 18 GLY D C 1
ATOM 7487 O O . GLY D 1 18 ? 1.522 -64.898 -62.481 1.00 19.90 18 GLY D O 1
ATOM 7488 N N . ILE D 1 19 ? 2.763 -63.070 -62.028 1.00 19.97 19 ILE D N 1
ATOM 7489 C CA . ILE D 1 19 ? 2.936 -62.666 -63.421 1.00 18.07 19 ILE D CA 1
ATOM 7490 C C . ILE D 1 19 ? 4.415 -62.790 -63.753 1.00 15.92 19 ILE D C 1
ATOM 7491 O O . ILE D 1 19 ? 5.258 -62.162 -63.102 1.00 14.28 19 ILE D O 1
ATOM 7496 N N . ILE D 1 20 ? 4.736 -63.596 -64.760 1.00 16.37 20 ILE D N 1
ATOM 7497 C CA . ILE D 1 20 ? 6.137 -63.803 -65.126 1.00 15.86 20 ILE D CA 1
ATOM 7498 C C . ILE D 1 20 ? 6.475 -63.011 -66.386 1.00 18.35 20 ILE D C 1
ATOM 7499 O O . ILE D 1 20 ? 5.591 -62.760 -67.224 1.00 17.46 20 ILE D O 1
ATOM 7504 N N . PRO D 1 21 ? 7.725 -62.597 -66.557 1.00 15.05 21 PRO D N 1
ATOM 7505 C CA . PRO D 1 21 ? 8.162 -62.000 -67.820 1.00 15.27 21 PRO D CA 1
ATOM 7506 C C . PRO D 1 21 ? 8.409 -63.107 -68.837 1.00 14.33 21 PRO D C 1
ATOM 7507 O O . PRO D 1 21 ? 8.275 -64.292 -68.539 1.00 15.22 21 PRO D O 1
ATOM 7511 N N . THR D 1 22 ? 8.772 -62.701 -70.051 1.00 14.49 22 THR D N 1
ATOM 7512 C CA . THR D 1 22 ? 9.024 -63.662 -71.113 1.00 17.72 22 THR D CA 1
ATOM 7513 C C . THR D 1 22 ? 10.525 -63.845 -71.279 1.00 17.63 22 THR D C 1
ATOM 7514 O O . THR D 1 22 ? 11.203 -62.922 -71.761 1.00 16.77 22 THR D O 1
ATOM 7518 N N . PRO D 1 23 ? 11.089 -64.986 -70.880 1.00 16.31 23 PRO D N 1
ATOM 7519 C CA . PRO D 1 23 ? 12.544 -65.169 -70.985 1.00 19.22 23 PRO D CA 1
ATOM 7520 C C . PRO D 1 23 ? 13.026 -64.963 -72.415 1.00 20.80 23 PRO D C 1
ATOM 7521 O O . PRO D 1 23 ? 12.379 -65.385 -73.376 1.00 18.06 23 PRO D O 1
ATOM 7525 N N . SER D 1 24 ? 14.172 -64.300 -72.549 1.00 18.95 24 SER D N 1
ATOM 7526 C CA . SER D 1 24 ? 14.702 -63.938 -73.855 1.00 19.49 24 SER D CA 1
ATOM 7527 C C . SER D 1 24 ? 16.105 -64.504 -74.041 1.00 22.41 24 SER D C 1
ATOM 7528 O O . SER D 1 24 ? 16.834 -64.759 -73.078 1.00 19.61 24 SER D O 1
ATOM 7531 N N . ILE D 1 25 ? 16.474 -64.678 -75.306 1.00 19.95 25 ILE D N 1
ATOM 7532 C CA . ILE D 1 25 ? 17.793 -65.169 -75.690 1.00 24.87 25 ILE D CA 1
ATOM 7533 C C . ILE D 1 25 ? 18.732 -63.977 -75.846 1.00 23.04 25 ILE D C 1
ATOM 7534 O O . ILE D 1 25 ? 18.259 -62.834 -75.921 1.00 19.25 25 ILE D O 1
ATOM 7539 N N . PRO D 1 26 ? 20.056 -64.183 -75.892 1.00 23.75 26 PRO D N 1
ATOM 7540 C CA . PRO D 1 26 ? 20.973 -63.030 -75.938 1.00 22.06 26 PRO D CA 1
ATOM 7541 C C . PRO D 1 26 ? 20.740 -62.076 -77.105 1.00 22.03 26 PRO D C 1
ATOM 7542 O O . PRO D 1 26 ? 20.993 -60.877 -76.953 1.00 21.19 26 PRO D O 1
ATOM 7546 N N . THR D 1 27 ? 20.267 -62.557 -78.257 1.00 22.60 27 THR D N 1
ATOM 7547 C CA . THR D 1 27 ? 20.055 -61.711 -79.427 1.00 24.79 27 THR D CA 1
ATOM 7548 C C . THR D 1 27 ? 18.650 -61.115 -79.488 1.00 23.17 27 THR D C 1
ATOM 7549 O O . THR D 1 27 ? 18.237 -60.635 -80.552 1.00 18.57 27 THR D O 1
ATOM 7553 N N . ALA D 1 28 ? 17.914 -61.132 -78.373 1.00 22.40 28 ALA D N 1
ATOM 7554 C CA . ALA D 1 28 ? 16.517 -60.713 -78.365 1.00 17.82 28 ALA D CA 1
ATOM 7555 C C . ALA D 1 28 ? 16.328 -59.235 -78.675 1.00 18.83 28 ALA D C 1
ATOM 7556 O O . ALA D 1 28 ? 15.208 -58.833 -79.010 1.00 14.86 28 ALA D O 1
ATOM 7558 N N . ASP D 1 29 ? 17.373 -58.418 -78.553 1.00 18.69 29 ASP D N 1
ATOM 7559 C CA . ASP D 1 29 ? 17.259 -56.982 -78.790 1.00 20.16 29 ASP D CA 1
ATOM 7560 C C . ASP D 1 29 ? 17.475 -56.603 -80.245 1.00 23.43 29 ASP D C 1
ATOM 7561 O O . ASP D 1 29 ? 17.476 -55.410 -80.563 1.00 19.94 29 ASP D O 1
ATOM 7566 N N . GLN D 1 30 ? 17.661 -57.581 -81.127 1.00 20.96 30 GLN D N 1
ATOM 7567 C CA . GLN D 1 30 ? 17.926 -57.269 -82.524 1.00 21.03 30 GLN D CA 1
ATOM 7568 C C . GLN D 1 30 ? 16.663 -57.443 -83.347 1.00 22.26 30 GLN D C 1
ATOM 7569 O O . GLN D 1 30 ? 15.989 -58.478 -83.229 1.00 18.29 30 GLN D O 1
ATOM 7575 N N . PRO D 1 31 ? 16.313 -56.464 -84.184 1.00 17.89 31 PRO D N 1
ATOM 7576 C CA . PRO D 1 31 ? 15.127 -56.623 -85.040 1.00 17.87 31 PRO D CA 1
ATOM 7577 C C . PRO D 1 31 ? 15.249 -57.765 -86.036 1.00 23.40 31 PRO D C 1
ATOM 7578 O O . PRO D 1 31 ? 14.221 -58.250 -86.525 1.00 21.74 31 PRO D O 1
ATOM 7582 N N . GLY D 1 32 ? 16.466 -58.216 -86.346 1.00 21.94 32 GLY D N 1
ATOM 7583 C CA . GLY D 1 32 ? 16.660 -59.354 -87.231 1.00 22.10 32 GLY D CA 1
ATOM 7584 C C . GLY D 1 32 ? 16.477 -60.718 -86.590 1.00 24.78 32 GLY D C 1
ATOM 7585 O O . GLY D 1 32 ? 16.493 -61.729 -87.301 1.00 18.38 32 GLY D O 1
ATOM 7586 N N . THR D 1 33 ? 16.305 -60.778 -85.270 1.00 21.40 33 THR D N 1
ATOM 7587 C CA . THR D 1 33 ? 16.055 -62.049 -84.592 1.00 21.11 33 THR D CA 1
ATOM 7588 C C . THR D 1 33 ? 14.619 -62.476 -84.851 1.00 18.54 33 THR D C 1
ATOM 7589 O O . THR D 1 33 ? 13.678 -61.816 -84.400 1.00 18.99 33 THR D O 1
ATOM 7593 N N . ALA D 1 34 ? 14.447 -63.586 -85.576 1.00 19.87 34 ALA D N 1
ATOM 7594 C CA . ALA D 1 34 ? 13.105 -64.042 -85.929 1.00 23.91 34 ALA D CA 1
ATOM 7595 C C . ALA D 1 34 ? 12.333 -64.511 -84.701 1.00 20.62 34 ALA D C 1
ATOM 7596 O O . ALA D 1 34 ? 11.148 -64.189 -84.545 1.00 20.11 34 ALA D O 1
ATOM 7598 N N . PHE D 1 35 ? 12.989 -65.267 -83.820 1.00 18.61 35 PHE D N 1
ATOM 7599 C CA . PHE D 1 35 ? 12.362 -65.860 -82.644 1.00 19.14 35 PHE D CA 1
ATOM 7600 C C . PHE D 1 35 ? 13.307 -65.698 -81.464 1.00 19.67 35 PHE D C 1
ATOM 7601 O O . PHE D 1 35 ? 14.459 -66.136 -81.530 1.00 19.42 35 PHE D O 1
ATOM 7609 N N . SER D 1 36 ? 12.817 -65.083 -80.385 1.00 16.85 36 SER D N 1
ATOM 7610 C CA . SER D 1 36 ? 13.691 -64.603 -79.323 1.00 19.18 36 SER D CA 1
ATOM 7611 C C . SER D 1 36 ? 13.313 -65.096 -77.929 1.00 19.94 36 SER D C 1
ATOM 7612 O O . SER D 1 36 ? 13.853 -64.579 -76.944 1.00 19.00 36 SER D O 1
ATOM 7615 N N . VAL D 1 37 ? 12.409 -66.067 -77.810 1.00 20.35 37 VAL D N 1
ATOM 7616 C CA . VAL D 1 37 ? 11.997 -66.591 -76.509 1.00 17.63 37 VAL D CA 1
ATOM 7617 C C . VAL D 1 37 ? 12.911 -67.744 -76.123 1.00 20.19 37 VAL D C 1
ATOM 7618 O O . VAL D 1 37 ? 13.198 -68.623 -76.946 1.00 17.85 37 VAL D O 1
ATOM 7622 N N . ASP D 1 38 ? 13.364 -67.752 -74.869 1.00 18.76 38 ASP D N 1
ATOM 7623 C CA . ASP D 1 38 ? 14.095 -68.899 -74.327 1.00 21.82 38 ASP D CA 1
ATOM 7624 C C . ASP D 1 38 ? 13.055 -69.866 -73.780 1.00 21.71 38 ASP D C 1
ATOM 7625 O O . ASP D 1 38 ? 12.653 -69.785 -72.618 1.00 20.19 38 ASP D O 1
ATOM 7630 N N . LEU D 1 39 ? 12.619 -70.802 -74.632 1.00 17.90 39 LEU D N 1
ATOM 7631 C CA . LEU D 1 39 ? 11.535 -71.704 -74.254 1.00 21.33 39 LEU D CA 1
ATOM 7632 C C . LEU D 1 39 ? 11.939 -72.637 -73.121 1.00 22.49 39 LEU D C 1
ATOM 7633 O O . LEU D 1 39 ? 11.095 -72.993 -72.291 1.00 20.32 39 LEU D O 1
ATOM 7638 N N . ASP D 1 40 ? 13.209 -73.049 -73.072 1.00 20.71 40 ASP D N 1
ATOM 7639 C CA . ASP D 1 40 ? 13.663 -73.889 -71.968 1.00 23.06 40 ASP D CA 1
ATOM 7640 C C . ASP D 1 40 ? 13.555 -73.146 -70.643 1.00 23.71 40 ASP D C 1
ATOM 7641 O O . ASP D 1 40 ? 13.096 -73.709 -69.643 1.00 19.42 40 ASP D O 1
ATOM 7646 N N . GLU D 1 41 ? 13.969 -71.874 -70.620 1.00 21.98 41 GLU D N 1
ATOM 7647 C CA . GLU D 1 41 ? 13.864 -71.089 -69.394 1.00 23.72 41 GLU D CA 1
ATOM 7648 C C . GLU D 1 41 ? 12.411 -70.857 -69.004 1.00 20.07 41 GLU D C 1
ATOM 7649 O O . GLU D 1 41 ? 12.074 -70.873 -67.816 1.00 20.00 41 GLU D O 1
ATOM 7655 N N . ALA D 1 42 ? 11.537 -70.634 -69.989 1.00 18.58 42 ALA D N 1
ATOM 7656 C CA . ALA D 1 42 ? 10.123 -70.428 -69.688 1.00 18.57 42 ALA D CA 1
ATOM 7657 C C . ALA D 1 42 ? 9.525 -71.642 -68.986 1.00 21.71 42 ALA D C 1
ATOM 7658 O O . ALA D 1 42 ? 8.757 -71.497 -68.026 1.00 18.29 42 ALA D O 1
ATOM 7660 N N . ALA D 1 43 ? 9.864 -72.848 -69.455 1.00 18.90 43 ALA D N 1
ATOM 7661 C CA . ALA D 1 43 ? 9.359 -74.065 -68.823 1.00 19.80 43 ALA D CA 1
ATOM 7662 C C . ALA D 1 43 ? 9.843 -74.179 -67.381 1.00 18.73 43 ALA D C 1
ATOM 7663 O O . ALA D 1 43 ? 9.053 -74.457 -66.472 1.00 22.26 43 ALA D O 1
ATOM 7665 N N . THR D 1 44 ? 11.146 -73.972 -67.152 1.00 19.03 44 THR D N 1
ATOM 7666 C CA . THR D 1 44 ? 11.670 -74.084 -65.794 1.00 21.48 44 THR D CA 1
ATOM 7667 C C . THR D 1 44 ? 11.172 -72.957 -64.900 1.00 22.37 44 THR D C 1
ATOM 7668 O O . THR D 1 44 ? 10.950 -73.179 -63.704 1.00 23.23 44 THR D O 1
ATOM 7672 N N . LEU D 1 45 ? 10.998 -71.749 -65.445 1.00 20.25 45 LEU D N 1
ATOM 7673 C CA . LEU D 1 45 ? 10.421 -70.667 -64.651 1.00 20.92 45 LEU D CA 1
ATOM 7674 C C . LEU D 1 45 ? 8.997 -71.008 -64.231 1.00 20.14 45 LEU D C 1
ATOM 7675 O O . LEU D 1 45 ? 8.647 -70.917 -63.047 1.00 18.03 45 LEU D O 1
ATOM 7680 N N . ALA D 1 46 ? 8.160 -71.413 -65.193 1.00 15.58 46 ALA D N 1
ATOM 7681 C CA . ALA D 1 46 ? 6.781 -71.775 -64.879 1.00 18.74 46 ALA D CA 1
ATOM 7682 C C . ALA D 1 46 ? 6.723 -72.883 -63.831 1.00 19.89 46 ALA D C 1
ATOM 7683 O O . ALA D 1 46 ? 5.935 -72.806 -62.883 1.00 18.34 46 ALA D O 1
ATOM 7685 N N . ASP D 1 47 ? 7.546 -73.921 -63.989 1.00 21.95 47 ASP D N 1
ATOM 7686 C CA . ASP D 1 47 ? 7.580 -75.000 -63.005 1.00 20.42 47 ASP D CA 1
ATOM 7687 C C . ASP D 1 47 ? 8.049 -74.492 -61.644 1.00 19.43 47 ASP D C 1
ATOM 7688 O O . ASP D 1 47 ? 7.519 -74.901 -60.604 1.00 18.12 47 ASP D O 1
ATOM 7693 N N . ALA D 1 48 ? 9.040 -73.594 -61.630 1.00 20.11 48 ALA D N 1
ATOM 7694 C CA . ALA D 1 48 ? 9.502 -73.033 -60.364 1.00 21.59 48 ALA D CA 1
ATOM 7695 C C . ALA D 1 48 ? 8.402 -72.240 -59.672 1.00 20.27 48 ALA D C 1
ATOM 7696 O O . ALA D 1 48 ? 8.318 -72.246 -58.438 1.00 20.75 48 ALA D O 1
ATOM 7698 N N . MET D 1 49 ? 7.538 -71.569 -60.441 1.00 20.25 49 MET D N 1
ATOM 7699 C CA . MET D 1 49 ? 6.424 -70.849 -59.829 1.00 20.01 49 MET D CA 1
ATOM 7700 C C . MET D 1 49 ? 5.438 -71.811 -59.170 1.00 21.31 49 MET D C 1
ATOM 7701 O O . MET D 1 49 ? 4.969 -71.554 -58.054 1.00 18.41 49 MET D O 1
ATOM 7706 N N . VAL D 1 50 ? 5.107 -72.920 -59.838 1.00 16.19 50 VAL D N 1
ATOM 7707 C CA . VAL D 1 50 ? 4.224 -73.910 -59.218 1.00 16.92 50 VAL D CA 1
ATOM 7708 C C . VAL D 1 50 ? 4.870 -74.472 -57.956 1.00 21.39 50 VAL D C 1
ATOM 7709 O O . VAL D 1 50 ? 4.242 -74.538 -56.892 1.00 22.93 50 VAL D O 1
ATOM 7713 N N . ARG D 1 51 ? 6.141 -74.875 -58.054 1.00 20.17 51 ARG D N 1
ATOM 7714 C CA . ARG D 1 51 ? 6.825 -75.461 -56.903 1.00 22.03 51 ARG D CA 1
ATOM 7715 C C . ARG D 1 51 ? 6.980 -74.456 -55.772 1.00 23.61 51 ARG D C 1
ATOM 7716 O O . ARG D 1 51 ? 6.947 -74.837 -54.597 1.00 20.93 51 ARG D O 1
ATOM 7724 N N . GLY D 1 52 ? 7.167 -73.179 -56.106 1.00 20.99 52 GLY D N 1
ATOM 7725 C CA . GLY D 1 52 ? 7.272 -72.122 -55.116 1.00 22.16 52 GLY D CA 1
ATOM 7726 C C . GLY D 1 52 ? 5.960 -71.744 -54.464 1.00 25.93 52 GLY D C 1
ATOM 7727 O O . GLY D 1 52 ? 5.963 -70.918 -53.544 1.00 25.57 52 GLY D O 1
ATOM 7728 N N . GLY D 1 53 ? 4.848 -72.322 -54.914 1.00 19.84 53 GLY D N 1
ATOM 7729 C CA . GLY D 1 53 ? 3.569 -72.103 -54.272 1.00 22.32 53 GLY D CA 1
ATOM 7730 C C . GLY D 1 53 ? 2.725 -70.983 -54.837 1.00 20.78 53 GLY D C 1
ATOM 7731 O O . GLY D 1 53 ? 1.784 -70.542 -54.167 1.00 18.78 53 GLY D O 1
ATOM 7732 N N . VAL D 1 54 ? 3.025 -70.504 -56.044 1.00 18.50 54 VAL D N 1
ATOM 7733 C CA . VAL D 1 54 ? 2.167 -69.515 -56.679 1.00 17.55 54 VAL D CA 1
ATOM 7734 C C . VAL D 1 54 ? 0.818 -70.152 -56.983 1.00 15.46 54 VAL D C 1
ATOM 7735 O O . VAL D 1 54 ? 0.741 -71.293 -57.452 1.00 19.71 54 VAL D O 1
ATOM 7739 N N . ASP D 1 55 ? -0.261 -69.424 -56.704 1.00 17.28 55 ASP D N 1
ATOM 7740 C CA . ASP D 1 55 ? -1.595 -70.003 -56.824 1.00 18.33 55 ASP D CA 1
ATOM 7741 C C . ASP D 1 55 ? -2.200 -69.849 -58.212 1.00 18.69 55 ASP D C 1
ATOM 7742 O O . ASP D 1 55 ? -2.963 -70.723 -58.645 1.00 16.13 55 ASP D O 1
ATOM 7747 N N . VAL D 1 56 ? -1.889 -68.758 -58.911 1.00 17.46 56 VAL D N 1
ATOM 7748 C CA . VAL D 1 56 ? -2.374 -68.503 -60.262 1.00 15.12 56 VAL D CA 1
ATOM 7749 C C . VAL D 1 56 ? -1.234 -67.872 -61.045 1.00 15.51 56 VAL D C 1
ATOM 7750 O O . VAL D 1 56 ? -0.524 -67.005 -60.525 1.00 16.87 56 VAL D O 1
ATOM 7754 N N . LEU D 1 57 ? -1.058 -68.299 -62.293 1.00 14.18 57 LEU D N 1
ATOM 7755 C CA . LEU D 1 57 ? 0.032 -67.823 -63.135 1.00 17.15 57 LEU D CA 1
ATOM 7756 C C . LEU D 1 57 ? -0.513 -67.041 -64.325 1.00 16.09 57 LEU D C 1
ATOM 7757 O O . LEU D 1 57 ? -1.490 -67.456 -64.957 1.00 17.81 57 LEU D O 1
ATOM 7762 N N . MET D 1 58 ? 0.118 -65.905 -64.631 1.00 14.17 58 MET D N 1
ATOM 7763 C CA . MET D 1 58 ? -0.273 -65.087 -65.772 1.00 17.26 58 MET D CA 1
ATOM 7764 C C . MET D 1 58 ? 0.965 -64.704 -66.569 1.00 14.36 58 MET D C 1
ATOM 7765 O O . MET D 1 58 ? 2.067 -64.593 -66.025 1.00 14.46 58 MET D O 1
ATOM 7770 N N . THR D 1 59 ? 0.780 -64.509 -67.871 1.00 13.93 59 THR D N 1
ATOM 7771 C CA . THR D 1 59 ? 1.886 -64.159 -68.748 1.00 15.19 59 THR D CA 1
ATOM 7772 C C . THR D 1 59 ? 1.552 -62.902 -69.537 1.00 16.13 59 THR D C 1
ATOM 7773 O O . THR D 1 59 ? 0.397 -62.476 -69.625 1.00 14.07 59 THR D O 1
ATOM 7777 N N . THR D 1 60 ? 2.605 -62.323 -70.108 1.00 15.20 60 THR D N 1
ATOM 7778 C CA . THR D 1 60 ? 2.535 -61.302 -71.152 1.00 15.31 60 THR D CA 1
ATOM 7779 C C . THR D 1 60 ? 1.536 -60.190 -70.817 1.00 16.29 60 THR D C 1
ATOM 7780 O O . THR D 1 60 ? 0.543 -59.953 -71.512 1.00 15.90 60 THR D O 1
ATOM 7784 N N . GLY D 1 61 ? 1.831 -59.504 -69.716 1.00 14.72 61 GLY D N 1
ATOM 7785 C CA . GLY D 1 61 ? 1.338 -58.158 -69.494 1.00 16.43 61 GLY D CA 1
ATOM 7786 C C . GLY D 1 61 ? 2.352 -57.159 -70.030 1.00 17.20 61 GLY D C 1
ATOM 7787 O O . GLY D 1 61 ? 3.027 -57.442 -71.025 1.00 15.19 61 GLY D O 1
ATOM 7788 N N . THR D 1 62 ? 2.496 -56.006 -69.376 1.00 14.19 62 THR D N 1
ATOM 7789 C CA . THR D 1 62 ? 3.415 -54.983 -69.870 1.00 15.74 62 THR D CA 1
ATOM 7790 C C . THR D 1 62 ? 4.866 -55.449 -69.798 1.00 17.84 62 THR D C 1
ATOM 7791 O O . THR D 1 62 ? 5.563 -55.495 -70.820 1.00 18.47 62 THR D O 1
ATOM 7795 N N . PHE D 1 63 ? 5.347 -55.800 -68.599 1.00 14.00 63 PHE D N 1
ATOM 7796 C CA . PHE D 1 63 ? 6.758 -56.163 -68.471 1.00 15.32 63 PHE D CA 1
ATOM 7797 C C . PHE D 1 63 ? 7.069 -57.517 -69.107 1.00 19.16 63 PHE D C 1
ATOM 7798 O O . PHE D 1 63 ? 8.237 -57.792 -69.414 1.00 15.23 63 PHE D O 1
ATOM 7806 N N . GLY D 1 64 ? 6.056 -58.360 -69.312 1.00 13.94 64 GLY D N 1
ATOM 7807 C CA . GLY D 1 64 ? 6.170 -59.567 -70.104 1.00 13.97 64 GLY D CA 1
ATOM 7808 C C . GLY D 1 64 ? 6.264 -59.324 -71.596 1.00 17.48 64 GLY D C 1
ATOM 7809 O O . GLY D 1 64 ? 6.288 -60.279 -72.380 1.00 15.07 64 GLY D O 1
ATOM 7810 N N . GLU D 1 65 ? 6.304 -58.048 -71.999 1.00 15.81 65 GLU D N 1
ATOM 7811 C CA . GLU D 1 65 ? 6.547 -57.640 -73.382 1.00 17.19 65 GLU D CA 1
ATOM 7812 C C . GLU D 1 65 ? 5.467 -58.165 -74.328 1.00 18.20 65 GLU D C 1
ATOM 7813 O O . GLU D 1 65 ? 5.745 -58.558 -75.465 1.00 15.31 65 GLU D O 1
ATOM 7819 N N . CYS D 1 66 ? 4.216 -58.141 -73.852 1.00 14.06 66 CYS D N 1
ATOM 7820 C CA . CYS D 1 66 ? 3.067 -58.426 -74.709 1.00 15.81 66 CYS D CA 1
ATOM 7821 C C . CYS D 1 66 ? 3.087 -57.587 -75.985 1.00 17.20 66 CYS D C 1
ATOM 7822 O O . CYS D 1 66 ? 2.728 -58.077 -77.063 1.00 15.55 66 CYS D O 1
ATOM 7825 N N . ALA D 1 67 ? 3.519 -56.327 -75.887 1.00 17.23 67 ALA D N 1
ATOM 7826 C CA . ALA D 1 67 ? 3.550 -55.450 -77.055 1.00 17.56 67 ALA D CA 1
ATOM 7827 C C . ALA D 1 67 ? 4.530 -55.938 -78.121 1.00 15.90 67 ALA D C 1
ATOM 7828 O O . ALA D 1 67 ? 4.244 -55.836 -79.322 1.00 15.48 67 ALA D O 1
ATOM 7830 N N . SER D 1 68 ? 5.696 -56.449 -77.714 1.00 13.58 68 SER D N 1
ATOM 7831 C CA . SER D 1 68 ? 6.816 -56.599 -78.638 1.00 15.14 68 SER D CA 1
ATOM 7832 C C . SER D 1 68 ? 7.135 -58.035 -79.039 1.00 18.27 68 SER D C 1
ATOM 7833 O O . SER D 1 68 ? 8.002 -58.233 -79.901 1.00 18.15 68 SER D O 1
ATOM 7836 N N . LEU D 1 69 ? 6.482 -59.036 -78.455 1.00 14.99 69 LEU D N 1
ATOM 7837 C CA . LEU D 1 69 ? 6.609 -60.392 -78.976 1.00 19.47 69 LEU D CA 1
ATOM 7838 C C . LEU D 1 69 ? 5.828 -60.518 -80.278 1.00 15.09 69 LEU D C 1
ATOM 7839 O O . LEU D 1 69 ? 4.793 -59.873 -80.461 1.00 16.73 69 LEU D O 1
ATOM 7844 N N . THR D 1 70 ? 6.331 -61.355 -81.189 1.00 14.81 70 THR D N 1
ATOM 7845 C CA . THR D 1 70 ? 5.545 -61.715 -82.361 1.00 16.37 70 THR D CA 1
ATOM 7846 C C . THR D 1 70 ? 4.433 -62.687 -81.969 1.00 18.74 70 THR D C 1
ATOM 7847 O O . THR D 1 70 ? 4.462 -63.308 -80.902 1.00 16.29 70 THR D O 1
ATOM 7851 N N . TRP D 1 71 ? 3.442 -62.821 -82.854 1.00 16.52 71 TRP D N 1
ATOM 7852 C CA . TRP D 1 71 ? 2.338 -63.737 -82.576 1.00 16.60 71 TRP D CA 1
ATOM 7853 C C . TRP D 1 71 ? 2.838 -65.172 -82.465 1.00 20.14 71 TRP D C 1
ATOM 7854 O O . TRP D 1 71 ? 2.389 -65.928 -81.595 1.00 18.11 71 TRP D O 1
ATOM 7865 N N . ASP D 1 72 ? 3.794 -65.553 -83.315 1.00 18.32 72 ASP D N 1
ATOM 7866 C CA . ASP D 1 72 ? 4.391 -66.880 -83.207 1.00 23.88 72 ASP D CA 1
ATOM 7867 C C . ASP D 1 72 ? 5.137 -67.043 -81.887 1.00 22.88 72 ASP D C 1
ATOM 7868 O O . ASP D 1 72 ? 5.103 -68.119 -81.275 1.00 17.72 72 ASP D O 1
ATOM 7873 N N . GLU D 1 73 ? 5.813 -65.983 -81.426 1.00 20.82 73 GLU D N 1
ATOM 7874 C CA . GLU D 1 73 ? 6.515 -66.061 -80.146 1.00 22.88 73 GLU D CA 1
ATOM 7875 C C . GLU D 1 73 ? 5.535 -66.241 -78.993 1.00 20.15 73 GLU D C 1
ATOM 7876 O O . GLU D 1 73 ? 5.772 -67.050 -78.087 1.00 17.91 73 GLU D O 1
ATOM 7882 N N . LEU D 1 74 ? 4.431 -65.488 -79.010 1.00 18.61 74 LEU D N 1
ATOM 7883 C CA . LEU D 1 74 ? 3.446 -65.580 -77.938 1.00 20.69 74 LEU D CA 1
ATOM 7884 C C . LEU D 1 74 ? 2.795 -66.961 -77.894 1.00 21.03 74 LEU D C 1
ATOM 7885 O O . L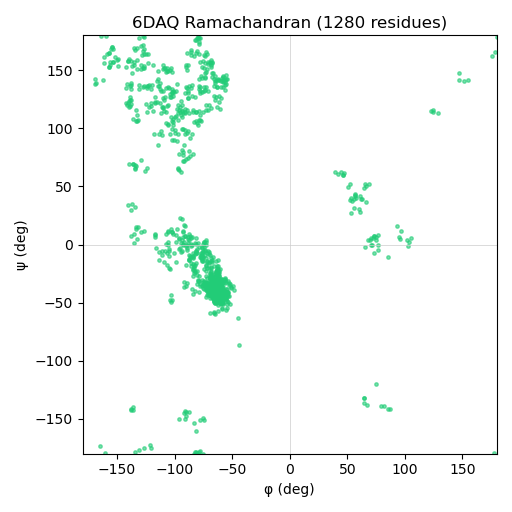EU D 1 74 ? 2.605 -67.528 -76.811 1.00 17.68 74 LEU D O 1
ATOM 7890 N N . GLN D 1 75 ? 2.446 -67.518 -79.059 1.00 16.78 75 GLN D N 1
ATOM 7891 C CA . GLN D 1 75 ? 1.863 -68.860 -79.101 1.00 21.33 75 GLN D CA 1
ATOM 7892 C C . GLN D 1 75 ? 2.809 -69.894 -78.500 1.00 19.90 75 GLN D C 1
ATOM 7893 O O . GLN D 1 75 ? 2.409 -70.711 -77.662 1.00 18.76 75 GLN D O 1
ATOM 7899 N N . SER D 1 76 ? 4.073 -69.880 -78.929 1.00 20.25 76 SER D N 1
ATOM 7900 C CA . SER D 1 76 ? 5.016 -70.901 -78.480 1.00 22.44 76 SER D CA 1
ATOM 7901 C C . SER D 1 76 ? 5.340 -70.749 -76.998 1.00 20.10 76 SER D C 1
ATOM 7902 O O . SER D 1 76 ? 5.461 -71.747 -76.281 1.00 17.86 76 SER D O 1
ATOM 7905 N N . PHE D 1 77 ? 5.488 -69.506 -76.527 1.00 19.06 77 PHE D N 1
ATOM 7906 C CA . PHE D 1 77 ? 5.765 -69.258 -75.114 1.00 16.97 77 PHE D CA 1
ATOM 7907 C C . PHE D 1 77 ? 4.601 -69.712 -74.238 1.00 19.05 77 PHE D C 1
ATOM 7908 O O . PHE D 1 77 ? 4.803 -70.384 -73.219 1.00 19.84 77 PHE D O 1
ATOM 7916 N N . VAL D 1 78 ? 3.371 -69.360 -74.624 1.00 17.74 78 VAL D N 1
ATOM 7917 C CA . VAL D 1 78 ? 2.200 -69.765 -73.847 1.00 18.50 78 VAL D CA 1
ATOM 7918 C C . VAL D 1 78 ? 2.051 -71.282 -73.853 1.00 20.51 78 VAL D C 1
ATOM 7919 O O . VAL D 1 78 ? 1.738 -71.892 -72.821 1.00 16.90 78 VAL D O 1
ATOM 7923 N N . ALA D 1 79 ? 2.268 -71.919 -75.011 1.00 17.50 79 ALA D N 1
ATOM 7924 C CA . ALA D 1 79 ? 2.158 -73.375 -75.069 1.00 18.77 79 ALA D CA 1
ATOM 7925 C C . ALA D 1 79 ? 3.173 -74.034 -74.144 1.00 18.47 79 ALA D C 1
ATOM 7926 O O . ALA D 1 79 ? 2.846 -74.987 -73.425 1.00 19.85 79 ALA D O 1
ATOM 7928 N N . THR D 1 80 ? 4.406 -73.525 -74.134 1.00 18.63 80 THR D N 1
ATOM 7929 C CA . THR D 1 80 ? 5.430 -74.073 -73.251 1.00 18.87 80 THR D CA 1
ATOM 7930 C C . THR D 1 80 ? 5.036 -73.905 -71.789 1.00 22.38 80 THR D C 1
ATOM 7931 O O . THR D 1 80 ? 5.105 -74.857 -71.003 1.00 18.65 80 THR D O 1
ATOM 7935 N N . VAL D 1 81 ? 4.595 -72.701 -71.413 1.00 19.67 81 VAL D N 1
ATOM 7936 C CA . VAL D 1 81 ? 4.168 -72.456 -70.037 1.00 16.74 81 VAL D CA 1
ATOM 7937 C C . VAL D 1 81 ? 3.032 -73.394 -69.654 1.00 19.92 81 VAL D C 1
ATOM 7938 O O . VAL D 1 81 ? 3.043 -73.998 -68.574 1.00 18.55 81 VAL D O 1
ATOM 7942 N N . VAL D 1 82 ? 2.041 -73.540 -70.537 1.00 16.13 82 VAL D N 1
ATOM 7943 C CA . VAL D 1 82 ? 0.886 -74.379 -70.235 1.00 19.83 82 VAL D CA 1
ATOM 7944 C C . VAL D 1 82 ? 1.315 -75.822 -70.000 1.00 23.40 82 VAL D C 1
ATOM 7945 O O . VAL D 1 82 ? 0.858 -76.476 -69.052 1.00 25.39 82 VAL D O 1
ATOM 7949 N N . ASP D 1 83 ? 2.212 -76.335 -70.848 1.00 22.22 83 ASP D N 1
ATOM 7950 C CA . ASP D 1 83 ? 2.659 -77.719 -70.720 1.00 24.24 83 ASP D CA 1
ATOM 7951 C C . ASP D 1 83 ? 3.471 -77.926 -69.447 1.00 25.32 83 ASP D C 1
ATOM 7952 O O . ASP D 1 83 ? 3.345 -78.964 -68.785 1.00 22.27 83 ASP D O 1
ATOM 7957 N N . ALA D 1 84 ? 4.326 -76.960 -69.100 1.00 20.92 84 ALA D N 1
ATOM 7958 C CA . ALA D 1 84 ? 5.131 -77.089 -67.891 1.00 27.41 84 ALA D CA 1
ATOM 7959 C C . ALA D 1 84 ? 4.278 -76.988 -66.629 1.00 23.92 84 ALA D C 1
ATOM 7960 O O . ALA D 1 84 ? 4.576 -77.652 -65.631 1.00 25.36 84 ALA D O 1
ATOM 7962 N N . VAL D 1 85 ? 3.221 -76.172 -66.647 1.00 21.08 85 VAL D N 1
ATOM 7963 C CA . VAL D 1 85 ? 2.337 -76.098 -65.485 1.00 21.62 85 VAL D CA 1
ATOM 7964 C C . VAL D 1 85 ? 1.515 -77.376 -65.364 1.00 20.64 85 VAL D C 1
ATOM 7965 O O . VAL D 1 85 ? 1.254 -77.861 -64.255 1.00 20.02 85 VAL D O 1
ATOM 7969 N N . ALA D 1 86 ? 1.110 -77.953 -66.500 1.00 24.20 86 ALA D N 1
ATOM 7970 C CA . ALA D 1 86 ? 0.447 -79.262 -66.536 1.00 24.64 86 ALA D CA 1
ATOM 7971 C C . ALA D 1 86 ? -0.820 -79.288 -65.685 1.00 25.54 86 ALA D C 1
ATOM 7972 O O . ALA D 1 86 ? -1.101 -80.268 -64.992 1.00 25.18 86 ALA D O 1
ATOM 7974 N N . GLY D 1 87 ? -1.587 -78.200 -65.721 1.00 18.46 87 GLY D N 1
ATOM 7975 C CA . GLY D 1 87 ? -2.853 -78.165 -65.013 1.00 19.11 87 GLY D CA 1
ATOM 7976 C C . GLY D 1 87 ? -2.769 -78.023 -63.508 1.00 18.53 87 GLY D C 1
ATOM 7977 O O . GLY D 1 87 ? -3.808 -78.044 -62.843 1.00 21.88 87 GLY D O 1
ATOM 7978 N N . ARG D 1 88 ? -1.569 -77.864 -62.946 1.00 19.76 88 ARG D N 1
ATOM 7979 C CA . ARG D 1 88 ? -1.429 -77.804 -61.495 1.00 21.16 88 ARG D CA 1
ATOM 7980 C C . ARG D 1 88 ? -2.005 -76.512 -60.914 1.00 22.58 88 ARG D C 1
ATOM 7981 O O . ARG D 1 88 ? -2.531 -76.520 -59.793 1.00 19.42 88 ARG D O 1
ATOM 7989 N N . ILE D 1 89 ? -1.907 -75.403 -61.641 1.00 18.07 89 ILE D N 1
ATOM 7990 C CA . ILE D 1 89 ? -2.545 -74.139 -61.265 1.00 20.69 89 ILE D CA 1
ATOM 7991 C C . ILE D 1 89 ? -3.147 -73.511 -62.511 1.00 19.77 89 ILE D C 1
ATOM 7992 O O . ILE D 1 89 ? -2.740 -73.824 -63.639 1.00 20.47 89 ILE D O 1
ATOM 7997 N N . PRO D 1 90 ? -4.130 -72.626 -62.342 1.00 18.57 90 PRO D N 1
ATOM 7998 C CA . PRO D 1 90 ? -4.687 -71.932 -63.513 1.00 23.15 90 PRO D CA 1
ATOM 7999 C C . PRO D 1 90 ? -3.652 -71.031 -64.173 1.00 18.97 90 PRO D C 1
ATOM 8000 O O . PRO D 1 90 ? -2.877 -70.348 -63.499 1.00 16.83 90 PRO D O 1
ATOM 8004 N N . VAL D 1 91 ? -3.650 -71.036 -65.506 1.00 19.01 91 VAL D N 1
ATOM 8005 C CA . VAL D 1 91 ? -2.761 -70.203 -66.313 1.00 18.03 91 VAL D CA 1
ATOM 8006 C C . VAL D 1 91 ? -3.613 -69.243 -67.137 1.00 19.82 91 VAL D C 1
ATOM 8007 O O . VAL D 1 91 ? -4.526 -69.673 -67.852 1.00 19.06 91 VAL D O 1
ATOM 8011 N N . PHE D 1 92 ? -3.312 -67.947 -67.036 1.00 18.81 92 PHE D N 1
ATOM 8012 C CA . PHE D 1 92 ? -3.979 -66.901 -67.809 1.00 17.21 92 PHE D CA 1
ATOM 8013 C C . PHE D 1 92 ? -2.973 -66.319 -68.798 1.00 19.44 92 PHE D C 1
ATOM 8014 O O . PHE D 1 92 ? -2.004 -65.667 -68.393 1.00 19.78 92 PHE D O 1
ATOM 8022 N N . ALA D 1 93 ? -3.209 -66.537 -70.090 1.00 16.78 93 ALA D N 1
ATOM 8023 C CA . ALA D 1 93 ? -2.318 -66.030 -71.129 1.00 17.58 93 ALA D CA 1
ATOM 8024 C C . ALA D 1 93 ? -2.633 -64.573 -71.453 1.00 18.17 93 ALA D C 1
ATOM 8025 O O . ALA D 1 93 ? -3.777 -64.231 -71.770 1.00 16.41 93 ALA D O 1
ATOM 8027 N N . GLY D 1 94 ? -1.612 -63.721 -71.395 1.00 18.25 94 GLY D N 1
ATOM 8028 C CA . GLY D 1 94 ? -1.789 -62.319 -71.722 1.00 19.89 94 GLY D CA 1
ATOM 8029 C C . GLY D 1 94 ? -1.973 -62.119 -73.214 1.00 20.26 94 GLY D C 1
ATOM 8030 O O . GLY D 1 94 ? -1.089 -62.477 -74.010 1.00 20.86 94 GLY D O 1
ATOM 8031 N N . ALA D 1 95 ? -3.108 -61.550 -73.608 1.00 18.17 95 ALA D N 1
ATOM 8032 C CA . ALA D 1 95 ? -3.429 -61.295 -75.008 1.00 18.26 95 ALA D CA 1
ATOM 8033 C C . ALA D 1 95 ? -4.025 -59.897 -75.097 1.00 22.99 95 ALA D C 1
ATOM 8034 O O . ALA D 1 95 ? -5.157 -59.673 -74.660 1.00 26.34 95 ALA D O 1
ATOM 8036 N N . THR D 1 96 ? -3.263 -58.958 -75.646 1.00 17.06 96 THR D N 1
ATOM 8037 C CA . THR D 1 96 ? -3.733 -57.594 -75.846 1.00 18.60 96 THR D CA 1
ATOM 8038 C C . THR D 1 96 ? -3.243 -57.126 -77.204 1.00 18.63 96 THR D C 1
ATOM 8039 O O . THR D 1 96 ? -2.032 -57.071 -77.439 1.00 21.93 96 THR D O 1
ATOM 8043 N N . THR D 1 97 ? -4.169 -56.787 -78.089 1.00 16.34 97 THR D N 1
ATOM 8044 C CA . THR D 1 97 ? -3.823 -56.219 -79.384 1.00 16.70 97 THR D CA 1
ATOM 8045 C C . THR D 1 97 ? -4.453 -54.839 -79.522 1.00 16.84 97 THR D C 1
ATOM 8046 O O . THR D 1 97 ? -5.091 -54.321 -78.600 1.00 14.27 97 THR D O 1
ATOM 8050 N N . LEU D 1 98 ? -4.300 -54.260 -80.708 1.00 12.74 98 LEU D N 1
ATOM 8051 C CA . LEU D 1 98 ? -4.864 -52.951 -80.987 1.00 13.88 98 LEU D CA 1
ATOM 8052 C C . LEU D 1 98 ? -6.366 -52.976 -81.249 1.00 14.57 98 LEU D C 1
ATOM 8053 O O . LEU D 1 98 ? -6.964 -51.902 -81.350 1.00 13.16 98 LEU D O 1
ATOM 8058 N N . ASN D 1 99 ? -7.008 -54.141 -81.345 1.00 13.04 99 ASN D N 1
ATOM 8059 C CA . ASN D 1 99 ? -8.429 -54.123 -81.679 1.00 13.47 99 ASN D CA 1
ATOM 8060 C C . ASN D 1 99 ? -9.127 -55.382 -81.173 1.00 15.32 99 ASN D C 1
ATOM 8061 O O . ASN D 1 99 ? -8.494 -56.371 -80.794 1.00 14.40 99 ASN D O 1
ATOM 8066 N N . THR D 1 100 ? -10.461 -55.335 -81.220 1.00 16.14 100 THR D N 1
ATOM 8067 C CA . THR D 1 100 ? -11.286 -56.411 -80.673 1.00 18.14 100 THR D CA 1
ATOM 8068 C C . THR D 1 100 ? -11.094 -57.720 -81.433 1.00 17.90 100 THR D C 1
ATOM 8069 O O . THR D 1 100 ? -11.036 -58.798 -80.825 1.00 15.66 100 THR D O 1
ATOM 8073 N N . ARG D 1 101 ? -10.988 -57.652 -82.759 1.00 15.53 101 ARG D N 1
ATOM 8074 C CA . ARG D 1 101 ? -11.021 -58.872 -83.557 1.00 18.28 101 ARG D CA 1
ATOM 8075 C C . ARG D 1 101 ? -9.693 -59.621 -83.514 1.00 17.83 101 ARG D C 1
ATOM 8076 O O . ARG D 1 101 ? -9.680 -60.859 -83.514 1.00 16.42 101 ARG D O 1
ATOM 8084 N N . ASP D 1 102 ? -8.569 -58.904 -83.473 1.00 14.67 102 ASP D N 1
ATOM 8085 C CA . ASP D 1 102 ? -7.288 -59.585 -83.299 1.00 15.62 102 ASP D CA 1
ATOM 8086 C C . ASP D 1 102 ? -7.178 -60.195 -81.908 1.00 15.77 102 ASP D C 1
ATOM 8087 O O . ASP D 1 102 ? -6.627 -61.291 -81.745 1.00 17.14 102 ASP D O 1
ATOM 8092 N N . THR D 1 103 ? -7.687 -59.497 -80.894 1.00 14.93 103 THR D N 1
ATOM 8093 C CA . THR D 1 103 ? -7.655 -60.038 -79.538 1.00 15.84 103 THR D CA 1
ATOM 8094 C C . THR D 1 103 ? -8.536 -61.277 -79.426 1.00 15.75 103 THR D C 1
ATOM 8095 O O . THR D 1 103 ? -8.146 -62.268 -78.796 1.00 16.50 103 THR D O 1
ATOM 8099 N N . ILE D 1 104 ? -9.719 -61.246 -80.045 1.00 16.13 104 ILE D N 1
ATOM 8100 C CA . ILE D 1 104 ? -10.577 -62.428 -80.068 1.00 16.87 104 ILE D CA 1
ATOM 8101 C C . ILE D 1 104 ? -9.870 -63.583 -80.765 1.00 19.29 104 ILE D C 1
ATOM 8102 O O . ILE D 1 104 ? -9.855 -64.715 -80.268 1.00 21.18 104 ILE D O 1
ATOM 8107 N N . ALA D 1 105 ? -9.263 -63.310 -81.924 1.00 17.28 105 ALA D N 1
ATOM 8108 C CA . ALA D 1 105 ? -8.574 -64.361 -82.667 1.00 17.46 105 ALA D CA 1
ATOM 8109 C C . ALA D 1 105 ? -7.425 -64.945 -81.855 1.00 19.28 105 ALA D C 1
ATOM 8110 O O . ALA D 1 105 ? -7.256 -66.170 -81.790 1.00 20.07 105 ALA D O 1
ATOM 8112 N N . ARG D 1 106 ? -6.625 -64.084 -81.225 1.00 14.50 106 ARG D N 1
ATOM 8113 C CA . ARG D 1 106 ? -5.523 -64.571 -80.400 1.00 14.86 106 ARG D CA 1
ATOM 8114 C C . ARG D 1 106 ? -6.051 -65.372 -79.213 1.00 17.29 106 ARG D C 1
ATOM 8115 O O . ARG D 1 106 ? -5.544 -66.458 -78.904 1.00 17.41 106 ARG D O 1
ATOM 8123 N N . GLY D 1 107 ? -7.087 -64.855 -78.548 1.00 18.76 107 GLY D N 1
ATOM 8124 C CA . GLY D 1 107 ? -7.613 -65.524 -77.367 1.00 18.12 107 GLY D CA 1
ATOM 8125 C C . GLY D 1 107 ? -8.147 -66.914 -77.660 1.00 22.48 107 GLY D C 1
ATOM 8126 O O . GLY D 1 107 ? -7.959 -67.840 -76.868 1.00 18.89 107 GLY D O 1
ATOM 8127 N N . ARG D 1 108 ? -8.831 -67.079 -78.795 1.00 22.15 108 ARG D N 1
ATOM 8128 C CA . ARG D 1 108 ? -9.329 -68.402 -79.150 1.00 25.15 108 ARG D CA 1
ATOM 8129 C C . ARG D 1 108 ? -8.179 -69.385 -79.333 1.00 24.90 108 ARG D C 1
ATOM 8130 O O . ARG D 1 108 ? -8.234 -70.515 -78.836 1.00 26.48 108 ARG D O 1
ATOM 8138 N N . ARG D 1 109 ? -7.117 -68.958 -80.022 1.00 19.92 109 ARG D N 1
ATOM 8139 C CA . ARG D 1 109 ? -5.970 -69.832 -80.253 1.00 21.58 109 ARG D CA 1
ATOM 8140 C C . ARG D 1 109 ? -5.252 -70.163 -78.950 1.00 22.07 109 ARG D C 1
ATOM 8141 O O . ARG D 1 109 ? -4.820 -71.303 -78.744 1.00 19.96 109 ARG D O 1
ATOM 8149 N N . LEU D 1 110 ? -5.111 -69.183 -78.058 1.00 18.52 110 LEU D N 1
ATOM 8150 C CA . LEU D 1 110 ? -4.461 -69.455 -76.778 1.00 21.69 110 LEU D CA 1
ATOM 8151 C C . LEU D 1 110 ? -5.285 -70.417 -75.932 1.00 18.24 110 LEU D C 1
ATOM 8152 O O . LEU D 1 110 ? -4.722 -71.202 -75.162 1.00 17.07 110 LEU D O 1
ATOM 8157 N N . GLY D 1 111 ? -6.613 -70.381 -76.069 1.00 19.59 111 GLY D N 1
ATOM 8158 C CA . GLY D 1 111 ? -7.439 -71.384 -75.418 1.00 20.78 111 GLY D CA 1
ATOM 8159 C C . GLY D 1 111 ? -7.243 -72.767 -76.009 1.00 22.73 111 GLY D C 1
ATOM 8160 O O . GLY D 1 111 ? -7.188 -73.763 -75.280 1.00 19.67 111 GLY D O 1
ATOM 8161 N N . GLU D 1 112 ? -7.129 -72.850 -77.338 1.00 23.24 112 GLU D N 1
ATOM 8162 C CA . GLU D 1 112 ? -6.848 -74.137 -77.965 1.00 22.52 112 GLU D CA 1
ATOM 8163 C C . GLU D 1 112 ? -5.506 -74.689 -77.513 1.00 22.62 112 GLU D C 1
ATOM 8164 O O . GLU D 1 112 ? -5.338 -75.910 -77.418 1.00 19.06 112 GLU D O 1
ATOM 8170 N N . LEU D 1 113 ? -4.549 -73.815 -77.204 1.00 18.40 113 LEU D N 1
ATOM 8171 C CA . LEU D 1 113 ? -3.252 -74.271 -76.717 1.00 18.86 113 LEU D CA 1
ATOM 8172 C C . LEU D 1 113 ? -3.255 -74.612 -75.224 1.00 18.04 113 LEU D C 1
ATOM 8173 O O . LEU D 1 113 ? -2.189 -74.898 -74.671 1.00 20.90 113 LEU D O 1
ATOM 8178 N N . GLY D 1 114 ? -4.408 -74.585 -74.557 1.00 16.41 114 GLY D N 1
ATOM 8179 C CA . GLY D 1 114 ? -4.509 -75.097 -73.202 1.00 22.48 114 GLY D CA 1
ATOM 8180 C C . GLY D 1 114 ? -4.547 -74.065 -72.091 1.00 22.54 114 GLY D C 1
ATOM 8181 O O . GLY D 1 114 ? -4.666 -74.453 -70.922 1.00 21.70 114 GLY D O 1
ATOM 8182 N N . ALA D 1 115 ? -4.454 -72.774 -72.406 1.00 19.64 115 ALA D N 1
ATOM 8183 C CA . ALA D 1 115 ? -4.582 -71.758 -71.367 1.00 18.23 115 ALA D CA 1
ATOM 8184 C C . ALA D 1 115 ? -5.967 -71.822 -70.737 1.00 21.59 115 ALA D C 1
ATOM 8185 O O . ALA D 1 115 ? -6.970 -72.054 -71.416 1.00 21.53 115 ALA D O 1
ATOM 8187 N N . ASP D 1 116 ? -6.019 -71.617 -69.421 1.00 17.70 116 ASP D N 1
ATOM 8188 C CA . ASP D 1 116 ? -7.298 -71.648 -68.722 1.00 22.82 116 ASP D CA 1
ATOM 8189 C C . ASP D 1 116 ? -8.063 -70.338 -68.874 1.00 23.90 116 ASP D C 1
ATOM 8190 O O . ASP D 1 116 ? -9.297 -70.333 -68.810 1.00 22.85 116 ASP D O 1
ATOM 8195 N N . GLY D 1 117 ? -7.361 -69.231 -69.091 1.00 20.50 117 GLY D N 1
ATOM 8196 C CA . GLY D 1 117 ? -8.020 -67.946 -69.201 1.00 21.31 117 GLY D CA 1
ATOM 8197 C C . GLY D 1 117 ? -7.128 -66.967 -69.929 1.00 19.02 117 GLY D C 1
ATOM 8198 O O . GLY D 1 117 ? -6.006 -67.290 -70.326 1.00 18.42 117 GLY D O 1
ATOM 8199 N N . LEU D 1 118 ? -7.643 -65.752 -70.101 1.00 20.54 118 LEU D N 1
ATOM 8200 C CA . LEU D 1 118 ? -6.941 -64.699 -70.821 1.00 17.14 118 LEU D CA 1
ATOM 8201 C C . LEU D 1 118 ? -6.724 -63.502 -69.904 1.00 17.47 118 LEU D C 1
ATOM 8202 O O . LEU D 1 118 ? -7.641 -63.078 -69.195 1.00 16.13 118 LEU D O 1
ATOM 8207 N N . PHE D 1 119 ? -5.506 -62.973 -69.918 1.00 17.31 119 PHE D N 1
ATOM 8208 C CA . PHE D 1 119 ? -5.127 -61.775 -69.176 1.00 17.70 119 PHE D CA 1
ATOM 8209 C C . PHE D 1 119 ? -5.120 -60.639 -70.198 1.00 18.94 119 PHE D C 1
ATOM 8210 O O . PHE D 1 119 ? -4.209 -60.542 -71.025 1.00 18.94 119 PHE D O 1
ATOM 8218 N N . VAL D 1 120 ? -6.140 -59.784 -70.154 1.00 17.49 120 VAL D N 1
ATOM 8219 C CA . VAL D 1 120 ? -6.520 -58.969 -71.309 1.00 19.74 120 VAL D CA 1
ATOM 8220 C C . VAL D 1 120 ? -6.511 -57.490 -70.932 1.00 19.69 120 VAL D C 1
ATOM 8221 O O . VAL D 1 120 ? -7.329 -57.036 -70.117 1.00 17.43 120 VAL D O 1
ATOM 8225 N N . GLY D 1 121 ? -5.592 -56.737 -71.535 1.00 19.63 121 GLY D N 1
ATOM 8226 C CA . GLY D 1 121 ? -5.689 -55.290 -71.578 1.00 18.14 121 GLY D CA 1
ATOM 8227 C C . GLY D 1 121 ? -6.753 -54.873 -72.577 1.00 21.62 121 GLY D C 1
ATOM 8228 O O . GLY D 1 121 ? -7.706 -55.622 -72.802 1.00 22.91 121 GLY D O 1
ATOM 8229 N N . ARG D 1 122 ? -6.626 -53.702 -73.191 1.00 15.98 122 ARG D N 1
ATOM 8230 C CA . ARG D 1 122 ? -7.639 -53.238 -74.127 1.00 15.03 122 ARG D CA 1
ATOM 8231 C C . ARG D 1 122 ? -6.960 -52.375 -75.179 1.00 17.70 122 ARG D C 1
ATOM 8232 O O . ARG D 1 122 ? -5.846 -51.887 -74.955 1.00 17.81 122 ARG D O 1
ATOM 8240 N N . PRO D 1 123 ? -7.595 -52.180 -76.341 1.00 17.63 123 PRO D N 1
ATOM 8241 C CA . PRO D 1 123 ? -6.988 -51.334 -77.380 1.00 15.76 123 PRO D CA 1
ATOM 8242 C C . PRO D 1 123 ? -6.727 -49.929 -76.860 1.00 17.95 123 PRO D C 1
ATOM 8243 O O . PRO D 1 123 ? -7.500 -49.389 -76.064 1.00 16.06 123 PRO D O 1
ATOM 8247 N N . MET D 1 124 ? -5.621 -49.326 -77.322 1.00 15.72 124 MET D N 1
ATOM 8248 C CA . MET D 1 124 ? -5.208 -48.046 -76.763 1.00 16.27 124 MET D CA 1
ATOM 8249 C C . MET D 1 124 ? -4.777 -46.991 -77.778 1.00 16.29 124 MET D C 1
ATOM 8250 O O . MET D 1 124 ? -4.394 -45.896 -77.355 1.00 17.33 124 MET D O 1
ATOM 8255 N N . TRP D 1 125 ? -4.825 -47.266 -79.086 1.00 15.95 125 TRP D N 1
ATOM 8256 C CA . TRP D 1 125 ? -4.504 -46.228 -80.069 1.00 18.12 125 TRP D CA 1
ATOM 8257 C C . TRP D 1 125 ? -5.327 -44.974 -79.803 1.00 15.48 125 TRP D C 1
ATOM 8258 O O . TRP D 1 125 ? -4.788 -43.866 -79.703 1.00 17.37 125 TRP D O 1
ATOM 8269 N N . LEU D 1 126 ? -6.639 -45.138 -79.672 1.00 16.60 126 LEU D N 1
ATOM 8270 C CA . LEU D 1 126 ? -7.501 -44.155 -79.049 1.00 18.95 126 LEU D CA 1
ATOM 8271 C C . LEU D 1 126 ? -7.945 -44.658 -77.680 1.00 18.36 126 LEU D C 1
ATOM 8272 O O . LEU D 1 126 ? -8.083 -45.869 -77.478 1.00 17.77 126 LEU D O 1
ATOM 8277 N N . PRO D 1 127 ? -8.173 -43.767 -76.719 1.00 17.66 127 PRO D N 1
ATOM 8278 C CA . PRO D 1 127 ? -8.745 -44.206 -75.444 1.00 16.77 127 PRO D CA 1
ATOM 8279 C C . PRO D 1 127 ? -10.176 -44.685 -75.632 1.00 20.18 127 PRO D C 1
ATOM 8280 O O . PRO D 1 127 ? -10.912 -44.204 -76.497 1.00 19.47 127 PRO D O 1
ATOM 8284 N N . LEU D 1 128 ? -10.560 -45.663 -74.824 1.00 17.01 128 LEU D N 1
ATOM 8285 C CA . LEU D 1 128 ? -11.936 -46.133 -74.775 1.00 17.30 128 LEU D CA 1
ATOM 8286 C C . LEU D 1 128 ? -12.602 -45.546 -73.540 1.00 22.28 128 LEU D C 1
ATOM 8287 O O . LEU D 1 128 ? -12.014 -45.566 -72.454 1.00 17.39 128 LEU D O 1
ATOM 8292 N N . ASP D 1 129 ? -13.817 -45.014 -73.703 1.00 16.77 129 ASP D N 1
ATOM 8293 C CA . ASP D 1 129 ? -14.569 -44.579 -72.534 1.00 18.58 129 ASP D CA 1
ATOM 8294 C C . ASP D 1 129 ? -15.177 -45.799 -71.850 1.00 22.63 129 ASP D C 1
ATOM 8295 O O . ASP D 1 129 ? -14.959 -46.943 -72.260 1.00 21.66 129 ASP D O 1
ATOM 8300 N N . ASP D 1 130 ? -15.936 -45.565 -70.777 1.00 21.97 130 ASP D N 1
ATOM 8301 C CA . ASP D 1 130 ? -16.469 -46.690 -70.011 1.00 22.27 130 ASP D CA 1
ATOM 8302 C C . ASP D 1 130 ? -17.399 -47.548 -70.864 1.00 24.84 130 ASP D C 1
ATOM 8303 O O . ASP D 1 130 ? -17.380 -48.782 -70.766 1.00 24.38 130 ASP D O 1
ATOM 8308 N N . ALA D 1 131 ? -18.206 -46.917 -71.723 1.00 20.73 131 ALA D N 1
ATOM 8309 C CA . ALA D 1 131 ? -19.041 -47.685 -72.644 1.00 22.91 131 ALA D CA 1
ATOM 8310 C C . ALA D 1 131 ? -18.190 -48.523 -73.589 1.00 22.02 131 ALA D C 1
ATOM 8311 O O . ALA D 1 131 ? -18.506 -49.690 -73.850 1.00 21.01 131 ALA D O 1
ATOM 8313 N N . GLY D 1 132 ? -17.102 -47.948 -74.109 1.00 17.87 132 GLY D N 1
ATOM 8314 C CA . GLY D 1 132 ? -16.235 -48.706 -75.000 1.00 21.29 132 GLY D CA 1
ATOM 8315 C C . GLY D 1 132 ? -15.477 -49.813 -74.289 1.00 16.33 132 GLY D C 1
ATOM 8316 O O . GLY D 1 132 ? -15.259 -50.888 -74.851 1.00 18.97 132 GLY D O 1
ATOM 8317 N N . ILE D 1 133 ? -15.053 -49.561 -73.050 1.00 18.65 133 ILE D N 1
ATOM 8318 C CA . ILE D 1 133 ? -14.370 -50.595 -72.277 1.00 19.62 133 ILE D CA 1
ATOM 8319 C C . ILE D 1 133 ? -15.290 -51.795 -72.069 1.00 16.79 133 ILE D C 1
ATOM 8320 O O . ILE D 1 133 ? -14.901 -52.945 -72.298 1.00 17.71 133 ILE D O 1
ATOM 8325 N N . VAL D 1 134 ? -16.535 -51.542 -71.661 1.00 18.60 134 VAL D N 1
ATOM 8326 C CA . VAL D 1 134 ? -17.459 -52.640 -71.385 1.00 19.44 134 VAL D CA 1
ATOM 8327 C C . VAL D 1 134 ? -17.783 -53.406 -72.663 1.00 20.70 134 VAL D C 1
ATOM 8328 O O . VAL D 1 134 ? -17.817 -54.642 -72.669 1.00 16.90 134 VAL D O 1
ATOM 8332 N N . ARG D 1 135 ? -18.015 -52.692 -73.765 1.00 19.71 135 ARG D N 1
ATOM 8333 C CA . ARG D 1 135 ? -18.346 -53.362 -75.018 1.00 21.22 135 ARG D CA 1
ATOM 8334 C C . ARG D 1 135 ? -17.196 -54.242 -75.496 1.00 20.55 135 ARG D C 1
ATOM 8335 O O . ARG D 1 135 ? -17.420 -55.348 -76.004 1.00 21.87 135 ARG D O 1
ATOM 8343 N N . PHE D 1 136 ? -15.955 -53.782 -75.310 1.00 19.57 136 PHE D N 1
ATOM 8344 C CA . PHE D 1 136 ? -14.796 -54.578 -75.710 1.00 16.99 136 PHE D CA 1
ATOM 8345 C C . PHE D 1 136 ? -14.731 -55.898 -74.945 1.00 18.57 136 PHE D C 1
ATOM 8346 O O . PHE D 1 136 ? -14.592 -56.972 -75.544 1.00 16.87 136 PHE D O 1
ATOM 8354 N N . TYR D 1 137 ? -14.805 -55.838 -73.613 1.00 17.80 137 TYR D N 1
ATOM 8355 C CA . TYR D 1 137 ? -14.680 -57.058 -72.819 1.00 16.41 137 TYR D CA 1
ATOM 8356 C C . TYR D 1 137 ? -15.883 -57.975 -73.013 1.00 18.55 137 TYR D C 1
ATOM 8357 O O . TYR D 1 137 ? -15.737 -59.205 -73.039 1.00 18.72 137 TYR D O 1
ATOM 8366 N N . ARG D 1 138 ? -17.078 -57.396 -73.147 1.00 17.96 138 ARG D N 1
ATOM 8367 C CA . ARG D 1 138 ? -18.249 -58.200 -73.476 1.00 20.23 138 ARG D CA 1
ATOM 8368 C C . ARG D 1 138 ? -18.065 -58.912 -74.809 1.00 19.04 138 ARG D C 1
ATOM 8369 O O . ARG D 1 138 ? -18.383 -60.101 -74.935 1.00 17.92 138 ARG D O 1
ATOM 8377 N N . ASP D 1 139 ? -17.541 -58.197 -75.813 1.00 17.33 139 ASP D N 1
ATOM 8378 C CA . ASP D 1 139 ? -17.245 -58.801 -77.110 1.00 19.23 139 ASP D CA 1
ATOM 8379 C C . ASP D 1 139 ? -16.280 -59.969 -76.959 1.00 19.04 139 ASP D C 1
ATOM 8380 O O . ASP D 1 139 ? -16.459 -61.027 -77.572 1.00 15.34 139 ASP D O 1
ATOM 8385 N N . VAL D 1 140 ? -15.232 -59.784 -76.157 1.00 17.52 140 VAL D N 1
ATOM 8386 C CA . VAL D 1 140 ? -14.259 -60.849 -75.942 1.00 18.71 140 VAL D CA 1
ATOM 8387 C C . VAL D 1 140 ? -14.911 -62.027 -75.225 1.00 17.74 140 VAL D C 1
ATOM 8388 O O . VAL D 1 140 ? -14.729 -63.191 -75.609 1.00 18.10 140 VAL D O 1
ATOM 8392 N N . ALA D 1 141 ? -15.710 -61.738 -74.197 1.00 22.46 141 ALA D N 1
ATOM 8393 C CA . ALA D 1 141 ? -16.361 -62.795 -73.426 1.00 23.09 141 ALA D CA 1
ATOM 8394 C C . ALA D 1 141 ? -17.319 -63.609 -74.290 1.00 23.29 141 ALA D C 1
ATOM 8395 O O . ALA D 1 141 ? -17.325 -64.845 -74.237 1.00 25.14 141 ALA D O 1
ATOM 8397 N N . GLU D 1 142 ? -18.149 -62.929 -75.087 1.00 27.23 142 GLU D N 1
ATOM 8398 C CA . GLU D 1 142 ? -19.133 -63.632 -75.908 1.00 23.92 142 GLU D CA 1
ATOM 8399 C C . GLU D 1 142 ? -18.478 -64.436 -77.021 1.00 27.05 142 GLU D C 1
ATOM 8400 O O . GLU D 1 142 ? -19.028 -65.455 -77.456 1.00 24.44 142 GLU D O 1
ATOM 8406 N N . ALA D 1 143 ? -17.311 -64.004 -77.495 1.00 24.99 143 ALA D N 1
ATOM 8407 C CA . ALA D 1 143 ? -16.654 -64.682 -78.605 1.00 23.21 143 ALA D CA 1
ATOM 8408 C C . ALA D 1 143 ? -15.823 -65.876 -78.163 1.00 25.27 143 ALA D C 1
ATOM 8409 O O . ALA D 1 143 ? -15.627 -66.813 -78.949 1.00 25.97 143 ALA D O 1
ATOM 8411 N N . VAL D 1 144 ? -15.319 -65.866 -76.935 1.00 22.95 144 VAL D N 1
ATOM 8412 C CA . VAL D 1 144 ? -14.518 -66.982 -76.444 1.00 28.26 144 VAL D CA 1
ATOM 8413 C C . VAL D 1 144 ? -15.017 -67.320 -75.038 1.00 32.96 144 VAL D C 1
ATOM 8414 O O . VAL D 1 144 ? -14.281 -67.194 -74.047 1.00 32.24 144 VAL D O 1
ATOM 8418 N N . PRO D 1 145 ? -16.266 -67.785 -74.910 1.00 34.63 145 PRO D N 1
ATOM 8419 C CA . PRO D 1 145 ? -16.860 -67.955 -73.574 1.00 34.49 145 PRO D CA 1
ATOM 8420 C C . PRO D 1 145 ? -16.227 -69.062 -72.752 1.00 35.66 145 PRO D C 1
ATOM 8421 O O . PRO D 1 145 ? -16.494 -69.133 -71.545 1.00 37.42 145 PRO D O 1
ATOM 8425 N N . ASN D 1 146 ? -15.400 -69.918 -73.354 1.00 31.15 146 ASN D N 1
ATOM 8426 C CA . ASN D 1 146 ? -14.711 -70.962 -72.607 1.00 35.39 146 ASN D CA 1
ATOM 8427 C C . ASN D 1 146 ? -13.551 -70.431 -71.773 1.00 33.45 146 ASN D C 1
ATOM 8428 O O . ASN D 1 146 ? -12.966 -71.201 -71.004 1.00 30.04 146 ASN D O 1
ATOM 8433 N N . MET D 1 147 ? -13.205 -69.154 -71.902 1.00 28.52 147 MET D N 1
ATOM 8434 C CA . MET D 1 147 ? -12.043 -68.581 -71.235 1.00 28.77 147 MET D CA 1
ATOM 8435 C C . MET D 1 147 ? -12.488 -67.625 -70.137 1.00 26.21 147 MET D C 1
ATOM 8436 O O . MET D 1 147 ? -13.268 -66.700 -70.393 1.00 25.49 147 MET D O 1
ATOM 8441 N N . ALA D 1 148 ? -11.989 -67.844 -68.922 1.00 22.86 148 ALA D N 1
ATOM 8442 C CA . ALA D 1 148 ? -12.117 -66.834 -67.881 1.00 21.49 148 ALA D CA 1
ATOM 8443 C C . ALA D 1 148 ? -11.206 -65.655 -68.201 1.00 20.77 148 ALA D C 1
ATOM 8444 O O . ALA D 1 148 ? -10.203 -65.792 -68.906 1.00 21.87 148 ALA D O 1
ATOM 8446 N N . LEU D 1 149 ? -11.563 -64.485 -67.680 1.00 20.05 149 LEU D N 1
ATOM 8447 C CA . LEU D 1 149 ? -10.882 -63.244 -68.016 1.00 21.03 149 LEU D CA 1
ATOM 8448 C C . LEU D 1 149 ? -10.366 -62.557 -66.760 1.00 22.79 149 LEU D C 1
ATOM 8449 O O . LEU D 1 149 ? -11.075 -62.467 -65.749 1.00 19.24 149 LEU D O 1
ATOM 8454 N N . VAL D 1 150 ? -9.130 -62.067 -66.837 1.00 16.18 150 VAL D N 1
ATOM 8455 C CA . VAL D 1 150 ? -8.576 -61.137 -65.858 1.00 15.91 150 VAL D CA 1
ATOM 8456 C C . VAL D 1 150 ? -8.438 -59.788 -66.552 1.00 19.24 150 VAL D C 1
ATOM 8457 O O . VAL D 1 150 ? -7.721 -59.666 -67.556 1.00 18.62 150 VAL D O 1
ATOM 8461 N N . VAL D 1 151 ? -9.140 -58.786 -66.035 1.00 20.64 151 VAL D N 1
ATOM 8462 C CA . VAL D 1 151 ? -9.104 -57.447 -66.614 1.00 17.76 151 VAL D CA 1
ATOM 8463 C C . VAL D 1 151 ? -7.817 -56.756 -66.183 1.00 19.40 151 VAL D C 1
ATOM 8464 O O . VAL D 1 151 ? -7.461 -56.754 -64.998 1.00 18.98 151 VAL D O 1
ATOM 8468 N N . TYR D 1 152 ? -7.121 -56.158 -67.145 1.00 19.81 152 TYR D N 1
ATOM 8469 C CA . TYR D 1 152 ? -5.821 -55.523 -66.926 1.00 17.12 152 TYR D CA 1
ATOM 8470 C C . TYR D 1 152 ? -6.036 -54.012 -66.802 1.00 19.48 152 TYR D C 1
ATOM 8471 O O . TYR D 1 152 ? -6.112 -53.301 -67.806 1.00 15.40 152 TYR D O 1
ATOM 8480 N N . ASP D 1 153 ? -6.143 -53.517 -65.566 1.00 15.02 153 ASP D N 1
ATOM 8481 C CA . ASP D 1 153 ? -6.403 -52.093 -65.325 1.00 19.01 153 ASP D CA 1
ATOM 8482 C C . ASP D 1 153 ? -5.062 -51.378 -65.189 1.00 18.23 153 ASP D C 1
ATOM 8483 O O . ASP D 1 153 ? -4.542 -51.185 -64.090 1.00 18.91 153 ASP D O 1
ATOM 8488 N N . ASN D 1 154 ? -4.490 -50.981 -66.328 1.00 18.98 154 ASN D N 1
ATOM 8489 C CA . ASN D 1 154 ? -3.223 -50.247 -66.378 1.00 16.90 154 ASN D CA 1
ATOM 8490 C C . ASN D 1 154 ? -3.496 -48.890 -67.014 1.00 19.38 154 ASN D C 1
ATOM 8491 O O . ASN D 1 154 ? -3.496 -48.762 -68.252 1.00 16.39 154 ASN D O 1
ATOM 8496 N N . PRO D 1 155 ? -3.733 -47.845 -66.205 1.00 17.94 155 PRO D N 1
ATOM 8497 C CA . PRO D 1 155 ? -4.122 -46.541 -66.775 1.00 18.10 155 PRO D CA 1
ATOM 8498 C C . PRO D 1 155 ? -3.103 -45.953 -67.730 1.00 17.45 155 PRO D C 1
ATOM 8499 O O . PRO D 1 155 ? -3.491 -45.415 -68.773 1.00 16.09 155 PRO D O 1
ATOM 8503 N N . GLY D 1 156 ? -1.812 -46.022 -67.397 1.00 16.84 156 GLY D N 1
ATOM 8504 C CA . GLY D 1 156 ? -0.803 -45.474 -68.290 1.00 18.54 156 GLY D CA 1
ATOM 8505 C C . GLY D 1 156 ? -0.733 -46.202 -69.622 1.00 20.24 156 GLY D C 1
ATOM 8506 O O . GLY D 1 156 ? -0.642 -45.570 -70.682 1.00 17.38 156 GLY D O 1
ATOM 8507 N N . ALA D 1 157 ? -0.793 -47.537 -69.591 1.00 17.32 157 ALA D N 1
ATOM 8508 C CA . ALA D 1 157 ? -0.651 -48.308 -70.823 1.00 16.33 157 ALA D CA 1
ATOM 8509 C C . ALA D 1 157 ? -1.838 -48.102 -71.755 1.00 12.76 157 ALA D C 1
ATOM 8510 O O . ALA D 1 157 ? -1.658 -47.970 -72.969 1.00 15.38 157 ALA D O 1
ATOM 8512 N N . PHE D 1 158 ? -3.055 -48.061 -71.214 1.00 15.27 158 PHE D N 1
ATOM 8513 C CA . PHE D 1 158 ? -4.266 -48.067 -72.033 1.00 15.08 158 PHE D CA 1
ATOM 8514 C C . PHE D 1 158 ? -4.986 -46.719 -72.063 1.00 19.00 158 PHE D C 1
ATOM 8515 O O . PHE D 1 158 ? -6.102 -46.632 -72.597 1.00 16.94 158 PHE D O 1
ATOM 8523 N N . LYS D 1 159 ? -4.367 -45.670 -71.515 1.00 14.70 159 LYS D N 1
ATOM 8524 C CA . LYS D 1 159 ? -4.853 -44.290 -71.606 1.00 19.48 159 LYS D CA 1
ATOM 8525 C C . LYS D 1 159 ? -6.141 -44.085 -70.807 1.00 17.90 159 LYS D C 1
ATOM 8526 O O . LYS D 1 159 ? -7.130 -43.553 -71.308 1.00 16.99 159 LYS D O 1
ATOM 8532 N N . GLY D 1 160 ? -6.115 -44.485 -69.552 1.00 20.24 160 GLY D N 1
ATOM 8533 C CA . GLY D 1 160 ? -7.207 -44.136 -68.664 1.00 17.01 160 GLY D CA 1
ATOM 8534 C C . GLY D 1 160 ? -7.479 -45.208 -67.629 1.00 21.19 160 GLY D C 1
ATOM 8535 O O . GLY D 1 160 ? -7.313 -46.406 -67.855 1.00 16.45 160 GLY D O 1
ATOM 8536 N N . LYS D 1 161 ? -7.917 -44.758 -66.458 1.00 18.45 161 LYS D N 1
ATOM 8537 C CA . LYS D 1 161 ? -8.344 -45.653 -65.392 1.00 20.10 161 LYS D CA 1
ATOM 8538 C C . LYS D 1 161 ? -9.750 -46.158 -65.685 1.00 21.21 161 LYS D C 1
ATOM 8539 O O . LYS D 1 161 ? -10.632 -45.373 -66.046 1.00 16.57 161 LYS D O 1
ATOM 8545 N N . ILE D 1 162 ? -9.959 -47.468 -65.529 1.00 20.36 162 ILE D N 1
ATOM 8546 C CA . ILE D 1 162 ? -11.291 -48.030 -65.726 1.00 21.10 162 ILE D CA 1
ATOM 8547 C C . ILE D 1 162 ? -12.241 -47.456 -64.688 1.00 20.14 162 ILE D C 1
ATOM 8548 O O . ILE D 1 162 ? -11.980 -47.515 -63.478 1.00 19.08 162 ILE D O 1
ATOM 8553 N N . GLY D 1 163 ? -13.358 -46.904 -65.158 1.00 18.74 163 GLY D N 1
ATOM 8554 C CA . GLY D 1 163 ? -14.287 -46.245 -64.268 1.00 19.50 163 GLY D CA 1
ATOM 8555 C C . GLY D 1 163 ? -15.075 -47.224 -63.420 1.00 22.78 163 GLY D C 1
ATOM 8556 O O . GLY D 1 163 ? -15.247 -48.396 -63.754 1.00 19.92 163 GLY D O 1
ATOM 8557 N N . THR D 1 164 ? -15.548 -46.721 -62.284 1.00 19.18 164 THR D N 1
ATOM 8558 C CA . THR D 1 164 ? -16.407 -47.530 -61.425 1.00 24.21 164 THR D CA 1
ATOM 8559 C C . THR D 1 164 ? -17.686 -47.991 -62.123 1.00 25.80 164 THR D C 1
ATOM 8560 O O . THR D 1 164 ? -18.080 -49.151 -61.910 1.00 25.61 164 THR D O 1
ATOM 8564 N N . PRO D 1 165 ? -18.363 -47.187 -62.955 1.00 25.35 165 PRO D N 1
ATOM 8565 C CA . PRO D 1 165 ? -19.502 -47.740 -63.708 1.00 23.43 165 PRO D CA 1
ATOM 8566 C C . PRO D 1 165 ? -19.123 -48.899 -64.621 1.00 28.84 165 PRO D C 1
ATOM 8567 O O . PRO D 1 165 ? -19.923 -49.830 -64.784 1.00 27.22 165 PRO D O 1
ATOM 8571 N N . ALA D 1 166 ? -17.927 -48.877 -65.218 1.00 24.52 166 ALA D N 1
ATOM 8572 C CA . ALA D 1 166 ? -17.506 -49.999 -66.052 1.00 25.22 166 ALA D CA 1
ATOM 8573 C C . ALA D 1 166 ? -17.321 -51.266 -65.223 1.00 21.94 166 ALA D C 1
ATOM 8574 O O . ALA D 1 166 ? -17.710 -52.357 -65.654 1.00 22.40 166 ALA D O 1
ATOM 8576 N N . TYR D 1 167 ? -16.730 -51.142 -64.033 1.00 23.25 167 TYR D N 1
ATOM 8577 C CA . TYR D 1 167 ? -16.550 -52.309 -63.173 1.00 24.10 167 TYR D CA 1
ATOM 8578 C C . TYR D 1 167 ? -17.889 -52.938 -62.802 1.00 23.36 167 TYR D C 1
ATOM 8579 O O . TYR D 1 167 ? -18.020 -54.168 -62.789 1.00 23.55 167 TYR D O 1
ATOM 8588 N N . GLU D 1 168 ? -18.898 -52.112 -62.502 1.00 20.59 168 GLU D N 1
ATOM 8589 C CA . GLU D 1 168 ? -20.219 -52.652 -62.187 1.00 25.28 168 GLU D CA 1
ATOM 8590 C C . GLU D 1 168 ? -20.749 -53.493 -63.339 1.00 25.66 168 GLU D C 1
ATOM 8591 O O . GLU D 1 168 ? -21.254 -54.603 -63.135 1.00 24.15 168 GLU D O 1
ATOM 8597 N N . ALA D 1 169 ? -20.634 -52.978 -64.565 1.00 24.47 169 ALA D N 1
ATOM 8598 C CA . ALA D 1 169 ? -21.077 -53.739 -65.726 1.00 23.50 169 ALA D CA 1
ATOM 8599 C C . ALA D 1 169 ? -20.216 -54.979 -65.933 1.00 20.86 169 ALA D C 1
ATOM 8600 O O . ALA D 1 169 ? -20.736 -56.061 -66.234 1.00 23.54 169 ALA D O 1
ATOM 8602 N N . LEU D 1 170 ? -18.897 -54.845 -65.760 1.00 20.86 170 LEU D N 1
ATOM 8603 C CA . LEU D 1 170 ? -18.004 -55.984 -65.946 1.00 20.57 170 LEU D CA 1
ATOM 8604 C C . LEU D 1 170 ? -18.306 -57.106 -64.963 1.00 23.07 170 LEU D C 1
ATOM 8605 O O . LEU D 1 170 ? -18.094 -58.281 -65.282 1.00 25.18 170 LEU D O 1
ATOM 8610 N N . SER D 1 171 ? -18.798 -56.770 -63.768 1.00 24.45 171 SER D N 1
ATOM 8611 C CA . SER D 1 171 ? -19.094 -57.784 -62.760 1.00 23.70 171 SER D CA 1
ATOM 8612 C C . SER D 1 171 ? -20.346 -58.588 -63.075 1.00 26.04 171 SER D C 1
ATOM 8613 O O . SER D 1 171 ? -20.618 -59.575 -62.381 1.00 27.94 171 SER D O 1
ATOM 8616 N N . GLN D 1 172 ? -21.113 -58.194 -64.086 1.00 26.41 172 GLN D N 1
ATOM 8617 C CA . GLN D 1 172 ? -22.239 -58.982 -64.565 1.00 26.66 172 GLN D CA 1
ATOM 8618 C C . GLN D 1 172 ? -21.847 -59.916 -65.701 1.00 29.04 172 GLN D C 1
ATOM 8619 O O . GLN D 1 172 ? -22.708 -60.641 -66.216 1.00 30.22 172 GLN D O 1
ATOM 8625 N N . ILE D 1 173 ? -20.581 -59.905 -66.105 1.00 26.39 173 ILE D N 1
ATOM 8626 C CA . ILE D 1 173 ? -20.072 -60.806 -67.136 1.00 26.75 173 ILE D CA 1
ATOM 8627 C C . ILE D 1 173 ? -19.462 -62.009 -66.431 1.00 29.22 173 ILE D C 1
ATOM 8628 O O . ILE D 1 173 ? -18.432 -61.852 -65.745 1.00 30.66 173 ILE D O 1
ATOM 8633 N N . PRO D 1 174 ? -20.025 -63.211 -66.571 1.00 26.85 174 PRO D N 1
ATOM 8634 C CA . PRO D 1 174 ? -19.510 -64.359 -65.808 1.00 30.56 174 PRO D CA 1
ATOM 8635 C C . PRO D 1 174 ? -18.036 -64.649 -66.048 1.00 31.47 174 PRO D C 1
ATOM 8636 O O . PRO D 1 174 ? -17.330 -65.030 -65.107 1.00 31.30 174 PRO D O 1
ATOM 8640 N N . GLN D 1 175 ? -17.548 -64.471 -67.281 1.00 28.47 175 GLN D N 1
ATOM 8641 C CA . GLN D 1 175 ? -16.160 -64.801 -67.594 1.00 28.07 175 GLN D CA 1
ATOM 8642 C C . GLN D 1 175 ? -15.165 -63.937 -66.825 1.00 24.55 175 GLN D C 1
ATOM 8643 O O . GLN D 1 175 ? -14.015 -64.351 -66.637 1.00 24.35 175 GLN D O 1
ATOM 8649 N N . VAL D 1 176 ? -15.575 -62.753 -66.378 1.00 23.55 176 VAL D N 1
ATOM 8650 C CA . VAL D 1 176 ? -14.670 -61.833 -65.695 1.00 23.21 176 VAL D CA 1
ATOM 8651 C C . VAL D 1 176 ? -14.559 -62.272 -64.239 1.00 22.61 176 VAL D C 1
ATOM 8652 O O . VAL D 1 176 ? -15.483 -62.075 -63.448 1.00 23.41 176 VAL D O 1
ATOM 8656 N N . VAL D 1 177 ? -13.419 -62.857 -63.881 1.00 21.92 177 VAL D N 1
ATOM 8657 C CA . VAL D 1 177 ? -13.224 -63.413 -62.546 1.00 22.41 177 VAL D CA 1
ATOM 8658 C C . VAL D 1 177 ? -12.257 -62.601 -61.704 1.00 22.77 177 VAL D C 1
ATOM 8659 O O . VAL D 1 177 ? -12.222 -62.793 -60.476 1.00 20.58 177 VAL D O 1
ATOM 8663 N N . ALA D 1 178 ? -11.481 -61.704 -62.306 1.00 18.32 178 ALA D N 1
ATOM 8664 C CA . ALA D 1 178 ? -10.507 -60.929 -61.552 1.00 16.53 178 ALA D CA 1
ATOM 8665 C C . ALA D 1 178 ? -10.113 -59.701 -62.360 1.00 18.88 178 ALA D C 1
ATOM 8666 O O . ALA D 1 178 ? -10.330 -59.631 -63.572 1.00 18.83 178 ALA D O 1
ATOM 8668 N N . ALA D 1 179 ? -9.546 -58.725 -61.661 1.00 18.94 179 ALA D N 1
ATOM 8669 C CA . ALA D 1 179 ? -8.986 -57.540 -62.298 1.00 17.73 179 ALA D CA 1
ATOM 8670 C C . ALA D 1 179 ? -7.647 -57.235 -61.657 1.00 19.24 179 ALA D C 1
ATOM 8671 O O . ALA D 1 179 ? -7.543 -57.126 -60.434 1.00 19.28 179 ALA D O 1
ATOM 8697 N N . HIS D 1 181 ? -5.295 -54.789 -60.494 1.00 18.47 181 HIS D N 1
ATOM 8698 C CA . HIS D 1 181 ? -5.538 -53.398 -60.093 1.00 19.94 181 HIS D CA 1
ATOM 8699 C C . HIS D 1 181 ? -4.250 -52.692 -59.655 1.00 20.84 181 HIS D C 1
ATOM 8700 O O . HIS D 1 181 ? -3.174 -53.287 -59.643 1.00 22.14 181 HIS D O 1
ATOM 8707 N N . LEU D 1 182 ? -4.366 -51.413 -59.294 1.00 25.54 182 LEU D N 1
ATOM 8708 C CA . LEU D 1 182 ? -3.223 -50.614 -58.872 1.00 23.45 182 LEU D CA 1
ATOM 8709 C C . LEU D 1 182 ? -3.105 -50.474 -57.364 1.00 25.52 182 LEU D C 1
ATOM 8710 O O . LEU D 1 182 ? -2.111 -49.914 -56.891 1.00 25.41 182 LEU D O 1
ATOM 8715 N N . GLY D 1 183 ? -4.094 -50.938 -56.605 1.00 22.25 183 GLY D N 1
ATOM 8716 C CA . GLY D 1 183 ? -4.004 -50.828 -55.160 1.00 22.41 183 GLY D CA 1
ATOM 8717 C C . GLY D 1 183 ? -3.992 -49.373 -54.740 1.00 28.04 183 GLY D C 1
ATOM 8718 O O . GLY D 1 183 ? -4.794 -48.558 -55.211 1.00 24.84 183 GLY D O 1
ATOM 8719 N N . LEU D 1 184 ? -3.052 -49.027 -53.858 1.00 25.40 184 LEU D N 1
ATOM 8720 C CA . LEU D 1 184 ? -2.994 -47.672 -53.328 1.00 26.16 184 LEU D CA 1
ATOM 8721 C C . LEU D 1 184 ? -2.518 -46.650 -54.355 1.00 31.01 184 LEU D C 1
ATOM 8722 O O . LEU D 1 184 ? -2.695 -45.454 -54.121 1.00 26.74 184 LEU D O 1
ATOM 8727 N N . LEU D 1 185 ? -1.936 -47.081 -55.481 1.00 27.91 185 LEU D N 1
ATOM 8728 C CA . LEU D 1 185 ? -1.527 -46.132 -56.513 1.00 27.86 185 LEU D CA 1
ATOM 8729 C C . LEU D 1 185 ? -2.720 -45.373 -57.084 1.00 34.83 185 LEU D C 1
ATOM 8730 O O . LEU D 1 185 ? -2.575 -44.230 -57.531 1.00 37.92 185 LEU D O 1
ATOM 8735 N N . SER D 1 186 ? -3.896 -45.993 -57.092 1.00 31.89 186 SER D N 1
ATOM 8736 C CA . SER D 1 186 ? -5.160 -45.318 -57.370 1.00 34.67 186 SER D CA 1
ATOM 8737 C C . SER D 1 186 ? -5.960 -45.380 -56.074 1.00 38.27 186 SER D C 1
ATOM 8738 O O . SER D 1 186 ? -6.766 -46.289 -55.858 1.00 37.9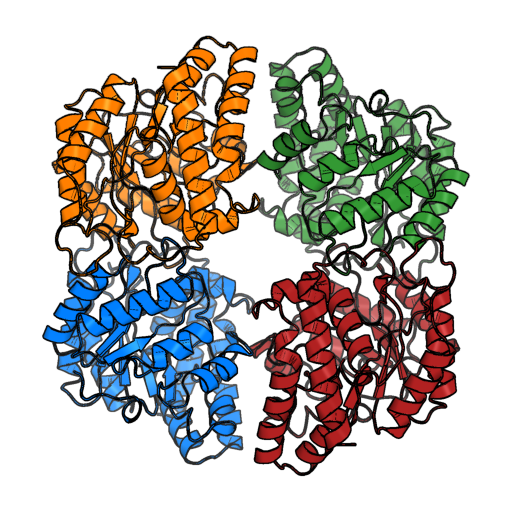8 186 SER D O 1
ATOM 8741 N N . GLY D 1 187 ? -5.717 -44.403 -55.203 1.00 39.01 187 GLY D N 1
ATOM 8742 C CA . GLY D 1 187 ? -6.184 -44.426 -53.829 1.00 34.63 187 GLY D CA 1
ATOM 8743 C C . GLY D 1 187 ? -7.610 -44.872 -53.582 1.00 34.53 187 GLY D C 1
ATOM 8744 O O . GLY D 1 187 ? -7.855 -46.049 -53.301 1.00 37.77 187 GLY D O 1
ATOM 8745 N N . SER D 1 188 ? -8.560 -43.941 -53.665 1.00 30.87 188 SER D N 1
ATOM 8746 C CA . SER D 1 188 ? -9.948 -44.268 -53.371 1.00 29.81 188 SER D CA 1
ATOM 8747 C C . SER D 1 188 ? -10.597 -45.120 -54.452 1.00 28.92 188 SER D C 1
ATOM 8748 O O . SER D 1 188 ? -11.658 -45.701 -54.199 1.00 28.83 188 SER D O 1
ATOM 8751 N N . ALA D 1 189 ? -9.985 -45.220 -55.636 1.00 29.75 189 ALA D N 1
ATOM 8752 C CA . ALA D 1 189 ? -10.588 -45.995 -56.716 1.00 26.51 189 ALA D CA 1
ATOM 8753 C C . ALA D 1 189 ? -10.722 -47.469 -56.347 1.00 21.28 189 ALA D C 1
ATOM 8754 O O . ALA D 1 189 ? -11.732 -48.100 -56.677 1.00 21.84 189 ALA D O 1
ATOM 8756 N N . PHE D 1 190 ? -9.721 -48.037 -55.662 1.00 21.70 190 PHE D N 1
ATOM 8757 C CA . PHE D 1 190 ? -9.777 -49.457 -55.317 1.00 21.08 190 PHE D CA 1
ATOM 8758 C C . PHE D 1 190 ? -11.032 -49.778 -54.514 1.00 21.75 190 PHE D C 1
ATOM 8759 O O . PHE D 1 190 ? -11.733 -50.755 -54.802 1.00 21.47 190 PHE D O 1
ATOM 8767 N N . LEU D 1 191 ? -11.339 -48.952 -53.507 1.00 21.22 191 LEU D N 1
ATOM 8768 C CA . LEU D 1 191 ? -12.505 -49.212 -52.666 1.00 26.04 191 LEU D CA 1
ATOM 8769 C C . LEU D 1 191 ? -13.806 -48.959 -53.417 1.00 24.60 191 LEU D C 1
ATOM 8770 O O . LEU D 1 191 ? -14.793 -49.674 -53.210 1.00 22.87 191 LEU D O 1
ATOM 8775 N N . SER D 1 192 ? -13.839 -47.932 -54.271 1.00 24.93 192 SER D N 1
ATOM 8776 C CA . SER D 1 192 ? -15.021 -47.703 -55.100 1.00 25.74 192 SER D CA 1
ATOM 8777 C C . SER D 1 192 ? -15.253 -48.877 -56.044 1.00 26.68 192 SER D C 1
ATOM 8778 O O . SER D 1 192 ? -16.369 -49.403 -56.140 1.00 25.32 192 SER D O 1
ATOM 8781 N N . ASP D 1 193 ? -14.200 -49.309 -56.746 1.00 22.55 193 ASP D N 1
ATOM 8782 C CA . ASP D 1 193 ? -14.319 -50.475 -57.617 1.00 21.19 193 ASP D CA 1
ATOM 8783 C C . ASP D 1 193 ? -14.701 -51.723 -56.826 1.00 23.27 193 ASP D C 1
ATOM 8784 O O . ASP D 1 193 ? -15.493 -52.546 -57.300 1.00 20.26 193 ASP D O 1
ATOM 8789 N N . LEU D 1 194 ? -14.143 -51.883 -55.620 1.00 23.25 194 LEU D N 1
ATOM 8790 C CA . LEU D 1 194 ? -14.470 -53.051 -54.802 1.00 24.53 194 LEU D CA 1
ATOM 8791 C C . LEU D 1 194 ? -15.959 -53.104 -54.484 1.00 24.32 194 LEU D C 1
ATOM 8792 O O . LEU D 1 194 ? -16.585 -54.166 -54.590 1.00 23.96 194 LEU D O 1
ATOM 8797 N N . ARG D 1 195 ? -16.541 -51.966 -54.090 1.00 24.86 195 ARG D N 1
ATOM 8798 C CA . ARG D 1 195 ? -17.983 -51.915 -53.863 1.00 30.66 195 ARG D CA 1
ATOM 8799 C C . ARG D 1 195 ? -18.745 -52.224 -55.143 1.00 27.76 195 ARG D C 1
ATOM 8800 O O . ARG D 1 195 ? -19.764 -52.926 -55.115 1.00 28.33 195 ARG D O 1
ATOM 8808 N N . ALA D 1 196 ? -18.256 -51.717 -56.277 1.00 27.76 196 ALA D N 1
ATOM 8809 C CA . ALA D 1 196 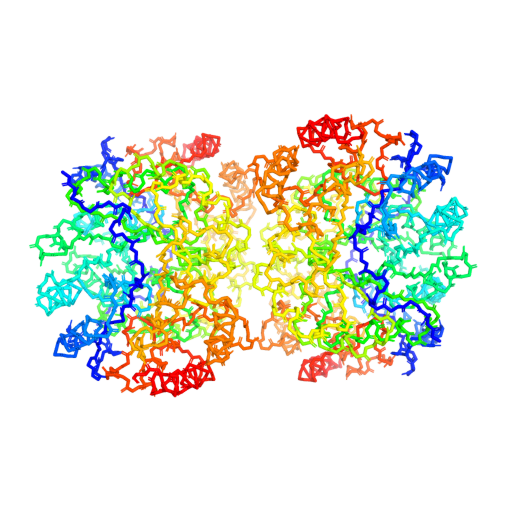? -18.966 -51.890 -57.539 1.00 26.15 196 ALA D CA 1
ATOM 8810 C C . ALA D 1 196 ? -19.120 -53.365 -57.896 1.00 25.02 196 ALA D C 1
ATOM 8811 O O . ALA D 1 196 ? -20.202 -53.804 -58.298 1.00 27.35 196 ALA D O 1
ATOM 8813 N N . VAL D 1 197 ? -18.050 -54.151 -57.754 1.00 20.64 197 VAL D N 1
ATOM 8814 C CA . VAL D 1 197 ? -18.113 -55.536 -58.209 1.00 24.51 197 VAL D CA 1
ATOM 8815 C C . VAL D 1 197 ? -18.797 -56.444 -57.194 1.00 26.93 197 VAL D C 1
ATOM 8816 O O . VAL D 1 197 ? -19.189 -57.562 -57.551 1.00 24.40 197 VAL D O 1
ATOM 8820 N N . SER D 1 198 ? -18.949 -55.984 -55.951 1.00 28.54 198 SER D N 1
ATOM 8821 C CA . SER D 1 198 ? -19.697 -56.665 -54.890 1.00 29.44 198 SER D CA 1
ATOM 8822 C C . SER D 1 198 ? -19.437 -58.172 -54.883 1.00 26.13 198 SER D C 1
ATOM 8823 O O . SER D 1 198 ? -20.333 -58.992 -55.076 1.00 28.54 198 SER D O 1
ATOM 8826 N N . GLY D 1 199 ? -18.168 -58.523 -54.675 1.00 28.13 199 GLY D N 1
ATOM 8827 C CA . GLY D 1 199 ? -17.765 -59.911 -54.540 1.00 26.49 199 GLY D CA 1
ATOM 8828 C C . GLY D 1 199 ? -17.748 -60.741 -55.807 1.00 29.07 199 GLY D C 1
ATOM 8829 O O . GLY D 1 199 ? -17.276 -61.884 -55.762 1.00 29.99 199 GLY D O 1
ATOM 8830 N N . ARG D 1 200 ? -18.238 -60.222 -56.938 1.00 25.66 200 ARG D N 1
ATOM 8831 C CA . ARG D 1 200 ? -18.305 -61.032 -58.152 1.00 24.22 200 ARG D CA 1
ATOM 8832 C C . ARG D 1 200 ? -16.992 -61.055 -58.929 1.00 26.61 200 ARG D C 1
ATOM 8833 O O . ARG D 1 200 ? -16.806 -61.935 -59.779 1.00 23.91 200 ARG D O 1
ATOM 8841 N N . VAL D 1 201 ? -16.085 -60.119 -58.660 1.00 23.74 201 VAL D N 1
ATOM 8842 C CA . VAL D 1 201 ? -14.776 -60.059 -59.301 1.00 23.92 201 VAL D CA 1
ATOM 8843 C C . VAL D 1 201 ? -13.723 -59.887 -58.214 1.00 21.72 201 VAL D C 1
ATOM 8844 O O . VAL D 1 201 ? -13.917 -59.112 -57.271 1.00 20.92 201 VAL D O 1
ATOM 8848 N N . ARG D 1 202 ? -12.613 -60.612 -58.341 1.00 21.36 202 ARG D N 1
ATOM 8849 C CA . ARG D 1 202 ? -11.499 -60.484 -57.402 1.00 20.26 202 ARG D CA 1
ATOM 8850 C C . ARG D 1 202 ? -10.622 -59.317 -57.830 1.00 21.13 202 ARG D C 1
ATOM 8851 O O . ARG D 1 202 ? -10.004 -59.358 -58.900 1.00 18.73 202 ARG D O 1
ATOM 8859 N N . LEU D 1 203 ? -10.552 -58.279 -56.998 1.00 18.95 203 LEU D N 1
ATOM 8860 C CA . LEU D 1 203 ? -9.748 -57.096 -57.298 1.00 20.13 203 LEU D CA 1
ATOM 8861 C C . LEU D 1 203 ? -8.355 -57.289 -56.714 1.00 20.79 203 LEU D C 1
ATOM 8862 O O . LEU D 1 203 ? -8.189 -57.338 -55.489 1.00 21.65 203 LEU D O 1
ATOM 8867 N N . LEU D 1 204 ? -7.353 -57.385 -57.588 1.00 14.91 204 LEU D N 1
ATOM 8868 C CA . LEU D 1 204 ? -6.009 -57.756 -57.175 1.00 14.58 204 LEU D CA 1
ATOM 8869 C C . LEU D 1 204 ? -5.181 -56.507 -56.909 1.00 18.38 204 LEU D C 1
ATOM 8870 O O . LEU D 1 204 ? -4.832 -55.796 -57.865 1.00 17.32 204 LEU D O 1
ATOM 8875 N N . PRO D 1 205 ? -4.843 -56.199 -55.664 1.00 19.88 205 PRO D N 1
ATOM 8876 C CA . PRO D 1 205 ? -3.864 -55.145 -55.393 1.00 19.84 205 PRO D CA 1
ATOM 8877 C C . PRO D 1 205 ? -2.456 -55.703 -55.573 1.00 20.80 205 PRO D C 1
ATOM 8878 O O . PRO D 1 205 ? -2.257 -56.874 -55.902 1.00 18.62 205 PRO D O 1
ATOM 8882 N N . LEU D 1 206 ? -1.473 -54.843 -55.345 1.00 23.04 206 LEU D N 1
ATOM 8883 C CA . LEU D 1 206 ? -0.089 -55.281 -55.406 1.00 26.44 206 LEU D CA 1
ATOM 8884 C C . LEU D 1 206 ? 0.297 -56.030 -54.134 1.00 20.03 206 LEU D C 1
ATOM 8885 O O . LEU D 1 206 ? -0.316 -55.875 -53.079 1.00 18.68 206 LEU D O 1
ATOM 8890 N N . GLU D 1 207 ? 1.329 -56.869 -54.265 1.00 21.16 207 GLU D N 1
ATOM 8891 C CA . GLU D 1 207 ? 1.986 -57.476 -53.112 1.00 20.64 207 GLU D CA 1
ATOM 8892 C C . GLU D 1 207 ? 2.315 -56.435 -52.048 1.00 21.27 207 GLU D C 1
ATOM 8893 O O . GLU D 1 207 ? 2.183 -56.695 -50.848 1.00 19.13 207 GLU D O 1
ATOM 8899 N N . THR D 1 208 ? 2.743 -55.246 -52.474 1.00 20.56 208 THR D N 1
ATOM 8900 C CA . THR D 1 208 ? 3.234 -54.219 -51.562 1.00 19.48 208 THR D CA 1
ATOM 8901 C C . THR D 1 208 ? 2.132 -53.468 -50.815 1.00 21.54 208 THR D C 1
ATOM 8902 O O . THR D 1 208 ? 2.444 -52.714 -49.886 1.00 22.76 208 THR D O 1
ATOM 8906 N N . ASP D 1 209 ? 0.855 -53.632 -51.174 1.00 17.57 209 ASP D N 1
ATOM 8907 C CA . ASP D 1 209 ? -0.196 -53.086 -50.323 1.00 21.65 209 ASP D CA 1
ATOM 8908 C C . ASP D 1 209 ? -1.323 -54.077 -50.064 1.00 21.59 209 ASP D C 1
ATOM 8909 O O . ASP D 1 209 ? -2.372 -53.678 -49.540 1.00 17.69 209 ASP D O 1
ATOM 8914 N N . TRP D 1 210 ? -1.120 -55.359 -50.385 1.00 15.80 210 TRP D N 1
ATOM 8915 C CA . TRP D 1 210 ? -2.153 -56.363 -50.165 1.00 14.32 210 TRP D CA 1
ATOM 8916 C C . TRP D 1 210 ? -2.533 -56.462 -48.690 1.00 18.33 210 TRP D C 1
ATOM 8917 O O . TRP D 1 210 ? -3.717 -56.602 -48.357 1.00 17.88 210 TRP D O 1
ATOM 8928 N N . TYR D 1 211 ? -1.548 -56.385 -47.789 1.00 12.32 211 TYR D N 1
ATOM 8929 C CA . TYR D 1 211 ? -1.849 -56.498 -46.364 1.00 14.07 211 TYR D CA 1
ATOM 8930 C C . TYR D 1 211 ? -2.896 -55.474 -45.933 1.00 14.66 211 TYR D C 1
ATOM 8931 O O . TYR D 1 211 ? -3.827 -55.808 -45.190 1.00 15.33 211 TYR D O 1
ATOM 8940 N N . TYR D 1 212 ? -2.774 -54.228 -46.404 1.00 14.75 212 TYR D N 1
ATOM 8941 C CA . TYR D 1 212 ? -3.667 -53.164 -45.948 1.00 17.14 212 TYR D CA 1
ATOM 8942 C C . TYR D 1 212 ? -5.111 -53.442 -46.348 1.00 16.42 212 TYR D C 1
ATOM 8943 O O . TYR D 1 212 ? -6.031 -53.325 -45.529 1.00 17.65 212 TYR D O 1
ATOM 8952 N N . PHE D 1 213 ? -5.332 -53.810 -47.611 1.00 13.19 213 PHE D N 1
ATOM 8953 C CA . PHE D 1 213 ? -6.688 -54.108 -48.056 1.00 15.88 213 PHE D CA 1
ATOM 8954 C C . PHE D 1 213 ? -7.184 -55.429 -47.479 1.00 17.77 213 PHE D C 1
ATOM 8955 O O . PHE D 1 213 ? -8.377 -55.570 -47.184 1.00 18.98 213 PHE D O 1
ATOM 8963 N N . ALA D 1 214 ? -6.290 -56.411 -47.319 1.00 16.43 214 ALA D N 1
ATOM 8964 C CA . ALA D 1 214 ? -6.713 -57.717 -46.814 1.00 19.12 214 ALA D CA 1
ATOM 8965 C C . ALA D 1 214 ? -7.184 -57.629 -45.365 1.00 17.28 214 ALA D C 1
ATOM 8966 O O . ALA D 1 214 ? -8.140 -58.308 -44.978 1.00 21.91 214 ALA D O 1
ATOM 8968 N N . ARG D 1 215 ? -6.525 -56.806 -44.550 1.00 17.39 215 ARG D N 1
ATOM 8969 C CA . ARG D 1 215 ? -6.959 -56.645 -43.165 1.00 19.69 215 ARG D CA 1
ATOM 8970 C C . ARG D 1 215 ? -8.300 -55.924 -43.083 1.00 23.15 215 ARG D C 1
ATOM 8971 O O . ARG D 1 215 ? -9.138 -56.253 -42.234 1.00 21.38 215 ARG D O 1
ATOM 8979 N N . LEU D 1 216 ? -8.523 -54.941 -43.959 1.00 18.38 216 LEU D N 1
ATOM 8980 C CA . LEU D 1 216 ? -9.756 -54.164 -43.918 1.00 18.51 216 LEU D CA 1
ATOM 8981 C C . LEU D 1 216 ? -10.922 -54.895 -44.576 1.00 20.21 216 LEU D C 1
ATOM 8982 O O . LEU D 1 216 ? -12.073 -54.718 -44.161 1.00 19.83 216 LEU D O 1
ATOM 8987 N N . PHE D 1 217 ? -10.655 -55.710 -45.591 1.00 18.46 217 PHE D N 1
ATOM 8988 C CA . PHE D 1 217 ? -11.695 -56.413 -46.342 1.00 23.37 217 PHE D CA 1
ATOM 8989 C C . PHE D 1 217 ? -11.295 -57.876 -46.519 1.00 24.10 217 PHE D C 1
ATOM 8990 O O . PHE D 1 217 ? -11.047 -58.340 -47.639 1.00 19.14 217 PHE D O 1
ATOM 8998 N N . PRO D 1 218 ? -11.254 -58.640 -45.421 1.00 22.00 218 PRO D N 1
ATOM 8999 C CA . PRO D 1 218 ? -10.691 -60.004 -45.489 1.00 25.88 218 PRO D CA 1
ATOM 9000 C C . PRO D 1 218 ? -11.533 -60.983 -46.287 1.00 27.80 218 PRO D C 1
ATOM 9001 O O . PRO D 1 218 ? -10.985 -61.946 -46.839 1.00 26.88 218 PRO D O 1
ATOM 9005 N N . GLU D 1 219 ? -12.847 -60.776 -46.352 1.00 24.16 219 GLU D N 1
ATOM 9006 C CA . GLU D 1 219 ? -13.713 -61.657 -47.128 1.00 30.25 219 GLU D CA 1
ATOM 9007 C C . GLU D 1 219 ? -13.544 -61.455 -48.632 1.00 30.87 219 GLU D C 1
ATOM 9008 O O . GLU D 1 219 ? -13.783 -62.389 -49.407 1.00 29.76 219 GLU D O 1
ATOM 9014 N N . GLU D 1 220 ? -13.136 -60.260 -49.065 1.00 24.34 220 GLU D N 1
ATOM 9015 C CA . GLU D 1 220 ? -13.089 -59.902 -50.481 1.00 25.69 220 GLU D CA 1
ATOM 9016 C C . GLU D 1 220 ? -11.680 -59.907 -51.068 1.00 25.67 220 GLU D C 1
ATOM 9017 O O . GLU D 1 220 ? -11.461 -60.472 -52.146 1.00 22.45 220 GLU D O 1
ATOM 9023 N N . VAL D 1 221 ? -10.722 -59.277 -50.393 1.00 20.76 221 VAL D N 1
ATOM 9024 C CA . VAL D 1 221 ? -9.362 -59.112 -50.945 1.00 21.04 221 VAL D CA 1
ATOM 9025 C C . VAL D 1 221 ? -8.541 -60.290 -50.434 1.00 23.32 221 VAL D C 1
ATOM 9026 O O . VAL D 1 221 ? -7.718 -60.185 -49.518 1.00 20.56 221 VAL D O 1
ATOM 9030 N N . THR D 1 222 ? -8.759 -61.447 -51.059 1.00 22.67 222 THR D N 1
ATOM 9031 C CA . THR D 1 222 ? -8.085 -62.685 -50.692 1.00 20.99 222 THR D CA 1
ATOM 9032 C C . THR D 1 222 ? -6.949 -63.039 -51.642 1.00 21.07 222 THR D C 1
ATOM 9033 O O . THR D 1 222 ? -6.428 -64.160 -51.581 1.00 17.31 222 THR D O 1
ATOM 9037 N N . ALA D 1 223 ? -6.567 -62.124 -52.528 1.00 16.82 223 ALA D N 1
ATOM 9038 C CA . ALA D 1 223 ? -5.514 -62.407 -53.490 1.00 17.80 223 ALA D CA 1
ATOM 9039 C C . ALA D 1 223 ? -4.836 -61.107 -53.891 1.00 18.35 223 ALA D C 1
ATOM 9040 O O . ALA D 1 223 ? -5.408 -60.021 -53.767 1.00 19.56 223 ALA D O 1
ATOM 9042 N N . CYS D 1 224 ? -3.596 -61.236 -54.362 1.00 18.68 224 CYS D N 1
ATOM 9043 C CA . CYS D 1 224 ? -2.847 -60.132 -54.944 1.00 14.27 224 CYS D CA 1
ATOM 9044 C C . CYS D 1 224 ? -2.200 -60.610 -56.235 1.00 18.38 224 CYS D C 1
ATOM 9045 O O . CYS D 1 224 ? -2.158 -61.807 -56.529 1.00 16.86 224 CYS D O 1
ATOM 9048 N N . TRP D 1 225 ? -1.698 -59.658 -57.014 1.00 19.22 225 TRP D N 1
ATOM 9049 C CA . TRP D 1 225 ? -0.799 -59.964 -58.112 1.00 19.62 225 TRP D CA 1
ATOM 9050 C C . TRP D 1 225 ? 0.604 -59.498 -57.752 1.00 20.34 225 TRP D C 1
ATOM 9051 O O . TRP D 1 225 ? 0.784 -58.562 -56.966 1.00 19.64 225 TRP D O 1
ATOM 9062 N N . SER D 1 226 ? 1.600 -60.178 -58.311 1.00 19.06 226 SER D N 1
ATOM 9063 C CA . SER D 1 226 ? 2.993 -59.821 -58.078 1.00 18.40 226 SER D CA 1
ATOM 9064 C C . SER D 1 226 ? 3.776 -59.959 -59.374 1.00 18.93 226 SER D C 1
ATOM 9065 O O . SER D 1 226 ? 3.826 -61.045 -59.962 1.00 17.30 226 SER D O 1
ATOM 9068 N N . GLY D 1 227 ? 4.395 -58.868 -59.809 1.00 19.44 227 GLY D N 1
ATOM 9069 C CA . GLY D 1 227 ? 5.346 -58.930 -60.897 1.00 19.15 227 GLY D CA 1
ATOM 9070 C C . GLY D 1 227 ? 6.760 -59.234 -60.460 1.00 21.22 227 GLY D C 1
ATOM 9071 O O . GLY D 1 227 ? 7.686 -59.142 -61.272 1.00 20.17 227 GLY D O 1
ATOM 9072 N N . ASN D 1 228 ? 6.962 -59.594 -59.193 1.00 16.15 228 ASN D N 1
ATOM 9073 C CA . ASN D 1 228 ? 8.294 -59.851 -58.669 1.00 17.71 228 ASN D CA 1
ATOM 9074 C C . ASN D 1 228 ? 8.585 -61.333 -58.458 1.00 18.15 228 ASN D C 1
ATOM 9075 O O . ASN D 1 228 ? 9.700 -61.671 -58.041 1.00 19.34 228 ASN D O 1
ATOM 9080 N N . VAL D 1 229 ? 7.628 -62.222 -58.744 1.00 15.43 229 VAL D N 1
ATOM 9081 C CA . VAL D 1 229 ? 7.809 -63.641 -58.428 1.00 18.26 229 VAL D CA 1
ATOM 9082 C C . VAL D 1 229 ? 8.955 -64.263 -59.226 1.00 17.88 229 VAL D C 1
ATOM 9083 O O . VAL D 1 229 ? 9.596 -65.206 -58.749 1.00 19.91 229 VAL D O 1
ATOM 9087 N N . ALA D 1 230 ? 9.235 -63.767 -60.441 1.00 14.88 230 ALA D N 1
ATOM 9088 C CA . ALA D 1 230 ? 10.369 -64.281 -61.211 1.00 20.21 230 ALA D CA 1
ATOM 9089 C C . ALA D 1 230 ? 11.721 -63.845 -60.656 1.00 21.31 230 ALA D C 1
ATOM 9090 O O . ALA D 1 230 ? 12.756 -64.203 -61.235 1.00 21.99 230 ALA D O 1
ATOM 9092 N N . CYS D 1 231 ? 11.745 -63.063 -59.582 1.00 17.52 231 CYS D N 1
ATOM 9093 C CA . CYS D 1 231 ? 12.958 -62.834 -58.810 1.00 18.50 231 CYS D CA 1
ATOM 9094 C C . CYS D 1 231 ? 13.040 -63.755 -57.603 1.00 20.00 231 CYS D C 1
ATOM 9095 O O . CYS D 1 231 ? 14.046 -63.737 -56.886 1.00 18.43 231 CYS D O 1
ATOM 9098 N N . GLY D 1 232 ? 12.007 -64.559 -57.373 1.00 17.55 232 GLY D N 1
ATOM 9099 C CA . GLY D 1 232 ? 11.905 -65.377 -56.191 1.00 18.21 232 GLY D CA 1
ATOM 9100 C C . GLY D 1 232 ? 10.562 -65.168 -55.526 1.00 18.38 232 GLY D C 1
ATOM 9101 O O . GLY D 1 232 ? 10.257 -64.084 -55.014 1.00 17.50 232 GLY D O 1
ATOM 9102 N N . PRO D 1 233 ? 9.719 -66.203 -55.528 1.00 16.35 233 PRO D N 1
ATOM 9103 C CA . PRO D 1 233 ? 8.352 -66.036 -55.019 1.00 19.42 233 PRO D CA 1
ATOM 9104 C C . PRO D 1 233 ? 8.209 -66.212 -53.514 1.00 16.79 233 PRO D C 1
ATOM 9105 O O . PRO D 1 233 ? 7.145 -65.876 -52.980 1.00 16.90 233 PRO D O 1
ATOM 9109 N N . ALA D 1 234 ? 9.237 -66.702 -52.819 1.00 18.59 234 ALA D N 1
ATOM 9110 C CA . ALA D 1 234 ? 9.096 -67.005 -51.395 1.00 16.93 234 ALA D CA 1
ATOM 9111 C C . ALA D 1 234 ? 8.657 -65.821 -50.535 1.00 17.67 234 ALA D C 1
ATOM 9112 O O . ALA D 1 234 ? 7.858 -66.044 -49.607 1.00 15.82 234 ALA D O 1
ATOM 9114 N N . PRO D 1 235 ? 9.125 -64.578 -50.746 1.00 14.57 235 PRO D N 1
ATOM 9115 C CA . PRO D 1 235 ? 8.586 -63.469 -49.937 1.00 17.80 235 PRO D CA 1
ATOM 9116 C C . PRO D 1 235 ? 7.090 -63.272 -50.115 1.00 15.82 235 PRO D C 1
ATOM 9117 O O . PRO D 1 235 ? 6.395 -62.947 -49.146 1.00 15.93 235 PRO D O 1
ATOM 9121 N N . VAL D 1 236 ? 6.573 -63.494 -51.324 1.00 18.84 236 VAL D N 1
ATOM 9122 C CA . VAL D 1 236 ? 5.167 -63.223 -51.607 1.00 19.04 236 VAL D CA 1
ATOM 9123 C C . VAL D 1 236 ? 4.277 -64.333 -51.068 1.00 16.16 236 VAL D C 1
ATOM 9124 O O . VAL D 1 236 ? 3.196 -64.066 -50.531 1.00 17.24 236 VAL D O 1
ATOM 9128 N N . THR D 1 237 ? 4.687 -65.596 -51.215 1.00 14.30 237 THR D N 1
ATOM 9129 C CA . THR D 1 237 ? 3.861 -66.663 -50.659 1.00 15.53 237 THR D CA 1
ATOM 9130 C C . THR D 1 237 ? 3.892 -66.649 -49.136 1.00 14.51 237 THR D C 1
ATOM 9131 O O . THR D 1 237 ? 2.919 -67.058 -48.496 1.00 16.61 237 THR D O 1
ATOM 9135 N N . HIS D 1 238 ? 4.998 -66.195 -48.541 1.00 15.51 238 HIS D N 1
ATOM 9136 C CA . HIS D 1 238 ? 5.026 -66.007 -47.094 1.00 15.72 238 HIS D CA 1
ATOM 9137 C C . HIS D 1 238 ? 4.036 -64.932 -46.672 1.00 15.84 238 HIS D C 1
ATOM 9138 O O . HIS D 1 238 ? 3.290 -65.113 -45.702 1.00 18.31 238 HIS D O 1
ATOM 9145 N N . LEU D 1 239 ? 4.013 -63.805 -47.396 1.00 16.96 239 LEU D N 1
ATOM 9146 C CA . LEU D 1 239 ? 3.030 -62.761 -47.120 1.00 17.15 239 LEU D CA 1
ATOM 9147 C C . LEU D 1 239 ? 1.614 -63.314 -47.184 1.00 17.00 239 LEU D C 1
ATOM 9148 O O . LEU D 1 239 ? 0.770 -62.982 -46.343 1.00 16.52 239 LEU D O 1
ATOM 9153 N N . ARG D 1 240 ? 1.340 -64.170 -48.170 1.00 11.66 240 ARG D N 1
ATOM 9154 C CA . ARG D 1 240 ? 0.028 -64.803 -48.261 1.00 15.05 240 ARG D CA 1
ATOM 9155 C C . ARG D 1 240 ? -0.287 -65.607 -47.002 1.00 16.70 240 ARG D C 1
ATOM 9156 O O . ARG D 1 240 ? -1.383 -65.492 -46.438 1.00 14.64 240 ARG D O 1
ATOM 9164 N N . ASP D 1 241 ? 0.668 -66.430 -46.548 1.00 13.86 241 ASP D N 1
ATOM 9165 C CA . ASP D 1 241 ? 0.453 -67.228 -45.342 1.00 17.33 241 ASP D CA 1
ATOM 9166 C C . ASP D 1 241 ? 0.300 -66.341 -44.110 1.00 15.46 241 ASP D C 1
ATOM 9167 O O . ASP D 1 241 ? -0.499 -66.645 -43.218 1.00 17.11 241 ASP D O 1
ATOM 9172 N N . LEU D 1 242 ? 1.069 -65.249 -44.037 1.00 17.06 242 LEU D N 1
ATOM 9173 C CA . LEU D 1 242 ? 0.948 -64.321 -42.914 1.00 16.57 242 LEU D CA 1
ATOM 9174 C C . LEU D 1 242 ? -0.430 -63.675 -42.880 1.00 18.25 242 LEU D C 1
ATOM 9175 O O . LEU D 1 242 ? -1.029 -63.518 -41.810 1.00 18.70 242 LEU D O 1
ATOM 9180 N N . ILE D 1 243 ? -0.939 -63.274 -44.044 1.00 14.66 243 ILE D N 1
ATOM 9181 C CA . ILE D 1 243 ? -2.260 -62.655 -44.107 1.00 15.08 243 ILE D CA 1
ATOM 9182 C C . ILE D 1 243 ? -3.335 -63.649 -43.686 1.00 15.29 243 ILE D C 1
ATOM 9183 O O . ILE D 1 243 ? -4.212 -63.333 -42.875 1.00 17.27 243 ILE D O 1
ATOM 9188 N N . ARG D 1 244 ? -3.269 -64.877 -44.210 1.00 17.71 244 ARG D N 1
ATOM 9189 C CA . ARG D 1 244 ? -4.237 -65.897 -43.819 1.00 20.24 244 ARG D CA 1
ATOM 9190 C C . ARG D 1 244 ? -4.213 -66.161 -42.317 1.00 17.64 244 ARG D C 1
ATOM 9191 O O . ARG D 1 244 ? -5.258 -66.458 -41.729 1.00 18.57 244 ARG D O 1
ATOM 9199 N N . ALA D 1 245 ? -3.049 -66.049 -41.680 1.00 15.37 245 ALA D N 1
ATOM 9200 C CA . ALA D 1 245 ? -2.923 -66.233 -40.237 1.00 19.10 245 ALA D CA 1
ATOM 9201 C C . ALA D 1 245 ? -3.208 -64.958 -39.456 1.00 22.28 245 ALA D C 1
ATOM 9202 O O . ALA D 1 245 ? -3.141 -64.972 -38.218 1.00 20.84 245 ALA D O 1
ATOM 9204 N N . ARG D 1 246 ? -3.507 -63.863 -40.158 1.00 17.06 246 ARG D N 1
ATOM 9205 C CA . ARG D 1 246 ? -3.778 -62.550 -39.565 1.00 20.82 246 ARG D CA 1
ATOM 9206 C C . ARG D 1 246 ? -2.652 -62.096 -38.634 1.00 20.75 246 ARG D C 1
ATOM 9207 O O . ARG D 1 246 ? -2.887 -61.451 -37.602 1.00 18.10 246 ARG D O 1
ATOM 9215 N N . ARG D 1 247 ? -1.414 -62.406 -39.024 1.00 18.07 247 ARG D N 1
ATOM 9216 C CA . ARG D 1 247 ? -0.218 -61.958 -38.311 1.00 18.08 247 ARG D CA 1
ATOM 9217 C C . ARG D 1 247 ? 0.134 -60.551 -38.799 1.00 20.37 247 ARG D C 1
ATOM 9218 O O . ARG D 1 247 ? 1.058 -60.340 -39.588 1.00 20.23 247 ARG D O 1
ATOM 9226 N N . TRP D 1 248 ? -0.620 -59.564 -38.296 1.00 21.94 248 TRP D N 1
ATOM 9227 C CA . TRP D 1 248 ? -0.564 -58.217 -38.868 1.00 19.63 248 TRP D CA 1
ATOM 9228 C C . TRP D 1 248 ? 0.788 -57.546 -38.641 1.00 20.91 248 TRP D C 1
ATOM 9229 O O . TRP D 1 248 ? 1.307 -56.881 -39.544 1.00 19.31 248 TRP D O 1
ATOM 9240 N N . ASP D 1 249 ? 1.363 -57.674 -37.440 1.00 20.38 249 ASP D N 1
ATOM 9241 C CA . ASP D 1 249 ? 2.677 -57.080 -37.201 1.00 20.12 249 ASP D CA 1
ATOM 9242 C C . ASP D 1 249 ? 3.720 -57.651 -38.155 1.00 19.83 249 ASP D C 1
ATOM 9243 O O . ASP D 1 249 ? 4.559 -56.912 -38.687 1.00 19.26 249 ASP D O 1
ATOM 9248 N N . ASP D 1 250 ? 3.686 -58.966 -38.381 1.00 16.54 250 ASP D N 1
ATOM 9249 C CA . ASP D 1 250 ? 4.598 -59.563 -39.352 1.00 16.40 250 ASP D CA 1
ATOM 9250 C C . ASP D 1 250 ? 4.274 -59.107 -40.770 1.00 14.22 250 ASP D C 1
ATOM 9251 O O . ASP D 1 250 ? 5.182 -58.917 -41.586 1.00 11.66 250 ASP D O 1
ATOM 9256 N N . CYS D 1 251 ? 2.983 -58.957 -41.086 1.00 15.83 251 CYS D N 1
ATOM 9257 C CA . CYS D 1 251 ? 2.581 -58.459 -42.400 1.00 18.08 251 CYS D CA 1
ATOM 9258 C C . CYS D 1 251 ? 3.123 -57.057 -42.643 1.00 18.31 251 CYS D C 1
ATOM 9259 O O . CYS D 1 251 ? 3.621 -56.752 -43.733 1.00 17.31 251 CYS D O 1
ATOM 9262 N N . GLN D 1 252 ? 3.007 -56.177 -41.643 1.00 17.96 252 GLN D N 1
ATOM 9263 C CA . GLN D 1 252 ? 3.550 -54.827 -41.784 1.00 17.51 252 GLN D CA 1
ATOM 9264 C C . GLN D 1 252 ? 5.065 -54.858 -41.942 1.00 17.74 252 GLN D C 1
ATOM 9265 O O . GLN D 1 252 ? 5.616 -54.188 -42.826 1.00 18.96 252 GLN D O 1
ATOM 9271 N N . ALA D 1 253 ? 5.756 -55.638 -41.101 1.00 17.38 253 ALA D N 1
ATOM 9272 C CA . ALA D 1 253 ? 7.209 -55.746 -41.221 1.00 18.72 253 ALA D CA 1
ATOM 9273 C C . ALA D 1 253 ? 7.616 -56.279 -42.592 1.00 18.17 253 ALA D C 1
ATOM 9274 O O . ALA D 1 253 ? 8.525 -55.736 -43.234 1.00 17.26 253 ALA D O 1
ATOM 9276 N N . LEU D 1 254 ? 6.949 -57.333 -43.064 1.00 17.63 254 LEU D N 1
ATOM 9277 C CA . LEU D 1 254 ? 7.290 -57.894 -44.369 1.00 17.38 254 LEU D CA 1
ATOM 9278 C C . LEU D 1 254 ? 7.001 -56.902 -45.493 1.00 16.08 254 LEU D C 1
ATOM 9279 O O . LEU D 1 254 ? 7.804 -56.760 -46.421 1.00 18.34 254 LEU D O 1
ATOM 9284 N N . THR D 1 255 ? 5.859 -56.212 -45.427 1.00 16.42 255 THR D N 1
ATOM 9285 C CA . THR D 1 255 ? 5.536 -55.209 -46.440 1.00 19.69 255 THR D CA 1
ATOM 9286 C C . THR D 1 255 ? 6.618 -54.138 -46.516 1.00 19.82 255 THR D C 1
ATOM 9287 O O . THR D 1 255 ? 7.022 -53.730 -47.612 1.00 18.78 255 THR D O 1
ATOM 9291 N N . ASP D 1 256 ? 7.112 -53.686 -45.358 1.00 19.31 256 ASP D N 1
ATOM 9292 C CA . ASP D 1 256 ? 8.202 -52.715 -45.329 1.00 20.04 256 ASP D CA 1
ATOM 9293 C C . ASP D 1 256 ? 9.468 -53.283 -45.959 1.00 22.33 256 ASP D C 1
ATOM 9294 O O . ASP D 1 256 ? 10.228 -52.553 -46.609 1.00 17.79 256 ASP D O 1
ATOM 9299 N N . GLU D 1 257 ? 9.726 -54.579 -45.757 1.00 20.18 257 GLU D N 1
ATOM 9300 C CA . GLU D 1 257 ? 10.897 -55.206 -46.369 1.00 22.15 257 GLU D CA 1
ATOM 9301 C C . GLU D 1 257 ? 10.777 -55.235 -47.889 1.00 20.28 257 GLU D C 1
ATOM 9302 O O . GLU D 1 257 ? 11.768 -55.023 -48.597 1.00 17.56 257 GLU D O 1
ATOM 9308 N N . LEU D 1 258 ? 9.571 -55.500 -48.406 1.00 16.44 258 LEU D N 1
ATOM 9309 C CA . LEU D 1 258 ? 9.365 -55.528 -49.853 1.00 19.17 258 LEU D CA 1
ATOM 9310 C C . LEU D 1 258 ? 9.531 -54.141 -50.461 1.00 21.94 258 LEU D C 1
ATOM 9311 O O . LEU D 1 258 ? 10.172 -53.987 -51.507 1.00 21.63 258 LEU D O 1
ATOM 9316 N N . GLU D 1 259 ? 8.947 -53.124 -49.827 1.00 22.19 259 GLU D N 1
ATOM 9317 C CA . GLU D 1 259 ? 9.131 -51.757 -50.297 1.00 26.44 259 GLU D CA 1
ATOM 9318 C C . GLU D 1 259 ? 10.598 -51.355 -50.248 1.00 24.91 259 GLU D C 1
ATOM 9319 O O . GLU D 1 259 ? 11.109 -50.733 -51.187 1.00 23.50 259 GLU D O 1
ATOM 9325 N N . GLY D 1 260 ? 11.293 -51.708 -49.160 1.00 20.70 260 GLY D N 1
ATOM 9326 C CA . GLY D 1 260 ? 12.709 -51.392 -49.060 1.00 24.25 260 GLY D CA 1
ATOM 9327 C C . GLY D 1 260 ? 13.530 -52.010 -50.177 1.00 25.92 260 GLY D C 1
ATOM 9328 O O . GLY D 1 260 ? 14.420 -51.363 -50.738 1.00 26.14 260 GLY D O 1
ATOM 9329 N N . ALA D 1 261 ? 13.241 -53.268 -50.523 1.00 21.16 261 ALA D N 1
ATOM 9330 C CA . ALA D 1 261 ? 14.013 -53.926 -51.571 1.00 20.46 261 ALA D CA 1
ATOM 9331 C C . ALA D 1 261 ? 13.800 -53.270 -52.930 1.00 21.61 261 ALA D C 1
ATOM 9332 O O . ALA D 1 261 ? 14.715 -53.267 -53.760 1.00 20.40 261 ALA D O 1
ATOM 9334 N N . LEU D 1 262 ? 12.617 -52.700 -53.170 1.00 23.81 262 LEU D N 1
ATOM 9335 C CA . LEU D 1 262 ? 12.235 -52.186 -54.481 1.00 25.88 262 LEU D CA 1
ATOM 9336 C C . LEU D 1 262 ? 12.401 -50.677 -54.627 1.00 29.14 262 LEU D C 1
ATOM 9337 O O . LEU D 1 262 ? 12.070 -50.138 -55.688 1.00 27.35 262 LEU D O 1
ATOM 9342 N N . GLU D 1 263 ? 12.902 -49.982 -53.604 1.00 28.10 263 GLU D N 1
ATOM 9343 C CA . GLU D 1 263 ? 12.882 -48.520 -53.646 1.00 30.93 263 GLU D CA 1
ATOM 9344 C C . GLU D 1 263 ? 13.784 -47.957 -54.740 1.00 29.52 263 GLU D C 1
ATOM 9345 O O . GLU D 1 263 ? 13.507 -46.872 -55.261 1.00 33.03 263 GLU D O 1
ATOM 9351 N N . THR D 1 264 ? 14.854 -48.663 -55.113 1.00 23.56 264 THR D N 1
ATOM 9352 C CA . THR D 1 264 ? 15.742 -48.144 -56.147 1.00 27.81 264 THR D CA 1
ATOM 9353 C C . THR D 1 264 ? 15.196 -48.352 -57.552 1.00 27.32 264 THR D C 1
ATOM 9354 O O . THR D 1 264 ? 15.839 -47.931 -58.519 1.00 26.51 264 THR D O 1
ATOM 9358 N N . LEU D 1 265 ? 14.036 -48.994 -57.683 1.00 26.53 265 LEU D N 1
ATOM 9359 C CA . LEU D 1 265 ? 13.417 -49.166 -58.991 1.00 24.33 265 LEU D CA 1
ATOM 9360 C C . LEU D 1 265 ? 13.101 -47.821 -59.634 1.00 30.64 265 LEU D C 1
ATOM 9361 O O . LEU D 1 265 ? 13.242 -47.655 -60.851 1.00 25.74 265 LEU D O 1
ATOM 9366 N N . TYR D 1 266 ? 12.687 -46.843 -58.825 1.00 29.23 266 TYR D N 1
ATOM 9367 C CA . TYR D 1 266 ? 12.173 -45.574 -59.322 1.00 33.16 266 TYR D CA 1
ATOM 9368 C C . TYR D 1 266 ? 13.268 -44.524 -59.286 1.00 32.33 266 TYR D C 1
ATOM 9369 O O . TYR D 1 266 ? 13.746 -44.184 -58.192 1.00 30.53 266 TYR D O 1
ATOM 9378 N N . PRO D 1 267 ? 13.694 -43.991 -60.433 1.00 33.11 267 PRO D N 1
ATOM 9379 C CA . PRO D 1 267 ? 14.840 -43.065 -60.448 1.00 34.28 267 PRO D CA 1
ATOM 9380 C C . PRO D 1 267 ? 14.556 -41.817 -59.627 1.00 34.09 267 PRO D C 1
ATOM 9381 O O . PRO D 1 267 ? 13.581 -41.104 -59.868 1.00 35.45 267 PRO D O 1
ATOM 9385 N N . GLY D 1 268 ? 15.416 -41.563 -58.641 1.00 34.84 268 GLY D N 1
ATOM 9386 C CA . GLY D 1 268 ? 15.231 -40.439 -57.742 1.00 36.61 268 GLY D CA 1
ATOM 9387 C C . GLY D 1 268 ? 13.882 -40.446 -57.053 1.00 41.19 268 GLY D C 1
ATOM 9388 O O . GLY D 1 268 ? 13.329 -39.386 -56.742 1.00 44.24 268 GLY D O 1
ATOM 9389 N N . GLY D 1 269 ? 13.341 -41.640 -56.810 1.00 37.79 269 GLY D N 1
ATOM 9390 C CA . GLY D 1 269 ? 12.008 -41.772 -56.265 1.00 31.34 269 GLY D CA 1
ATOM 9391 C C . GLY D 1 269 ? 10.893 -41.372 -57.203 1.00 36.57 269 GLY D C 1
ATOM 9392 O O . GLY D 1 269 ? 9.725 -41.393 -56.796 1.00 35.51 269 GLY D O 1
ATOM 9393 N N . ASN D 1 270 ? 11.210 -41.019 -58.448 1.00 35.01 270 ASN D N 1
ATOM 9394 C CA . ASN D 1 270 ? 10.216 -40.529 -59.397 1.00 35.58 270 ASN D CA 1
ATOM 9395 C C . ASN D 1 270 ? 9.516 -41.721 -60.034 1.00 33.59 270 ASN D C 1
ATOM 9396 O O . ASN D 1 270 ? 10.091 -42.406 -60.887 1.00 34.44 270 ASN D O 1
ATOM 9401 N N . PHE D 1 271 ? 8.275 -41.973 -59.615 1.00 33.50 271 PHE D N 1
ATOM 9402 C CA . PHE D 1 271 ? 7.497 -43.056 -60.207 1.00 34.02 271 PHE D CA 1
ATOM 9403 C C . PHE D 1 271 ? 7.336 -42.853 -61.709 1.00 36.02 271 PHE D C 1
ATOM 9404 O O . PHE D 1 271 ? 7.700 -43.725 -62.508 1.00 32.52 271 PHE D O 1
ATOM 9412 N N . ALA D 1 272 ? 6.812 -41.689 -62.111 1.00 36.06 272 ALA D N 1
ATOM 9413 C CA . ALA D 1 272 ? 6.519 -41.440 -63.522 1.00 36.12 272 ALA D CA 1
ATOM 9414 C C . ALA D 1 272 ? 7.734 -41.700 -64.403 1.00 31.21 272 ALA D C 1
ATOM 9415 O O . ALA D 1 272 ? 7.604 -42.172 -65.537 1.00 26.92 272 ALA D O 1
ATOM 9417 N N . GLU D 1 273 ? 8.928 -41.408 -63.891 1.00 29.96 273 GLU D N 1
ATOM 9418 C CA . GLU D 1 273 ? 10.140 -41.672 -64.653 1.00 31.36 273 GLU D CA 1
ATOM 9419 C C . GLU D 1 273 ? 10.374 -43.170 -64.840 1.00 31.10 273 GLU D C 1
ATOM 9420 O O . GLU D 1 273 ? 10.914 -43.589 -65.872 1.00 29.39 273 GLU D O 1
ATOM 9426 N N . PHE D 1 274 ? 9.963 -43.987 -63.867 1.00 28.09 274 PHE D N 1
ATOM 9427 C CA . PHE D 1 274 ? 10.061 -45.437 -64.013 1.00 24.56 274 PHE D CA 1
ATOM 9428 C C . PHE D 1 274 ? 9.140 -45.939 -65.119 1.00 23.85 274 PHE D C 1
ATOM 9429 O O . PHE D 1 274 ? 9.547 -46.756 -65.956 1.00 23.02 274 PHE D O 1
ATOM 9437 N N . LEU D 1 275 ? 7.891 -45.454 -65.140 1.00 26.48 275 LEU D N 1
ATOM 9438 C CA . LEU D 1 275 ? 6.920 -45.921 -66.129 1.00 29.40 275 LEU D CA 1
ATOM 9439 C C . LEU D 1 275 ? 7.397 -45.690 -67.557 1.00 23.63 275 LEU D C 1
ATOM 9440 O O . LEU D 1 275 ? 7.084 -46.486 -68.446 1.00 26.14 275 LEU D O 1
ATOM 9445 N N . LYS D 1 276 ? 8.152 -44.614 -67.799 1.00 24.48 276 LYS D N 1
ATOM 9446 C CA . LYS D 1 276 ? 8.654 -44.348 -69.145 1.00 27.14 276 LYS D CA 1
ATOM 9447 C C . LYS D 1 276 ? 9.603 -45.436 -69.636 1.00 25.16 276 LYS D C 1
ATOM 9448 O O . LYS D 1 276 ? 9.836 -45.538 -70.848 1.00 24.48 276 LYS D O 1
ATOM 9454 N N . TYR D 1 277 ? 10.157 -46.247 -68.726 1.00 22.80 277 TYR D N 1
ATOM 9455 C CA . TYR D 1 277 ? 11.144 -47.266 -69.071 1.00 22.29 277 TYR D CA 1
ATOM 9456 C C . TYR D 1 277 ? 10.924 -48.557 -68.284 1.00 19.05 277 TYR D C 1
ATOM 9457 O O . TYR D 1 277 ? 11.888 -49.255 -67.953 1.00 18.48 277 TYR D O 1
ATOM 9466 N N . SER D 1 278 ? 9.668 -48.900 -67.990 1.00 19.29 278 SER D N 1
ATOM 9467 C CA . SER D 1 278 ? 9.395 -49.991 -67.055 1.00 19.42 278 SER D CA 1
ATOM 9468 C C . SER D 1 278 ? 9.832 -51.343 -67.613 1.00 20.19 278 SER D C 1
ATOM 9469 O O . SER D 1 278 ? 10.335 -52.195 -66.869 1.00 18.23 278 SER D O 1
ATOM 9472 N N . ILE D 1 279 ? 9.628 -51.569 -68.911 1.00 19.21 279 ILE D N 1
ATOM 9473 C CA . ILE D 1 279 ? 10.073 -52.816 -69.525 1.00 19.49 279 ILE D CA 1
ATOM 9474 C C . ILE D 1 279 ? 11.581 -52.980 -69.359 1.00 18.45 279 ILE D C 1
ATOM 9475 O O . ILE D 1 279 ? 12.065 -54.049 -68.967 1.00 18.40 279 ILE D O 1
ATOM 9480 N N . GLN D 1 280 ? 12.341 -51.915 -69.635 1.00 17.06 280 GLN D N 1
ATOM 9481 C CA . GLN D 1 280 ? 13.801 -51.966 -69.530 1.00 18.45 280 GLN D CA 1
ATOM 9482 C C . GLN D 1 280 ? 14.264 -52.106 -68.079 1.00 21.38 280 GLN D C 1
ATOM 9483 O O . GLN D 1 280 ? 15.185 -52.881 -67.788 1.00 18.20 280 GLN D O 1
ATOM 9489 N N . ILE D 1 281 ? 13.650 -51.361 -67.155 1.00 20.37 281 ILE D N 1
ATOM 9490 C CA . ILE D 1 281 ? 14.077 -51.408 -65.756 1.00 16.02 281 ILE D CA 1
ATOM 9491 C C . ILE D 1 281 ? 13.736 -52.759 -65.133 1.00 18.72 281 ILE D C 1
ATOM 9492 O O . ILE D 1 281 ? 14.561 -53.362 -64.435 1.00 21.19 281 ILE D O 1
ATOM 9497 N N . ASP D 1 282 ? 12.513 -53.250 -65.362 1.00 16.15 282 ASP D N 1
ATOM 9498 C CA . ASP D 1 282 ? 12.130 -54.549 -64.810 1.00 19.78 282 ASP D CA 1
ATOM 9499 C C . ASP D 1 282 ? 13.032 -55.653 -65.340 1.00 18.62 282 ASP D C 1
ATOM 9500 O O . ASP D 1 282 ? 13.400 -56.573 -64.600 1.00 18.65 282 ASP D O 1
ATOM 9505 N N . ASN D 1 283 ? 13.389 -55.579 -66.624 1.00 16.07 283 ASN D N 1
ATOM 9506 C CA . ASN D 1 283 ? 14.299 -56.557 -67.215 1.00 16.48 283 ASN D CA 1
ATOM 9507 C C . ASN D 1 283 ? 15.632 -56.592 -66.475 1.00 19.51 283 ASN D C 1
ATOM 9508 O O . ASN D 1 283 ? 16.189 -57.671 -66.233 1.00 19.49 283 ASN D O 1
ATOM 9513 N N . ALA D 1 284 ? 16.154 -55.423 -66.097 1.00 20.10 284 ALA D N 1
ATOM 9514 C CA . ALA D 1 284 ? 17.390 -55.387 -65.322 1.00 22.98 284 ALA D CA 1
ATOM 9515 C C . ALA D 1 284 ? 17.194 -56.009 -63.944 1.00 20.80 284 ALA D C 1
ATOM 9516 O O . ALA D 1 284 ? 18.098 -56.675 -63.423 1.00 19.68 284 ALA D O 1
ATOM 9518 N N . GLN D 1 285 ? 16.021 -55.802 -63.338 1.00 17.33 285 GLN D N 1
ATOM 9519 C CA . GLN D 1 285 ? 15.740 -56.419 -62.046 1.00 21.08 285 GLN D CA 1
ATOM 9520 C C . GLN D 1 285 ? 15.704 -57.940 -62.162 1.00 20.26 285 GLN D C 1
ATOM 9521 O O . GLN D 1 285 ? 16.277 -58.648 -61.326 1.00 20.22 285 GLN D O 1
ATOM 9527 N N . PHE D 1 286 ? 15.044 -58.458 -63.200 1.00 20.21 286 PHE D N 1
ATOM 9528 C CA . PHE D 1 286 ? 14.956 -59.905 -63.381 1.00 22.22 286 PHE D CA 1
ATOM 9529 C C . PHE D 1 286 ? 16.335 -60.527 -63.567 1.00 22.42 286 PHE D C 1
ATOM 9530 O O . PHE D 1 286 ? 16.629 -61.586 -62.998 1.00 22.69 286 PHE D O 1
ATOM 9538 N N . GLN D 1 287 ? 17.196 -59.879 -64.356 1.00 21.83 287 GLN D N 1
ATOM 9539 C CA . GLN D 1 287 ? 18.545 -60.398 -64.567 1.00 23.04 287 GLN D CA 1
ATOM 9540 C C . GLN D 1 287 ? 19.334 -60.418 -63.264 1.00 22.90 287 GLN D C 1
ATOM 9541 O O . GLN D 1 287 ? 19.964 -61.425 -62.920 1.00 22.37 287 GLN D O 1
ATOM 9547 N N . ALA D 1 288 ? 19.296 -59.312 -62.517 1.00 19.56 288 ALA D N 1
ATOM 9548 C CA . ALA D 1 288 ? 20.147 -59.175 -61.339 1.00 21.95 288 ALA D CA 1
ATOM 9549 C C . ALA D 1 288 ? 19.750 -60.135 -60.224 1.00 23.85 288 ALA D C 1
ATOM 9550 O O . ALA D 1 288 ? 20.620 -60.608 -59.484 1.00 24.22 288 ALA D O 1
ATOM 9552 N N . ALA D 1 289 ? 18.456 -60.440 -60.085 1.00 19.43 289 ALA D N 1
ATOM 9553 C CA . ALA D 1 289 ? 18.014 -61.285 -58.981 1.00 20.37 289 ALA D CA 1
ATOM 9554 C C . ALA D 1 289 ? 18.495 -62.727 -59.114 1.00 22.43 289 ALA D C 1
ATOM 9555 O O . ALA D 1 289 ? 18.574 -63.435 -58.106 1.00 20.29 289 ALA D O 1
ATOM 9557 N N . GLY D 1 290 ? 18.804 -63.180 -60.327 1.00 22.03 290 GLY D N 1
ATOM 9558 C CA . GLY D 1 290 ? 19.408 -64.480 -60.525 1.00 23.40 290 GLY D CA 1
ATOM 9559 C C . GLY D 1 290 ? 18.502 -65.671 -60.306 1.00 26.87 290 GLY D C 1
ATOM 9560 O O . GLY D 1 290 ? 18.990 -66.806 -60.359 1.00 29.95 290 GLY D O 1
ATOM 9561 N N . PHE D 1 291 ? 17.205 -65.461 -60.058 1.00 21.97 291 PHE D N 1
ATOM 9562 C CA . PHE D 1 291 ? 16.285 -66.587 -59.922 1.00 22.37 291 PHE D CA 1
ATOM 9563 C C . PHE D 1 291 ? 15.964 -67.207 -61.270 1.00 25.44 291 PHE D C 1
ATOM 9564 O O . PHE D 1 291 ? 15.694 -68.412 -61.353 1.00 27.15 291 PHE D O 1
ATOM 9572 N N . MET D 1 292 ? 15.966 -66.398 -62.322 1.00 23.69 292 MET D N 1
ATOM 9573 C CA . MET D 1 292 ? 15.779 -66.852 -63.687 1.00 25.66 292 MET D CA 1
ATOM 9574 C C . MET D 1 292 ? 16.852 -66.201 -64.548 1.00 28.77 292 MET D C 1
ATOM 9575 O O . MET D 1 292 ? 17.431 -65.176 -64.183 1.00 29.89 292 MET D O 1
ATOM 9580 N N . ARG D 1 293 ? 17.119 -66.806 -65.698 1.00 29.86 293 ARG D N 1
ATOM 9581 C CA . ARG D 1 293 ? 18.075 -66.267 -66.654 1.00 28.56 293 ARG D CA 1
ATOM 9582 C C . ARG D 1 293 ? 17.307 -65.670 -67.824 1.00 25.16 293 ARG D C 1
ATOM 9583 O O . ARG D 1 293 ? 16.342 -66.270 -68.308 1.00 24.89 293 ARG D O 1
ATOM 9591 N N . THR D 1 294 ? 17.719 -64.484 -68.259 1.00 26.35 294 THR D N 1
ATOM 9592 C CA . THR D 1 294 ? 17.085 -63.851 -69.404 1.00 21.84 294 THR D CA 1
ATOM 9593 C C . THR D 1 294 ? 18.069 -62.874 -70.028 1.00 23.24 294 THR D C 1
ATOM 9594 O O . THR D 1 294 ? 19.010 -62.408 -69.379 1.00 23.86 294 THR D O 1
ATOM 9598 N N . GLY D 1 295 ? 17.841 -62.581 -71.306 1.00 20.34 295 GLY D N 1
ATOM 9599 C CA . GLY D 1 295 ? 18.661 -61.645 -72.037 1.00 21.40 295 GLY D CA 1
ATOM 9600 C C . GLY D 1 295 ? 18.045 -60.261 -72.058 1.00 22.53 295 GLY D C 1
ATOM 9601 O O . GLY D 1 295 ? 17.316 -59.865 -71.143 1.00 23.14 295 GLY D O 1
ATOM 9602 N N . PRO D 1 296 ? 18.312 -59.503 -73.114 1.00 22.69 296 PRO D N 1
ATOM 9603 C CA . PRO D 1 296 ? 17.824 -58.123 -73.194 1.00 18.31 296 PRO D CA 1
ATOM 9604 C C . PRO D 1 296 ? 16.358 -58.071 -73.619 1.00 21.56 296 PRO D C 1
ATOM 9605 O O . PRO D 1 296 ? 15.713 -59.090 -73.879 1.00 20.70 296 PRO D O 1
ATOM 9609 N N . THR D 1 297 ? 15.833 -56.849 -73.678 1.00 20.36 297 THR D N 1
ATOM 9610 C CA . THR D 1 297 ? 14.462 -56.623 -74.104 1.00 16.90 297 THR D CA 1
ATOM 9611 C C . THR D 1 297 ? 14.371 -56.638 -75.629 1.00 17.46 297 THR D C 1
ATOM 9612 O O . THR D 1 297 ? 15.375 -56.573 -76.339 1.00 19.07 297 THR D O 1
ATOM 9616 N N . ARG D 1 298 ? 13.132 -56.724 -76.137 1.00 16.75 298 ARG D N 1
ATOM 9617 C CA . ARG D 1 298 ? 12.864 -56.762 -77.566 1.00 14.33 298 ARG D CA 1
ATOM 9618 C C . ARG D 1 298 ? 12.698 -55.349 -78.122 1.00 19.10 298 ARG D C 1
ATOM 9619 O O . ARG D 1 298 ? 12.255 -54.441 -77.409 1.00 15.96 298 ARG D O 1
ATOM 9627 N N . PRO D 1 299 ? 13.038 -55.136 -79.390 1.00 18.67 299 PRO D N 1
ATOM 9628 C CA . PRO D 1 299 ? 12.688 -53.872 -80.045 1.00 14.10 299 PRO D CA 1
ATOM 9629 C C . PRO D 1 299 ? 11.197 -53.622 -79.914 1.00 17.38 299 PRO D C 1
ATOM 9630 O O . PRO D 1 299 ? 10.402 -54.572 -79.980 1.00 17.03 299 PRO D O 1
ATOM 9634 N N . PRO D 1 300 ? 10.769 -52.363 -79.713 1.00 17.33 300 PRO D N 1
ATOM 9635 C CA . PRO D 1 300 ? 11.535 -51.111 -79.706 1.00 16.85 300 PRO D CA 1
ATOM 9636 C C . PRO D 1 300 ? 12.034 -50.628 -78.341 1.00 20.15 300 PRO D C 1
ATOM 9637 O O . PRO D 1 300 ? 12.607 -49.543 -78.271 1.00 17.75 300 PRO D O 1
ATOM 9641 N N . TYR D 1 301 ? 11.813 -51.393 -77.274 1.00 17.63 301 TYR D N 1
ATOM 9642 C CA . TYR D 1 301 ? 12.064 -50.891 -75.924 1.00 17.79 301 TYR D CA 1
ATOM 9643 C C . TYR D 1 301 ? 13.442 -51.348 -75.438 1.00 18.44 301 TYR D C 1
ATOM 9644 O O . TYR D 1 301 ? 13.601 -52.105 -74.476 1.00 18.70 301 TYR D O 1
ATOM 9653 N N . THR D 1 302 ? 14.458 -50.836 -76.138 1.00 18.39 302 THR D N 1
ATOM 9654 C CA . THR D 1 302 ? 15.855 -51.116 -75.843 1.00 21.08 302 THR D CA 1
ATOM 9655 C C . THR D 1 302 ? 16.634 -49.905 -75.352 1.00 22.62 302 THR D C 1
ATOM 9656 O O . THR D 1 302 ? 17.751 -50.076 -74.852 1.00 23.21 302 THR D O 1
ATOM 9660 N N . GLU D 1 303 ? 16.093 -48.697 -75.480 1.00 19.77 303 GLU D N 1
ATOM 9661 C CA . GLU D 1 303 ? 16.806 -47.485 -75.092 1.00 20.47 303 GLU D CA 1
ATOM 9662 C C . GLU D 1 303 ? 16.349 -47.044 -73.708 1.00 19.68 303 GLU D C 1
ATOM 9663 O O . GLU D 1 303 ? 15.144 -46.974 -73.439 1.00 18.16 303 GLU D O 1
ATOM 9669 N N . VAL D 1 304 ? 17.314 -46.737 -72.843 1.00 17.67 304 VAL D N 1
ATOM 9670 C CA . VAL D 1 304 ? 17.057 -46.434 -71.436 1.00 19.65 304 VAL D CA 1
ATOM 9671 C C . VAL D 1 304 ? 18.332 -45.863 -70.815 1.00 18.40 304 VAL D C 1
ATOM 9672 O O . VAL D 1 304 ? 19.435 -46.298 -71.174 1.00 20.11 304 VAL D O 1
ATOM 9676 N N . PRO D 1 305 ? 18.248 -44.880 -69.916 1.00 23.14 305 PRO D N 1
ATOM 9677 C CA . PRO D 1 305 ? 19.462 -44.417 -69.228 1.00 23.93 305 PRO D CA 1
ATOM 9678 C C . PRO D 1 305 ? 20.094 -45.531 -68.399 1.00 28.35 305 PRO D C 1
ATOM 9679 O O . PRO D 1 305 ? 19.400 -46.344 -67.783 1.00 26.09 305 PRO D O 1
ATOM 9683 N N . GLU D 1 306 ? 21.431 -45.562 -68.395 1.00 27.03 306 GLU D N 1
ATOM 9684 C CA . GLU D 1 306 ? 22.156 -46.611 -67.680 1.00 29.52 306 GLU D CA 1
ATOM 9685 C C . GLU D 1 306 ? 21.904 -46.557 -66.176 1.00 26.66 306 GLU D C 1
ATOM 9686 O O . GLU D 1 306 ? 21.847 -47.605 -65.521 1.00 25.83 306 GLU D O 1
ATOM 9692 N N . SER D 1 307 ? 21.751 -45.356 -65.610 1.00 25.07 307 SER D N 1
ATOM 9693 C CA . SER D 1 307 ? 21.501 -45.248 -64.175 1.00 24.98 307 SER D CA 1
ATOM 9694 C C . SER D 1 307 ? 20.143 -45.823 -63.799 1.00 25.88 307 SER D C 1
ATOM 9695 O O . SER D 1 307 ? 19.974 -46.330 -62.683 1.00 23.99 307 SER D O 1
ATOM 9698 N N . TYR D 1 308 ? 19.172 -45.761 -64.714 1.00 22.64 308 TYR D N 1
ATOM 9699 C CA . TYR D 1 308 ? 17.878 -46.385 -64.457 1.00 23.33 308 TYR D CA 1
ATOM 9700 C C . TYR D 1 308 ? 18.014 -47.899 -64.383 1.00 23.16 308 TYR D C 1
ATOM 9701 O O . TYR D 1 308 ? 17.399 -48.545 -63.524 1.00 21.63 308 TYR D O 1
ATOM 9710 N N . LEU D 1 309 ? 18.811 -48.483 -65.285 1.00 21.28 309 LEU D N 1
ATOM 9711 C CA . LEU D 1 309 ? 19.065 -49.918 -65.217 1.00 24.21 309 LEU D CA 1
ATOM 9712 C C . LEU D 1 309 ? 19.791 -50.283 -63.930 1.00 25.33 309 LEU D C 1
ATOM 9713 O O . LEU D 1 309 ? 19.514 -51.329 -63.330 1.00 25.37 309 LEU D O 1
ATOM 9718 N N . ALA D 1 310 ? 20.724 -49.432 -63.491 1.00 23.68 310 ALA D N 1
ATOM 9719 C CA . ALA D 1 310 ? 21.438 -49.695 -62.246 1.00 27.02 310 ALA D CA 1
ATOM 9720 C C . ALA D 1 310 ? 20.484 -49.738 -61.057 1.00 23.96 310 ALA D C 1
ATOM 9721 O O . ALA D 1 310 ? 20.679 -50.523 -60.122 1.00 25.95 310 ALA D O 1
ATOM 9723 N N . GLY D 1 311 ? 19.450 -48.897 -61.070 1.00 23.34 311 GLY D N 1
ATOM 9724 C CA . GLY D 1 311 ? 18.471 -48.935 -59.996 1.00 24.68 311 GLY D CA 1
ATOM 9725 C C . GLY D 1 311 ? 17.660 -50.217 -59.999 1.00 24.04 311 GLY D C 1
ATOM 9726 O O . GLY D 1 311 ? 17.341 -50.764 -58.939 1.00 19.31 311 GLY D O 1
ATOM 9727 N N . GLY D 1 312 ? 17.304 -50.707 -61.189 1.00 18.96 312 GLY D N 1
ATOM 9728 C CA . GLY D 1 312 ? 16.628 -51.991 -61.272 1.00 20.49 312 GLY D CA 1
ATOM 9729 C C . GLY D 1 312 ? 17.509 -53.135 -60.810 1.00 20.62 312 GLY D C 1
ATOM 9730 O O . GLY D 1 312 ? 17.044 -54.047 -60.118 1.00 18.75 312 GLY D O 1
ATOM 9731 N N . ARG D 1 313 ? 18.793 -53.101 -61.179 1.00 19.21 313 ARG D N 1
ATOM 9732 C CA . ARG D 1 313 ? 19.709 -54.160 -60.764 1.00 24.15 313 ARG D CA 1
ATOM 9733 C C . ARG D 1 313 ? 19.837 -54.225 -59.246 1.00 23.75 313 ARG D C 1
ATOM 9734 O O . ARG D 1 313 ? 19.787 -55.313 -58.663 1.00 18.54 313 ARG D O 1
ATOM 9742 N N . GLU D 1 314 ? 19.990 -53.082 -58.574 1.00 23.42 314 GLU D N 1
ATOM 9743 C CA . GLU D 1 314 ? 20.058 -53.165 -57.115 1.00 25.19 314 GLU D CA 1
ATOM 9744 C C . GLU D 1 314 ? 18.737 -53.609 -56.516 1.00 22.86 314 GLU D C 1
ATOM 9745 O O . GLU D 1 314 ? 18.729 -54.257 -55.465 1.00 21.94 314 GLU D O 1
ATOM 9751 N N . ALA D 1 315 ? 17.615 -53.259 -57.144 1.00 19.57 315 ALA D N 1
ATOM 9752 C CA . ALA D 1 315 ? 16.347 -53.815 -56.692 1.00 23.70 315 ALA D CA 1
ATOM 9753 C C . ALA D 1 315 ? 16.352 -55.334 -56.821 1.00 20.48 315 ALA D C 1
ATOM 9754 O O . ALA D 1 315 ? 15.918 -56.043 -55.906 1.00 21.19 315 ALA D O 1
ATOM 9756 N N . GLY D 1 316 ? 16.853 -55.848 -57.947 1.00 20.14 316 GLY D N 1
ATOM 9757 C CA . GLY D 1 316 ? 16.930 -57.290 -58.126 1.00 17.90 316 GLY D CA 1
ATOM 9758 C C . GLY D 1 316 ? 17.831 -57.966 -57.109 1.00 25.58 316 GLY D C 1
ATOM 9759 O O . GLY D 1 316 ? 17.509 -59.045 -56.598 1.00 17.67 316 GLY D O 1
ATOM 9760 N N . LYS D 1 317 ? 18.979 -57.351 -56.810 1.00 20.38 317 LYS D N 1
ATOM 9761 C CA . LYS D 1 317 ? 19.868 -57.916 -55.799 1.00 24.88 317 LYS D CA 1
ATOM 9762 C C . LYS D 1 317 ? 19.200 -57.924 -54.430 1.00 21.72 317 LYS D C 1
ATOM 9763 O O . LYS D 1 317 ? 19.265 -58.924 -53.707 1.00 18.66 317 LYS D O 1
ATOM 9769 N N . ASN D 1 318 ? 18.543 -56.817 -54.063 1.00 21.13 318 ASN D N 1
ATOM 9770 C CA . ASN D 1 318 ? 17.873 -56.740 -52.768 1.00 21.03 318 ASN D CA 1
ATOM 9771 C C . ASN D 1 318 ? 16.760 -57.778 -52.655 1.00 22.72 318 ASN D C 1
ATOM 9772 O O . ASN D 1 318 ? 16.583 -58.395 -51.597 1.00 21.66 318 ASN D O 1
ATOM 9777 N N . TRP D 1 319 ? 15.998 -57.989 -53.732 1.00 20.61 319 TRP D N 1
ATOM 9778 C CA . TRP D 1 319 ? 14.956 -59.010 -53.682 1.00 20.08 319 TRP D CA 1
ATOM 9779 C C . TRP D 1 319 ? 15.559 -60.398 -53.517 1.00 19.53 319 TRP D C 1
ATOM 9780 O O . TRP D 1 319 ? 15.031 -61.221 -52.760 1.00 18.40 319 TRP D O 1
ATOM 9791 N N . ALA D 1 320 ? 16.672 -60.673 -54.203 1.00 20.08 320 ALA D N 1
ATOM 9792 C CA . ALA D 1 320 ? 17.307 -61.982 -54.073 1.00 20.50 320 ALA D CA 1
ATOM 9793 C C . ALA D 1 320 ? 17.612 -62.305 -52.614 1.00 22.42 320 ALA D C 1
ATOM 9794 O O . ALA D 1 320 ? 17.463 -63.453 -52.181 1.00 21.41 320 ALA D O 1
ATOM 9796 N N . ALA D 1 321 ? 18.027 -61.305 -51.833 1.00 20.52 321 ALA D N 1
ATOM 9797 C CA . ALA D 1 321 ? 18.292 -61.556 -50.420 1.00 24.82 321 ALA D CA 1
ATOM 9798 C C . ALA D 1 321 ? 17.011 -61.913 -49.677 1.00 23.90 321 ALA D C 1
ATOM 9799 O O . ALA D 1 321 ? 17.013 -62.795 -48.809 1.00 19.10 321 ALA D O 1
ATOM 9801 N N . LEU D 1 322 ? 15.901 -61.241 -50.006 1.00 22.25 322 LEU D N 1
ATOM 9802 C CA . LEU D 1 322 ? 14.613 -61.629 -49.437 1.00 21.04 322 LEU D CA 1
ATOM 9803 C C . LEU D 1 322 ? 14.228 -63.045 -49.859 1.00 21.24 322 LEU D C 1
ATOM 9804 O O . LEU D 1 322 ? 13.743 -63.837 -49.039 1.00 15.34 322 LEU D O 1
ATOM 9809 N N . GLN D 1 323 ? 14.443 -63.386 -51.133 1.00 18.62 323 GLN D N 1
ATOM 9810 C CA . GLN D 1 323 ? 14.116 -64.728 -51.601 1.00 18.14 323 GLN D CA 1
ATOM 9811 C C . GLN D 1 323 ? 14.883 -65.786 -50.817 1.00 19.25 323 GLN D C 1
ATOM 9812 O O . GLN D 1 323 ? 14.300 -66.783 -50.374 1.00 20.25 323 GLN D O 1
ATOM 9818 N N . GLN D 1 324 ? 16.187 -65.577 -50.618 1.00 18.09 324 GLN D N 1
ATOM 9819 C CA . GLN D 1 324 ? 16.979 -66.541 -49.857 1.00 22.88 324 GLN D CA 1
ATOM 9820 C C . GLN D 1 324 ? 16.482 -66.658 -48.422 1.00 23.90 324 GLN D C 1
ATOM 9821 O O . GLN D 1 324 ? 16.379 -67.769 -47.885 1.00 24.53 324 GLN D O 1
ATOM 9827 N N . ARG D 1 325 ? 16.174 -65.529 -47.782 1.00 20.52 325 ARG D N 1
ATOM 9828 C CA . ARG D 1 325 ? 15.719 -65.570 -46.395 1.00 21.15 325 ARG D CA 1
ATOM 9829 C C . ARG D 1 325 ? 14.434 -66.381 -46.261 1.00 22.09 325 ARG D C 1
ATOM 9830 O O . ARG D 1 325 ? 14.343 -67.289 -45.429 1.00 21.37 325 ARG D O 1
ATOM 9838 N N . TYR D 1 326 ? 13.434 -66.089 -47.096 1.00 17.22 326 TYR D N 1
ATOM 9839 C CA . TYR D 1 326 ? 12.147 -66.757 -46.943 1.00 20.76 326 TYR D CA 1
ATOM 9840 C C . TYR D 1 326 ? 12.094 -68.134 -47.607 1.00 19.46 326 TYR D C 1
ATOM 9841 O O . TYR D 1 326 ? 11.306 -68.979 -47.169 1.00 19.90 326 TYR D O 1
ATOM 9850 N N . ALA D 1 327 ? 12.926 -68.402 -48.613 1.00 18.80 327 ALA D N 1
ATOM 9851 C CA . ALA D 1 327 ? 13.011 -69.762 -49.169 1.00 20.14 327 ALA D CA 1
ATOM 9852 C C . ALA D 1 327 ? 13.400 -70.779 -48.093 1.00 21.84 327 ALA D C 1
ATOM 9853 O O . ALA D 1 327 ? 14.195 -70.473 -47.198 1.00 23.27 327 ALA D O 1
#

B-factor: mean 22.63, std 7.62, range [9.84, 63.96]

Secondary structure (DSSP, 8-state):
--S--GGG--EEEEEE---B-TTTT-TT-S--B-HHHHHHHHHHHHHTT-SEEEE-STTTTTTTS-HHHHHHHHHHHHHHHTTSS-EEEE---SSHHHHHHHHHHHHHTT-SEEEE----SS---HHHHHHHHHHHHHHSTTSEEEE---HHHHTSPPPHHHHHHHTTSTTEEE---GGGGTTHHHHHHHHHTTSSB---BHHHHHHHHHHSTTT--EEEES-GGG-SHHHHHHHHHHHTT-HHHHHHHHHHHHHHTTTSSGGG-HHHHHTTHHHHHHHHHHHH-SS----PPTT-----HHHHHHHHHHHHHHHHHHHHH-/--S--GGG--EEEEEE---B-TTTTSTT-S--B-HHHHHHHHHHHHHTT-SEEEE-STTTTTTTS-HHHHHHHHHHHHHHHTTSS-EEEE---SSHHHHHHHHHHHHHTT-SEEEE----SS---HHHHHHHHHHHHHH-TTSEEEE---HHHHTSPPPHHHHHHHTT-TTEEE---GGGGHHHHHHHHHHHTTSSB---BTTTHHHHHHHSTTT--EEEES-GGG-SHHHHHHHHHHHTT-HHHHHHHHHHHHHHTGGGSGGG-HHHHHHTHHHHHHHHHHHH-SS----PPTTTT---HHHHHHHHHHHHHHHHHHHHH-/--S--GGG--EEEEEE---B-TTTT-TT-S--B-HHHHHHHHHHHHHTT-SEEEE-STTTTTTTS-HHHHHHHHHHHHHHHTTSS-EEEE---SSHHHHHHHHHHHHHTT-SEEEE----SSPP-HHHHHHHHHHHHHH-TTSEEEE---HHHHTSPPPHHHHHHHTT-TTEEE---GGGGHHHHHHHHHHHTTSSB---BHHHHHHHHHH-TTT--EEEES-GGG-SHHHHHHHHHHHTT-HHHHHHHHHHHHHHTGGGSGGG-HHHHHHTHHHHHHHHHHHH-SS----PPTT-----HHHHHHHHHHHHHHHHHHHHH-/--S--GGG--EEEEEE---B-TTTT-TT-S--B-HHHHHHHHHHHHHTT-SEEEE-STTTTTTTS-HHHHHHHHHHHHHHHTTSS-EEEE---SSHHHHHHHHHHHHHTT-SEEEE----SS---HHHHHHHHHHHHHHSTTSEEEE---HHHHTSPPPHHHHHHHTTSTTEEE---GGGSHHHHHHHHHHHTTSSB---BTTTHHHHHHHSTTT--EEEES-GGG-SHHHHHHHHHHHTT-HHHHHHHHHHHHHHHGGGSGGG-HHHHHTTHHHHHHHHHHHH-SS----PPTTTT---HHHHHHHHHHHHHHHHHHHHH-

Foldseek 3Di:
DAPDFLVQFFAEAEEEAFFFDACQAPPPPPATGPLVLLLVLLLVCLVQPHAHYEYDDVLNPVVFDDLVNQLSSLLSSQVSCPPSHAYAYEAEDQALVSSLVSQQVSVVSPHQAHEYEYHAPPADALVRVLVSVVSSCVSCVHHAYEYEQDCVVRVHGRQLVSLLSLLVRRSANEYDAPCVVPCRQVSSQVSSPLRHQYAYELLCLLVVCVVPVVRNRYHYYHCCLLACLLRNVLSVCSVVVVNVVNVVSSVLLCVLLVLQDPVSDPVLCVVQVNQQLVLLSCLSPSGHHHGHHPPRRDDPVSNNVSSNSSNVSVNVVNVVRD/DQPDFLVQFFAEAEEEAFFFDACQAPPPDPETGPLVLLLVLLLCCVVQPHAEYEYDDVLNPVPFDDLVNLLSSLLSSQVSCVPVHAYAYEAEDQALVSSLVSQVSSVVSPHQAHEYEYHAPPADALVRVLVSVVSNCVSCVNHAYEYEQDCVVRPHGRDLVSLLSLLVRRSANEYDADCVVPPRLVSSQVSNPQRHQYAYELLCLLVVCVVPVVRNRYHYYHCCLLACLLRNVLSVCSVVPVSVVNVVSSVLLCVLLVLQDPVSPPVNCVVQVNQLQVLLSCLSPSGDHHGHHPPRRDDDPSNNVSSNSSSVSVNVVNVVRD/DAPDFLVLFFAEEEEEAFFFDQCQAPPPDQATGPLVLLLVLLLCCLVQPHAHYEADDVLNPVPFDDLVNLLSSLLSSQVSCVPSHAYAYEFEDQDQVNSLVSQVSSVVSPHQAHEYEYHAPPADALVRVLVSVVSSCVSCVHHAYEYEQDCVVRVHGRALVSLLSLLVRRSANEYDADCVVPVRLVSSQVSNVQRHAYAHELLCLLVVCVVPVPRNRYHYYHCCLLACQLRSVLSVCSVVVVSVVNVVSSVLLCVLLVLLAPVNPPVLCVVQVNQLLQLLSCLSPSGHHHGHHPPRRDDDPSNSVSSNSSSVSVNVVNVVRD/DAPDFLVQFFAEEEEEAFFFDACQADPPDPETGPLVLLLVLLLVCVVLPHAHYEYDDVLNPVPFHDLVNLLSSLLSSQVSCVPSHAYAYEAEDQALVNSLVSQQSSVVSPHQAHEYEYHAPPADALVRVLVSVVSSCVSRVNHAYEYEQDCVVRPHGRDLVSLLSVLVRRSANEYDADCVVPCRQVSSQVSNVQRHQYAYELLCLLVVCVVPVVRNRYHYYHCCLLACLLRNVLSVCSVVVVNVVNVVSSVLLCVLLCLLAPVSPPVLNVVQVSQLLVLLSCLSPSTHHHGHHPPRRDDDPSNSVSSNSSNVSVNVVNVVRD

Solvent-accessible surface area: 41072 Å² total

Sequence (1288 aa):
DTKLTVDDITGVVGIIPTPSIPTADQPGTAFSVDLDEAATLADAMVRGGVDVLMTTGTFGECASLTWDELQSFVATVVDAVAGRIPVFAGATTLNTRDTIARGRRLGELGADGLFVGRPMWLPLDDAGIVRFYRDVAEAVPNMALVVYDNPGAFKGKIGTPAYEALSQIPQVVAAHLGLLSGSAFLSDLRAVSGRVRLLPLETDWYYFARLFPEEVTACWSGNVACGPAPVTHLRDLIRARRWDDCQALTDELEGALETLYPGGNFAEFLKYSIQIDNAQFQAAGFMRTGPTRPPYTEVPESYLAGGREAGKNWAALQQRYADTKLTVDDITGVVGIIPTPSIPTADQPGTAFSVDLDEAATLADAMVRGGVDVLMTTGTFGECASLTWDELQSFVATVVDAVAGRIPVFAGATTLNTRDTIARGRRLGELGADGLFVGRPMWLPLDDAGIVRFYRDVAEAVPNMALVVYDNPGAFKGKIGTPAYEALSQIPQVVAAHLGLLSGSAFLSDLRAVSGRVRLLPLETDWYYFARLFPEEVTACWSGNVACGPAPVTHLRDLIRARRWDDCQALTDELEGALETLYPGGNFAEFLKYSIQIDNAQFQAAGFMRTGPTRPPYTEVPESYLAGGREAGKNWAALQQRYADTKLTVDDITGVVGIIPTPSIPTADQPGTAFSVDLDEAATLADAMVRGGVDVLMTTGTFGECASLTWDELQSFVATVVDAVAGRIPVFAGATTLNTRDTIARGRRLGELGADGLFVGRPMWLPLDDAGIVRFYRDVAEAVPNMALVVYDNPGAFKGKIGTPAYEALSQIPQVVAAHLGLLSGSAFLSDLRAVSGRVRLLPLETDWYYFARLFPEEVTACWSGNVACGPAPVTHLRDLIRARRWDDCQALTDELEGALETLYPGGNFAEFLKYSIQIDNAQFQAAGFMRTGPTRPPYTEVPESYLAGGREAGKNWAALQQRYADTKLTVDDITGVVGIIPTPSIPTADQPGTAFSVDLDEAATLADAMVRGGVDVLMTTGTFGECASLTWDELQSFVATVVDAVAGRIPVFAGATTLNTRDTIARGRRLGELGADGLFVGRPMWLPLDDAGIVRFYRDVAEAVPNMALVVYDNPGAFKGKIGTPAYEALSQIPQVVAAHLGLLSGSAFLSDLRAVSGRVRLLPLETDWYYFARLFPEEVTACWSGNVACGPAPVTHLRDLIRARRWDDCQALTDELEGALETLYPGGNFAEFLKYSIQIDNAQFQAAGFMRTGPTRPPYTEVPESYLAGGREAGKNWAALQQRYA

InterPro domains:
  IPR002220 DapA-like [PF00701] (36-181)
  IPR002220 DapA-like [PIRSF001365] (36-322)
  IPR002220 DapA-like [PR00146] (53-74)
  IPR002220 DapA-like [PR00146] (89-107)
  IPR002220 DapA-like [PTHR12128] (18-307)
  IPR002220 DapA-like [SM01130] (12-320)
  IPR013785 Aldolase-type TIM barrel [G3DSA:3.20.20.70] (11-320)
  IPR048038 HBPHA/CBPHA [cd00952] (12-322)

Organism: Mycolicibacterium vanbaalenii (NCBI:txid110539)

Nearest PDB structures (foldseek):
  6daq-assembly1_D  TM=1.001E+00  e=1.720E-62  Mycolicibacterium vanbaalenii
  6daq-assembly1_B  TM=1.003E+00  e=1.618E-61  Mycolicibacterium vanbaalenii
  5ktl-assembly1_A  TM=8.798E-01  e=8.189E-17  Trichormus variabilis ATCC 29413
  5c54-assembly2_G  TM=8.152E-01  e=1.705E-17  Corynebacterium glutamicum ATCC 13032
  5c55-assembly1_A  TM=7.982E-01  e=1.525E-17  Corynebacterium glutamicum ATCC 13032